Protein AF-A0A453CIM3-F1 (afdb_monomer_lite)

Organism: Aegilops tauschii subsp. strangulata (NCBI:txid200361)

Secondary structure (DSSP, 8-state):
--SS--SS-S-SSGGGBT-TTTTTHHHHHHHHHTSBSS-SSB-SS--SSSSS--STTT---SSSGGGHHHHGGG--S-SS-----TTHHHHS---SSGGGTTTHHHHHHHHH-GGGGG--S--HHHHHHHTTTIIIIIHHHHHHHHHHHTSHHHHHHTGGGGGG-TT--SB----S-SSSTHHHHHHHHHHHHHHHHTT---SSTTSTTTTT-SSSSSSSS-SS--S-HHHHHH-GGGGTSB--TTSSHHHHHHSSS---SS-THHHHHTT---TTHHHHHHHHHH------S--------SSS-TTSSSSS-STTTSSS--PPPTTTTSS-SHHHHHHHHHHH--SS-BB------SS------B-S-TTT--SSGGGSSGGGGGTTSSSTT-STTS-------SBS--TTT-SS----S-SS--------------SGGG-TTS-SS--B--B---SSSSSSSSS-GGGGS--B----S-S-THHHHTTS-GGGGGG---------------HHHHHHHHHHHHH-GGGS-HHHHTHHHHHHHHHTTTTTSTTGGGTTTTBSSS-----------TTS---STHHHHHHHHHHHHHHSSSBGGGS--S--HHHHHHHHTTTSSSTTTHHHHHHGGGSSSSTTTTTTTTSS-BSS--SSTTT---BS--HHHHSSS-SSS---SSSB---HHHHHHHHHHHHHHHHTTSSS-----THHHHH-TTHHHHS--GGGSS---SS-------SS-TTHHHHT-B---STTHHHHHHH-----------B---SSGGGS-SSSS--SSSSS-TTS--GGGGTSHHHHHHHHHHHHH---S---------SSS-----B----TTGGG-GGGSSTTTTTTTSSS---TTTT------BSS----SS--SSGGGS-S--SS--------HHHHHHHHHHS-TT--EEE-S-SSSHHHHHHHHHHHTTT-EEE--HHHHHHHHTTS-HHHHTTEE-S-----SEE--SS--SSS---S----EE---SS-----B--SSB--S-S-EEPPTT-TT--S--TT--TTEE-HHHHHHHHHHH-

Radius of gyration: 31.01 Å; chains: 1; bounding box: 77×66×96 Å

pLDDT: mean 81.52, std 11.28, range [34.16, 96.81]

Sequence (1075 aa):
MATRPGPLTEWPWQCMGSFKYLVLAPAALHTAHRVVTKGWGDMSLAYAAILPALLLRMIHNQIWISLSRHQTARRKHIIVDRGLEFDQVDRESSWDDQIIFNGLFFYLAYAAVPNVSRMPVWITEGAIITALLHIGPVEFLYYWFHRALHHHFLYSRYHSHHHASIVTEPITSVIHPFAEHVVYFLLFSIPMMTPIFMGCGSVLAVVLYITYIDFMNNMGHCNFELVPKHIFHVFPALKYLMYTPSFHSLHHTQFRTNYSLFMPFYDYIYNTMDSSTDELYERTLKGTEETPDLVHLTHMTNLRSTYHLRVGIASIASRPSESPVWYMWMIWPVAWLSMVLAWVYGSSAFVIESLTLKKFKMQTWAIPRYNFHYGLIWQRESINSLIEKAILDADGRGVRVLSLGLLNQAKQLNGSGELFTQKYPKLRVRLVDGSGLATAVVLKSIPLYTKQVFLFGSSSKVAHATATALCKRGVQVIMNQKNEYDMLKLRVLESSTAYLKFSSDEIPQYLVFAPVALQTAYRVVTKGWGDMNLAYAAILPALLLRMLHNQIWISLSRHQTARRKHIIVDRSLEFEQVDRERSWDDQIILSGLYFYLAYAAIPSVRLMPMWETKGAIIMALLHAGPVEFLYYWFHRALHHHFLYSRYHSHHHASIVTEPITSVIHPFAEMLVYFLLFLIPMLIPILMGYGSILGIVLYVAYIDFMNNMGHCNFELLPKWIFQVFPPLKYLMYTPSYHSLHHTQFRTNYSLFMPFYDYIYNTMDKSTDELYERTLIGTEETPDVVHLTHMTTLQSTYHLRVGIASIASRPSDNPVWYVWMIWPMAWLSMVLAWIYGSSAFVVESLKLKKFKMQTWVIPRYNFQYGLIRERESINRLIEKAILDADVRGVKVLSLGLLNQAKQLNGNGELFTHKYPKLGVRLVDGSGLATAVVLKSIPSDTKHVFLCGGSSKVERAIATALCERGVQVIMNQKEYDMLKLRVSESSIAYLKFSSDETPQIWIGDIIDDKQQMGAPKGATFIPTSQFPLKRMRKDCTYLSSPAMKIPEAMQNVHTCENWLPRRVMSAWRIAGMVHALE

Structure (mmCIF, N/CA/C/O backbone):
data_AF-A0A453CIM3-F1
#
_entry.id   AF-A0A453CIM3-F1
#
loop_
_atom_site.group_PDB
_atom_site.id
_atom_site.type_symbol
_atom_site.label_atom_id
_atom_site.label_alt_id
_atom_site.label_comp_id
_atom_site.label_asym_id
_atom_site.label_entity_id
_atom_site.label_seq_id
_atom_site.pdbx_PDB_ins_code
_atom_site.Cartn_x
_atom_site.Cartn_y
_atom_site.Cartn_z
_atom_site.occupancy
_atom_site.B_iso_or_equiv
_atom_site.auth_seq_id
_atom_site.auth_comp_id
_atom_site.auth_asym_id
_atom_site.auth_atom_id
_atom_site.pdbx_PDB_model_num
ATOM 1 N N . MET A 1 1 ? 0.553 -19.332 -5.683 1.00 53.41 1 MET A N 1
ATOM 2 C CA . MET A 1 1 ? 0.892 -20.682 -6.209 1.00 53.41 1 MET A CA 1
ATOM 3 C C . MET A 1 1 ? -0.307 -21.293 -6.934 1.00 53.41 1 MET A C 1
ATOM 5 O O . MET A 1 1 ? -1.430 -21.059 -6.507 1.00 53.41 1 MET A O 1
ATOM 9 N N . ALA A 1 2 ? -0.086 -22.089 -7.987 1.00 61.28 2 ALA A N 1
ATOM 10 C CA . ALA A 1 2 ? -1.128 -22.912 -8.624 1.00 61.28 2 ALA A CA 1
ATOM 11 C C . ALA A 1 2 ? -1.458 -24.180 -7.808 1.00 61.28 2 ALA A C 1
ATOM 13 O O . ALA A 1 2 ? -0.763 -24.496 -6.845 1.00 61.28 2 ALA A O 1
ATOM 14 N N . THR A 1 3 ? -2.497 -24.924 -8.207 1.00 70.62 3 THR A N 1
ATOM 15 C CA . THR A 1 3 ? -3.038 -26.042 -7.401 1.00 70.62 3 THR A CA 1
ATOM 16 C C . THR A 1 3 ? -2.134 -27.277 -7.287 1.00 70.62 3 THR A C 1
ATOM 18 O O . THR A 1 3 ? -2.253 -28.011 -6.308 1.00 70.62 3 THR A O 1
ATOM 21 N N . ARG A 1 4 ? -1.238 -27.533 -8.254 1.00 83.38 4 ARG A N 1
ATOM 22 C CA . ARG A 1 4 ? -0.247 -28.632 -8.210 1.00 83.38 4 ARG A CA 1
ATOM 23 C C . ARG A 1 4 ? 1.065 -28.246 -8.920 1.00 83.38 4 ARG A C 1
ATOM 25 O O . ARG A 1 4 ? 1.275 -28.740 -10.020 1.00 83.38 4 ARG A O 1
ATOM 32 N N . PRO A 1 5 ? 1.925 -27.368 -8.371 1.00 82.31 5 PRO A N 1
ATOM 33 C CA . PRO A 1 5 ? 3.068 -26.800 -9.098 1.00 82.31 5 PRO A CA 1
ATOM 34 C C . PRO A 1 5 ? 3.911 -27.846 -9.849 1.00 82.31 5 PRO A C 1
ATOM 36 O O . PRO A 1 5 ? 4.291 -28.871 -9.285 1.00 82.31 5 PRO A O 1
ATOM 39 N N . GLY A 1 6 ? 4.155 -27.609 -11.140 1.00 80.69 6 GLY A N 1
ATOM 40 C CA . GLY A 1 6 ? 5.008 -28.470 -11.968 1.00 80.69 6 GLY A CA 1
ATOM 41 C C . GLY A 1 6 ? 6.500 -28.109 -11.899 1.00 80.69 6 GLY A C 1
ATOM 42 O O . GLY A 1 6 ? 6.882 -27.258 -11.094 1.00 80.69 6 GLY A O 1
ATOM 43 N N . PRO A 1 7 ? 7.347 -28.753 -12.732 1.00 84.62 7 PRO A N 1
ATOM 44 C CA . PRO A 1 7 ? 8.768 -28.435 -12.860 1.00 84.62 7 PRO A CA 1
ATOM 45 C C . PRO A 1 7 ? 8.980 -26.982 -13.217 1.00 84.62 7 PRO A C 1
ATOM 47 O O . PRO A 1 7 ? 8.052 -26.328 -13.680 1.00 84.62 7 PRO A O 1
ATOM 50 N N . LEU A 1 8 ? 10.213 -26.514 -13.007 1.00 83.94 8 LEU A N 1
ATOM 51 C CA . LEU A 1 8 ? 10.487 -25.094 -12.924 1.00 83.94 8 LEU A CA 1
ATOM 52 C C . LEU A 1 8 ? 9.485 -24.571 -11.865 1.00 83.94 8 LEU A C 1
ATOM 54 O O . LEU A 1 8 ? 8.382 -24.091 -12.108 1.00 83.94 8 LEU A O 1
ATOM 58 N N . THR A 1 9 ? 9.862 -24.862 -10.609 1.00 82.56 9 THR A N 1
ATOM 59 C CA . THR A 1 9 ? 8.920 -25.091 -9.496 1.00 82.56 9 THR A CA 1
ATOM 60 C C . THR A 1 9 ? 8.599 -23.862 -8.642 1.00 82.56 9 THR A C 1
ATOM 62 O O . THR A 1 9 ? 7.518 -23.837 -8.057 1.00 82.56 9 THR A O 1
ATOM 65 N N . GLU A 1 10 ? 9.448 -22.820 -8.677 1.00 85.19 10 GLU A N 1
ATOM 66 C CA . GLU A 1 10 ? 9.341 -21.478 -8.053 1.00 85.19 10 GLU A CA 1
ATOM 67 C C . GLU A 1 10 ? 10.150 -20.445 -8.837 1.00 85.19 10 GLU A C 1
ATOM 69 O O . GLU A 1 10 ? 9.678 -20.115 -9.920 1.00 85.19 10 GLU A O 1
ATOM 74 N N . TRP A 1 11 ? 11.335 -20.028 -8.359 1.00 84.38 11 TRP A N 1
ATOM 75 C CA . TRP A 1 11 ? 12.328 -19.228 -9.098 1.00 84.38 11 TRP A CA 1
ATOM 76 C C . TRP A 1 11 ? 13.768 -19.638 -8.827 1.00 84.38 11 TRP A C 1
ATOM 78 O O . TRP A 1 11 ? 14.054 -20.303 -7.832 1.00 84.38 11 TRP A O 1
ATOM 88 N N . PRO A 1 12 ? 14.671 -19.137 -9.683 1.00 85.62 12 PRO A N 1
ATOM 89 C CA . PRO A 1 12 ? 15.978 -18.639 -9.332 1.00 85.62 12 PRO A CA 1
ATOM 90 C C . PRO A 1 12 ? 16.035 -17.932 -7.976 1.00 85.62 12 PRO A C 1
ATOM 92 O O . PRO A 1 12 ? 16.846 -18.357 -7.161 1.00 85.62 12 PRO A O 1
ATOM 95 N N . TRP A 1 13 ? 15.216 -16.906 -7.699 1.00 81.19 13 TRP A N 1
ATOM 96 C CA . TRP A 1 13 ? 15.488 -16.031 -6.556 1.00 81.19 13 TRP A CA 1
ATOM 97 C C . TRP A 1 13 ? 14.301 -15.519 -5.723 1.00 81.19 13 TRP A C 1
ATOM 99 O O . TRP A 1 13 ? 14.619 -14.864 -4.747 1.00 81.19 13 TRP A O 1
ATOM 109 N N . GLN A 1 14 ? 13.016 -15.829 -5.989 1.00 78.50 14 GLN A N 1
ATOM 110 C CA . GLN A 1 14 ? 11.786 -15.461 -5.216 1.00 78.50 14 GLN A CA 1
ATOM 111 C C . GLN A 1 14 ? 11.958 -15.402 -3.682 1.00 78.50 14 GLN A C 1
ATOM 113 O O . GLN A 1 14 ? 11.260 -14.665 -2.984 1.00 78.50 14 GLN A O 1
ATOM 118 N N . CYS A 1 15 ? 12.909 -16.166 -3.148 1.00 74.81 15 CYS A N 1
ATOM 119 C CA . CYS A 1 15 ? 13.438 -16.056 -1.794 1.00 74.81 15 CYS A CA 1
ATOM 120 C C . CYS A 1 15 ? 14.031 -14.681 -1.392 1.00 74.81 15 CYS A C 1
ATOM 122 O O . CYS A 1 15 ? 14.243 -14.469 -0.199 1.00 74.81 15 CYS A O 1
ATOM 124 N N . MET A 1 16 ? 14.303 -13.744 -2.310 1.00 61.31 16 MET A N 1
ATOM 125 C CA . MET A 1 16 ? 14.948 -12.463 -1.997 1.00 61.31 16 MET A CA 1
ATOM 126 C C . MET A 1 16 ? 13.959 -11.389 -1.524 1.00 61.31 16 MET A C 1
ATOM 128 O O . MET A 1 16 ? 14.395 -10.382 -0.959 1.00 61.31 16 MET A O 1
ATOM 132 N N . GLY A 1 17 ? 12.642 -11.590 -1.658 1.00 70.81 17 GLY A N 1
ATOM 133 C CA . GLY A 1 17 ? 11.653 -10.635 -1.142 1.00 70.81 17 GLY A CA 1
ATOM 134 C C . GLY A 1 17 ? 11.949 -9.220 -1.658 1.00 70.81 17 GLY A C 1
ATOM 135 O O . GLY A 1 17 ? 12.340 -9.065 -2.797 1.00 70.81 17 GLY A O 1
ATOM 136 N N . SER A 1 18 ? 11.844 -8.149 -0.866 1.00 60.91 18 SER A N 1
ATOM 137 C CA . SER A 1 18 ? 12.099 -6.781 -1.383 1.00 60.91 18 SER A CA 1
ATOM 138 C C . SER A 1 18 ? 13.483 -6.565 -2.028 1.00 60.91 18 SER A C 1
ATOM 140 O O . SER A 1 18 ? 13.686 -5.558 -2.709 1.00 60.91 18 SER A O 1
ATOM 142 N N . PHE A 1 19 ? 14.464 -7.447 -1.791 1.00 64.75 19 PHE A N 1
ATOM 143 C CA . PHE A 1 19 ? 15.891 -7.171 -1.973 1.00 64.75 19 PHE A CA 1
ATOM 144 C C . PHE A 1 19 ? 16.393 -7.240 -3.389 1.00 64.75 19 PHE A C 1
ATOM 146 O O . PHE A 1 19 ? 17.265 -8.033 -3.709 1.00 64.75 19 PHE A O 1
ATOM 153 N N . LYS A 1 20 ? 15.942 -6.268 -4.166 1.00 70.50 20 LYS A N 1
ATOM 154 C CA . LYS A 1 20 ? 15.959 -6.156 -5.619 1.00 70.50 20 LYS A CA 1
ATOM 155 C C . LYS A 1 20 ? 16.810 -7.282 -6.537 1.00 70.50 20 LYS A C 1
ATOM 157 O O . LYS A 1 20 ? 16.293 -8.639 -7.849 1.00 70.50 20 LYS A O 1
ATOM 162 N N . TYR A 1 21 ? 18.001 -6.784 -5.932 1.00 76.00 21 TYR A N 1
ATOM 163 C CA . TYR A 1 21 ? 19.251 -6.046 -6.312 1.00 76.00 21 TYR A CA 1
ATOM 164 C C . TYR A 1 21 ? 20.406 -6.782 -7.028 1.00 76.00 21 TYR A C 1
ATOM 166 O O . TYR A 1 21 ? 20.946 -6.261 -8.000 1.00 76.00 21 TYR A O 1
ATOM 174 N N . LEU A 1 22 ? 20.840 -7.952 -6.552 1.00 77.94 22 LEU A N 1
ATOM 175 C CA . LEU A 1 22 ? 22.080 -8.612 -6.994 1.00 77.94 22 LEU A CA 1
ATOM 176 C C . LEU A 1 22 ? 22.184 -8.905 -8.505 1.00 77.94 22 LEU A C 1
ATOM 178 O O . LEU A 1 22 ? 23.300 -8.941 -9.012 1.00 77.94 22 LEU A O 1
ATOM 182 N N . VAL A 1 23 ? 21.070 -9.099 -9.226 1.00 79.19 23 VAL A N 1
ATOM 183 C CA . VAL A 1 23 ? 21.088 -9.632 -10.608 1.00 79.19 23 VAL A CA 1
ATOM 184 C C . VAL A 1 23 ? 20.962 -8.563 -11.713 1.00 79.19 23 VAL A C 1
ATOM 186 O O . VAL A 1 23 ? 21.473 -8.776 -12.809 1.00 79.19 23 VAL A O 1
ATOM 189 N N . LEU A 1 24 ? 20.412 -7.369 -11.429 1.00 74.19 24 LEU A N 1
ATOM 190 C CA . LEU A 1 24 ? 20.547 -6.170 -12.292 1.00 74.19 24 LEU A CA 1
ATOM 191 C C . LEU A 1 24 ? 21.561 -5.134 -11.819 1.00 74.19 24 LEU A C 1
ATOM 193 O O . LEU A 1 24 ? 21.989 -4.307 -12.623 1.00 74.19 24 LEU A O 1
ATOM 197 N N . ALA A 1 25 ? 22.028 -5.216 -10.572 1.00 75.75 25 ALA A N 1
ATOM 198 C CA . ALA A 1 25 ? 23.226 -4.498 -10.164 1.00 75.75 25 ALA A CA 1
ATOM 199 C C . ALA A 1 25 ? 24.401 -4.640 -11.153 1.00 75.75 25 ALA A C 1
ATOM 201 O O . ALA A 1 25 ? 25.123 -3.659 -11.304 1.00 75.75 25 ALA A O 1
ATOM 202 N N . PRO A 1 26 ? 24.606 -5.765 -11.873 1.00 77.19 26 PRO A N 1
ATOM 203 C CA . PRO A 1 26 ? 25.647 -5.888 -12.894 1.00 77.19 26 PRO A CA 1
ATOM 204 C C . PRO A 1 26 ? 25.363 -5.031 -14.130 1.00 77.19 26 PRO A C 1
ATOM 206 O O . PRO A 1 26 ? 26.206 -4.270 -14.597 1.00 77.19 26 PRO A O 1
ATOM 209 N N . ALA A 1 27 ? 24.140 -5.116 -14.635 1.00 68.88 27 ALA A N 1
ATOM 210 C CA . ALA A 1 27 ? 23.676 -4.374 -15.793 1.00 68.88 27 ALA A CA 1
ATOM 211 C C . ALA A 1 27 ? 23.646 -2.849 -15.535 1.00 68.88 27 ALA A C 1
ATOM 213 O O . ALA A 1 27 ? 23.827 -2.035 -16.443 1.00 68.88 27 ALA A O 1
ATOM 214 N N . ALA A 1 28 ? 23.546 -2.473 -14.262 1.00 69.31 28 ALA A N 1
ATOM 215 C CA . ALA A 1 28 ? 23.786 -1.139 -13.747 1.00 69.31 28 ALA A CA 1
ATOM 216 C C . ALA A 1 28 ? 25.264 -0.752 -13.601 1.00 69.31 28 ALA A C 1
ATOM 218 O O . ALA A 1 28 ? 25.672 0.272 -14.146 1.00 69.31 28 ALA A O 1
ATOM 219 N N . LEU A 1 29 ? 26.069 -1.566 -12.897 1.00 75.50 29 LEU A N 1
ATOM 220 C CA . LEU A 1 29 ? 27.531 -1.430 -12.794 1.00 75.50 29 LEU A CA 1
ATOM 221 C C . LEU A 1 29 ? 28.109 -1.082 -14.157 1.00 75.50 29 LEU A C 1
ATOM 223 O O . LEU A 1 29 ? 28.864 -0.125 -14.285 1.00 75.50 29 LEU A O 1
ATOM 227 N N . HIS A 1 30 ? 27.658 -1.805 -15.174 1.00 75.12 30 HIS A N 1
ATOM 228 C CA . HIS A 1 30 ? 28.113 -1.668 -16.537 1.00 75.12 30 HIS A CA 1
ATOM 229 C C . HIS A 1 30 ? 27.585 -0.437 -17.284 1.00 75.12 30 HIS A C 1
ATOM 231 O O . HIS A 1 30 ? 28.334 0.161 -18.060 1.00 75.12 30 HIS A O 1
ATOM 237 N N . THR A 1 31 ? 26.311 -0.060 -17.124 1.00 70.31 31 THR A N 1
ATOM 238 C CA . THR A 1 31 ? 25.664 0.769 -18.154 1.00 70.31 31 THR A CA 1
ATOM 239 C C . THR A 1 31 ? 26.267 2.165 -18.323 1.00 70.31 31 THR A C 1
ATOM 241 O O . THR A 1 31 ? 26.131 2.687 -19.421 1.00 70.31 31 THR A O 1
ATOM 244 N N . ALA A 1 32 ? 26.923 2.743 -17.306 1.00 72.75 32 ALA A N 1
ATOM 245 C CA . ALA A 1 32 ? 27.942 3.807 -17.421 1.00 72.75 32 ALA A CA 1
ATOM 246 C C . ALA A 1 32 ? 29.363 3.282 -17.761 1.00 72.75 32 ALA A C 1
ATOM 248 O O . ALA A 1 32 ? 29.954 3.633 -18.780 1.00 72.75 32 ALA A O 1
ATOM 249 N N . HIS A 1 33 ? 29.909 2.422 -16.891 1.00 76.12 33 HIS A N 1
ATOM 250 C CA . HIS A 1 33 ? 31.278 1.866 -16.891 1.00 76.12 33 HIS A CA 1
ATOM 251 C C . HIS A 1 33 ? 31.802 1.356 -18.249 1.00 76.12 33 HIS A C 1
ATOM 253 O O . HIS A 1 33 ? 33.010 1.408 -18.480 1.00 76.12 33 HIS A O 1
ATOM 259 N N . ARG A 1 34 ? 30.942 0.891 -19.164 1.00 68.06 34 ARG A N 1
ATOM 260 C CA . ARG A 1 34 ? 31.318 0.530 -20.548 1.00 68.06 34 ARG A CA 1
ATOM 261 C C . ARG A 1 34 ? 32.091 1.636 -21.278 1.00 68.06 34 ARG A C 1
ATOM 263 O O . ARG A 1 34 ? 32.860 1.351 -22.189 1.00 68.06 34 ARG A O 1
ATOM 270 N N . VAL A 1 35 ? 31.831 2.896 -20.938 1.00 70.06 35 VAL A N 1
ATOM 271 C CA . VAL A 1 35 ? 32.236 4.064 -21.720 1.00 70.06 35 VAL A CA 1
ATOM 272 C C . VAL A 1 35 ? 33.566 4.605 -21.158 1.00 70.06 35 VAL A C 1
ATOM 274 O O . VAL A 1 35 ? 33.609 5.324 -20.157 1.00 70.06 35 VAL A O 1
ATOM 277 N N . VAL A 1 36 ? 34.681 4.150 -21.750 1.00 75.94 36 VAL A N 1
ATOM 278 C CA . VAL A 1 36 ? 36.014 4.051 -21.109 1.00 75.94 36 VAL A CA 1
ATOM 279 C C . VAL A 1 36 ? 36.797 5.371 -21.055 1.00 75.94 36 VAL A C 1
ATOM 281 O O . VAL A 1 36 ? 37.877 5.495 -21.619 1.00 75.94 36 VAL A O 1
ATOM 284 N N . THR A 1 37 ? 36.294 6.380 -20.341 1.00 70.69 37 THR A N 1
ATOM 285 C CA . THR A 1 37 ? 36.945 7.690 -20.018 1.00 70.69 37 THR A CA 1
ATOM 286 C C . THR A 1 37 ? 37.482 8.545 -21.208 1.00 70.69 37 THR A C 1
ATOM 288 O O . THR A 1 37 ? 37.822 9.712 -21.000 1.00 70.69 37 THR A O 1
ATOM 291 N N . LYS A 1 38 ? 37.485 8.058 -22.455 1.00 71.56 38 LYS A N 1
ATOM 292 C CA . LYS A 1 38 ? 37.907 8.806 -23.647 1.00 71.56 38 LYS A CA 1
ATOM 293 C C . LYS A 1 38 ? 36.794 9.768 -24.082 1.00 71.56 38 LYS A C 1
ATOM 295 O O . LYS A 1 38 ? 35.931 9.422 -24.882 1.00 71.56 38 LYS A O 1
ATOM 300 N N . GLY A 1 39 ? 36.876 10.994 -23.573 1.00 68.81 39 GLY A N 1
ATOM 301 C CA . GLY A 1 39 ? 36.144 12.150 -24.090 1.00 68.81 39 GLY A CA 1
ATOM 302 C C . GLY A 1 39 ? 34.625 12.109 -23.896 1.00 68.81 39 GLY A C 1
ATOM 303 O O . GLY A 1 39 ? 34.101 11.457 -22.992 1.00 68.81 39 GLY A O 1
ATOM 304 N N . TRP A 1 40 ? 33.928 12.866 -24.744 1.00 64.81 40 TRP A N 1
ATOM 305 C CA . TRP A 1 40 ? 32.467 12.920 -24.773 1.00 64.81 40 TRP A CA 1
ATOM 306 C C . TRP A 1 40 ? 31.855 13.343 -26.115 1.00 64.81 40 TRP A C 1
ATOM 308 O O . TRP A 1 40 ? 30.745 12.924 -26.442 1.00 64.81 40 TRP A O 1
ATOM 318 N N . GLY A 1 41 ? 32.572 14.120 -26.931 1.00 62.62 41 GLY A N 1
ATOM 319 C CA . GLY A 1 41 ? 32.204 14.372 -28.327 1.00 62.62 41 GLY A CA 1
ATOM 320 C C . GLY A 1 41 ? 32.458 13.135 -29.190 1.00 62.62 41 GLY A C 1
ATOM 321 O O . GLY A 1 41 ? 33.116 13.232 -30.221 1.00 62.62 41 GLY A O 1
ATOM 322 N N . ASP A 1 42 ? 32.006 11.957 -28.742 1.00 68.88 42 ASP A N 1
ATOM 323 C CA . ASP A 1 42 ? 32.685 10.681 -28.936 1.00 68.88 42 ASP A CA 1
ATOM 324 C C . ASP A 1 42 ? 31.762 9.471 -29.282 1.00 68.88 42 ASP A C 1
ATOM 326 O O . ASP A 1 42 ? 30.681 9.293 -28.735 1.00 68.88 42 ASP A O 1
ATOM 330 N N . MET A 1 43 ? 32.268 8.634 -30.198 1.00 75.75 43 MET A N 1
ATOM 331 C CA . MET A 1 43 ? 31.759 7.433 -30.913 1.00 75.75 43 MET A CA 1
ATOM 332 C C . MET A 1 43 ? 30.333 7.396 -31.522 1.00 75.75 43 MET A C 1
ATOM 334 O O . MET A 1 43 ? 29.417 8.128 -31.173 1.00 75.75 43 MET A O 1
ATOM 338 N N . SER A 1 44 ? 30.137 6.487 -32.481 1.00 83.00 44 SER A N 1
ATOM 339 C CA . SER A 1 44 ? 28.894 6.323 -33.237 1.00 83.00 44 SER A CA 1
ATOM 340 C C . SER A 1 44 ? 27.832 5.519 -32.478 1.00 83.00 44 SER A C 1
ATOM 342 O O . SER A 1 44 ? 28.022 4.328 -32.218 1.00 83.00 44 SER A O 1
ATOM 344 N N . LEU A 1 45 ? 26.680 6.143 -32.219 1.00 83.81 45 LEU A N 1
ATOM 345 C CA . LEU A 1 45 ? 25.444 5.504 -31.750 1.00 83.81 45 LEU A CA 1
ATOM 346 C C . LEU A 1 45 ? 25.500 4.942 -30.305 1.00 83.81 45 LEU A C 1
ATOM 348 O O . LEU A 1 45 ? 25.208 5.634 -29.342 1.00 83.81 45 LEU A O 1
ATOM 352 N N . ALA A 1 46 ? 25.798 3.664 -30.118 1.00 84.56 46 ALA A N 1
ATOM 353 C CA . ALA A 1 46 ? 24.991 2.808 -29.243 1.00 84.56 46 ALA A CA 1
ATOM 354 C C . ALA A 1 46 ? 24.911 3.097 -27.701 1.00 84.56 46 ALA A C 1
ATOM 356 O O . ALA A 1 46 ? 25.632 2.439 -26.949 1.00 84.56 46 ALA A O 1
ATOM 357 N N . TYR A 1 47 ? 23.989 3.967 -27.202 1.00 85.69 47 TYR A N 1
ATOM 358 C CA . TYR A 1 47 ? 23.330 3.891 -25.848 1.00 85.69 47 TYR A CA 1
ATOM 359 C C . TYR A 1 47 ? 22.067 4.829 -25.523 1.00 85.69 47 TYR A C 1
ATOM 361 O O . TYR A 1 47 ? 22.228 5.883 -24.936 1.00 85.69 47 TYR A O 1
ATOM 369 N N . ALA A 1 48 ? 20.783 4.512 -25.854 1.00 83.00 48 ALA A N 1
ATOM 370 C CA . ALA A 1 48 ? 19.463 5.028 -25.345 1.00 83.00 48 ALA A CA 1
ATOM 371 C C . ALA A 1 48 ? 18.288 4.047 -24.867 1.00 83.00 48 ALA A C 1
ATOM 373 O O . ALA A 1 48 ? 17.290 4.568 -24.401 1.00 83.00 48 ALA A O 1
ATOM 374 N N . ALA A 1 49 ? 18.374 2.690 -24.841 1.00 84.75 49 ALA A N 1
ATOM 375 C CA . ALA A 1 49 ? 17.675 1.705 -23.953 1.00 84.75 49 ALA A CA 1
ATOM 376 C C . ALA A 1 49 ? 18.458 0.577 -23.065 1.00 84.75 49 ALA A C 1
ATOM 378 O O . ALA A 1 49 ? 18.111 -0.575 -23.227 1.00 84.75 49 ALA A O 1
ATOM 379 N N . ILE A 1 50 ? 19.331 0.861 -22.029 1.00 86.94 50 ILE A N 1
ATOM 380 C CA . ILE A 1 50 ? 19.731 0.312 -20.666 1.00 86.94 50 ILE A CA 1
ATOM 381 C C . ILE A 1 50 ? 20.248 1.311 -19.495 1.00 86.94 50 ILE A C 1
ATOM 383 O O . ILE A 1 50 ? 20.639 0.775 -18.466 1.00 86.94 50 ILE A O 1
ATOM 387 N N . LEU A 1 51 ? 20.127 2.691 -19.482 1.00 82.19 51 LEU A N 1
ATOM 388 C CA . LEU A 1 51 ? 20.024 3.607 -18.252 1.00 82.19 51 LEU A CA 1
ATOM 389 C C . LEU A 1 51 ? 18.873 4.718 -18.075 1.00 82.19 51 LEU A C 1
ATOM 391 O O . LEU A 1 51 ? 18.659 5.104 -16.931 1.00 82.19 51 LEU A O 1
ATOM 395 N N . PRO A 1 52 ? 18.200 5.355 -19.077 1.00 83.75 52 PRO A N 1
ATOM 396 C CA . PRO A 1 52 ? 16.920 6.171 -18.870 1.00 83.75 52 PRO A CA 1
ATOM 397 C C . PRO A 1 52 ? 15.430 5.777 -19.246 1.00 83.75 52 PRO A C 1
ATOM 399 O O . PRO A 1 52 ? 14.492 6.256 -18.615 1.00 83.75 52 PRO A O 1
ATOM 402 N N . ALA A 1 53 ? 15.152 4.986 -20.287 1.00 84.19 53 ALA A N 1
ATOM 403 C CA . ALA A 1 53 ? 13.892 4.764 -21.047 1.00 84.19 53 ALA A CA 1
ATOM 404 C C . ALA A 1 53 ? 12.682 3.861 -20.571 1.00 84.19 53 ALA A C 1
ATOM 406 O O . ALA A 1 53 ? 12.009 3.295 -21.436 1.00 84.19 53 ALA A O 1
ATOM 407 N N . LEU A 1 54 ? 12.324 3.694 -19.277 1.00 86.00 54 LEU A N 1
ATOM 408 C CA . LEU A 1 54 ? 11.434 2.573 -18.843 1.00 86.00 54 LEU A CA 1
ATOM 409 C C . LEU A 1 54 ? 9.985 2.696 -18.365 1.00 86.00 54 LEU A C 1
ATOM 411 O O . LEU A 1 54 ? 9.175 1.896 -18.813 1.00 86.00 54 LEU A O 1
ATOM 415 N N . LEU A 1 55 ? 9.691 3.452 -17.309 1.00 81.44 55 LEU A N 1
ATOM 416 C CA . LEU A 1 55 ? 8.630 3.087 -16.349 1.00 81.44 55 LEU A CA 1
ATOM 417 C C . LEU A 1 55 ? 7.191 3.081 -16.888 1.00 81.44 55 LEU A C 1
ATOM 419 O O . LEU A 1 55 ? 6.344 2.448 -16.256 1.00 81.44 55 LEU A O 1
ATOM 423 N N . LEU A 1 56 ? 7.003 3.704 -18.055 1.00 84.19 56 LEU A N 1
ATOM 424 C CA . LEU A 1 56 ? 6.029 3.610 -19.167 1.00 84.19 56 LEU A CA 1
ATOM 425 C C . LEU A 1 56 ? 5.212 2.323 -19.373 1.00 84.19 56 LEU A C 1
ATOM 427 O O . LEU A 1 56 ? 4.548 2.177 -20.390 1.00 84.19 56 LEU A O 1
ATOM 431 N N . ARG A 1 57 ? 5.436 1.331 -18.522 1.00 86.56 57 ARG A N 1
ATOM 432 C CA . ARG A 1 57 ? 5.353 -0.112 -18.751 1.00 86.56 57 ARG A CA 1
ATOM 433 C C . ARG A 1 57 ? 5.021 -0.888 -17.474 1.00 86.56 57 ARG A C 1
ATOM 435 O O . ARG A 1 57 ? 4.874 -2.102 -17.518 1.00 86.56 57 ARG A O 1
ATOM 442 N N . MET A 1 58 ? 4.991 -0.200 -16.328 1.00 82.44 58 MET A N 1
ATOM 443 C CA . MET A 1 58 ? 4.785 -0.804 -15.009 1.00 82.44 58 MET A CA 1
ATOM 444 C C . MET A 1 58 ? 4.400 0.193 -13.912 1.00 82.44 58 MET A C 1
ATOM 446 O O . MET A 1 58 ? 3.546 -0.138 -13.090 1.00 82.44 58 MET A O 1
ATOM 450 N N . ILE A 1 59 ? 4.913 1.439 -13.935 1.00 80.69 59 ILE A N 1
ATOM 451 C CA . ILE A 1 59 ? 4.405 2.521 -13.071 1.00 80.69 59 ILE A CA 1
ATOM 452 C C . ILE A 1 59 ? 3.125 3.162 -13.583 1.00 80.69 59 ILE A C 1
ATOM 454 O O . ILE A 1 59 ? 2.724 4.216 -13.098 1.00 80.69 59 ILE A O 1
ATOM 458 N N . HIS A 1 60 ? 2.436 2.411 -14.447 1.00 84.44 60 HIS A N 1
ATOM 459 C CA . HIS A 1 60 ? 1.012 2.363 -14.768 1.00 84.44 60 HIS A CA 1
ATOM 460 C C . HIS A 1 60 ? 0.113 2.432 -13.529 1.00 84.44 60 HIS A C 1
ATOM 462 O O . HIS A 1 60 ? -0.606 1.504 -13.186 1.00 84.44 60 HIS A O 1
ATOM 468 N N . ASN A 1 61 ? 0.219 3.539 -12.809 1.00 83.19 61 ASN A N 1
ATOM 469 C CA . ASN A 1 61 ? -0.270 3.779 -11.473 1.00 83.19 61 ASN A CA 1
ATOM 470 C C . ASN A 1 61 ? -0.466 5.310 -11.233 1.00 83.19 61 ASN A C 1
ATOM 472 O O . ASN A 1 61 ? -0.439 5.692 -10.075 1.00 83.19 61 ASN A O 1
ATOM 476 N N . GLN A 1 62 ? -0.619 6.235 -12.221 1.00 82.81 62 GLN A N 1
ATOM 477 C CA . GLN A 1 62 ? -0.827 7.688 -11.931 1.00 82.81 62 GLN A CA 1
ATOM 478 C C . GLN A 1 62 ? -2.086 8.504 -12.437 1.00 82.81 62 GLN A C 1
ATOM 480 O O . GLN A 1 62 ? -2.657 9.158 -11.568 1.00 82.81 62 GLN A O 1
ATOM 485 N N . ILE A 1 63 ? -2.677 8.442 -13.664 1.00 81.00 63 ILE A N 1
ATOM 486 C CA . ILE A 1 63 ? -3.946 9.203 -14.030 1.00 81.00 63 ILE A CA 1
ATOM 487 C C . ILE A 1 63 ? -5.339 8.567 -14.521 1.00 81.00 63 ILE A C 1
ATOM 489 O O . ILE A 1 63 ? -6.254 9.296 -14.854 1.00 81.00 63 ILE A O 1
ATOM 493 N N . TRP A 1 64 ? -5.667 7.259 -14.400 1.00 84.81 64 TRP A N 1
ATOM 494 C CA . TRP A 1 64 ? -6.988 6.597 -14.631 1.00 84.81 64 TRP A CA 1
ATOM 495 C C . TRP A 1 64 ? -7.474 5.735 -13.469 1.00 84.81 64 TRP A C 1
ATOM 497 O O . TRP A 1 64 ? -8.439 6.129 -12.856 1.00 84.81 64 TRP A O 1
ATOM 507 N N . ILE A 1 65 ? -6.842 4.589 -13.159 1.00 82.88 65 ILE A N 1
ATOM 508 C CA . ILE A 1 65 ? -7.453 3.355 -12.604 1.00 82.88 65 ILE A CA 1
ATOM 509 C C . ILE A 1 65 ? -8.528 3.514 -11.502 1.00 82.88 65 ILE A C 1
ATOM 511 O O . ILE A 1 65 ? -9.529 2.814 -11.578 1.00 82.88 65 ILE A O 1
ATOM 515 N N . SER A 1 66 ? -8.480 4.483 -10.583 1.00 79.50 66 SER A N 1
ATOM 516 C CA . SER A 1 66 ? -9.606 4.844 -9.695 1.00 79.50 66 SER A CA 1
ATOM 517 C C . SER A 1 66 ? -10.853 5.388 -10.410 1.00 79.50 66 SER A C 1
ATOM 519 O O . SER A 1 66 ? -11.882 5.454 -9.764 1.00 79.50 66 SER A O 1
ATOM 521 N N . LEU A 1 67 ? -10.843 5.682 -11.718 1.00 82.75 67 LEU A N 1
ATOM 522 C CA . LEU A 1 67 ? -12.025 5.742 -12.611 1.00 82.75 67 LEU A CA 1
ATOM 523 C C . LEU A 1 67 ? -12.928 4.512 -12.377 1.00 82.75 67 LEU A C 1
ATOM 525 O O . LEU A 1 67 ? -14.148 4.606 -12.508 1.00 82.75 67 LEU A O 1
ATOM 529 N N . SER A 1 68 ? -12.325 3.409 -11.914 1.00 84.88 68 SER A N 1
ATOM 530 C CA . SER A 1 68 ? -12.912 2.436 -10.994 1.00 84.88 68 SER A CA 1
ATOM 531 C C . SER A 1 68 ? -13.550 3.077 -9.764 1.00 84.88 68 SER A C 1
ATOM 533 O O . SER A 1 68 ? -14.668 3.585 -9.867 1.00 84.88 68 SER A O 1
ATOM 535 N N . ARG A 1 69 ? -12.890 3.018 -8.596 1.00 82.06 69 ARG A N 1
ATOM 536 C CA . ARG A 1 69 ? -13.344 3.533 -7.295 1.00 82.06 69 ARG A CA 1
ATOM 537 C C . ARG A 1 69 ? -13.504 5.069 -7.302 1.00 82.06 69 ARG A C 1
ATOM 539 O O . ARG A 1 69 ? -12.747 5.770 -6.647 1.00 82.06 69 ARG A O 1
ATOM 546 N N . HIS A 1 70 ? -14.513 5.506 -8.062 1.00 78.19 70 HIS A N 1
ATOM 547 C CA . HIS A 1 70 ? -14.991 6.827 -8.499 1.00 78.19 70 HIS A CA 1
ATOM 548 C C . HIS A 1 70 ? -16.420 6.688 -9.078 1.00 78.19 70 HIS A C 1
ATOM 550 O O . HIS A 1 70 ? -17.324 7.464 -8.765 1.00 78.19 70 HIS A O 1
ATOM 556 N N . GLN A 1 71 ? -16.653 5.653 -9.897 1.00 79.81 71 GLN A N 1
ATOM 557 C CA . GLN A 1 71 ? -17.994 5.120 -10.135 1.00 79.81 71 GLN A CA 1
ATOM 558 C C . GLN A 1 71 ? -18.405 4.190 -8.995 1.00 79.81 71 GLN A C 1
ATOM 560 O O . GLN A 1 71 ? -19.552 4.312 -8.548 1.00 79.81 71 GLN A O 1
ATOM 565 N N . THR A 1 72 ? -17.496 3.286 -8.570 1.00 78.00 72 THR A N 1
ATOM 566 C CA . THR A 1 72 ? -17.831 1.955 -8.015 1.00 78.00 72 THR A CA 1
ATOM 567 C C . THR A 1 72 ? -18.824 1.909 -6.860 1.00 78.00 72 THR A C 1
ATOM 569 O O . THR A 1 72 ? -19.453 0.878 -6.593 1.00 78.00 72 THR A O 1
ATOM 572 N N . ALA A 1 73 ? -19.047 3.040 -6.210 1.00 74.12 73 ALA A N 1
ATOM 573 C CA . ALA A 1 73 ? -20.229 3.318 -5.426 1.00 74.12 73 ALA A CA 1
ATOM 574 C C . ALA A 1 73 ? -21.591 3.019 -6.108 1.00 74.12 73 ALA A C 1
ATOM 576 O O . ALA A 1 73 ? -22.613 3.153 -5.435 1.00 74.12 73 ALA A O 1
ATOM 577 N N . ARG A 1 74 ? -21.694 2.610 -7.383 1.00 75.94 74 ARG A N 1
ATOM 578 C CA . ARG A 1 74 ? -23.006 2.450 -8.036 1.00 75.94 74 ARG A CA 1
ATOM 579 C C . ARG A 1 74 ? -23.465 1.015 -8.292 1.00 75.94 74 ARG A C 1
ATOM 581 O O . ARG A 1 74 ? -24.659 0.790 -8.178 1.00 75.94 74 ARG A O 1
ATOM 588 N N . ARG A 1 75 ? -22.579 0.023 -8.438 1.00 74.44 75 ARG A N 1
ATOM 589 C CA . ARG A 1 75 ? -22.892 -1.384 -8.819 1.00 74.44 75 ARG A CA 1
ATOM 590 C C . ARG A 1 75 ? -24.058 -1.458 -9.815 1.00 74.44 75 ARG A C 1
ATOM 592 O O . ARG A 1 75 ? -25.106 -2.039 -9.564 1.00 74.44 75 ARG A O 1
ATOM 599 N N . LYS A 1 76 ? -23.813 -0.752 -10.920 1.00 74.31 76 LYS A N 1
ATOM 600 C CA . LYS A 1 76 ? -24.716 -0.288 -11.973 1.00 74.31 76 LYS A CA 1
ATOM 601 C C . LYS A 1 76 ? -24.225 -0.797 -13.322 1.00 74.31 76 LYS A C 1
ATOM 603 O O . LYS A 1 76 ? -24.953 -1.494 -14.018 1.00 74.31 76 LYS A O 1
ATOM 608 N N . HIS A 1 77 ? -22.978 -0.487 -13.666 1.00 81.06 77 HIS A N 1
ATOM 609 C CA . HIS A 1 77 ? -22.285 -0.916 -14.881 1.00 81.06 77 HIS A CA 1
ATOM 610 C C . HIS A 1 77 ? -21.486 -2.193 -14.592 1.00 81.06 77 HIS A C 1
ATOM 612 O O . HIS A 1 77 ? -20.271 -2.259 -14.760 1.00 81.06 77 HIS A O 1
ATOM 618 N N . ILE A 1 78 ? -22.171 -3.203 -14.066 1.00 86.00 78 ILE A N 1
ATOM 619 C CA . ILE A 1 78 ? -21.538 -4.417 -13.559 1.00 86.00 78 ILE A CA 1
ATOM 620 C C . ILE A 1 78 ? -21.282 -5.429 -14.679 1.00 86.00 78 ILE A C 1
ATOM 622 O O . ILE A 1 78 ? -22.224 -6.002 -15.231 1.00 86.00 78 ILE A O 1
ATOM 626 N N . ILE A 1 79 ? -20.001 -5.704 -14.950 1.00 87.81 79 ILE A N 1
ATOM 627 C CA . ILE A 1 79 ? -19.591 -6.910 -15.689 1.00 87.81 79 ILE A CA 1
ATOM 628 C C . ILE A 1 79 ? -19.625 -8.088 -14.708 1.00 87.81 79 ILE A C 1
ATOM 630 O O . ILE A 1 79 ? -20.586 -8.851 -14.705 1.00 87.81 79 ILE A O 1
ATOM 634 N N . VAL A 1 80 ? -18.664 -8.149 -13.785 1.00 86.44 80 VAL A N 1
ATOM 635 C CA . VAL A 1 80 ? -18.617 -9.011 -12.591 1.00 86.44 80 VAL A CA 1
ATOM 636 C C . VAL A 1 80 ? -18.935 -8.193 -11.332 1.00 86.44 80 VAL A C 1
ATOM 638 O O . VAL A 1 80 ? -18.134 -7.383 -10.856 1.00 86.44 80 VAL A O 1
ATOM 641 N N . ASP A 1 81 ? -20.101 -8.432 -10.738 1.00 77.38 81 ASP A N 1
ATOM 642 C CA . ASP A 1 81 ? -20.531 -7.776 -9.496 1.00 77.38 81 ASP A CA 1
ATOM 643 C C . ASP A 1 81 ? -19.948 -8.454 -8.237 1.00 77.38 81 ASP A C 1
ATOM 645 O O . ASP A 1 81 ? -20.665 -9.022 -7.415 1.00 77.38 81 ASP A O 1
ATOM 649 N N . ARG A 1 82 ? -18.616 -8.432 -8.085 1.00 75.56 82 ARG A N 1
ATOM 650 C CA . ARG A 1 82 ? -17.912 -9.001 -6.915 1.00 75.56 82 ARG A CA 1
ATOM 651 C C . ARG A 1 82 ? -16.994 -7.974 -6.240 1.00 75.56 82 ARG A C 1
ATOM 653 O O . ARG A 1 82 ? -16.716 -6.908 -6.798 1.00 75.56 82 ARG A O 1
ATOM 660 N N . GLY A 1 83 ? -16.607 -8.233 -4.992 1.00 70.00 83 GLY A N 1
ATOM 661 C CA . GLY A 1 83 ? -15.560 -7.481 -4.302 1.00 70.00 83 GLY A CA 1
ATOM 662 C C . GLY A 1 83 ? -14.177 -8.092 -4.535 1.00 70.00 83 GLY A C 1
ATOM 663 O O . GLY A 1 83 ? -14.083 -9.284 -4.809 1.00 70.00 83 GLY A O 1
ATOM 664 N N . LEU A 1 84 ? -13.126 -7.279 -4.433 1.00 72.69 84 LEU A N 1
ATOM 665 C CA . LEU A 1 84 ? -11.757 -7.781 -4.309 1.00 72.69 84 LEU A CA 1
ATOM 666 C C . LEU A 1 84 ? -11.525 -8.231 -2.876 1.00 72.69 84 LEU A C 1
ATOM 668 O O . LEU A 1 84 ? -11.842 -7.486 -1.949 1.00 72.69 84 LEU A O 1
ATOM 672 N N . GLU A 1 85 ? -10.959 -9.422 -2.727 1.00 71.38 85 GLU A N 1
ATOM 673 C CA . GLU A 1 85 ? -10.923 -10.159 -1.467 1.00 71.38 85 GLU A CA 1
ATOM 674 C C . GLU A 1 85 ? -9.535 -10.310 -0.841 1.00 71.38 85 GLU A C 1
ATOM 676 O O . GLU A 1 85 ? -8.512 -10.060 -1.485 1.00 71.38 85 GLU A O 1
ATOM 681 N N . PHE A 1 86 ? -9.569 -10.760 0.426 1.00 69.06 86 PHE A N 1
ATOM 682 C CA . PHE A 1 86 ? -8.453 -11.008 1.350 1.00 69.06 86 PHE A CA 1
ATOM 683 C C . PHE A 1 86 ? -7.156 -11.453 0.663 1.00 69.06 86 PHE A C 1
ATOM 685 O O . PHE A 1 86 ? -6.100 -10.882 0.932 1.00 69.06 86 PHE A O 1
ATOM 692 N N . ASP A 1 87 ? -7.269 -12.422 -0.244 1.00 70.56 87 ASP A N 1
ATOM 693 C CA . ASP A 1 87 ? -6.147 -13.207 -0.754 1.00 70.56 87 ASP A CA 1
ATOM 694 C C . ASP A 1 87 ? -5.834 -12.968 -2.235 1.00 70.56 87 ASP A C 1
ATOM 696 O O . ASP A 1 87 ? -4.873 -13.534 -2.750 1.00 70.56 87 ASP A O 1
ATOM 700 N N . GLN A 1 88 ? -6.690 -12.249 -2.972 1.00 79.50 88 GLN A N 1
ATOM 701 C CA . GLN A 1 88 ? -6.494 -12.103 -4.417 1.00 79.50 88 GLN A CA 1
ATOM 702 C C . GLN A 1 88 ? -5.334 -11.151 -4.709 1.00 79.50 88 GLN A C 1
ATOM 704 O O . GLN A 1 88 ? -4.414 -11.547 -5.419 1.00 79.50 88 GLN A O 1
ATOM 709 N N . VAL A 1 89 ? -5.292 -10.018 -4.004 1.00 73.69 89 VAL A N 1
ATOM 710 C CA . VAL A 1 89 ? -4.118 -9.137 -3.994 1.00 73.69 89 VAL A CA 1
ATOM 711 C C . VAL A 1 89 ? -2.858 -9.909 -3.627 1.00 73.69 89 VAL A C 1
ATOM 713 O O . VAL A 1 89 ? -1.852 -9.807 -4.307 1.00 73.69 89 VAL A O 1
ATOM 716 N N . ASP A 1 90 ? -2.924 -10.766 -2.606 1.00 74.00 90 ASP A N 1
ATOM 717 C CA . ASP A 1 90 ? -1.765 -11.529 -2.142 1.00 74.00 90 ASP A CA 1
ATOM 718 C C . ASP A 1 90 ? -1.338 -12.664 -3.089 1.00 74.00 90 ASP A C 1
ATOM 720 O O . ASP A 1 90 ? -0.202 -13.135 -3.023 1.00 74.00 90 ASP A O 1
ATOM 724 N N . ARG A 1 91 ? -2.223 -13.117 -3.985 1.00 77.00 91 ARG A N 1
ATOM 725 C CA . ARG A 1 91 ? -1.914 -14.090 -5.052 1.00 77.00 91 ARG A CA 1
ATOM 726 C C . ARG A 1 91 ? -1.407 -13.457 -6.319 1.00 77.00 91 ARG A C 1
ATOM 728 O O . ARG A 1 91 ? -0.665 -14.089 -7.075 1.00 77.00 91 ARG A O 1
ATOM 735 N N . GLU A 1 92 ? -1.797 -12.223 -6.545 1.00 77.88 92 GLU A N 1
ATOM 736 C CA . GLU A 1 92 ? -1.047 -11.354 -7.405 1.00 77.88 92 GLU A CA 1
ATOM 737 C C . GLU A 1 92 ? 0.305 -11.076 -6.677 1.00 77.88 92 GLU A C 1
ATOM 739 O O . GLU A 1 92 ? 0.522 -10.034 -6.059 1.00 77.88 92 GLU A O 1
ATOM 744 N N . SER A 1 93 ? 1.167 -12.120 -6.640 1.00 73.62 93 SER A N 1
ATOM 745 C CA . SER A 1 93 ? 2.017 -12.494 -5.486 1.00 73.62 93 SER A CA 1
ATOM 746 C C . SER A 1 93 ? 3.491 -12.129 -5.580 1.00 73.62 93 SER A C 1
ATOM 748 O O . SER A 1 93 ? 4.060 -11.580 -4.638 1.00 73.62 93 SER A O 1
ATOM 750 N N . SER A 1 94 ? 4.109 -12.431 -6.720 1.00 73.19 94 SER A N 1
ATOM 751 C CA . SER A 1 94 ? 5.525 -12.200 -6.957 1.00 73.19 94 SER A CA 1
ATOM 752 C C . SER A 1 94 ? 5.808 -11.998 -8.454 1.00 73.19 94 SER A C 1
ATOM 754 O O . SER A 1 94 ? 5.924 -12.961 -9.200 1.00 73.19 94 SER A O 1
ATOM 756 N N . TRP A 1 95 ? 5.780 -10.748 -8.930 1.00 79.19 95 TRP A N 1
ATOM 757 C CA . TRP A 1 95 ? 7.023 -10.033 -9.228 1.00 79.19 95 TRP A CA 1
ATOM 758 C C . TRP A 1 95 ? 7.618 -9.628 -7.892 1.00 79.19 95 TRP A C 1
ATOM 760 O O . TRP A 1 95 ? 6.862 -9.477 -6.950 1.00 79.19 95 TRP A O 1
ATOM 770 N N . ASP A 1 96 ? 8.898 -9.427 -7.705 1.00 80.44 96 ASP A N 1
ATOM 771 C CA . ASP A 1 96 ? 9.973 -9.564 -8.661 1.00 80.44 96 ASP A CA 1
ATOM 772 C C . ASP A 1 96 ? 10.425 -11.055 -8.812 1.00 80.44 96 ASP A C 1
ATOM 774 O O . ASP A 1 96 ? 10.926 -11.639 -7.858 1.00 80.44 96 ASP A O 1
ATOM 778 N N . ASP A 1 97 ? 10.370 -11.627 -10.017 1.00 84.69 97 ASP A N 1
ATOM 779 C CA . ASP A 1 97 ? 11.438 -12.465 -10.614 1.00 84.69 97 ASP A CA 1
ATOM 780 C C . ASP A 1 97 ? 11.429 -12.483 -12.182 1.00 84.69 97 ASP A C 1
ATOM 782 O O . ASP A 1 97 ? 12.477 -12.643 -12.804 1.00 84.69 97 ASP A O 1
ATOM 786 N N . GLN A 1 98 ? 10.276 -12.219 -12.842 1.00 86.94 98 GLN A N 1
ATOM 787 C CA . GLN A 1 98 ? 9.922 -12.215 -14.300 1.00 86.94 98 GLN A CA 1
ATOM 788 C C . GLN A 1 98 ? 11.047 -11.799 -15.218 1.00 86.94 98 GLN A C 1
ATOM 790 O O . GLN A 1 98 ? 11.259 -12.311 -16.311 1.00 86.94 98 GLN A O 1
ATOM 795 N N . ILE A 1 99 ? 11.720 -10.796 -14.721 1.00 86.50 99 ILE A N 1
ATOM 796 C CA . ILE A 1 99 ? 12.436 -9.776 -15.429 1.00 86.50 99 ILE A CA 1
ATOM 797 C C . ILE A 1 99 ? 13.940 -10.142 -15.488 1.00 86.50 99 ILE A C 1
ATOM 799 O O . ILE A 1 99 ? 14.694 -9.558 -16.273 1.00 86.50 99 ILE A O 1
ATOM 803 N N . ILE A 1 100 ? 14.354 -11.190 -14.752 1.00 86.19 100 ILE A N 1
ATOM 804 C CA . ILE A 1 100 ? 15.478 -12.076 -15.115 1.00 86.19 100 ILE A CA 1
ATOM 805 C C . ILE A 1 100 ? 15.208 -12.816 -16.436 1.00 86.19 100 ILE A C 1
ATOM 807 O O . ILE A 1 100 ? 16.136 -13.251 -17.111 1.00 86.19 100 ILE A O 1
ATOM 811 N N . PHE A 1 101 ? 13.963 -12.876 -16.890 1.00 89.62 101 PHE A N 1
ATOM 812 C CA . PHE A 1 101 ? 13.631 -13.116 -18.286 1.00 89.62 101 PHE A CA 1
ATOM 813 C C . PHE A 1 101 ? 13.408 -11.782 -19.044 1.00 89.62 101 PHE A C 1
ATOM 815 O O . PHE A 1 101 ? 13.439 -10.705 -18.461 1.00 89.62 101 PHE A O 1
ATOM 822 N N . ASN A 1 102 ? 13.279 -11.814 -20.374 1.00 89.06 102 ASN A N 1
ATOM 823 C CA . ASN A 1 102 ? 12.893 -10.689 -21.272 1.00 89.06 102 ASN A CA 1
ATOM 824 C C . ASN A 1 102 ? 13.904 -9.525 -21.370 1.00 89.06 102 ASN A C 1
ATOM 826 O O . ASN A 1 102 ? 14.355 -9.228 -22.464 1.00 89.06 102 ASN A O 1
ATOM 830 N N . GLY A 1 103 ? 14.243 -8.831 -20.286 1.00 88.25 103 GLY A N 1
ATOM 831 C CA . GLY A 1 103 ? 15.000 -7.566 -20.310 1.00 88.25 103 GLY A CA 1
ATOM 832 C C . GLY A 1 103 ? 16.262 -7.543 -19.461 1.00 88.25 103 GLY A C 1
ATOM 833 O O . GLY A 1 103 ? 17.179 -6.797 -19.796 1.00 88.25 103 GLY A O 1
ATOM 834 N N . LEU A 1 104 ? 16.430 -8.516 -18.557 1.00 87.81 104 LEU A N 1
ATOM 835 C CA . LEU A 1 104 ? 17.704 -9.231 -18.599 1.00 87.81 104 LEU A CA 1
ATOM 836 C C . LEU A 1 104 ? 17.959 -9.685 -20.040 1.00 87.81 104 LEU A C 1
ATOM 838 O O . LEU A 1 104 ? 19.014 -9.387 -20.583 1.00 87.81 104 LEU A O 1
ATOM 842 N N . PHE A 1 105 ? 16.963 -10.271 -20.717 1.00 86.69 105 PHE A N 1
ATOM 843 C CA . PHE A 1 105 ? 17.125 -10.695 -22.110 1.00 86.69 105 PHE A CA 1
ATOM 844 C C . PHE A 1 105 ? 17.289 -9.548 -23.122 1.00 86.69 105 PHE A C 1
ATOM 846 O O . PHE A 1 105 ? 17.788 -9.823 -24.200 1.00 86.69 105 PHE A O 1
ATOM 853 N N . PHE A 1 106 ? 17.011 -8.278 -22.811 1.00 88.50 106 PHE A N 1
ATOM 854 C CA . PHE A 1 106 ? 17.374 -7.150 -23.683 1.00 88.50 106 PHE A CA 1
ATOM 855 C C . PHE A 1 106 ? 18.810 -6.718 -23.455 1.00 88.50 106 PHE A C 1
ATOM 857 O O . PHE A 1 106 ? 19.482 -6.376 -24.419 1.00 88.50 106 PHE A O 1
ATOM 864 N N . TYR A 1 107 ? 19.313 -6.806 -22.220 1.00 87.00 107 TYR A N 1
ATOM 865 C CA . TYR A 1 107 ? 20.745 -6.681 -21.955 1.00 87.00 107 TYR A CA 1
ATOM 866 C C . TYR A 1 107 ? 21.524 -7.804 -22.641 1.00 87.00 107 TYR A C 1
ATOM 868 O O . TYR A 1 107 ? 22.534 -7.551 -23.293 1.00 87.00 107 TYR A O 1
ATOM 876 N N . LEU A 1 108 ? 21.018 -9.038 -22.543 1.00 86.69 108 LEU A N 1
ATOM 877 C CA . LEU A 1 108 ? 21.595 -10.201 -23.208 1.00 86.69 108 LEU A CA 1
ATOM 878 C C . LEU A 1 108 ? 21.452 -10.096 -24.732 1.00 86.69 108 LEU A C 1
ATOM 880 O O . LEU A 1 108 ? 22.431 -10.326 -25.423 1.00 86.69 108 LEU A O 1
ATOM 884 N N . ALA A 1 109 ? 20.300 -9.692 -25.278 1.00 86.12 109 ALA A N 1
ATOM 885 C CA . ALA A 1 109 ? 20.111 -9.524 -26.723 1.00 86.12 109 ALA A CA 1
ATOM 886 C C . ALA A 1 109 ? 20.961 -8.378 -27.282 1.00 86.12 109 ALA A C 1
ATOM 888 O O . ALA A 1 109 ? 21.541 -8.522 -28.352 1.00 86.12 109 ALA A O 1
ATOM 889 N N . TYR A 1 110 ? 21.106 -7.271 -26.553 1.00 86.44 110 TYR A N 1
ATOM 890 C CA . TYR A 1 110 ? 22.028 -6.197 -26.914 1.00 86.44 110 TYR A CA 1
ATOM 891 C C . TYR A 1 110 ? 23.494 -6.646 -26.880 1.00 86.44 110 TYR A C 1
ATOM 893 O O . TYR A 1 110 ? 24.268 -6.277 -27.760 1.00 86.44 110 TYR A O 1
ATOM 901 N N . ALA A 1 111 ? 23.875 -7.458 -25.889 1.00 83.69 111 ALA A N 1
ATOM 902 C CA . ALA A 1 111 ? 25.223 -8.008 -25.779 1.00 83.69 111 ALA A CA 1
ATOM 903 C C . ALA A 1 111 ? 25.515 -9.115 -26.813 1.00 83.69 111 ALA A C 1
ATOM 905 O O . ALA A 1 111 ? 26.656 -9.248 -27.246 1.00 83.69 111 ALA A O 1
ATOM 906 N N . ALA A 1 112 ? 24.508 -9.903 -27.205 1.00 86.31 112 ALA A N 1
ATOM 907 C CA . ALA A 1 112 ? 24.665 -11.103 -28.030 1.00 86.31 112 ALA A CA 1
ATOM 908 C C . ALA A 1 112 ? 24.306 -10.919 -29.515 1.00 86.31 112 ALA A C 1
ATOM 910 O O . ALA A 1 112 ? 24.769 -11.702 -30.341 1.00 86.31 112 ALA A O 1
ATOM 911 N N . VAL A 1 113 ? 23.491 -9.920 -29.882 1.00 88.50 113 VAL A N 1
ATOM 912 C CA . VAL A 1 113 ? 23.008 -9.722 -31.261 1.00 88.50 113 VAL A CA 1
ATOM 913 C C . VAL A 1 113 ? 23.546 -8.403 -31.834 1.00 88.50 113 VAL A C 1
ATOM 915 O O . VAL A 1 113 ? 23.003 -7.335 -31.537 1.00 88.50 113 VAL A O 1
ATOM 918 N N . PRO A 1 114 ? 24.567 -8.437 -32.718 1.00 83.25 114 PRO A N 1
ATOM 919 C CA . PRO A 1 114 ? 25.219 -7.230 -33.235 1.00 83.25 114 PRO A CA 1
ATOM 920 C C . PRO A 1 114 ? 24.267 -6.219 -33.885 1.00 83.25 114 PRO A C 1
ATOM 922 O O . PRO A 1 114 ? 24.445 -5.013 -33.708 1.00 83.25 114 PRO A O 1
ATOM 925 N N . ASN A 1 115 ? 23.229 -6.693 -34.583 1.00 84.62 115 ASN A N 1
ATOM 926 C CA . ASN A 1 115 ? 22.243 -5.835 -35.247 1.00 84.62 115 ASN A CA 1
ATOM 927 C C . ASN A 1 115 ? 21.468 -4.951 -34.255 1.00 84.62 115 ASN A C 1
ATOM 929 O O . ASN A 1 115 ? 21.189 -3.803 -34.587 1.00 84.62 115 ASN A O 1
ATOM 933 N N . VAL A 1 116 ? 21.199 -5.422 -33.026 1.00 83.81 116 VAL A N 1
ATOM 934 C CA . VAL A 1 116 ? 20.488 -4.645 -31.986 1.00 83.81 116 VAL A CA 1
ATOM 935 C C . VAL A 1 116 ? 21.263 -3.373 -31.624 1.00 83.81 116 VAL A C 1
ATOM 937 O O . VAL A 1 116 ? 20.672 -2.324 -31.383 1.00 83.81 116 VAL A O 1
ATOM 940 N N . SER A 1 117 ? 22.598 -3.433 -31.647 1.00 80.56 117 SER A N 1
ATOM 941 C CA . SER A 1 117 ? 23.457 -2.277 -31.356 1.00 80.56 117 SER A CA 1
ATOM 942 C C . SER A 1 117 ? 23.512 -1.223 -32.469 1.00 80.56 117 SER A C 1
ATOM 944 O O . SER A 1 117 ? 24.031 -0.134 -32.240 1.00 80.56 117 SER A O 1
ATOM 946 N N . ARG A 1 118 ? 22.999 -1.533 -33.669 1.00 84.00 118 ARG A N 1
ATOM 947 C CA . ARG A 1 118 ? 23.107 -0.700 -34.884 1.00 84.00 118 ARG A CA 1
ATOM 948 C C . ARG A 1 118 ? 21.771 -0.224 -35.439 1.00 84.00 118 ARG A C 1
ATOM 950 O O . ARG A 1 118 ? 21.739 0.388 -36.503 1.00 84.00 118 ARG A O 1
ATOM 957 N N . MET A 1 119 ? 20.680 -0.535 -34.753 1.00 88.56 119 MET A N 1
ATOM 958 C CA . MET A 1 119 ? 19.349 -0.175 -35.211 1.00 88.56 119 MET A CA 1
ATOM 959 C C . MET A 1 119 ? 19.248 1.360 -35.394 1.00 88.56 119 MET A C 1
ATOM 961 O O . MET A 1 119 ? 19.752 2.100 -34.543 1.00 88.56 119 MET A O 1
ATOM 965 N N . PRO A 1 120 ? 18.611 1.855 -36.472 1.00 90.25 120 PRO A N 1
ATOM 966 C CA . PRO A 1 120 ? 18.552 3.287 -36.796 1.00 90.25 120 PRO A CA 1
ATOM 967 C C . PRO A 1 120 ? 17.244 3.966 -36.390 1.00 90.25 120 PRO A C 1
ATOM 969 O O . PRO A 1 120 ? 16.301 3.299 -35.990 1.00 90.25 120 PRO A O 1
ATOM 972 N N . VAL A 1 121 ? 17.147 5.279 -36.636 1.00 90.25 121 VAL A N 1
ATOM 973 C CA . VAL A 1 121 ? 15.857 5.979 -36.793 1.00 90.25 121 VAL A CA 1
ATOM 974 C C . VAL A 1 121 ? 14.913 5.168 -37.698 1.00 90.25 121 VAL A C 1
ATOM 976 O O . VAL A 1 121 ? 15.358 4.542 -38.655 1.00 90.25 121 VAL A O 1
ATOM 979 N N . TRP A 1 122 ? 13.627 5.201 -37.345 1.00 93.88 122 TRP A N 1
ATOM 980 C CA . TRP A 1 122 ? 12.429 4.672 -38.012 1.00 93.88 122 TRP A CA 1
ATOM 981 C C . TRP A 1 122 ? 12.635 4.050 -39.393 1.00 93.88 122 TRP A C 1
ATOM 983 O O . TRP A 1 122 ? 13.032 4.716 -40.345 1.00 93.88 122 TRP A O 1
ATOM 993 N N . ILE A 1 123 ? 12.202 2.804 -39.527 1.00 94.75 123 ILE A N 1
ATOM 994 C CA . ILE A 1 123 ? 12.032 2.106 -40.790 1.00 94.75 123 ILE A CA 1
ATOM 995 C C . ILE A 1 123 ? 10.598 1.594 -40.803 1.00 94.75 123 ILE A C 1
ATOM 997 O O . ILE A 1 123 ? 10.256 0.628 -40.116 1.00 94.75 123 ILE A O 1
ATOM 1001 N N . THR A 1 124 ? 9.775 2.243 -41.627 1.00 95.00 124 THR A N 1
ATOM 1002 C CA . THR A 1 124 ? 8.367 1.892 -41.838 1.00 95.00 124 THR A CA 1
ATOM 1003 C C . THR A 1 124 ? 8.203 0.433 -42.263 1.00 95.00 124 THR A C 1
ATOM 1005 O O . THR A 1 124 ? 7.228 -0.192 -41.881 1.00 95.00 124 THR A O 1
ATOM 1008 N N . GLU A 1 125 ? 9.152 -0.145 -43.007 1.00 95.25 125 GLU A N 1
ATOM 1009 C CA . GLU A 1 125 ? 9.104 -1.552 -43.439 1.00 95.25 125 GLU A CA 1
ATOM 1010 C C . GLU A 1 125 ? 9.214 -2.538 -42.269 1.00 95.25 125 GLU A C 1
ATOM 1012 O O . GLU A 1 125 ? 8.429 -3.477 -42.184 1.00 95.25 125 GLU A O 1
ATOM 1017 N N . GLY A 1 126 ? 10.147 -2.321 -41.334 1.00 93.75 126 GLY A N 1
ATOM 1018 C CA . GLY A 1 126 ? 10.271 -3.147 -40.128 1.00 93.75 126 GLY A CA 1
ATOM 1019 C C . GLY A 1 126 ? 9.062 -2.998 -39.206 1.00 93.75 126 GLY A C 1
ATOM 1020 O O . GLY A 1 126 ? 8.630 -3.973 -38.586 1.00 93.75 126 GLY A O 1
ATOM 1021 N N . ALA A 1 127 ? 8.475 -1.800 -39.196 1.00 94.56 127 ALA A N 1
ATOM 1022 C CA . ALA A 1 127 ? 7.167 -1.541 -38.616 1.00 94.56 127 ALA A CA 1
ATOM 1023 C C . ALA A 1 127 ? 6.066 -2.352 -39.331 1.00 94.56 127 ALA A C 1
ATOM 1025 O O . ALA A 1 127 ? 5.371 -3.122 -38.693 1.00 94.56 127 ALA A O 1
ATOM 1026 N N . ILE A 1 128 ? 5.955 -2.315 -40.661 1.00 96.50 128 ILE A N 1
ATOM 1027 C CA . ILE A 1 128 ? 4.945 -3.078 -41.421 1.00 96.50 128 ILE A CA 1
ATOM 1028 C C . ILE A 1 128 ? 5.122 -4.597 -41.273 1.00 96.50 128 ILE A C 1
ATOM 1030 O O . ILE A 1 128 ? 4.144 -5.328 -41.189 1.00 96.50 128 ILE A O 1
ATOM 1034 N N . ILE A 1 129 ? 6.347 -5.105 -41.165 1.00 96.12 129 ILE A N 1
ATOM 1035 C CA . ILE A 1 129 ? 6.607 -6.527 -40.877 1.00 96.12 129 ILE A CA 1
ATOM 1036 C C . ILE A 1 129 ? 6.148 -6.871 -39.446 1.00 96.12 129 ILE A C 1
ATOM 1038 O O . ILE A 1 129 ? 5.520 -7.908 -39.209 1.00 96.12 129 ILE A O 1
ATOM 1042 N N . THR A 1 130 ? 6.346 -5.942 -38.508 1.00 96.50 130 THR A N 1
ATOM 1043 C CA . THR A 1 130 ? 5.714 -5.947 -37.176 1.00 96.50 130 THR A CA 1
ATOM 1044 C C . THR A 1 130 ? 4.189 -5.737 -37.251 1.00 96.50 130 THR A C 1
ATOM 1046 O O . THR A 1 130 ? 3.505 -6.097 -36.297 1.00 96.50 130 THR A O 1
ATOM 1049 N N . ALA A 1 131 ? 3.653 -5.261 -38.390 1.00 94.62 131 ALA A N 1
ATOM 1050 C CA . ALA A 1 131 ? 2.237 -5.031 -38.728 1.00 94.62 131 ALA A CA 1
ATOM 1051 C C . ALA A 1 131 ? 1.614 -6.142 -39.586 1.00 94.62 131 ALA A C 1
ATOM 1053 O O . ALA A 1 131 ? 0.556 -5.955 -40.183 1.00 94.62 131 ALA A O 1
ATOM 1054 N N . LEU A 1 132 ? 2.282 -7.295 -39.673 1.00 96.19 132 LEU A N 1
ATOM 1055 C CA . LEU A 1 132 ? 1.785 -8.471 -40.388 1.00 96.19 132 LEU A CA 1
ATOM 1056 C C . LEU A 1 132 ? 2.011 -9.764 -39.603 1.00 96.19 132 LEU A C 1
ATOM 1058 O O . LEU A 1 132 ? 1.197 -10.687 -39.673 1.00 96.19 132 LEU A O 1
ATOM 1062 N N . LEU A 1 133 ? 3.077 -9.844 -38.805 1.00 96.81 133 LEU A N 1
ATOM 1063 C CA . LEU A 1 133 ? 3.463 -11.112 -38.199 1.00 96.81 133 LEU A CA 1
ATOM 1064 C C . LEU A 1 133 ? 2.534 -11.624 -37.078 1.00 96.81 133 LEU A C 1
ATOM 1066 O O . LEU A 1 133 ? 2.655 -12.800 -36.751 1.00 96.81 133 LEU A O 1
ATOM 1070 N N . HIS A 1 134 ? 1.554 -10.868 -36.554 1.00 95.25 134 HIS A N 1
ATOM 1071 C CA . HIS A 1 134 ? 0.510 -11.431 -35.675 1.00 95.25 134 HIS A CA 1
ATOM 1072 C C . HIS A 1 134 ? -0.798 -11.849 -36.367 1.00 95.25 134 HIS A C 1
ATOM 1074 O O . HIS A 1 134 ? -1.314 -12.881 -35.955 1.00 95.25 134 HIS A O 1
ATOM 1080 N N . ILE A 1 135 ? -1.327 -11.139 -37.385 1.00 92.81 135 ILE A N 1
ATOM 1081 C CA . ILE A 1 135 ? -2.614 -11.504 -38.051 1.00 92.81 135 ILE A CA 1
ATOM 1082 C C . ILE A 1 135 ? -2.575 -12.863 -38.745 1.00 92.81 135 ILE A C 1
ATOM 1084 O O . ILE A 1 135 ? -3.606 -13.433 -39.092 1.00 92.81 135 ILE A O 1
ATOM 1088 N N . GLY A 1 136 ? -1.366 -13.376 -38.944 1.00 92.75 136 GLY A N 1
ATOM 1089 C CA . GLY A 1 136 ? -1.141 -14.804 -39.032 1.00 92.75 136 GLY A CA 1
ATOM 1090 C C . GLY A 1 136 ? -0.393 -15.311 -37.798 1.00 92.75 136 GLY A C 1
ATOM 1091 O O . GLY A 1 136 ? -1.034 -15.725 -36.832 1.00 92.75 136 GLY A O 1
ATOM 1092 N N . PRO A 1 137 ? 0.955 -15.351 -37.831 1.00 94.88 137 PRO A N 1
ATOM 1093 C CA . PRO A 1 137 ? 1.721 -16.234 -36.955 1.00 94.88 137 PRO A CA 1
ATOM 1094 C C . PRO A 1 137 ? 1.424 -16.094 -35.463 1.00 94.88 137 PRO A C 1
ATOM 1096 O O . PRO A 1 137 ? 1.141 -17.095 -34.802 1.00 94.88 137 PRO A O 1
ATOM 1099 N N . VAL A 1 138 ? 1.495 -14.879 -34.915 1.00 96.25 138 VAL A N 1
ATOM 1100 C CA . VAL A 1 138 ? 1.592 -14.750 -33.459 1.00 96.25 138 VAL A CA 1
ATOM 1101 C C . VAL A 1 138 ? 0.244 -14.745 -32.722 1.00 96.25 138 VAL A C 1
ATOM 1103 O O . VAL A 1 138 ? 0.199 -15.190 -31.578 1.00 96.25 138 VAL A O 1
ATOM 1106 N N . GLU A 1 139 ? -0.871 -14.360 -33.354 1.00 95.31 139 GLU A N 1
ATOM 1107 C CA . GLU A 1 139 ? -2.213 -14.660 -32.814 1.00 95.31 139 GLU A CA 1
ATOM 1108 C C . GLU A 1 139 ? -2.545 -16.145 -32.925 1.00 95.31 139 GLU A C 1
ATOM 1110 O O . GLU A 1 139 ? -3.054 -16.743 -31.978 1.00 95.31 139 GLU A O 1
ATOM 1115 N N . PHE A 1 140 ? -2.238 -16.757 -34.071 1.00 95.56 140 PHE A N 1
ATOM 1116 C CA . PHE A 1 140 ? -2.560 -18.154 -34.336 1.00 95.56 140 PHE A CA 1
ATOM 1117 C C . PHE A 1 140 ? -1.872 -19.101 -33.344 1.00 95.56 140 PHE A C 1
ATOM 1119 O O . PHE A 1 140 ? -2.520 -19.947 -32.721 1.00 95.56 140 PHE A O 1
ATOM 1126 N N . LEU A 1 141 ? -0.559 -18.939 -33.166 1.00 96.62 141 LEU A N 1
ATOM 1127 C CA . LEU A 1 141 ? 0.215 -19.730 -32.211 1.00 96.62 141 LEU A CA 1
ATOM 1128 C C . LEU A 1 141 ? -0.224 -19.444 -30.766 1.00 96.62 141 LEU A C 1
ATOM 1130 O O . LEU A 1 141 ? -0.320 -20.380 -29.968 1.00 96.62 141 LEU A O 1
ATOM 1134 N N . TYR A 1 142 ? -0.569 -18.185 -30.450 1.00 96.06 142 TYR A N 1
ATOM 1135 C CA . TYR A 1 142 ? -1.139 -17.829 -29.152 1.00 96.06 142 TYR A CA 1
ATOM 1136 C C . TYR A 1 142 ? -2.403 -18.621 -28.861 1.00 96.06 142 TYR A C 1
ATOM 1138 O O . TYR A 1 142 ? -2.461 -19.306 -27.845 1.00 96.06 142 TYR A O 1
ATOM 1146 N N . TYR A 1 143 ? -3.392 -18.533 -29.753 1.00 96.81 143 TYR A N 1
ATOM 1147 C CA . TYR A 1 143 ? -4.704 -19.152 -29.605 1.00 96.81 143 TYR A CA 1
ATOM 1148 C C . TYR A 1 143 ? -4.580 -20.649 -29.295 1.00 96.81 143 TYR A C 1
ATOM 1150 O O . TYR A 1 143 ? -5.145 -21.139 -28.314 1.00 96.81 143 TYR A O 1
ATOM 1158 N N . TRP A 1 144 ? -3.795 -21.374 -30.098 1.00 96.56 144 TRP A N 1
ATOM 1159 C CA . TRP A 1 144 ? -3.674 -22.825 -29.977 1.00 96.56 144 TRP A CA 1
ATOM 1160 C C . TRP A 1 144 ? -3.006 -23.265 -28.693 1.00 96.56 144 TRP A C 1
ATOM 1162 O O . TRP A 1 144 ? -3.517 -24.136 -27.983 1.00 96.56 144 TRP A O 1
ATOM 1172 N N . PHE A 1 145 ? -1.864 -22.664 -28.384 1.00 95.94 145 PHE A N 1
ATOM 1173 C CA . PHE A 1 145 ? -1.132 -23.075 -27.206 1.00 95.94 145 PHE A CA 1
ATOM 1174 C C . PHE A 1 145 ? -1.854 -22.567 -25.947 1.00 95.94 145 PHE A C 1
ATOM 1176 O O . PHE A 1 145 ? -2.005 -23.345 -25.013 1.00 95.94 145 PHE A O 1
ATOM 1183 N N . HIS A 1 146 ? -2.437 -21.357 -25.941 1.00 95.19 146 HIS A N 1
ATOM 1184 C CA . HIS A 1 146 ? -3.336 -20.885 -24.875 1.00 95.19 146 HIS A CA 1
ATOM 1185 C C . HIS A 1 146 ? -4.493 -21.871 -24.623 1.00 95.19 146 HIS A C 1
ATOM 1187 O O . HIS A 1 146 ? -4.755 -22.253 -23.481 1.00 95.19 146 HIS A O 1
ATOM 1193 N N . ARG A 1 147 ? -5.147 -22.367 -25.676 1.00 95.00 147 ARG A N 1
ATOM 1194 C CA . ARG A 1 147 ? -6.184 -23.400 -25.559 1.00 95.00 147 ARG A CA 1
ATOM 1195 C C . ARG A 1 147 ? -5.645 -24.705 -24.955 1.00 95.00 147 ARG A C 1
ATOM 1197 O O . ARG A 1 147 ? -6.323 -25.309 -24.125 1.00 95.00 147 ARG A O 1
ATOM 1204 N N . ALA A 1 148 ? -4.418 -25.115 -25.290 1.00 95.06 148 ALA A N 1
ATOM 1205 C CA . ALA A 1 148 ? -3.779 -26.294 -24.695 1.00 95.06 148 ALA A CA 1
ATOM 1206 C C . ALA A 1 148 ? -3.564 -26.155 -23.175 1.00 95.06 148 ALA A C 1
ATOM 1208 O O . ALA A 1 148 ? -3.673 -27.139 -22.444 1.00 95.06 148 ALA A O 1
ATOM 1209 N N . LEU A 1 149 ? -3.348 -24.941 -22.664 1.00 93.50 149 LEU A N 1
ATOM 1210 C CA . LEU A 1 149 ? -3.145 -24.675 -21.231 1.00 93.50 149 LEU A CA 1
ATOM 1211 C C . LEU A 1 149 ? -4.351 -25.029 -20.363 1.00 93.50 149 LEU A C 1
ATOM 1213 O O . LEU A 1 149 ? -4.202 -25.294 -19.171 1.00 93.50 149 LEU A O 1
ATOM 1217 N N . HIS A 1 150 ? -5.542 -25.010 -20.962 1.00 93.00 150 HIS A N 1
ATOM 1218 C CA . HIS A 1 150 ? -6.798 -25.404 -20.329 1.00 93.00 150 HIS A CA 1
ATOM 1219 C C . HIS A 1 150 ? -7.012 -26.916 -20.299 1.00 93.00 150 HIS A C 1
ATOM 1221 O O . HIS A 1 150 ? -7.945 -27.400 -19.655 1.00 93.00 150 HIS A O 1
ATOM 1227 N N . HIS A 1 151 ? -6.120 -27.692 -20.918 1.00 93.38 151 HIS A N 1
ATOM 1228 C CA . HIS A 1 151 ? -6.047 -29.119 -20.661 1.00 93.38 151 HIS A CA 1
ATOM 1229 C C . HIS A 1 151 ? -5.681 -29.363 -19.190 1.00 93.38 151 HIS A C 1
ATOM 1231 O O . HIS A 1 151 ? -4.723 -28.791 -18.669 1.00 93.38 151 HIS A O 1
ATOM 1237 N N . HIS A 1 152 ? -6.428 -30.243 -18.517 1.00 87.56 152 HIS A N 1
ATOM 1238 C CA . HIS A 1 152 ? -6.393 -30.446 -17.061 1.00 87.56 152 HIS A CA 1
ATOM 1239 C C . HIS A 1 152 ? -4.977 -30.591 -16.456 1.00 87.56 152 HIS A C 1
ATOM 1241 O O . HIS A 1 152 ? -4.717 -30.119 -15.343 1.00 87.56 152 HIS A O 1
ATOM 1247 N N . PHE A 1 153 ? -4.053 -31.222 -17.190 1.00 90.75 153 PHE A N 1
ATOM 1248 C CA . PHE A 1 153 ? -2.665 -31.415 -16.776 1.00 90.75 153 PHE A CA 1
ATOM 1249 C C . PHE A 1 153 ? -1.895 -30.093 -16.662 1.00 90.75 153 PHE A C 1
ATOM 1251 O O . PHE A 1 153 ? -1.264 -29.857 -15.632 1.00 90.75 153 PHE A O 1
ATOM 1258 N N . LEU A 1 154 ? -1.975 -29.235 -17.683 1.00 89.94 154 LEU A N 1
ATOM 1259 C CA . LEU A 1 154 ? -1.333 -27.920 -17.699 1.00 89.94 154 LEU A CA 1
ATOM 1260 C C . LEU A 1 154 ? -2.111 -26.935 -16.804 1.00 89.94 154 LEU A C 1
ATOM 1262 O O . LEU A 1 154 ? -1.513 -26.172 -16.046 1.00 89.94 154 LEU A O 1
ATOM 1266 N N . TYR A 1 155 ? -3.444 -27.008 -16.801 1.00 90.00 155 TYR A N 1
ATOM 1267 C CA . TYR A 1 155 ? -4.300 -26.126 -16.005 1.00 90.00 155 TYR A CA 1
ATOM 1268 C C . TYR A 1 155 ? -4.034 -26.250 -14.498 1.00 90.00 155 TYR A C 1
ATOM 1270 O O . TYR A 1 155 ? -3.804 -25.258 -13.804 1.00 90.00 155 TYR A O 1
ATOM 1278 N N . SER A 1 156 ? -4.044 -27.474 -13.964 1.00 87.31 156 SER A N 1
ATOM 1279 C CA . SER A 1 156 ? -3.843 -27.702 -12.523 1.00 87.31 156 SER A CA 1
ATOM 1280 C C . SER A 1 156 ? -2.449 -27.291 -12.059 1.00 87.31 156 SER A C 1
ATOM 1282 O O . SER A 1 156 ? -2.291 -26.712 -10.980 1.00 87.31 156 SER A O 1
ATOM 1284 N N . ARG A 1 157 ? -1.438 -27.543 -12.890 1.00 87.38 157 ARG A N 1
ATOM 1285 C CA . ARG A 1 157 ? -0.060 -27.233 -12.532 1.00 87.38 157 ARG A CA 1
ATOM 1286 C C . ARG A 1 157 ? 0.226 -25.743 -12.557 1.00 87.38 157 ARG A C 1
ATOM 1288 O O . ARG A 1 157 ? 1.052 -25.296 -11.764 1.00 87.38 157 ARG A O 1
ATOM 1295 N N . TYR A 1 158 ? -0.491 -24.994 -13.400 1.00 84.88 158 TYR A N 1
ATOM 1296 C CA . TYR A 1 158 ? -0.187 -23.594 -13.676 1.00 84.88 158 TYR A CA 1
ATOM 1297 C C . TYR A 1 158 ? -1.466 -22.742 -13.840 1.00 84.88 158 TYR A C 1
ATOM 1299 O O . TYR A 1 158 ? -1.760 -21.932 -12.961 1.00 84.88 158 TYR A O 1
ATOM 1307 N N . HIS A 1 159 ? -2.280 -22.927 -14.891 1.00 91.44 159 HIS A N 1
ATOM 1308 C CA . HIS A 1 159 ? -3.352 -21.974 -15.256 1.00 91.44 159 HIS A CA 1
ATOM 1309 C C . HIS A 1 159 ? -4.339 -21.635 -14.125 1.00 91.44 159 HIS A C 1
ATOM 1311 O O . HIS A 1 159 ? -4.811 -20.501 -14.032 1.00 91.44 159 HIS A O 1
ATOM 1317 N N . SER A 1 160 ? -4.585 -22.599 -13.237 1.00 89.31 160 SER A N 1
ATOM 1318 C CA . SER A 1 160 ? -5.385 -22.484 -12.013 1.00 89.31 160 SER A CA 1
ATOM 1319 C C . SER A 1 160 ? -4.966 -21.360 -11.054 1.00 89.31 160 SER A C 1
ATOM 1321 O O . SER A 1 160 ? -5.794 -20.944 -10.251 1.00 89.31 160 SER A O 1
ATOM 1323 N N . HIS A 1 161 ? -3.738 -20.828 -11.129 1.00 83.69 161 HIS A N 1
ATOM 1324 C CA . HIS A 1 161 ? -3.364 -19.615 -10.388 1.00 83.69 161 HIS A CA 1
ATOM 1325 C C . HIS A 1 161 ? -3.977 -18.357 -11.013 1.00 83.69 161 HIS A C 1
ATOM 1327 O O . HIS A 1 161 ? -4.527 -17.526 -10.305 1.00 83.69 161 HIS A O 1
ATOM 1333 N N . HIS A 1 162 ? -3.940 -18.230 -12.342 1.00 85.50 162 HIS A N 1
ATOM 1334 C CA . HIS A 1 162 ? -4.473 -17.065 -13.065 1.00 85.50 162 HIS A CA 1
ATOM 1335 C C . HIS A 1 162 ? -5.977 -16.987 -13.057 1.00 85.50 162 HIS A C 1
ATOM 1337 O O . HIS A 1 162 ? -6.562 -15.926 -12.870 1.00 85.50 162 HIS A O 1
ATOM 1343 N N . HIS A 1 163 ? -6.599 -18.149 -13.154 1.00 89.12 163 HIS A N 1
ATOM 1344 C CA . HIS A 1 163 ? -8.032 -18.291 -12.971 1.00 89.12 163 HIS A CA 1
ATOM 1345 C C . HIS A 1 163 ? -8.473 -18.198 -11.507 1.00 89.12 163 HIS A C 1
ATOM 1347 O O . HIS A 1 163 ? -9.667 -18.104 -11.243 1.00 89.12 163 HIS A O 1
ATOM 1353 N N . ALA A 1 164 ? -7.541 -18.137 -10.545 1.00 85.69 164 ALA A N 1
ATOM 1354 C CA . ALA A 1 164 ? -7.878 -17.760 -9.173 1.00 85.69 164 ALA A CA 1
ATOM 1355 C C . ALA A 1 164 ? -8.175 -16.256 -9.038 1.00 85.69 164 ALA A C 1
ATOM 1357 O O . ALA A 1 164 ? -8.772 -15.845 -8.041 1.00 85.69 164 ALA A O 1
ATOM 1358 N N . SER A 1 165 ? -7.807 -15.438 -10.026 1.00 85.12 165 SER A N 1
ATOM 1359 C CA . SER A 1 165 ? -8.168 -14.024 -10.112 1.00 85.12 165 SER A CA 1
ATOM 1360 C C . SER A 1 165 ? -9.465 -13.859 -10.907 1.00 85.12 165 SER A C 1
ATOM 1362 O O . SER A 1 165 ? -9.485 -13.247 -11.966 1.00 85.12 165 SER A O 1
ATOM 1364 N N . ILE A 1 166 ? -10.569 -14.444 -10.413 1.00 81.00 166 ILE A N 1
ATOM 1365 C CA . ILE A 1 166 ? -11.925 -14.367 -11.018 1.00 81.00 166 ILE A CA 1
ATOM 1366 C C . ILE A 1 166 ? -12.365 -12.916 -11.154 1.00 81.00 166 ILE A C 1
ATOM 1368 O O . ILE A 1 166 ? -12.957 -12.490 -12.147 1.00 81.00 166 ILE A O 1
ATOM 1372 N N . VAL A 1 167 ? -12.090 -12.162 -10.094 1.00 86.19 167 VAL A N 1
ATOM 1373 C CA . VAL A 1 167 ? -12.432 -10.754 -10.022 1.00 86.19 167 VAL A CA 1
ATOM 1374 C C . VAL A 1 167 ? -11.488 -9.951 -10.929 1.00 86.19 167 VAL A C 1
ATOM 1376 O O . VAL A 1 167 ? -11.821 -8.821 -11.246 1.00 86.19 167 VAL A O 1
ATOM 1379 N N . THR A 1 168 ? -10.443 -10.572 -11.502 1.00 86.25 168 THR A N 1
ATOM 1380 C CA . THR A 1 168 ? -9.729 -10.105 -12.700 1.00 86.25 168 THR A CA 1
ATOM 1381 C C . THR A 1 168 ? -9.353 -8.640 -12.567 1.00 86.25 168 THR A C 1
ATOM 1383 O O . THR A 1 168 ? -9.978 -7.751 -13.141 1.00 86.25 168 THR A O 1
ATOM 1386 N N . GLU A 1 169 ? -8.457 -8.381 -11.624 1.00 87.00 169 GLU A N 1
ATOM 1387 C CA . GLU A 1 169 ? -8.431 -7.062 -11.031 1.00 87.00 169 GLU A CA 1
ATOM 1388 C C . GLU A 1 169 ? -8.016 -5.977 -12.031 1.00 87.00 169 GLU A C 1
ATOM 1390 O O . GLU A 1 169 ? -7.071 -6.176 -12.773 1.00 87.00 169 GLU A O 1
ATOM 1395 N N . PRO A 1 170 ? -8.640 -4.795 -11.975 1.00 87.69 170 PRO A N 1
ATOM 1396 C CA . PRO A 1 170 ? -8.169 -3.523 -12.512 1.00 87.69 170 PRO A CA 1
ATOM 1397 C C . PRO A 1 170 ? -6.660 -3.240 -12.525 1.00 87.69 170 PRO A C 1
ATOM 1399 O O . PRO A 1 170 ? -6.249 -2.407 -13.321 1.00 87.69 170 PRO A O 1
ATOM 1402 N N . ILE A 1 171 ? -5.860 -3.881 -11.674 1.00 84.12 171 ILE A N 1
ATOM 1403 C CA . ILE A 1 171 ? -4.481 -4.287 -11.949 1.00 84.12 171 ILE A CA 1
ATOM 1404 C C . ILE A 1 171 ? -4.306 -5.762 -11.532 1.00 84.12 171 ILE A C 1
ATOM 1406 O O . ILE A 1 171 ? -4.302 -6.024 -10.339 1.00 84.12 171 ILE A O 1
ATOM 1410 N N . THR A 1 172 ? -4.115 -6.720 -12.453 1.00 87.81 172 THR A N 1
ATOM 1411 C CA . THR A 1 172 ? -3.965 -8.170 -12.118 1.00 87.81 172 THR A CA 1
ATOM 1412 C C . THR A 1 172 ? -2.934 -8.953 -12.953 1.00 87.81 172 THR A C 1
ATOM 1414 O O . THR A 1 172 ? -3.037 -10.170 -13.075 1.00 87.81 172 THR A O 1
ATOM 1417 N N . SER A 1 173 ? -1.993 -8.298 -13.629 1.00 87.88 173 SER A N 1
ATOM 1418 C CA . SER A 1 173 ? -1.570 -8.652 -15.000 1.00 87.88 173 SER A CA 1
ATOM 1419 C C . SER A 1 173 ? -0.997 -10.036 -15.375 1.00 87.88 173 SER A C 1
ATOM 1421 O O . SER A 1 173 ? -0.665 -10.237 -16.538 1.00 87.88 173 SER A O 1
ATOM 1423 N N . VAL A 1 174 ? -0.791 -10.986 -14.461 1.00 83.00 174 VAL A N 1
ATOM 1424 C CA . VAL A 1 174 ? 0.518 -11.667 -14.454 1.00 83.00 174 VAL A CA 1
ATOM 1425 C C . VAL A 1 174 ? 0.594 -13.142 -14.005 1.00 83.00 174 VAL A C 1
ATOM 1427 O O . VAL A 1 174 ? 1.627 -13.608 -13.516 1.00 83.00 174 VAL A O 1
ATOM 1430 N N . ILE A 1 175 ? -0.482 -13.921 -14.125 1.00 85.75 175 ILE A N 1
ATOM 1431 C CA . ILE A 1 175 ? -0.767 -14.885 -13.052 1.00 85.75 175 ILE A CA 1
ATOM 1432 C C . ILE A 1 175 ? -0.538 -16.398 -13.337 1.00 85.75 175 ILE A C 1
ATOM 1434 O O . ILE A 1 175 ? -0.554 -17.126 -12.357 1.00 85.75 175 ILE A O 1
ATOM 1438 N N . HIS A 1 176 ? -0.257 -16.967 -14.533 1.00 88.44 176 HIS A N 1
ATOM 1439 C CA . HIS A 1 176 ? -0.090 -18.454 -14.694 1.00 88.44 176 HIS A CA 1
ATOM 1440 C C . HIS A 1 176 ? 1.357 -19.053 -14.839 1.00 88.44 176 HIS A C 1
ATOM 1442 O O . HIS A 1 176 ? 1.856 -19.063 -15.947 1.00 88.44 176 HIS A O 1
ATOM 1448 N N . PRO A 1 177 ? 1.993 -19.610 -13.769 1.00 88.62 177 PRO A N 1
ATOM 1449 C CA . PRO A 1 177 ? 3.951 -20.166 -13.377 1.00 88.62 177 PRO A CA 1
ATOM 1450 C C . PRO A 1 177 ? 4.928 -21.157 -14.032 1.00 88.62 177 PRO A C 1
ATOM 1452 O O . PRO A 1 177 ? 4.694 -22.356 -13.997 1.00 88.62 177 PRO A O 1
ATOM 1455 N N . PHE A 1 178 ? 6.141 -20.626 -14.275 1.00 90.62 178 PHE A N 1
ATOM 1456 C CA . PHE A 1 178 ? 7.517 -21.153 -14.462 1.00 90.62 178 PHE A CA 1
ATOM 1457 C C . PHE A 1 178 ? 7.875 -22.284 -15.461 1.00 90.62 178 PHE A C 1
ATOM 1459 O O . PHE A 1 178 ? 8.936 -22.080 -16.044 1.00 90.62 178 PHE A O 1
ATOM 1466 N N . ALA A 1 179 ? 7.016 -23.309 -15.786 1.00 90.00 179 ALA A N 1
ATOM 1467 C CA . ALA A 1 179 ? 6.183 -24.847 -18.087 1.00 90.00 179 ALA A CA 1
ATOM 1468 C C . ALA A 1 179 ? 6.968 -25.054 -19.482 1.00 90.00 179 ALA A C 1
ATOM 1470 O O . ALA A 1 179 ? 7.671 -26.056 -19.612 1.00 90.00 179 ALA A O 1
ATOM 1471 N N . GLU A 1 180 ? 6.895 -24.298 -20.585 1.00 91.25 180 GLU A N 1
ATOM 1472 C CA . GLU A 1 180 ? 6.405 -22.964 -20.967 1.00 91.25 180 GLU A CA 1
ATOM 1473 C C . GLU A 1 180 ? 7.166 -21.679 -20.499 1.00 91.25 180 GLU A C 1
ATOM 1475 O O . GLU A 1 180 ? 8.324 -21.522 -20.846 1.00 91.25 180 GLU A O 1
ATOM 1480 N N . HIS A 1 181 ? 6.561 -20.763 -19.714 1.00 90.75 181 HIS A N 1
ATOM 1481 C CA . HIS A 1 181 ? 7.016 -19.441 -19.200 1.00 90.75 181 HIS A CA 1
ATOM 1482 C C . HIS A 1 181 ? 7.545 -18.564 -20.308 1.00 90.75 181 HIS A C 1
ATOM 1484 O O . HIS A 1 181 ? 6.776 -18.205 -21.195 1.00 90.75 181 HIS A O 1
ATOM 1490 N N . VAL A 1 182 ? 8.817 -18.217 -20.226 1.00 92.25 182 VAL A N 1
ATOM 1491 C CA . VAL A 1 182 ? 9.769 -18.287 -21.333 1.00 92.25 182 VAL A CA 1
ATOM 1492 C C . VAL A 1 182 ? 9.167 -18.585 -22.720 1.00 92.25 182 VAL A C 1
ATOM 1494 O O . VAL A 1 182 ? 9.380 -17.812 -23.636 1.00 92.25 182 VAL A O 1
ATOM 1497 N N . VAL A 1 183 ? 8.400 -19.661 -22.909 1.00 92.81 183 VAL A N 1
ATOM 1498 C CA . VAL A 1 183 ? 7.705 -20.017 -24.160 1.00 92.81 183 VAL A CA 1
ATOM 1499 C C . VAL A 1 183 ? 6.834 -18.936 -24.748 1.00 92.81 183 VAL A C 1
ATOM 1501 O O . VAL A 1 183 ? 6.873 -18.774 -25.963 1.00 92.81 183 VAL A O 1
ATOM 1504 N N . TYR A 1 184 ? 6.037 -18.222 -23.958 1.00 92.44 184 TYR A N 1
ATOM 1505 C CA . TYR A 1 184 ? 5.350 -17.100 -24.562 1.00 92.44 184 TYR A CA 1
ATOM 1506 C C . TYR A 1 184 ? 6.407 -16.137 -25.117 1.00 92.44 184 TYR A C 1
ATOM 1508 O O . TYR A 1 184 ? 6.288 -15.782 -26.279 1.00 92.44 184 TYR A O 1
ATOM 1516 N N . PHE A 1 185 ? 7.452 -15.766 -24.359 1.00 92.19 185 PHE A N 1
ATOM 1517 C CA . PHE A 1 185 ? 8.541 -14.885 -24.814 1.00 92.19 185 PHE A CA 1
ATOM 1518 C C . PHE A 1 185 ? 9.079 -15.380 -26.128 1.00 92.19 185 PHE A C 1
ATOM 1520 O O . PHE A 1 185 ? 9.164 -14.608 -27.061 1.00 92.19 185 PHE A O 1
ATOM 1527 N N . LEU A 1 186 ? 9.344 -16.669 -26.243 1.00 93.50 186 LEU A N 1
ATOM 1528 C CA . LEU A 1 186 ? 9.761 -17.252 -27.500 1.00 93.50 186 LEU A CA 1
ATOM 1529 C C . LEU A 1 186 ? 8.709 -17.037 -28.600 1.00 93.50 186 LEU A C 1
ATOM 1531 O O . LEU A 1 186 ? 9.080 -16.525 -29.655 1.00 93.50 186 LEU A O 1
ATOM 1535 N N . LEU A 1 187 ? 7.423 -17.335 -28.350 1.00 94.56 187 LEU A N 1
ATOM 1536 C CA . LEU A 1 187 ? 6.323 -17.084 -29.292 1.00 94.56 187 LEU A CA 1
ATOM 1537 C C . LEU A 1 187 ? 6.375 -15.652 -29.791 1.00 94.56 187 LEU A C 1
ATOM 1539 O O . LEU A 1 187 ? 6.445 -15.396 -30.990 1.00 94.56 187 LEU A O 1
ATOM 1543 N N . PHE A 1 188 ? 6.275 -14.710 -28.874 1.00 93.44 188 PHE A N 1
ATOM 1544 C CA . PHE A 1 188 ? 6.134 -13.355 -29.316 1.00 93.44 188 PHE A CA 1
ATOM 1545 C C . PHE A 1 188 ? 7.463 -12.873 -29.887 1.00 93.44 188 PHE A C 1
ATOM 1547 O O . PHE A 1 188 ? 7.412 -12.213 -30.915 1.00 93.44 188 PHE A O 1
ATOM 1554 N N . SER A 1 189 ? 8.620 -13.346 -29.393 1.00 93.50 189 SER A N 1
ATOM 1555 C CA . SER A 1 189 ? 9.972 -12.911 -29.780 1.00 93.50 189 SER A CA 1
ATOM 1556 C C . SER A 1 189 ? 10.247 -12.977 -31.284 1.00 93.50 189 SER A C 1
ATOM 1558 O O . SER A 1 189 ? 11.185 -12.352 -31.771 1.00 93.50 189 SER A O 1
ATOM 1560 N N . ILE A 1 190 ? 9.423 -13.718 -32.025 1.00 94.44 190 ILE A N 1
ATOM 1561 C CA . ILE A 1 190 ? 9.467 -13.898 -33.471 1.00 94.44 190 ILE A CA 1
ATOM 1562 C C . ILE A 1 190 ? 9.766 -12.557 -34.178 1.00 94.44 190 ILE A C 1
ATOM 1564 O O . ILE A 1 190 ? 10.906 -12.396 -34.612 1.00 94.44 190 ILE A O 1
ATOM 1568 N N . PRO A 1 191 ? 8.915 -11.514 -34.180 1.00 94.56 191 PRO A N 1
ATOM 1569 C CA . PRO A 1 191 ? 9.303 -10.213 -34.727 1.00 94.56 191 PRO A CA 1
ATOM 1570 C C . PRO A 1 191 ? 9.960 -9.254 -33.725 1.00 94.56 191 PRO A C 1
ATOM 1572 O O . PRO A 1 191 ? 10.248 -8.127 -34.104 1.00 94.56 191 PRO A O 1
ATOM 1575 N N . MET A 1 192 ? 10.313 -9.692 -32.503 1.00 92.50 192 MET A N 1
ATOM 1576 C CA . MET A 1 192 ? 11.397 -9.055 -31.712 1.00 92.50 192 MET A CA 1
ATOM 1577 C C . MET A 1 192 ? 12.657 -9.016 -32.548 1.00 92.50 192 MET A C 1
ATOM 1579 O O . MET A 1 192 ? 13.438 -8.073 -32.489 1.00 92.50 192 MET A O 1
ATOM 1583 N N . MET A 1 193 ? 12.820 -10.102 -33.298 1.00 92.69 193 MET A N 1
ATOM 1584 C CA . MET A 1 193 ? 14.028 -10.462 -33.982 1.00 92.69 193 MET A CA 1
ATOM 1585 C C . MET A 1 193 ? 13.860 -10.471 -35.498 1.00 92.69 193 MET A C 1
ATOM 1587 O O . MET A 1 193 ? 14.829 -10.149 -36.169 1.00 92.69 193 MET A O 1
ATOM 1591 N N . THR A 1 194 ? 12.685 -10.776 -36.068 1.00 93.56 194 THR A N 1
ATOM 1592 C CA . THR A 1 194 ? 12.515 -10.866 -37.532 1.00 93.56 194 THR A CA 1
ATOM 1593 C C . THR A 1 194 ? 12.929 -9.575 -38.256 1.00 93.56 194 THR A C 1
ATOM 1595 O O . THR A 1 194 ? 13.857 -9.663 -39.060 1.00 93.56 194 THR A O 1
ATOM 1598 N N . PRO A 1 195 ? 12.402 -8.370 -37.943 1.00 93.69 195 PRO A N 1
ATOM 1599 C CA . PRO A 1 195 ? 12.912 -7.128 -38.527 1.00 93.69 195 PRO A CA 1
ATOM 1600 C C . PRO A 1 195 ? 14.406 -6.896 -38.239 1.00 93.69 195 PRO A C 1
ATOM 1602 O O . PRO A 1 195 ? 15.148 -6.480 -39.125 1.00 93.69 195 PRO A O 1
ATOM 1605 N N . ILE A 1 196 ? 14.885 -7.198 -37.023 1.00 91.69 196 ILE A N 1
ATOM 1606 C CA . ILE A 1 196 ? 16.298 -7.007 -36.630 1.00 91.69 196 ILE A CA 1
ATOM 1607 C C . ILE A 1 196 ? 17.245 -7.873 -37.467 1.00 91.69 196 ILE A C 1
ATOM 1609 O O . ILE A 1 196 ? 18.293 -7.399 -37.909 1.00 91.69 196 ILE A O 1
ATOM 1613 N N . PHE A 1 197 ? 16.893 -9.135 -37.697 1.00 92.56 197 PHE A N 1
ATOM 1614 C CA . PHE A 1 197 ? 17.659 -10.058 -38.528 1.00 92.56 197 PHE A CA 1
ATOM 1615 C C . PHE A 1 197 ? 17.536 -9.721 -40.017 1.00 92.56 197 PHE A C 1
ATOM 1617 O O . PHE A 1 197 ? 18.512 -9.877 -40.744 1.00 92.56 197 PHE A O 1
ATOM 1624 N N . MET A 1 198 ? 16.398 -9.175 -40.456 1.00 92.38 198 MET A N 1
ATOM 1625 C CA . MET A 1 198 ? 16.205 -8.641 -41.811 1.00 92.38 198 MET A CA 1
ATOM 1626 C C . MET A 1 198 ? 16.887 -7.279 -42.047 1.00 92.38 198 MET A C 1
ATOM 1628 O O . MET A 1 198 ? 16.870 -6.778 -43.165 1.00 92.38 198 MET A O 1
ATOM 1632 N N . GLY A 1 199 ? 17.469 -6.649 -41.020 1.00 89.38 199 GLY A N 1
ATOM 1633 C CA . GLY A 1 199 ? 18.134 -5.342 -41.122 1.00 89.38 199 GLY A CA 1
ATOM 1634 C C . GLY A 1 199 ? 17.193 -4.132 -41.219 1.00 89.38 199 GLY A C 1
ATOM 1635 O O . GLY A 1 199 ? 17.643 -3.005 -41.033 1.00 89.38 199 GLY A O 1
ATOM 1636 N N . CYS A 1 200 ? 15.889 -4.344 -41.426 1.00 92.50 200 CYS A N 1
ATOM 1637 C CA . CYS A 1 200 ? 14.853 -3.304 -41.387 1.00 92.50 200 CYS A CA 1
ATOM 1638 C C . CYS A 1 200 ? 14.348 -3.001 -39.963 1.00 92.50 200 CYS A C 1
ATOM 1640 O O . CYS A 1 200 ? 13.502 -2.131 -39.759 1.00 92.50 200 CYS A O 1
ATOM 1642 N N . GLY A 1 201 ? 14.858 -3.711 -38.956 1.00 90.88 201 GLY A N 1
ATOM 1643 C CA . GLY A 1 201 ? 14.546 -3.487 -37.556 1.00 90.88 201 GLY A CA 1
ATOM 1644 C C . GLY A 1 201 ? 15.097 -2.149 -37.085 1.00 90.88 201 GLY A C 1
ATOM 1645 O O . GLY A 1 201 ? 16.277 -2.029 -36.764 1.00 90.88 201 GLY A O 1
ATOM 1646 N N . SER A 1 202 ? 14.229 -1.146 -37.012 1.00 92.94 202 SER A N 1
ATOM 1647 C CA . SER A 1 202 ? 14.617 0.196 -36.595 1.00 92.94 202 SER A CA 1
ATOM 1648 C C . SER A 1 202 ? 14.268 0.510 -35.172 1.00 92.94 202 SER A C 1
ATOM 1650 O O . SER A 1 202 ? 13.244 0.062 -34.689 1.00 92.94 202 SER A O 1
ATOM 1652 N N . VAL A 1 203 ? 15.072 1.394 -34.602 1.00 91.56 203 VAL A N 1
ATOM 1653 C CA . VAL A 1 203 ? 14.774 2.233 -33.454 1.00 91.56 203 VAL A CA 1
ATOM 1654 C C . VAL A 1 203 ? 14.371 3.672 -33.850 1.00 91.56 203 VAL A C 1
ATOM 1656 O O . VAL A 1 203 ? 14.888 4.633 -33.304 1.00 91.56 203 VAL A O 1
ATOM 1659 N N . LEU A 1 204 ? 13.384 3.839 -34.743 1.00 91.56 204 LEU A N 1
ATOM 1660 C CA . LEU A 1 204 ? 12.123 4.429 -34.246 1.00 91.56 204 LEU A CA 1
ATOM 1661 C C . LEU A 1 204 ? 10.971 3.432 -34.276 1.00 91.56 204 LEU A C 1
ATOM 1663 O O . LEU A 1 204 ? 10.114 3.492 -33.405 1.00 91.56 204 LEU A O 1
ATOM 1667 N N . ALA A 1 205 ? 11.021 2.416 -35.146 1.00 93.19 205 ALA A N 1
ATOM 1668 C CA . ALA A 1 205 ? 10.130 1.265 -35.043 1.00 93.19 205 ALA A CA 1
ATOM 1669 C C . ALA A 1 205 ? 10.514 0.351 -33.862 1.00 93.19 205 ALA A C 1
ATOM 1671 O O . ALA A 1 205 ? 10.380 -0.859 -33.953 1.00 93.19 205 ALA A O 1
ATOM 1672 N N . VAL A 1 206 ? 11.042 0.908 -32.763 1.00 92.50 206 VAL A N 1
ATOM 1673 C CA . VAL A 1 206 ? 10.999 0.323 -31.427 1.00 92.50 206 VAL A CA 1
ATOM 1674 C C . VAL A 1 206 ? 10.388 1.324 -30.398 1.00 92.50 206 VAL A C 1
ATOM 1676 O O . VAL A 1 206 ? 10.961 1.472 -29.331 1.00 92.50 206 VAL A O 1
ATOM 1679 N N . VAL A 1 207 ? 9.226 1.976 -30.630 1.00 92.31 207 VAL A N 1
ATOM 1680 C CA . VAL A 1 207 ? 8.300 2.414 -29.528 1.00 92.31 207 VAL A CA 1
ATOM 1681 C C . VAL A 1 207 ? 6.837 2.026 -29.695 1.00 92.31 207 VAL A C 1
ATOM 1683 O O . VAL A 1 207 ? 6.135 1.847 -28.707 1.00 92.31 207 VAL A O 1
ATOM 1686 N N . LEU A 1 208 ? 6.318 1.869 -30.896 1.00 93.31 208 LEU A N 1
ATOM 1687 C CA . LEU A 1 208 ? 4.879 1.969 -31.102 1.00 93.31 208 LEU A CA 1
ATOM 1688 C C . LEU A 1 208 ? 4.094 0.638 -31.000 1.00 93.31 208 LEU A C 1
ATOM 1690 O O . LEU A 1 208 ? 2.937 0.569 -31.384 1.00 93.31 208 LEU A O 1
ATOM 1694 N N . TYR A 1 209 ? 4.718 -0.429 -30.494 1.00 94.50 209 TYR A N 1
ATOM 1695 C CA . TYR A 1 209 ? 4.168 -1.807 -30.441 1.00 94.50 209 TYR A CA 1
ATOM 1696 C C . TYR A 1 209 ? 4.582 -2.605 -29.211 1.00 94.50 209 TYR A C 1
ATOM 1698 O O . TYR A 1 209 ? 4.081 -3.680 -28.939 1.00 94.50 209 TYR A O 1
ATOM 1706 N N . ILE A 1 210 ? 5.421 -2.018 -28.375 1.00 92.56 210 ILE A N 1
ATOM 1707 C CA . ILE A 1 210 ? 5.510 -2.300 -26.944 1.00 92.56 210 ILE A CA 1
ATOM 1708 C C . ILE A 1 210 ? 5.044 -1.101 -26.151 1.00 92.56 210 ILE A C 1
ATOM 1710 O O . ILE A 1 210 ? 4.494 -1.277 -25.067 1.00 92.56 210 ILE A O 1
ATOM 1714 N N . THR A 1 211 ? 4.910 0.023 -26.849 1.00 91.00 211 THR A N 1
ATOM 1715 C CA . THR A 1 211 ? 3.521 0.333 -27.126 1.00 91.00 211 THR A CA 1
ATOM 1716 C C . THR A 1 211 ? 2.659 -0.715 -27.821 1.00 91.00 211 THR A C 1
ATOM 1718 O O . THR A 1 211 ? 2.079 -0.452 -28.858 1.00 91.00 211 THR A O 1
ATOM 1721 N N . TYR A 1 212 ? 2.420 -1.842 -27.186 1.00 93.81 212 TYR A N 1
ATOM 1722 C CA . TYR A 1 212 ? 1.165 -2.543 -27.360 1.00 93.81 212 TYR A CA 1
ATOM 1723 C C . TYR A 1 212 ? 1.048 -3.497 -26.169 1.00 93.81 212 TYR A C 1
ATOM 1725 O O . TYR A 1 212 ? 0.771 -4.661 -26.382 1.00 93.81 212 TYR A O 1
ATOM 1733 N N . ILE A 1 213 ? 1.324 -3.024 -24.934 1.00 93.19 213 ILE A N 1
ATOM 1734 C CA . ILE A 1 213 ? 1.401 -3.838 -23.699 1.00 93.19 213 ILE A CA 1
ATOM 1735 C C . ILE A 1 213 ? 0.644 -3.246 -22.489 1.00 93.19 213 ILE A C 1
ATOM 1737 O O . ILE A 1 213 ? 1.033 -3.415 -21.344 1.00 93.19 213 ILE A O 1
ATOM 1741 N N . ASP A 1 214 ? -0.438 -2.513 -22.684 1.00 91.25 214 ASP A N 1
ATOM 1742 C CA . ASP A 1 214 ? -1.208 -1.904 -21.593 1.00 91.25 214 ASP A CA 1
ATOM 1743 C C . ASP A 1 214 ? -2.686 -2.227 -21.678 1.00 91.25 214 ASP A C 1
ATOM 1745 O O . ASP A 1 214 ? -3.452 -1.675 -20.936 1.00 91.25 214 ASP A O 1
ATOM 1749 N N . PHE A 1 215 ? -3.146 -3.152 -22.521 1.00 93.81 215 PHE A N 1
ATOM 1750 C CA . PHE A 1 215 ? -4.581 -3.412 -22.767 1.00 93.81 215 PHE A CA 1
ATOM 1751 C C . PHE A 1 215 ? -5.110 -4.826 -22.367 1.00 93.81 215 PHE A C 1
ATOM 1753 O O . PHE A 1 215 ? -6.138 -5.269 -22.877 1.00 93.81 215 PHE A O 1
ATOM 1760 N N . MET A 1 216 ? -4.444 -5.523 -21.433 1.00 94.00 216 MET A N 1
ATOM 1761 C CA . MET A 1 216 ? -4.801 -6.852 -20.892 1.00 94.00 216 MET A CA 1
ATOM 1762 C C . MET A 1 216 ? -5.273 -6.859 -19.428 1.00 94.00 216 MET A C 1
ATOM 1764 O O . MET A 1 216 ? -5.980 -7.790 -19.072 1.00 94.00 216 MET A O 1
ATOM 1768 N N . ASN A 1 217 ? -4.893 -5.876 -18.584 1.00 91.50 217 ASN A N 1
ATOM 1769 C CA . ASN A 1 217 ? -4.931 -5.975 -17.113 1.00 91.50 217 ASN A CA 1
ATOM 1770 C C . ASN A 1 217 ? -5.583 -4.965 -16.055 1.00 91.50 217 ASN A C 1
ATOM 1772 O O . ASN A 1 217 ? -5.593 -5.463 -14.944 1.00 91.50 217 ASN A O 1
ATOM 1776 N N . ASN A 1 218 ? -6.134 -3.697 -15.995 1.00 91.88 218 ASN A N 1
ATOM 1777 C CA . ASN A 1 218 ? -6.412 -2.274 -16.527 1.00 91.88 218 ASN A CA 1
ATOM 1778 C C . ASN A 1 218 ? -7.460 -1.447 -17.567 1.00 91.88 218 ASN A C 1
ATOM 1780 O O . ASN A 1 218 ? -7.587 -0.309 -17.153 1.00 91.88 218 ASN A O 1
ATOM 1784 N N . MET A 1 219 ? -8.322 -1.513 -18.702 1.00 93.56 219 MET A N 1
ATOM 1785 C CA . MET A 1 219 ? -9.017 -2.317 -19.869 1.00 93.56 219 MET A CA 1
ATOM 1786 C C . MET A 1 219 ? -10.541 -2.255 -20.014 1.00 93.56 219 MET A C 1
ATOM 1788 O O . MET A 1 219 ? -11.165 -1.448 -19.345 1.00 93.56 219 MET A O 1
ATOM 1792 N N . GLY A 1 220 ? -11.227 -3.073 -20.868 1.00 90.38 220 GLY A N 1
ATOM 1793 C CA . GLY A 1 220 ? -10.892 -3.966 -22.036 1.00 90.38 220 GLY A CA 1
ATOM 1794 C C . GLY A 1 220 ? -10.545 -5.422 -21.834 1.00 90.38 220 GLY A C 1
ATOM 1795 O O . GLY A 1 220 ? -11.218 -6.299 -22.353 1.00 90.38 220 GLY A O 1
ATOM 1796 N N . HIS A 1 221 ? -9.695 -5.709 -20.873 1.00 91.94 221 HIS A N 1
ATOM 1797 C CA . HIS A 1 221 ? -10.216 -6.524 -19.798 1.00 91.94 221 HIS A CA 1
ATOM 1798 C C . HIS A 1 221 ? -11.167 -5.571 -18.989 1.00 91.94 221 HIS A C 1
ATOM 1800 O O . HIS A 1 221 ? -10.621 -4.580 -18.614 1.00 91.94 221 HIS A O 1
ATOM 1806 N N . CYS A 1 222 ? -12.476 -5.713 -18.636 1.00 89.25 222 CYS A N 1
ATOM 1807 C CA . CYS A 1 222 ? -13.089 -4.754 -17.636 1.00 89.25 222 CYS A CA 1
ATOM 1808 C C . CYS A 1 222 ? -14.356 -5.084 -16.843 1.00 89.25 222 CYS A C 1
ATOM 1810 O O . CYS A 1 222 ? -15.070 -6.030 -17.124 1.00 89.25 222 CYS A O 1
ATOM 1812 N N . ASN A 1 223 ? -14.658 -4.194 -15.883 1.00 89.75 223 ASN A N 1
ATOM 1813 C CA . ASN A 1 223 ? -15.862 -4.135 -15.070 1.00 89.75 223 ASN A CA 1
ATOM 1814 C C . ASN A 1 223 ? -16.592 -2.777 -15.027 1.00 89.75 223 ASN A C 1
ATOM 1816 O O . ASN A 1 223 ? -17.360 -2.518 -14.099 1.00 89.75 223 ASN A O 1
ATOM 1820 N N . PHE A 1 224 ? -16.330 -1.924 -16.013 1.00 88.25 224 PHE A N 1
ATOM 1821 C CA . PHE A 1 224 ? -17.347 -1.184 -16.764 1.00 88.25 224 PHE A CA 1
ATOM 1822 C C . PHE A 1 224 ? -16.884 -1.214 -18.212 1.00 88.25 224 PHE A C 1
ATOM 1824 O O . PHE A 1 224 ? -15.694 -1.205 -18.514 1.00 88.25 224 PHE A O 1
ATOM 1831 N N . GLU A 1 225 ? -17.828 -1.261 -19.123 1.00 89.00 225 GLU A N 1
ATOM 1832 C CA . GLU A 1 225 ? -17.557 -1.334 -20.537 1.00 89.00 225 GLU A CA 1
ATOM 1833 C C . GLU A 1 225 ? -17.308 0.074 -21.040 1.00 89.00 225 GLU A C 1
ATOM 1835 O O . GLU A 1 225 ? -18.193 0.929 -20.993 1.00 89.00 225 GLU A O 1
ATOM 1840 N N . LEU A 1 226 ? -16.098 0.334 -21.506 1.00 86.31 226 LEU A N 1
ATOM 1841 C CA . LEU A 1 226 ? -15.668 1.677 -21.863 1.00 86.31 226 LEU A CA 1
ATOM 1842 C C . LEU A 1 226 ? -15.563 1.910 -23.367 1.00 86.31 226 LEU A C 1
ATOM 1844 O O . LEU A 1 226 ? -15.494 3.041 -23.828 1.00 86.31 226 LEU A O 1
ATOM 1848 N N . VAL A 1 227 ? -15.585 0.849 -24.156 1.00 88.94 227 VAL A N 1
ATOM 1849 C CA . VAL A 1 227 ? -15.175 0.900 -25.551 1.00 88.94 227 VAL A CA 1
ATOM 1850 C C . VAL A 1 227 ? -16.381 1.251 -26.439 1.00 88.94 227 VAL A C 1
ATOM 1852 O O . VAL A 1 227 ? -17.507 0.838 -26.138 1.00 88.94 227 VAL A O 1
ATOM 1855 N N . PRO A 1 228 ? -16.204 2.097 -27.469 1.00 87.81 228 PRO A N 1
ATOM 1856 C CA . PRO A 1 228 ? -17.278 2.806 -28.156 1.00 87.81 228 PRO A CA 1
ATOM 1857 C C . PRO A 1 228 ? -18.213 1.915 -28.967 1.00 87.81 228 PRO A C 1
ATOM 1859 O O . PRO A 1 228 ? -17.797 1.301 -29.948 1.00 87.81 228 PRO A O 1
ATOM 1862 N N . LYS A 1 229 ? -19.510 1.954 -28.637 1.00 87.31 229 LYS A N 1
ATOM 1863 C CA . LYS A 1 229 ? -20.534 1.275 -29.438 1.00 87.31 229 LYS A CA 1
ATOM 1864 C C . LYS A 1 229 ? -20.618 1.929 -30.812 1.00 87.31 229 LYS A C 1
ATOM 1866 O O . LYS A 1 229 ? -20.678 1.248 -31.833 1.00 87.31 229 LYS A O 1
ATOM 1871 N N . HIS A 1 230 ? -20.531 3.257 -30.836 1.00 87.62 230 HIS A N 1
ATOM 1872 C CA . HIS A 1 230 ? -20.462 4.059 -32.042 1.00 87.62 230 HIS A CA 1
ATOM 1873 C C . HIS A 1 230 ? -19.352 3.594 -32.987 1.00 87.62 230 HIS A C 1
ATOM 1875 O O . HIS A 1 230 ? -19.608 3.484 -34.178 1.00 87.62 230 HIS A O 1
ATOM 1881 N N . ILE A 1 231 ? -18.157 3.247 -32.500 1.00 88.06 231 ILE A N 1
ATOM 1882 C CA . ILE A 1 231 ? -17.067 2.867 -33.407 1.00 88.06 231 ILE A CA 1
ATOM 1883 C C . ILE A 1 231 ? -17.187 1.423 -33.932 1.00 88.06 231 ILE A C 1
ATOM 1885 O O . ILE A 1 231 ? -16.684 1.158 -35.018 1.00 88.06 231 ILE A O 1
ATOM 1889 N N . PHE A 1 232 ? -17.948 0.524 -33.283 1.00 89.88 232 PHE A N 1
ATOM 1890 C CA . PHE A 1 232 ? -18.305 -0.774 -33.904 1.00 89.88 232 PHE A CA 1
ATOM 1891 C C . PHE A 1 232 ? -19.417 -0.582 -34.936 1.00 89.88 232 PHE A C 1
ATOM 1893 O O . PHE A 1 232 ? -19.509 -1.355 -35.883 1.00 89.88 232 PHE A O 1
ATOM 1900 N N . HIS A 1 233 ? -20.266 0.439 -34.769 1.00 87.69 233 HIS A N 1
ATOM 1901 C CA . HIS A 1 233 ? -21.199 0.842 -35.819 1.00 87.69 233 HIS A CA 1
ATOM 1902 C C . HIS A 1 233 ? -20.463 1.480 -37.011 1.00 87.69 233 HIS A C 1
ATOM 1904 O O . HIS A 1 233 ? -20.841 1.225 -38.149 1.00 87.69 233 HIS A O 1
ATOM 1910 N N . VAL A 1 234 ? -19.415 2.281 -36.767 1.00 91.94 234 VAL A N 1
ATOM 1911 C CA . VAL A 1 234 ? -18.597 2.918 -37.820 1.00 91.94 234 VAL A CA 1
ATOM 1912 C C . VAL A 1 234 ? -17.707 1.903 -38.543 1.00 91.94 234 VAL A C 1
ATOM 1914 O O . VAL A 1 234 ? -17.598 1.964 -39.764 1.00 91.94 234 VAL A O 1
ATOM 1917 N N . PHE A 1 235 ? -17.105 0.946 -37.830 1.00 91.94 235 PHE A N 1
ATOM 1918 C CA . PHE A 1 235 ? -16.304 -0.123 -38.427 1.00 91.94 235 PHE A CA 1
ATOM 1919 C C . PHE A 1 235 ? -16.674 -1.492 -37.822 1.00 91.94 235 PHE A C 1
ATOM 1921 O O . PHE A 1 235 ? -16.104 -1.905 -36.818 1.00 91.94 235 PHE A O 1
ATOM 1928 N N . PRO A 1 236 ? -17.621 -2.246 -38.412 1.00 89.62 236 PRO A N 1
ATOM 1929 C CA . PRO A 1 236 ? -18.064 -3.527 -37.847 1.00 89.62 236 PRO A CA 1
ATOM 1930 C C . PRO A 1 236 ? -17.022 -4.655 -37.870 1.00 89.62 236 PRO A C 1
ATOM 1932 O O . PRO A 1 236 ? -17.096 -5.559 -37.040 1.00 89.62 236 PRO A O 1
ATOM 1935 N N . ALA A 1 237 ? -16.037 -4.626 -38.778 1.00 90.06 237 ALA A N 1
ATOM 1936 C CA . ALA A 1 237 ? -14.960 -5.630 -38.830 1.00 90.06 237 ALA A CA 1
ATOM 1937 C C . ALA A 1 237 ? -14.040 -5.563 -37.596 1.00 90.06 237 ALA A C 1
ATOM 1939 O O . ALA A 1 237 ? -13.565 -6.595 -37.107 1.00 90.06 237 ALA A O 1
ATOM 1940 N N . LEU A 1 238 ? -13.939 -4.369 -37.000 1.00 88.62 238 LEU A N 1
ATOM 1941 C CA . LEU A 1 238 ? -13.437 -4.126 -35.649 1.00 88.62 238 LEU A CA 1
ATOM 1942 C C . LEU A 1 238 ? -14.110 -5.050 -34.614 1.00 88.62 238 LEU A C 1
ATOM 1944 O O . LEU A 1 238 ? -13.608 -5.163 -33.516 1.00 88.62 238 LEU A O 1
ATOM 1948 N N . LYS A 1 239 ? -15.226 -5.752 -34.885 1.00 89.19 239 LYS A N 1
ATOM 1949 C CA . LYS A 1 239 ? -15.775 -6.744 -33.943 1.00 89.19 239 LYS A CA 1
ATOM 1950 C C . LYS A 1 239 ? -14.844 -7.952 -33.704 1.00 89.19 239 LYS A C 1
ATOM 1952 O O . LYS A 1 239 ? -14.947 -8.545 -32.627 1.00 89.19 239 LYS A O 1
ATOM 1957 N N . TYR A 1 240 ? -13.973 -8.304 -34.654 1.00 92.00 240 TYR A N 1
ATOM 1958 C CA . TYR A 1 240 ? -13.290 -9.612 -34.695 1.00 92.00 240 TYR A CA 1
ATOM 1959 C C . TYR A 1 240 ? -11.768 -9.558 -34.708 1.00 92.00 240 TYR A C 1
ATOM 1961 O O . TYR A 1 240 ? -11.108 -10.464 -34.220 1.00 92.00 240 TYR A O 1
ATOM 1969 N N . LEU A 1 241 ? -11.200 -8.509 -35.271 1.00 89.94 241 LEU A N 1
ATOM 1970 C CA . LEU A 1 241 ? -9.755 -8.274 -35.390 1.00 89.94 241 LEU A CA 1
ATOM 1971 C C . LEU A 1 241 ? -9.122 -7.781 -34.067 1.00 89.94 241 LEU A C 1
ATOM 1973 O O . LEU A 1 241 ? -7.981 -7.338 -33.985 1.00 89.94 241 LEU A O 1
ATOM 1977 N N . MET A 1 242 ? -9.983 -7.743 -33.065 1.00 92.00 242 MET A N 1
ATOM 1978 C CA . MET A 1 242 ? -10.183 -6.626 -32.176 1.00 92.00 242 MET A CA 1
ATOM 1979 C C . MET A 1 242 ? -11.210 -7.122 -31.126 1.00 92.00 242 MET A C 1
ATOM 1981 O O . MET A 1 242 ? -12.235 -7.685 -31.529 1.00 92.00 242 MET A O 1
ATOM 1985 N N . TYR A 1 243 ? -11.007 -6.952 -29.807 1.00 92.69 243 TYR A N 1
ATOM 1986 C CA . TYR A 1 243 ? -11.957 -7.418 -28.752 1.00 92.69 243 TYR A CA 1
ATOM 1987 C C . TYR A 1 243 ? -12.488 -6.323 -27.810 1.00 92.69 243 TYR A C 1
ATOM 1989 O O . TYR A 1 243 ? -12.257 -5.154 -28.080 1.00 92.69 243 TYR A O 1
ATOM 1997 N N . THR A 1 244 ? -13.346 -6.646 -26.832 1.00 93.50 244 THR A N 1
ATOM 1998 C CA . THR A 1 244 ? -13.936 -5.647 -25.910 1.00 93.50 244 THR A CA 1
ATOM 1999 C C . THR A 1 244 ? -13.632 -5.841 -24.424 1.00 93.50 244 THR A C 1
ATOM 2001 O O . THR A 1 244 ? -13.441 -6.979 -23.989 1.00 93.50 244 THR A O 1
ATOM 2004 N N . PRO A 1 245 ? -13.841 -4.770 -23.620 1.00 93.38 245 PRO A N 1
ATOM 2005 C CA . PRO A 1 245 ? -14.014 -4.776 -22.165 1.00 93.38 245 PRO A CA 1
ATOM 2006 C C . PRO A 1 245 ? -15.053 -5.711 -21.584 1.00 93.38 245 PRO A C 1
ATOM 2008 O O . PRO A 1 245 ? -15.122 -5.743 -20.361 1.00 93.38 245 PRO A O 1
ATOM 2011 N N . SER A 1 246 ? -15.752 -6.502 -22.401 1.00 92.62 246 SER A N 1
ATOM 2012 C CA . SER A 1 246 ? -16.741 -7.514 -22.016 1.00 92.62 246 SER A CA 1
ATOM 2013 C C . SER A 1 246 ? -16.531 -8.886 -22.674 1.00 92.62 246 SER A C 1
ATOM 2015 O O . SER A 1 246 ? -17.279 -9.811 -22.376 1.00 92.62 246 SER A O 1
ATOM 2017 N N . PHE A 1 247 ? -15.527 -9.055 -23.544 1.00 93.50 247 PHE A N 1
ATOM 2018 C CA . PHE A 1 247 ? -15.337 -10.308 -24.276 1.00 93.50 247 PHE A CA 1
ATOM 2019 C C . PHE A 1 247 ? -14.989 -11.486 -23.365 1.00 93.50 247 PHE A C 1
ATOM 2021 O O . PHE A 1 247 ? -15.660 -12.502 -23.443 1.00 93.50 247 PHE A O 1
ATOM 2028 N N . HIS A 1 248 ? -13.960 -11.428 -22.511 1.00 92.81 248 HIS A N 1
ATOM 2029 C CA . HIS A 1 248 ? -13.511 -12.637 -21.790 1.00 92.81 248 HIS A CA 1
ATOM 2030 C C . HIS A 1 248 ? -13.061 -12.593 -20.310 1.00 92.81 248 HIS A C 1
ATOM 2032 O O . HIS A 1 248 ? -12.372 -13.469 -19.809 1.00 92.81 248 HIS A O 1
ATOM 2038 N N . SER A 1 249 ? -13.641 -11.695 -19.531 1.00 91.19 249 SER A N 1
ATOM 2039 C CA . SER A 1 249 ? -14.033 -12.006 -18.157 1.00 91.19 249 SER A CA 1
ATOM 2040 C C . SER A 1 249 ? -14.986 -13.201 -18.188 1.00 91.19 249 SER A C 1
ATOM 2042 O O . SER A 1 249 ? -14.935 -14.052 -17.309 1.00 91.19 249 SER A O 1
ATOM 2044 N N . LEU A 1 250 ? -15.744 -13.363 -19.284 1.00 92.69 250 LEU A N 1
ATOM 2045 C CA . LEU A 1 250 ? -16.364 -14.632 -19.672 1.00 92.69 250 LEU A CA 1
ATOM 2046 C C . LEU A 1 250 ? -15.354 -15.798 -19.684 1.00 92.69 250 LEU A C 1
ATOM 2048 O O . LEU A 1 250 ? -15.593 -16.783 -19.008 1.00 92.69 250 LEU A O 1
ATOM 2052 N N . HIS A 1 251 ? -14.161 -15.686 -20.273 1.00 93.62 251 HIS A N 1
ATOM 2053 C CA . HIS A 1 251 ? -13.120 -16.722 -20.138 1.00 93.62 251 HIS A CA 1
ATOM 2054 C C . HIS A 1 251 ? -12.637 -16.921 -18.691 1.00 93.62 251 HIS A C 1
ATOM 2056 O O . HIS A 1 251 ? -12.383 -18.050 -18.291 1.00 93.62 251 HIS A O 1
ATOM 2062 N N . HIS A 1 252 ? -12.552 -15.869 -17.873 1.00 90.69 252 HIS A N 1
ATOM 2063 C CA . HIS A 1 252 ? -12.200 -15.989 -16.445 1.00 90.69 252 HIS A CA 1
ATOM 2064 C C . HIS A 1 252 ? -13.314 -16.527 -15.541 1.00 90.69 252 HIS A C 1
ATOM 2066 O O . HIS A 1 252 ? -13.060 -16.866 -14.386 1.00 90.69 252 HIS A O 1
ATOM 2072 N N . THR A 1 253 ? -14.548 -16.590 -16.040 1.00 88.69 253 THR A N 1
ATOM 2073 C CA . THR A 1 253 ? -15.721 -17.056 -15.287 1.00 88.69 253 THR A CA 1
ATOM 2074 C C . THR A 1 253 ? -16.282 -18.376 -15.821 1.00 88.69 253 THR A C 1
ATOM 2076 O O . THR A 1 253 ? -16.849 -19.138 -15.042 1.00 88.69 253 THR A O 1
ATOM 2079 N N . GLN A 1 254 ? -16.076 -18.676 -17.107 1.00 87.94 254 GLN A N 1
ATOM 2080 C CA . GLN A 1 254 ? -16.530 -19.882 -17.813 1.00 87.94 254 GLN A CA 1
ATOM 2081 C C . GLN A 1 254 ? -15.385 -20.849 -18.170 1.00 87.94 254 GLN A C 1
ATOM 2083 O O . GLN A 1 254 ? -15.635 -22.025 -18.435 1.00 87.94 254 GLN A O 1
ATOM 2088 N N . PHE A 1 255 ? -14.129 -20.383 -18.188 1.00 83.88 255 PHE A N 1
ATOM 2089 C CA . PHE A 1 255 ? -12.883 -21.134 -18.451 1.00 83.88 255 PHE A CA 1
ATOM 2090 C C . PHE A 1 255 ? -12.741 -21.813 -19.828 1.00 83.88 255 PHE A C 1
ATOM 2092 O O . PHE A 1 255 ? -11.627 -22.129 -20.234 1.00 83.88 255 PHE A O 1
ATOM 2099 N N . ARG A 1 256 ? -13.831 -22.061 -20.564 1.00 87.62 256 ARG A N 1
ATOM 2100 C CA . ARG A 1 256 ? -13.838 -22.886 -21.791 1.00 87.62 256 ARG A CA 1
ATOM 2101 C C . ARG A 1 256 ? -14.189 -22.148 -23.085 1.00 87.62 256 ARG A C 1
ATOM 2103 O O . ARG A 1 256 ? -14.381 -22.783 -24.118 1.00 87.62 256 ARG A O 1
ATOM 2110 N N . THR A 1 257 ? -14.261 -20.828 -23.025 1.00 92.94 257 THR A N 1
ATOM 2111 C CA . THR A 1 257 ? -14.562 -19.943 -24.155 1.00 92.94 257 THR A CA 1
ATOM 2112 C C . THR A 1 257 ? -13.471 -18.887 -24.295 1.00 92.94 257 THR A C 1
ATOM 2114 O O . THR A 1 257 ? -12.683 -18.676 -23.372 1.00 92.94 257 THR A O 1
ATOM 2117 N N . ASN A 1 258 ? -13.429 -18.221 -25.446 1.00 95.25 258 ASN A N 1
ATOM 2118 C CA . ASN A 1 258 ? -12.649 -17.019 -25.715 1.00 95.25 258 ASN A CA 1
ATOM 2119 C C . ASN A 1 258 ? -11.132 -17.180 -25.436 1.00 95.25 258 ASN A C 1
ATOM 2121 O O . ASN A 1 258 ? -10.609 -16.706 -24.427 1.00 95.25 258 ASN A O 1
ATOM 2125 N N . TYR A 1 259 ? -10.418 -17.871 -26.328 1.00 95.44 259 TYR A N 1
ATOM 2126 C CA . TYR A 1 259 ? -8.984 -18.176 -26.243 1.00 95.44 259 TYR A CA 1
ATOM 2127 C C . TYR A 1 259 ? -8.064 -17.251 -27.061 1.00 95.44 259 TYR A C 1
ATOM 2129 O O . TYR A 1 259 ? -6.843 -17.338 -26.912 1.00 95.44 259 TYR A O 1
ATOM 2137 N N . SER A 1 260 ? -8.588 -16.379 -27.918 1.00 94.12 260 SER A N 1
ATOM 2138 C CA . SER A 1 260 ? -7.786 -15.435 -28.705 1.00 94.12 260 SER A CA 1
ATOM 2139 C C . SER A 1 260 ? -6.962 -14.477 -27.839 1.00 94.12 260 SER A C 1
ATOM 2141 O O . SER A 1 260 ? -7.249 -14.285 -26.650 1.00 94.12 260 SER A O 1
ATOM 2143 N N . LEU A 1 261 ? -5.970 -13.829 -28.463 1.00 90.94 261 LEU A N 1
ATOM 2144 C CA . LEU A 1 261 ? -5.509 -12.530 -27.989 1.00 90.94 261 LEU A CA 1
ATOM 2145 C C . LEU A 1 261 ? -6.301 -11.421 -28.702 1.00 90.94 261 LEU A C 1
ATOM 2147 O O . LEU A 1 261 ? -7.511 -11.345 -28.488 1.00 90.94 261 LEU A O 1
ATOM 2151 N N . PHE A 1 262 ? -5.684 -10.617 -29.571 1.00 94.56 262 PHE A N 1
ATOM 2152 C CA . PHE A 1 262 ? -6.293 -9.406 -30.128 1.00 94.56 262 PHE A CA 1
ATOM 2153 C C . PHE A 1 262 ? -7.540 -9.743 -30.930 1.00 94.56 262 PHE A C 1
ATOM 2155 O O . PHE A 1 262 ? -8.520 -9.003 -30.890 1.00 94.56 262 PHE A O 1
ATOM 2162 N N . MET A 1 263 ? -7.491 -10.873 -31.646 1.00 95.31 263 MET A N 1
ATOM 2163 C CA . MET A 1 263 ? -8.436 -11.221 -32.696 1.00 95.31 263 MET A CA 1
ATOM 2164 C C . MET A 1 263 ? -9.408 -12.346 -32.278 1.00 95.31 263 MET A C 1
ATOM 2166 O O . MET A 1 263 ? -9.142 -13.525 -32.549 1.00 95.31 263 MET A O 1
ATOM 2170 N N . PRO A 1 264 ? -10.593 -12.033 -31.712 1.00 94.88 264 PRO A N 1
ATOM 2171 C CA . PRO A 1 264 ? -11.736 -12.943 -31.610 1.00 94.88 264 PRO A CA 1
ATOM 2172 C C . PRO A 1 264 ? -12.122 -13.637 -32.914 1.00 94.88 264 PRO A C 1
ATOM 2174 O O . PRO A 1 264 ? -12.883 -14.589 -32.879 1.00 94.88 264 PRO A O 1
ATOM 2177 N N . PHE A 1 265 ? -11.603 -13.186 -34.055 1.00 94.75 265 PHE A N 1
ATOM 2178 C CA . PHE A 1 265 ? -11.519 -13.904 -35.321 1.00 94.75 265 PHE A CA 1
ATOM 2179 C C . PHE A 1 265 ? -11.201 -15.397 -35.146 1.00 94.75 265 PHE A C 1
ATOM 2181 O O . PHE A 1 265 ? -11.917 -16.228 -35.696 1.00 94.75 265 PHE A O 1
ATOM 2188 N N . TYR A 1 266 ? -10.194 -15.757 -34.339 1.00 94.44 266 TYR A N 1
ATOM 2189 C CA . TYR A 1 266 ? -9.854 -17.168 -34.112 1.00 94.44 266 TYR A CA 1
ATOM 2190 C C . TYR A 1 266 ? -10.911 -17.893 -33.267 1.00 94.44 266 TYR A C 1
ATOM 2192 O O . TYR A 1 266 ? -11.313 -18.997 -33.625 1.00 94.44 266 TYR A O 1
ATOM 2200 N N . ASP A 1 267 ? -11.440 -17.268 -32.213 1.00 95.94 267 ASP A N 1
ATOM 2201 C CA . ASP A 1 267 ? -12.578 -17.812 -31.457 1.00 95.94 267 ASP A CA 1
ATOM 2202 C C . ASP A 1 267 ? -13.863 -17.946 -32.282 1.00 95.94 267 ASP A C 1
ATOM 2204 O O . ASP A 1 267 ? -14.641 -18.874 -32.071 1.00 95.94 267 ASP A O 1
ATOM 2208 N N . TYR A 1 268 ? -14.084 -17.037 -33.225 1.00 93.62 268 TYR A N 1
ATOM 2209 C CA . TYR A 1 268 ? -15.211 -17.053 -34.147 1.00 93.62 268 TYR A CA 1
ATOM 2210 C C . TYR A 1 268 ? -15.069 -18.196 -35.163 1.00 93.62 268 TYR A C 1
ATOM 2212 O O . TYR A 1 268 ? -15.993 -18.989 -35.323 1.00 93.62 268 TYR A O 1
ATOM 2220 N N . ILE A 1 269 ? -13.890 -18.350 -35.777 1.00 95.81 269 ILE A N 1
ATOM 2221 C CA . ILE A 1 269 ? -13.593 -19.426 -36.740 1.00 95.81 269 ILE A CA 1
ATOM 2222 C C . ILE A 1 269 ? -13.623 -20.811 -36.084 1.00 95.81 269 ILE A C 1
ATOM 2224 O O . ILE A 1 269 ? -14.154 -21.755 -36.665 1.00 95.81 269 ILE A O 1
ATOM 2228 N N . TYR A 1 270 ? -13.072 -20.950 -34.877 1.00 94.94 270 TYR A N 1
ATOM 2229 C CA . TYR A 1 270 ? -13.009 -22.231 -34.166 1.00 94.94 270 TYR A CA 1
ATOM 2230 C C . TYR A 1 270 ? -14.202 -22.490 -33.232 1.00 94.94 270 TYR A C 1
ATOM 2232 O O . TYR A 1 270 ? -14.176 -23.465 -32.476 1.00 94.94 270 TYR A O 1
ATOM 2240 N N . ASN A 1 271 ? -15.243 -21.651 -33.299 1.00 94.50 271 ASN A N 1
ATOM 2241 C CA . ASN A 1 271 ? -16.473 -21.743 -32.508 1.00 94.50 271 ASN A CA 1
ATOM 2242 C C . ASN A 1 271 ? -16.225 -21.883 -30.990 1.00 94.50 271 ASN A C 1
ATOM 2244 O O . ASN A 1 271 ? -16.843 -22.697 -30.302 1.00 94.50 271 ASN A O 1
ATOM 2248 N N . THR A 1 272 ? -15.283 -21.093 -30.472 1.00 95.12 272 THR A N 1
ATOM 2249 C CA . THR A 1 272 ? -15.002 -20.938 -29.036 1.00 95.12 272 THR A CA 1
ATOM 2250 C C . THR A 1 272 ? -15.453 -19.578 -28.488 1.00 95.12 272 THR A C 1
ATOM 2252 O O . THR A 1 272 ? -15.241 -19.308 -27.307 1.00 95.12 272 THR A O 1
ATOM 2255 N N . MET A 1 273 ? -16.117 -18.749 -29.307 1.00 94.00 273 MET A N 1
ATOM 2256 C CA . MET A 1 273 ? -16.702 -17.466 -28.901 1.00 94.00 273 MET A CA 1
ATOM 2257 C C . MET A 1 273 ? -17.907 -17.637 -27.951 1.00 94.00 273 MET A C 1
ATOM 2259 O O . MET A 1 273 ? -18.867 -18.326 -28.283 1.00 94.00 273 MET A O 1
ATOM 2263 N N . ASP A 1 274 ? -17.893 -16.975 -26.791 1.00 93.94 274 ASP A N 1
ATOM 2264 C CA . ASP A 1 274 ? -19.001 -17.005 -25.823 1.00 93.94 274 ASP A CA 1
ATOM 2265 C C . ASP A 1 274 ? -20.223 -16.201 -26.302 1.00 93.94 274 ASP A C 1
ATOM 2267 O O . ASP A 1 274 ? -20.112 -15.011 -26.621 1.00 93.94 274 ASP A O 1
ATOM 2271 N N . SER A 1 275 ? -21.405 -16.824 -26.288 1.00 91.25 275 SER A N 1
ATOM 2272 C CA . SER A 1 275 ? -22.657 -16.230 -26.774 1.00 91.25 275 SER A CA 1
ATOM 2273 C C . SER A 1 275 ? -23.151 -15.028 -25.963 1.00 91.25 275 SER A C 1
ATOM 2275 O O . SER A 1 275 ? -23.946 -14.245 -26.475 1.00 91.25 275 SER A O 1
ATOM 2277 N N . SER A 1 276 ? -22.699 -14.852 -24.716 1.00 92.75 276 SER A N 1
ATOM 2278 C CA . SER A 1 276 ? -23.110 -13.730 -23.854 1.00 92.75 276 SER A CA 1
ATOM 2279 C C . SER A 1 276 ? -22.267 -12.455 -24.029 1.00 92.75 276 SER A C 1
ATOM 2281 O O . SER A 1 276 ? -22.596 -11.418 -23.449 1.00 92.75 276 SER A O 1
ATOM 2283 N N . THR A 1 277 ? -21.224 -12.500 -24.870 1.00 90.06 277 THR A N 1
ATOM 2284 C CA . THR A 1 277 ? -20.280 -11.396 -25.150 1.00 90.06 277 THR A CA 1
ATOM 2285 C C . THR A 1 277 ? -20.969 -10.054 -25.424 1.00 90.06 277 THR A C 1
ATOM 2287 O O . THR A 1 277 ? -20.656 -9.050 -24.780 1.00 90.06 277 THR A O 1
ATOM 2290 N N . ASP A 1 278 ? -21.903 -10.020 -26.380 1.00 90.19 278 ASP A N 1
ATOM 2291 C CA . ASP A 1 278 ? -22.541 -8.771 -26.816 1.00 90.19 278 ASP A CA 1
ATOM 2292 C C . ASP A 1 278 ? -23.570 -8.259 -25.791 1.00 90.19 278 ASP A C 1
ATOM 2294 O O . ASP A 1 278 ? -23.697 -7.053 -25.583 1.00 90.19 278 ASP A O 1
ATOM 2298 N N . GLU A 1 279 ? -24.286 -9.156 -25.104 1.00 91.56 279 GLU A N 1
ATOM 2299 C CA . GLU A 1 279 ? -25.242 -8.771 -24.058 1.00 91.56 279 GLU A CA 1
ATOM 2300 C C . GLU A 1 279 ? -24.517 -8.147 -22.857 1.00 91.56 279 GLU A C 1
ATOM 2302 O O . GLU A 1 279 ? -24.936 -7.109 -22.334 1.00 91.56 279 GLU A O 1
ATOM 2307 N N . LEU A 1 280 ? -23.394 -8.748 -22.452 1.00 90.44 280 LEU A N 1
ATOM 2308 C CA . LEU A 1 280 ? -22.542 -8.256 -21.374 1.00 90.44 280 LEU A CA 1
ATOM 2309 C C . LEU A 1 280 ? -21.955 -6.879 -21.709 1.00 90.44 280 LEU A C 1
ATOM 2311 O O . LEU A 1 280 ? -22.009 -5.980 -20.866 1.00 90.44 280 LEU A O 1
ATOM 2315 N N . TYR A 1 281 ? -21.487 -6.701 -22.947 1.00 91.81 281 TYR A N 1
ATOM 2316 C CA . TYR A 1 281 ? -21.062 -5.415 -23.504 1.00 91.81 281 TYR A CA 1
ATOM 2317 C C . TYR A 1 281 ? -22.169 -4.358 -23.358 1.00 91.81 281 TYR A C 1
ATOM 2319 O O . TYR A 1 281 ? -22.022 -3.385 -22.612 1.00 91.81 281 TYR A O 1
ATOM 2327 N N . GLU A 1 282 ? -23.331 -4.599 -23.971 1.00 89.75 282 GLU A N 1
ATOM 2328 C CA . GLU A 1 282 ? -24.468 -3.671 -24.030 1.00 89.75 282 GLU A CA 1
ATOM 2329 C C . GLU A 1 282 ? -25.059 -3.297 -22.666 1.00 89.75 282 GLU A C 1
ATOM 2331 O O . GLU A 1 282 ? -25.389 -2.130 -22.412 1.00 89.75 282 GLU A O 1
ATOM 2336 N N . ARG A 1 283 ? -25.212 -4.279 -21.769 1.00 88.38 283 ARG A N 1
ATOM 2337 C CA . ARG A 1 283 ? -25.704 -4.069 -20.397 1.00 88.38 283 ARG A CA 1
ATOM 2338 C C . ARG A 1 283 ? -24.824 -3.071 -19.655 1.00 88.38 283 ARG A C 1
ATOM 2340 O O . ARG A 1 283 ? -25.316 -2.208 -18.921 1.00 88.38 283 ARG A O 1
ATOM 2347 N N . THR A 1 284 ? -23.524 -3.187 -19.877 1.00 87.44 284 THR A N 1
ATOM 2348 C CA . THR A 1 284 ? -22.514 -2.449 -19.139 1.00 87.44 284 THR A CA 1
ATOM 2349 C C . THR A 1 284 ? -22.326 -1.029 -19.682 1.00 87.44 284 THR A C 1
ATOM 2351 O O . THR A 1 284 ? -22.046 -0.137 -18.885 1.00 87.44 284 THR A O 1
ATOM 2354 N N . LEU A 1 285 ? -22.614 -0.762 -20.969 1.00 87.19 285 LEU A N 1
ATOM 2355 C CA . LEU A 1 285 ? -22.721 0.613 -21.505 1.00 87.19 285 LEU A CA 1
ATOM 2356 C C . LEU A 1 285 ? -23.684 1.465 -20.665 1.00 87.19 285 LEU A C 1
ATOM 2358 O O . LEU A 1 285 ? -23.374 2.581 -20.253 1.00 87.19 285 LEU A O 1
ATOM 2362 N N . LYS A 1 286 ? -24.876 0.909 -20.422 1.00 83.12 286 LYS A N 1
ATOM 2363 C CA . LYS A 1 286 ? -26.034 1.605 -19.850 1.00 83.12 286 LYS A CA 1
ATOM 2364 C C . LYS A 1 286 ? -25.869 1.809 -18.350 1.00 83.12 286 LYS A C 1
ATOM 2366 O O . LYS A 1 286 ? -25.922 2.930 -17.848 1.00 83.12 286 LYS A O 1
ATOM 2371 N N . GLY A 1 287 ? -25.703 0.683 -17.657 1.00 74.50 287 GLY A N 1
ATOM 2372 C CA . GLY A 1 287 ? -25.742 0.518 -16.212 1.00 74.50 287 GLY A CA 1
ATOM 2373 C C . GLY A 1 287 ? -27.049 0.960 -15.512 1.00 74.50 287 GLY A C 1
ATOM 2374 O O . GLY A 1 287 ? -27.507 2.085 -15.696 1.00 74.50 287 GLY A O 1
ATOM 2375 N N . THR A 1 288 ? -27.632 0.131 -14.634 1.00 66.88 288 THR A N 1
ATOM 2376 C CA . THR A 1 288 ? -28.902 0.414 -13.905 1.00 66.88 288 THR A CA 1
ATOM 2377 C C . THR A 1 288 ? -28.785 1.395 -12.718 1.00 66.88 288 THR A C 1
ATOM 2379 O O . THR A 1 288 ? -28.045 1.133 -11.773 1.00 66.88 288 THR A O 1
ATOM 2382 N N . GLU A 1 289 ? -29.534 2.506 -12.735 1.00 58.19 289 GLU A N 1
ATOM 2383 C CA . GLU A 1 289 ? -29.471 3.587 -11.725 1.00 58.19 289 GLU A CA 1
ATOM 2384 C C . GLU A 1 289 ? -30.015 3.254 -10.317 1.00 58.19 289 GLU A C 1
ATOM 2386 O O . GLU A 1 289 ? -30.775 2.305 -10.125 1.00 58.19 289 GLU A O 1
ATOM 2391 N N . GLU A 1 290 ? -29.647 4.074 -9.319 1.00 68.38 290 GLU A N 1
ATOM 2392 C CA . GLU A 1 290 ? -29.875 3.788 -7.890 1.00 68.38 290 GLU A CA 1
ATOM 2393 C C . GLU A 1 290 ? -30.731 4.801 -7.100 1.00 68.38 290 GLU A C 1
ATOM 2395 O O . GLU A 1 290 ? -30.593 6.019 -7.237 1.00 68.38 290 GLU A O 1
ATOM 2400 N N . THR A 1 291 ? -31.500 4.300 -6.122 1.00 74.25 291 THR A N 1
ATOM 2401 C CA . THR A 1 291 ? -32.207 5.099 -5.096 1.00 74.25 291 THR A CA 1
ATOM 2402 C C . THR A 1 291 ? -31.387 5.316 -3.802 1.00 74.25 291 THR A C 1
ATOM 2404 O O . THR A 1 291 ? -30.444 4.553 -3.557 1.00 74.25 291 THR A O 1
ATOM 2407 N N . PRO A 1 292 ? -31.693 6.356 -2.987 1.00 85.56 292 PRO A N 1
ATOM 2408 C CA . PRO A 1 292 ? -31.045 6.658 -1.696 1.00 85.56 292 PRO A CA 1
ATOM 2409 C C . PRO A 1 292 ? -31.660 5.905 -0.505 1.00 85.56 292 PRO A C 1
ATOM 2411 O O . PRO A 1 292 ? -32.597 5.133 -0.706 1.00 85.56 292 PRO A O 1
ATOM 2414 N N . ASP A 1 293 ? -31.137 6.114 0.717 1.00 87.56 293 ASP A N 1
ATOM 2415 C CA . ASP A 1 293 ? -31.804 5.770 2.000 1.00 87.56 293 ASP A CA 1
ATOM 2416 C C . ASP A 1 293 ? -31.037 6.308 3.249 1.00 87.56 293 ASP A C 1
ATOM 2418 O O . ASP A 1 293 ? -31.650 6.586 4.283 1.00 87.56 293 ASP A O 1
ATOM 2422 N N . LEU A 1 294 ? -29.689 6.340 3.173 1.00 88.88 294 LEU A N 1
ATOM 2423 C CA . LEU A 1 294 ? -28.621 6.311 4.292 1.00 88.88 294 LEU A CA 1
ATOM 2424 C C . LEU A 1 294 ? -27.567 7.260 3.512 1.00 88.88 294 LEU A C 1
ATOM 2426 O O . LEU A 1 294 ? -27.201 6.886 2.407 1.00 88.88 294 LEU A O 1
ATOM 2430 N N . VAL A 1 295 ? -26.947 8.338 4.050 1.00 87.12 295 VAL A N 1
ATOM 2431 C CA . VAL A 1 295 ? -25.816 9.056 3.370 1.00 87.12 295 VAL A CA 1
ATOM 2432 C C . VAL A 1 295 ? -24.530 9.441 4.161 1.00 87.12 295 VAL A C 1
ATOM 2434 O O . VAL A 1 295 ? -23.789 10.247 3.652 1.00 87.12 295 VAL A O 1
ATOM 2437 N N . HIS A 1 296 ? -24.128 8.879 5.315 1.00 92.06 296 HIS A N 1
ATOM 2438 C CA . HIS A 1 296 ? -23.155 9.602 6.180 1.00 92.06 296 HIS A CA 1
ATOM 2439 C C . HIS A 1 296 ? -21.872 10.136 5.491 1.00 92.06 296 HIS A C 1
ATOM 2441 O O . HIS A 1 296 ? -21.133 9.380 4.863 1.00 92.06 296 HIS A O 1
ATOM 2447 N N . LEU A 1 297 ? -21.570 11.430 5.657 1.00 83.88 297 LEU A N 1
ATOM 2448 C CA . LEU A 1 297 ? -20.236 11.959 5.342 1.00 83.88 297 LEU A CA 1
ATOM 2449 C C . LEU A 1 297 ? -19.182 11.183 6.200 1.00 83.88 297 LEU A C 1
ATOM 2451 O O . LEU A 1 297 ? -19.562 10.510 7.155 1.00 83.88 297 LEU A O 1
ATOM 2455 N N . THR A 1 298 ? -17.890 11.133 5.849 1.00 90.00 298 THR A N 1
ATOM 2456 C CA . THR A 1 298 ? -16.858 10.394 6.625 1.00 90.00 298 THR A CA 1
ATOM 2457 C C . THR A 1 298 ? -15.440 10.928 6.340 1.00 90.00 298 THR A C 1
ATOM 2459 O O . THR A 1 298 ? -15.400 12.084 5.952 1.00 90.00 298 THR A O 1
ATOM 2462 N N . HIS A 1 299 ? -14.292 10.248 6.560 1.00 82.75 299 HIS A N 1
ATOM 2463 C CA . HIS A 1 299 ? -12.969 10.935 6.618 1.00 82.75 299 HIS A CA 1
ATOM 2464 C C . HIS A 1 299 ? -11.814 10.484 5.674 1.00 82.75 299 HIS A C 1
ATOM 2466 O O . HIS A 1 299 ? -11.126 9.492 5.882 1.00 82.75 299 HIS A O 1
ATOM 2472 N N . MET A 1 300 ? -11.464 11.313 4.681 1.00 81.56 300 MET A N 1
ATOM 2473 C CA . MET A 1 300 ? -10.050 11.471 4.284 1.00 81.56 300 MET A CA 1
ATOM 2474 C C . MET A 1 300 ? -9.450 12.530 5.211 1.00 81.56 300 MET A C 1
ATOM 2476 O O . MET A 1 300 ? -10.183 13.416 5.649 1.00 81.56 300 MET A O 1
ATOM 2480 N N . THR A 1 301 ? -8.144 12.486 5.492 1.00 75.31 301 THR A N 1
ATOM 2481 C CA . THR A 1 301 ? -7.571 13.299 6.577 1.00 75.31 301 THR A CA 1
ATOM 2482 C C . THR A 1 301 ? -6.392 14.261 6.306 1.00 75.31 301 THR A C 1
ATOM 2484 O O . THR A 1 301 ? -6.257 15.164 7.135 1.00 75.31 301 THR A O 1
ATOM 2487 N N . ASN A 1 302 ? -5.541 14.133 5.258 1.00 72.00 302 ASN A N 1
ATOM 2488 C CA . ASN A 1 302 ? -4.268 14.908 5.129 1.00 72.00 302 ASN A CA 1
ATOM 2489 C C . ASN A 1 302 ? -3.308 14.858 3.865 1.00 72.00 302 ASN A C 1
ATOM 2491 O O . ASN A 1 302 ? -3.525 15.632 2.948 1.00 72.00 302 ASN A O 1
ATOM 2495 N N . LEU A 1 303 ? -2.191 14.072 3.847 1.00 70.25 303 LEU A N 1
ATOM 2496 C CA . LEU A 1 303 ? -1.119 13.974 2.824 1.00 70.25 303 LEU A CA 1
ATOM 2497 C C . LEU A 1 303 ? -0.515 12.551 2.624 1.00 70.25 303 LEU A C 1
ATOM 2499 O O . LEU A 1 303 ? -0.244 12.196 1.491 1.00 70.25 303 LEU A O 1
ATOM 2503 N N . ARG A 1 304 ? -0.269 11.722 3.656 1.00 64.62 304 ARG A N 1
ATOM 2504 C CA . ARG A 1 304 ? 0.434 10.402 3.531 1.00 64.62 304 ARG A CA 1
ATOM 2505 C C . ARG A 1 304 ? -0.465 9.212 3.910 1.00 64.62 304 ARG A C 1
ATOM 2507 O O . ARG A 1 304 ? -0.906 9.209 5.050 1.00 64.62 304 ARG A O 1
ATOM 2514 N N . SER A 1 305 ? -0.756 8.260 2.994 1.00 72.31 305 SER A N 1
ATOM 2515 C CA . SER A 1 305 ? -1.680 7.075 3.105 1.00 72.31 305 SER A CA 1
ATOM 2516 C C . SER A 1 305 ? -2.337 6.519 1.790 1.00 72.31 305 SER A C 1
ATOM 2518 O O . SER A 1 305 ? -3.273 5.734 1.893 1.00 72.31 305 SER A O 1
ATOM 2520 N N . THR A 1 306 ? -1.975 6.895 0.550 1.00 69.44 306 THR A N 1
ATOM 2521 C CA . THR A 1 306 ? -2.571 6.347 -0.704 1.00 69.44 306 THR A CA 1
ATOM 2522 C C . THR A 1 306 ? -2.638 4.842 -0.662 1.00 69.44 306 THR A C 1
ATOM 2524 O O . THR A 1 306 ? -3.647 4.254 -1.024 1.00 69.44 306 THR A O 1
ATOM 2527 N N . TYR A 1 307 ? -1.540 4.269 -0.190 1.00 66.44 307 TYR A N 1
ATOM 2528 C CA . TYR A 1 307 ? -1.284 2.852 -0.129 1.00 66.44 307 TYR A CA 1
ATOM 2529 C C . TYR A 1 307 ? -1.968 2.184 1.076 1.00 66.44 307 TYR A C 1
ATOM 2531 O O . TYR A 1 307 ? -1.665 1.043 1.374 1.00 66.44 307 TYR A O 1
ATOM 2539 N N . HIS A 1 308 ? -2.893 2.876 1.752 1.00 70.75 308 HIS A N 1
ATOM 2540 C CA . HIS A 1 308 ? -3.884 2.317 2.676 1.00 70.75 308 HIS A CA 1
ATOM 2541 C C . HIS A 1 308 ? -4.864 3.420 3.121 1.00 70.75 308 HIS A C 1
ATOM 2543 O O . HIS A 1 308 ? -4.588 4.121 4.082 1.00 70.75 308 HIS A O 1
ATOM 2549 N N . LEU A 1 309 ? -6.040 3.740 2.570 1.00 68.75 309 LEU A N 1
ATOM 2550 C CA . LEU A 1 309 ? -6.884 3.367 1.424 1.00 68.75 309 LEU A CA 1
ATOM 2551 C C . LEU A 1 309 ? -7.064 1.899 1.030 1.00 68.75 309 LEU A C 1
ATOM 2553 O O . LEU A 1 309 ? -6.131 1.149 0.843 1.00 68.75 309 LEU A O 1
ATOM 2557 N N . ARG A 1 310 ? -8.311 1.513 0.749 1.00 67.88 310 ARG A N 1
ATOM 2558 C CA . ARG A 1 310 ? -8.636 0.344 -0.077 1.00 67.88 310 ARG A CA 1
ATOM 2559 C C . ARG A 1 310 ? -8.780 0.790 -1.525 1.00 67.88 310 ARG A C 1
ATOM 2561 O O . ARG A 1 310 ? -9.777 0.595 -2.210 1.00 67.88 310 ARG A O 1
ATOM 2568 N N . VAL A 1 311 ? -7.718 1.496 -1.869 1.00 62.88 311 VAL A N 1
ATOM 2569 C CA . VAL A 1 311 ? -7.135 1.866 -3.141 1.00 62.88 311 VAL A CA 1
ATOM 2570 C C . VAL A 1 311 ? -5.614 1.836 -2.823 1.00 62.88 311 VAL A C 1
ATOM 2572 O O . VAL A 1 311 ? -4.901 2.806 -3.065 1.00 62.88 311 VAL A O 1
ATOM 2575 N N . GLY A 1 312 ? -5.177 0.778 -2.107 1.00 64.06 312 GLY A N 1
ATOM 2576 C CA . GLY A 1 312 ? -3.976 0.688 -1.255 1.00 64.06 312 GLY A CA 1
ATOM 2577 C C . GLY A 1 312 ? -3.540 -0.763 -0.938 1.00 64.06 312 GLY A C 1
ATOM 2578 O O . GLY A 1 312 ? -4.267 -1.706 -1.235 1.00 64.06 312 GLY A O 1
ATOM 2579 N N . ILE A 1 313 ? -2.347 -0.925 -0.358 1.00 65.50 313 ILE A N 1
ATOM 2580 C CA . ILE A 1 313 ? -1.488 -2.124 -0.366 1.00 65.50 313 ILE A CA 1
ATOM 2581 C C . ILE A 1 313 ? -1.427 -2.904 0.959 1.00 65.50 313 ILE A C 1
ATOM 2583 O O . ILE A 1 313 ? -2.161 -2.622 1.904 1.00 65.50 313 ILE A O 1
ATOM 2587 N N . ALA A 1 314 ? -0.533 -3.903 1.002 1.00 59.41 314 ALA A N 1
ATOM 2588 C CA . ALA A 1 314 ? -0.719 -5.099 1.808 1.00 59.41 314 ALA A CA 1
ATOM 2589 C C . ALA A 1 314 ? 0.283 -5.396 2.963 1.00 59.41 314 ALA A C 1
ATOM 2591 O O . ALA A 1 314 ? -0.158 -5.600 4.094 1.00 59.41 314 ALA A O 1
ATOM 2592 N N . SER A 1 315 ? 1.619 -5.394 2.790 1.00 55.28 315 SER A N 1
ATOM 2593 C CA . SER A 1 315 ? 2.513 -5.718 3.939 1.00 55.28 315 SER A CA 1
ATOM 2594 C C . SER A 1 315 ? 2.608 -4.597 4.974 1.00 55.28 315 SER A C 1
ATOM 2596 O O . SER A 1 315 ? 2.932 -4.825 6.141 1.00 55.28 315 SER A O 1
ATOM 2598 N N . ILE A 1 316 ? 2.264 -3.374 4.588 1.00 62.16 316 ILE A N 1
ATOM 2599 C CA . ILE A 1 316 ? 1.900 -2.313 5.527 1.00 62.16 316 ILE A CA 1
ATOM 2600 C C . ILE A 1 316 ? 0.405 -2.398 5.856 1.00 62.16 316 ILE A C 1
ATOM 2602 O O . ILE A 1 316 ? -0.322 -1.452 5.590 1.00 62.16 316 ILE A O 1
ATOM 2606 N N . ALA A 1 317 ? -0.075 -3.524 6.405 1.00 59.69 317 ALA A N 1
ATOM 2607 C CA . ALA A 1 317 ? -1.484 -3.647 6.797 1.00 59.69 317 ALA A CA 1
ATOM 2608 C C . ALA A 1 317 ? -1.782 -4.568 8.003 1.00 59.69 317 ALA A C 1
ATOM 2610 O O . ALA A 1 317 ? -2.164 -4.114 9.081 1.00 59.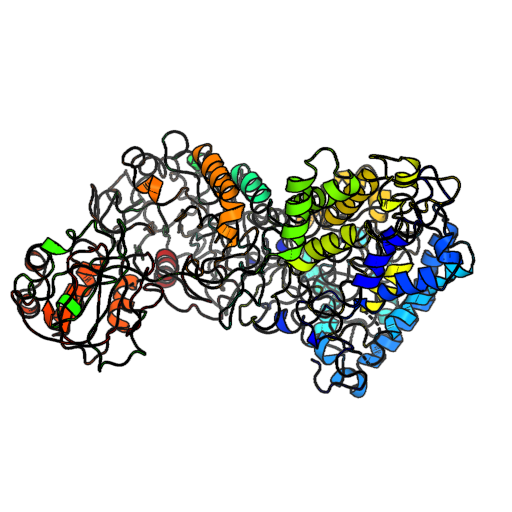69 317 ALA A O 1
ATOM 2611 N N . SER A 1 318 ? -1.674 -5.888 7.861 1.00 59.94 318 SER A N 1
ATOM 2612 C CA . SER A 1 318 ? -2.808 -6.738 8.283 1.00 59.94 318 SER A CA 1
ATOM 2613 C C . SER A 1 318 ? -2.585 -7.866 9.305 1.00 59.94 318 SER A C 1
ATOM 2615 O O . SER A 1 318 ? -3.546 -8.202 10.002 1.00 59.94 318 SER A O 1
ATOM 2617 N N . ARG A 1 319 ? -1.376 -8.414 9.515 1.00 55.47 319 ARG A N 1
ATOM 2618 C CA . ARG A 1 319 ? -1.156 -9.381 10.621 1.00 55.47 319 ARG A CA 1
ATOM 2619 C C . ARG A 1 319 ? -1.109 -8.821 12.068 1.00 55.47 319 ARG A C 1
ATOM 2621 O O . ARG A 1 319 ? -1.213 -9.665 12.956 1.00 55.47 319 ARG A O 1
ATOM 2628 N N . PRO A 1 320 ? -1.070 -7.503 12.400 1.00 58.22 320 PRO A N 1
ATOM 2629 C CA . PRO A 1 320 ? -0.853 -6.286 11.594 1.00 58.22 320 PRO A CA 1
ATOM 2630 C C . PRO A 1 320 ? 0.593 -6.056 11.120 1.00 58.22 320 PRO A C 1
ATOM 2632 O O . PRO A 1 320 ? 1.521 -6.348 11.865 1.00 58.22 320 PRO A O 1
ATOM 2635 N N . SER A 1 321 ? 0.700 -5.434 9.939 1.00 49.09 321 SER A N 1
ATOM 2636 C CA . SER A 1 321 ? 1.663 -4.426 9.429 1.00 49.09 321 SER A CA 1
ATOM 2637 C C . SER A 1 321 ? 3.175 -4.441 9.779 1.00 49.09 321 SER A C 1
ATOM 2639 O O . SER A 1 321 ? 3.659 -5.143 10.662 1.00 49.09 321 SER A O 1
ATOM 2641 N N . GLU A 1 322 ? 3.869 -3.482 9.158 1.00 44.25 322 GLU A N 1
ATOM 2642 C CA . GLU A 1 322 ? 5.248 -3.002 9.347 1.00 44.25 322 GLU A CA 1
ATOM 2643 C C . GLU A 1 322 ? 6.409 -3.821 8.763 1.00 44.25 322 GLU A C 1
ATOM 2645 O O . GLU A 1 322 ? 6.310 -5.019 8.541 1.00 44.25 322 GLU A O 1
ATOM 2650 N N . SER A 1 323 ? 7.555 -3.192 8.460 1.00 45.09 323 SER A N 1
ATOM 2651 C CA . SER A 1 323 ? 7.922 -1.760 8.607 1.00 45.09 323 SER A CA 1
ATOM 2652 C C . SER A 1 323 ? 7.117 -0.784 7.715 1.00 45.09 323 SER A C 1
ATOM 2654 O O . SER A 1 323 ? 6.644 -1.224 6.662 1.00 45.09 323 SER A O 1
ATOM 2656 N N . PRO A 1 324 ? 7.014 0.532 8.037 1.00 49.44 324 PRO A N 1
ATOM 2657 C CA . PRO A 1 324 ? 6.836 1.561 7.003 1.00 49.44 324 PRO A CA 1
ATOM 2658 C C . PRO A 1 324 ? 7.860 1.294 5.898 1.00 49.44 324 PRO A C 1
ATOM 2660 O O . PRO A 1 324 ? 9.004 0.967 6.212 1.00 49.44 324 PRO A O 1
ATOM 2663 N N . VAL A 1 325 ? 7.469 1.350 4.626 1.00 49.69 325 VAL A N 1
ATOM 2664 C CA . VAL A 1 325 ? 8.366 0.901 3.544 1.00 49.69 325 VAL A CA 1
ATOM 2665 C C . VAL A 1 325 ? 9.595 1.822 3.538 1.00 49.69 325 VAL A C 1
ATOM 2667 O O . VAL A 1 325 ? 9.464 3.040 3.695 1.00 49.69 325 VAL A O 1
ATOM 2670 N N . TRP A 1 326 ? 10.777 1.225 3.734 1.00 51.81 326 TRP A N 1
ATOM 2671 C CA . TRP A 1 326 ? 11.699 1.771 4.748 1.00 51.81 326 TRP A CA 1
ATOM 2672 C C . TRP A 1 326 ? 12.531 2.983 4.310 1.00 51.81 326 TRP A C 1
ATOM 2674 O O . TRP A 1 326 ? 13.278 3.543 5.116 1.00 51.81 326 TRP A O 1
ATOM 2684 N N . TYR A 1 327 ? 12.278 3.470 3.097 1.00 53.62 327 TYR A N 1
ATOM 2685 C CA . TYR A 1 327 ? 12.798 4.701 2.531 1.00 53.62 327 TYR A CA 1
ATOM 2686 C C . TYR A 1 327 ? 11.697 5.659 2.010 1.00 53.62 327 TYR A C 1
ATOM 2688 O O . TYR A 1 327 ? 12.050 6.467 1.157 1.00 53.62 327 TYR A O 1
ATOM 2696 N N . MET A 1 328 ? 10.428 5.653 2.496 1.00 58.34 328 MET A N 1
ATOM 2697 C CA . MET A 1 328 ? 9.274 6.452 1.955 1.00 58.34 328 MET A CA 1
ATOM 2698 C C . MET A 1 328 ? 9.444 7.994 1.846 1.00 58.34 328 MET A C 1
ATOM 2700 O O . MET A 1 328 ? 8.483 8.742 1.652 1.00 58.34 328 MET A O 1
ATOM 2704 N N . TRP A 1 329 ? 10.652 8.525 1.938 1.00 55.28 329 TRP A N 1
ATOM 2705 C CA . TRP A 1 329 ? 11.074 9.598 1.039 1.00 55.28 329 TRP A CA 1
ATOM 2706 C C . TRP A 1 329 ? 10.866 9.285 -0.461 1.00 55.28 329 TRP A C 1
ATOM 2708 O O . TRP A 1 329 ? 10.667 10.232 -1.211 1.00 55.28 329 TRP A O 1
ATOM 2718 N N . MET A 1 330 ? 10.924 8.024 -0.919 1.00 50.19 330 MET A N 1
ATOM 2719 C CA . MET A 1 330 ? 11.182 7.683 -2.334 1.00 50.19 330 MET A CA 1
ATOM 2720 C C . MET A 1 330 ? 10.094 8.036 -3.367 1.00 50.19 330 MET A C 1
ATOM 2722 O O . MET A 1 330 ? 10.383 7.940 -4.551 1.00 50.19 330 MET A O 1
ATOM 2726 N N . ILE A 1 331 ? 8.940 8.579 -2.954 1.00 57.41 331 ILE A N 1
ATOM 2727 C CA . ILE A 1 331 ? 8.060 9.496 -3.716 1.00 57.41 331 ILE A CA 1
ATOM 2728 C C . ILE A 1 331 ? 7.194 10.308 -2.744 1.00 57.41 331 ILE A C 1
ATOM 2730 O O . ILE A 1 331 ? 6.846 9.756 -1.706 1.00 57.41 331 ILE A O 1
ATOM 2734 N N . TRP A 1 332 ? 6.834 11.579 -3.018 1.00 66.62 332 TRP A N 1
ATOM 2735 C CA . TRP A 1 332 ? 6.029 12.380 -2.063 1.00 66.62 332 TRP A CA 1
ATOM 2736 C C . TRP A 1 332 ? 5.123 13.570 -2.495 1.00 66.62 332 TRP A C 1
ATOM 2738 O O . TRP A 1 332 ? 4.262 13.914 -1.695 1.00 66.62 332 TRP A O 1
ATOM 2748 N N . PRO A 1 333 ? 5.213 14.235 -3.655 1.00 69.81 333 PRO A N 1
ATOM 2749 C CA . PRO A 1 333 ? 4.340 15.381 -4.014 1.00 69.81 333 PRO A CA 1
ATOM 2750 C C . PRO A 1 333 ? 2.945 15.159 -4.653 1.00 69.81 333 PRO A C 1
ATOM 2752 O O . PRO A 1 333 ? 2.500 16.036 -5.388 1.00 69.81 333 PRO A O 1
ATOM 2755 N N . VAL A 1 334 ? 2.155 14.115 -4.336 1.00 65.31 334 VAL A N 1
ATOM 2756 C CA . VAL A 1 334 ? 0.701 14.086 -4.734 1.00 65.31 334 VAL A CA 1
ATOM 2757 C C . VAL A 1 334 ? -0.261 13.876 -3.597 1.00 65.31 334 VAL A C 1
ATOM 2759 O O . VAL A 1 334 ? -1.334 14.476 -3.587 1.00 65.31 334 VAL A O 1
ATOM 2762 N N . ALA A 1 335 ? 0.224 13.212 -2.561 1.00 70.50 335 ALA A N 1
ATOM 2763 C CA . ALA A 1 335 ? 0.232 13.842 -1.253 1.00 70.50 335 ALA A CA 1
ATOM 2764 C C . ALA A 1 335 ? 0.037 15.383 -1.339 1.00 70.50 335 ALA A C 1
ATOM 2766 O O . ALA A 1 335 ? -0.876 15.930 -0.729 1.00 70.50 335 ALA A O 1
ATOM 2767 N N . TRP A 1 336 ? 0.847 16.039 -2.184 1.00 75.88 336 TRP A N 1
ATOM 2768 C CA . TRP A 1 336 ? 0.805 17.465 -2.477 1.00 75.88 336 TRP A CA 1
ATOM 2769 C C . TRP A 1 336 ? -0.104 17.897 -3.659 1.00 75.88 336 TRP A C 1
ATOM 2771 O O . TRP A 1 336 ? -1.087 18.585 -3.403 1.00 75.88 336 TRP A O 1
ATOM 2781 N N . LEU A 1 337 ? 0.121 17.513 -4.930 1.00 69.38 337 LEU A N 1
ATOM 2782 C CA . LEU A 1 337 ? -0.704 18.027 -6.051 1.00 69.38 337 LEU A CA 1
ATOM 2783 C C . LEU A 1 337 ? -2.198 17.662 -5.933 1.00 69.38 337 LEU A C 1
ATOM 2785 O O . LEU A 1 337 ? -3.048 18.457 -6.315 1.00 69.38 337 LEU A O 1
ATOM 2789 N N . SER A 1 338 ? -2.561 16.515 -5.347 1.00 73.44 338 SER A N 1
ATOM 2790 C CA . SER A 1 338 ? -3.978 16.188 -5.113 1.00 73.44 338 SER A CA 1
ATOM 2791 C C . SER A 1 338 ? -4.582 17.008 -3.998 1.00 73.44 338 SER A C 1
ATOM 2793 O O . SER A 1 338 ? -5.731 17.419 -4.101 1.00 73.44 338 SER A O 1
ATOM 2795 N N . MET A 1 339 ? -3.815 17.256 -2.936 1.00 79.62 339 MET A N 1
ATOM 2796 C CA . MET A 1 339 ? -4.241 18.183 -1.899 1.00 79.62 339 MET A CA 1
ATOM 2797 C C . MET A 1 339 ? -4.539 19.547 -2.517 1.00 79.62 339 MET A C 1
ATOM 2799 O O . MET A 1 339 ? -5.574 20.115 -2.194 1.00 79.62 339 MET A O 1
ATOM 2803 N N . VAL A 1 340 ? -3.693 20.038 -3.429 1.00 72.88 340 VAL A N 1
ATOM 2804 C CA . VAL A 1 340 ? -3.880 21.322 -4.126 1.00 72.88 340 VAL A CA 1
ATOM 2805 C C . VAL A 1 340 ? -5.073 21.297 -5.087 1.00 72.88 340 VAL A C 1
ATOM 2807 O O . VAL A 1 340 ? -5.901 22.203 -5.053 1.00 72.88 340 VAL A O 1
ATOM 2810 N N . LEU A 1 341 ? -5.209 20.267 -5.922 1.00 69.62 341 LEU A N 1
ATOM 2811 C CA . LEU A 1 341 ? -6.321 20.180 -6.875 1.00 69.62 341 LEU A CA 1
ATOM 2812 C C . LEU A 1 341 ? -7.656 20.015 -6.146 1.00 69.62 341 LEU A C 1
ATOM 2814 O O . LEU A 1 341 ? -8.605 20.742 -6.438 1.00 69.62 341 LEU A O 1
ATOM 2818 N N . ALA A 1 342 ? -7.680 19.194 -5.094 1.00 75.75 342 ALA A N 1
ATOM 2819 C CA . ALA A 1 342 ? -8.799 19.167 -4.176 1.00 75.75 342 ALA A CA 1
ATOM 2820 C C . ALA A 1 342 ? -9.020 20.539 -3.550 1.00 75.75 342 ALA A C 1
ATOM 2822 O O . ALA A 1 342 ? -10.145 20.996 -3.541 1.00 75.75 342 ALA A O 1
ATOM 2823 N N . TRP A 1 343 ? -7.998 21.208 -3.004 1.00 72.19 343 TRP A N 1
ATOM 2824 C CA . TRP A 1 343 ? -8.117 22.491 -2.284 1.00 72.19 343 TRP A CA 1
ATOM 2825 C C . TRP A 1 343 ? -8.839 23.574 -3.094 1.00 72.19 343 TRP A C 1
ATOM 2827 O O . TRP A 1 343 ? -9.477 24.445 -2.501 1.00 72.19 343 TRP A O 1
ATOM 2837 N N . VAL A 1 344 ? -8.803 23.473 -4.423 1.00 73.06 344 VAL A N 1
ATOM 2838 C CA . VAL A 1 344 ? -9.354 24.461 -5.349 1.00 73.06 344 VAL A CA 1
ATOM 2839 C C . VAL A 1 344 ? -10.716 24.059 -5.953 1.00 73.06 344 VAL A C 1
ATOM 2841 O O . VAL A 1 344 ? -11.616 24.900 -5.978 1.00 73.06 344 VAL A O 1
ATOM 2844 N N . TYR A 1 345 ? -10.915 22.825 -6.442 1.00 71.38 345 TYR A N 1
ATOM 2845 C CA . TYR A 1 345 ? -11.890 22.576 -7.530 1.00 71.38 345 TYR A CA 1
ATOM 2846 C C . TYR A 1 345 ? -13.262 21.964 -7.178 1.00 71.38 345 TYR A C 1
ATOM 2848 O O . TYR A 1 345 ? -13.366 20.792 -6.822 1.00 71.38 345 TYR A O 1
ATOM 2856 N N . GLY A 1 346 ? -14.350 22.710 -7.436 1.00 77.56 346 GLY A N 1
ATOM 2857 C CA . GLY A 1 346 ? -15.738 22.216 -7.394 1.00 77.56 346 GLY A CA 1
ATOM 2858 C C . GLY A 1 346 ? -16.781 23.197 -7.942 1.00 77.56 346 GLY A C 1
ATOM 2859 O O . GLY A 1 346 ? -16.498 24.387 -8.059 1.00 77.56 346 GLY A O 1
ATOM 2860 N N . SER A 1 347 ? -17.990 22.709 -8.253 1.00 75.19 347 SER A N 1
ATOM 2861 C CA . SER A 1 347 ? -19.119 23.532 -8.735 1.00 75.19 347 SER A CA 1
ATOM 2862 C C . SER A 1 347 ? -20.485 22.889 -8.432 1.00 75.19 347 SER A C 1
ATOM 2864 O O . SER A 1 347 ? -21.225 23.380 -7.576 1.00 75.19 347 SER A O 1
ATOM 2866 N N . SER A 1 348 ? -20.798 21.766 -9.081 1.00 80.88 348 SER A N 1
ATOM 2867 C CA . SER A 1 348 ? -21.790 20.767 -8.648 1.00 80.88 348 SER A CA 1
ATOM 2868 C C . SER A 1 348 ? -21.127 19.713 -7.739 1.00 80.88 348 SER A C 1
ATOM 2870 O O . SER A 1 348 ? -19.998 19.935 -7.297 1.00 80.88 348 SER A O 1
ATOM 2872 N N . ALA A 1 349 ? -21.826 18.626 -7.380 1.00 84.19 349 ALA A N 1
ATOM 2873 C CA . ALA A 1 349 ? -21.416 17.686 -6.326 1.00 84.19 349 ALA A CA 1
ATOM 2874 C C . ALA A 1 349 ? -21.744 16.217 -6.680 1.00 84.19 349 ALA A C 1
ATOM 2876 O O . ALA A 1 349 ? -22.834 15.916 -7.170 1.00 84.19 349 ALA A O 1
ATOM 2877 N N . PHE A 1 350 ? -20.768 15.315 -6.508 1.00 79.50 350 PHE A N 1
ATOM 2878 C CA . PHE A 1 350 ? -20.656 14.077 -7.303 1.00 79.50 350 PHE A CA 1
ATOM 2879 C C . PHE A 1 350 ? -19.616 13.032 -6.748 1.00 79.50 350 PHE A C 1
ATOM 2881 O O . PHE A 1 350 ? -18.850 13.347 -5.849 1.00 79.50 350 PHE A O 1
ATOM 2888 N N . VAL A 1 351 ? -19.640 11.753 -7.186 1.00 82.38 351 VAL A N 1
ATOM 2889 C CA . VAL A 1 351 ? -19.554 10.512 -6.333 1.00 82.38 351 VAL A CA 1
ATOM 2890 C C . VAL A 1 351 ? -18.265 9.553 -6.334 1.00 82.38 351 VAL A C 1
ATOM 2892 O O . VAL A 1 351 ? -17.331 9.863 -7.071 1.00 82.38 351 VAL A O 1
ATOM 2895 N N . ILE A 1 352 ? -18.159 8.421 -5.542 1.00 74.00 352 ILE A N 1
ATOM 2896 C CA . ILE A 1 352 ? -16.961 7.472 -5.429 1.00 74.00 352 ILE A CA 1
ATOM 2897 C C . ILE A 1 352 ? -17.094 5.883 -5.398 1.00 74.00 352 ILE A C 1
ATOM 2899 O O . ILE A 1 352 ? -17.215 5.282 -6.456 1.00 74.00 352 ILE A O 1
ATOM 2903 N N . GLU A 1 353 ? -16.927 5.157 -4.257 1.00 77.31 353 GLU A N 1
ATOM 2904 C CA . GLU A 1 353 ? -16.231 3.821 -4.037 1.00 77.31 353 GLU A CA 1
ATOM 2905 C C . GLU A 1 353 ? -17.109 2.633 -3.513 1.00 77.31 353 GLU A C 1
ATOM 2907 O O . GLU A 1 353 ? -18.220 2.888 -3.070 1.00 77.31 353 GLU A O 1
ATOM 2912 N N . SER A 1 354 ? -16.655 1.346 -3.472 1.00 73.31 354 SER A N 1
ATOM 2913 C CA . SER A 1 354 ? -17.553 0.164 -3.249 1.00 73.31 354 SER A CA 1
ATOM 2914 C C . SER A 1 354 ? -17.263 -0.909 -2.182 1.00 73.31 354 SER A C 1
ATOM 2916 O O . SER A 1 354 ? -16.145 -1.378 -2.065 1.00 73.31 354 SER A O 1
ATOM 2918 N N . LEU A 1 355 ? -18.315 -1.449 -1.533 1.00 74.69 355 LEU A N 1
ATOM 2919 C CA . LEU A 1 355 ? -18.370 -2.629 -0.621 1.00 74.69 355 LEU A CA 1
ATOM 2920 C C . LEU A 1 355 ? -19.844 -3.105 -0.412 1.00 74.69 355 LEU A C 1
ATOM 2922 O O . LEU A 1 355 ? -20.707 -2.322 -0.784 1.00 74.69 355 LEU A O 1
ATOM 2926 N N . THR A 1 356 ? -20.224 -4.299 0.109 1.00 68.44 356 THR A N 1
ATOM 2927 C CA . THR A 1 356 ? -21.660 -4.772 0.202 1.00 68.44 356 THR A CA 1
ATOM 2928 C C . THR A 1 356 ? -21.933 -6.061 1.034 1.00 68.44 356 THR A C 1
ATOM 2930 O O . THR A 1 356 ? -21.009 -6.740 1.447 1.00 68.44 356 THR A O 1
ATOM 2933 N N . LEU A 1 357 ? -23.224 -6.389 1.304 1.00 69.69 357 LEU A N 1
ATOM 2934 C CA . LEU A 1 357 ? -23.799 -7.732 1.635 1.00 69.69 357 LEU A CA 1
ATOM 2935 C C . LEU A 1 357 ? -25.364 -7.777 1.487 1.00 69.69 357 LEU A C 1
ATOM 2937 O O . LEU A 1 357 ? -26.113 -7.658 2.458 1.00 69.69 357 LEU A O 1
ATOM 2941 N N . LYS A 1 358 ? -25.875 -7.750 0.245 1.00 75.25 358 LYS A N 1
ATOM 2942 C CA . LYS A 1 358 ? -27.297 -7.667 -0.232 1.00 75.25 358 LYS A CA 1
ATOM 2943 C C . LYS A 1 358 ? -28.358 -6.565 0.163 1.00 75.25 358 LYS A C 1
ATOM 2945 O O . LYS A 1 358 ? -29.095 -6.234 -0.756 1.00 75.25 358 LYS A O 1
ATOM 2950 N N . LYS A 1 359 ? -28.515 -5.939 1.366 1.00 70.69 359 LYS A N 1
ATOM 2951 C CA . LYS A 1 359 ? -29.668 -4.973 1.661 1.00 70.69 359 LYS A CA 1
ATOM 2952 C C . LYS A 1 359 ? -29.599 -3.481 2.230 1.00 70.69 359 LYS A C 1
ATOM 2954 O O . LYS A 1 359 ? -30.676 -2.931 2.406 1.00 70.69 359 LYS A O 1
ATOM 2959 N N . PHE A 1 360 ? -28.489 -2.741 2.493 1.00 76.38 360 PHE A N 1
ATOM 2960 C CA . PHE A 1 360 ? -28.456 -1.342 3.074 1.00 76.38 360 PHE A CA 1
ATOM 2961 C C . PHE A 1 360 ? -27.118 -0.499 2.940 1.00 76.38 360 PHE A C 1
ATOM 2963 O O . PHE A 1 360 ? -26.281 -0.568 3.833 1.00 76.38 360 PHE A O 1
ATOM 2970 N N . LYS A 1 361 ? -26.950 0.288 1.840 1.00 78.25 361 LYS A N 1
ATOM 2971 C CA . LYS A 1 361 ? -25.762 0.951 1.174 1.00 78.25 361 LYS A CA 1
ATOM 2972 C C . LYS A 1 361 ? -24.926 2.050 1.847 1.00 78.25 361 LYS A C 1
ATOM 2974 O O . LYS A 1 361 ? -25.080 2.394 3.004 1.00 78.25 361 LYS A O 1
ATOM 2979 N N . MET A 1 362 ? -24.024 2.560 1.003 1.00 85.44 362 MET A N 1
ATOM 2980 C CA . MET A 1 362 ? -23.151 3.719 1.048 1.00 85.44 362 MET A CA 1
ATOM 2981 C C . MET A 1 362 ? -22.899 4.227 -0.427 1.00 85.44 362 MET A C 1
ATOM 2983 O O . MET A 1 362 ? -23.346 3.546 -1.345 1.00 85.44 362 MET A O 1
ATOM 2987 N N . GLN A 1 363 ? -22.237 5.363 -0.694 1.00 85.62 363 GLN A N 1
ATOM 2988 C CA . GLN A 1 363 ? -21.593 5.787 -1.970 1.00 85.62 363 GLN A CA 1
ATOM 2989 C C . GLN A 1 363 ? -20.395 6.726 -1.614 1.00 85.62 363 GLN A C 1
ATOM 2991 O O . GLN A 1 363 ? -19.684 6.403 -0.661 1.00 85.62 363 GLN A O 1
ATOM 2996 N N . THR A 1 364 ? -20.204 7.911 -2.251 1.00 88.44 364 THR A N 1
ATOM 2997 C CA . THR A 1 364 ? -19.629 9.162 -1.642 1.00 88.44 364 THR A CA 1
ATOM 2998 C C . THR A 1 364 ? -19.679 10.388 -2.557 1.00 88.44 364 THR A C 1
ATOM 3000 O O . THR A 1 364 ? -18.881 10.392 -3.467 1.00 88.44 364 THR A O 1
ATOM 3003 N N . TRP A 1 365 ? -20.453 11.457 -2.321 1.00 88.19 365 TRP A N 1
ATOM 3004 C CA . TRP A 1 365 ? -20.266 12.777 -2.955 1.00 88.19 365 TRP A CA 1
ATOM 3005 C C . TRP A 1 365 ? -20.179 13.977 -2.005 1.00 88.19 365 TRP A C 1
ATOM 3007 O O . TRP A 1 365 ? -21.010 14.110 -1.119 1.00 88.19 365 TRP A O 1
ATOM 3017 N N . ALA A 1 366 ? -19.241 14.915 -2.091 1.00 87.62 366 ALA A N 1
ATOM 3018 C CA . ALA A 1 366 ? -17.907 14.937 -2.698 1.00 87.62 366 ALA A CA 1
ATOM 3019 C C . ALA A 1 366 ? -17.607 15.954 -3.822 1.00 87.62 366 ALA A C 1
ATOM 3021 O O . ALA A 1 366 ? -18.340 16.077 -4.805 1.00 87.62 366 ALA A O 1
ATOM 3022 N N . ILE A 1 367 ? -16.595 16.799 -3.535 1.00 85.19 367 ILE A N 1
ATOM 3023 C CA . ILE A 1 367 ? -16.342 18.131 -4.123 1.00 85.19 367 ILE A CA 1
ATOM 3024 C C . ILE A 1 367 ? -14.849 18.600 -3.828 1.00 85.19 367 ILE A C 1
ATOM 3026 O O . ILE A 1 367 ? -13.981 17.768 -4.099 1.00 85.19 367 ILE A O 1
ATOM 3030 N N . PRO A 1 368 ? -14.486 19.837 -3.345 1.00 84.31 368 PRO A N 1
ATOM 3031 C CA . PRO A 1 368 ? -13.106 20.219 -2.797 1.00 84.31 368 PRO A CA 1
ATOM 3032 C C . PRO A 1 368 ? -12.738 19.704 -1.218 1.00 84.31 368 PRO A C 1
ATOM 3034 O O . PRO A 1 368 ? -13.132 18.556 -1.558 1.00 84.31 368 PRO A O 1
ATOM 3037 N N . ARG A 1 369 ? -11.916 20.572 0.824 1.00 82.06 369 ARG A N 1
ATOM 3038 C CA . ARG A 1 369 ? -10.915 21.512 1.497 1.00 82.06 369 ARG A CA 1
ATOM 3039 C C . ARG A 1 369 ? -10.069 20.631 2.429 1.00 82.06 369 ARG A C 1
ATOM 3041 O O . ARG A 1 369 ? -10.174 20.698 3.652 1.00 82.06 369 ARG A O 1
ATOM 3048 N N . TYR A 1 370 ? -9.285 19.758 1.793 1.00 83.44 370 TYR A N 1
ATOM 3049 C CA . TYR A 1 370 ? -8.543 18.554 2.212 1.00 83.44 370 TYR A CA 1
ATOM 3050 C C . TYR A 1 370 ? -8.411 18.307 3.728 1.00 83.44 370 TYR A C 1
ATOM 3052 O O . TYR A 1 370 ? -7.327 18.332 4.291 1.00 83.44 370 TYR A O 1
ATOM 3060 N N . ASN A 1 371 ? -9.547 18.111 4.401 1.00 80.56 371 ASN A N 1
ATOM 3061 C CA . ASN A 1 371 ? -9.737 17.952 5.849 1.00 80.56 371 ASN A CA 1
ATOM 3062 C C . ASN A 1 371 ? -9.209 19.074 6.768 1.00 80.56 371 ASN A C 1
ATOM 3064 O O . ASN A 1 371 ? -9.694 19.198 7.886 1.00 80.56 371 ASN A O 1
ATOM 3068 N N . PHE A 1 372 ? -8.266 19.923 6.345 1.00 73.19 372 PHE A N 1
ATOM 3069 C CA . PHE A 1 372 ? -7.438 20.672 7.293 1.00 73.19 372 PHE A CA 1
ATOM 3070 C C . PHE A 1 372 ? -7.388 22.217 7.181 1.00 73.19 372 PHE A C 1
ATOM 3072 O O . PHE A 1 372 ? -6.398 22.776 7.616 1.00 73.19 372 PHE A O 1
ATOM 3079 N N . HIS A 1 373 ? -8.451 22.930 6.741 1.00 79.62 373 HIS A N 1
ATOM 3080 C CA . HIS A 1 373 ? -8.406 24.372 6.352 1.00 79.62 373 HIS A CA 1
ATOM 3081 C C . HIS A 1 373 ? -9.022 25.518 7.256 1.00 79.62 373 HIS A C 1
ATOM 3083 O O . HIS A 1 373 ? -9.121 26.651 6.801 1.00 79.62 373 HIS A O 1
ATOM 3089 N N . TYR A 1 374 ? -9.450 25.303 8.516 1.00 78.38 374 TYR A N 1
ATOM 3090 C CA . TYR A 1 374 ? -10.442 26.144 9.276 1.00 78.38 374 TYR A CA 1
ATOM 3091 C C . TYR A 1 374 ? -9.871 27.315 10.130 1.00 78.38 374 TYR A C 1
ATOM 3093 O O . TYR A 1 374 ? -9.819 28.450 9.678 1.00 78.38 374 TYR A O 1
ATOM 3101 N N . GLY A 1 375 ? -9.483 27.032 11.381 1.00 73.75 375 GLY A N 1
ATOM 3102 C CA . GLY A 1 375 ? -8.836 27.858 12.413 1.00 73.75 375 GLY A CA 1
ATOM 3103 C C . GLY A 1 375 ? -8.780 29.388 12.317 1.00 73.75 375 GLY A C 1
ATOM 3104 O O . GLY A 1 375 ? -9.815 30.042 12.392 1.00 73.75 375 GLY A O 1
ATOM 3105 N N . LEU A 1 376 ? -7.569 29.960 12.308 1.00 79.50 376 LEU A N 1
ATOM 3106 C CA . LEU A 1 376 ? -7.296 31.404 12.274 1.00 79.50 376 LEU A CA 1
ATOM 3107 C C . LEU A 1 376 ? -8.167 32.158 11.252 1.00 79.50 376 LEU A C 1
ATOM 3109 O O . LEU A 1 376 ? -7.905 32.127 10.050 1.00 79.50 376 LEU A O 1
ATOM 3113 N N . ILE A 1 377 ? -9.124 32.920 11.787 1.00 76.75 377 ILE A N 1
ATOM 3114 C CA . ILE A 1 377 ? -9.785 34.083 11.181 1.00 76.75 377 ILE A CA 1
ATOM 3115 C C . ILE A 1 377 ? -10.436 33.818 9.807 1.00 76.75 377 ILE A C 1
ATOM 3117 O O . ILE A 1 377 ? -11.598 33.426 9.743 1.00 76.75 377 ILE A O 1
ATOM 3121 N N . TRP A 1 378 ? -9.735 34.114 8.711 1.00 77.81 378 TRP A N 1
ATOM 3122 C CA . TRP A 1 378 ? -10.338 34.652 7.481 1.00 77.81 378 TRP A CA 1
ATOM 3123 C C . TRP A 1 378 ? -10.972 33.625 6.536 1.00 77.81 378 TRP A C 1
ATOM 3125 O O . TRP A 1 378 ? -11.752 34.005 5.662 1.00 77.81 378 TRP A O 1
ATOM 3135 N N . GLN A 1 379 ? -10.640 32.338 6.675 1.00 84.38 379 GLN A N 1
ATOM 3136 C CA . GLN A 1 379 ? -11.115 31.282 5.767 1.00 84.38 379 GLN A CA 1
ATOM 3137 C C . GLN A 1 379 ? -11.633 30.010 6.458 1.00 84.38 379 GLN A C 1
ATOM 3139 O O . GLN A 1 379 ? -11.904 29.005 5.798 1.00 84.38 379 GLN A O 1
ATOM 3144 N N . ARG A 1 380 ? -11.942 30.099 7.759 1.00 84.50 380 ARG A N 1
ATOM 3145 C CA . ARG A 1 380 ? -13.103 29.364 8.287 1.00 84.50 380 ARG A CA 1
ATOM 3146 C C . ARG A 1 380 ? -14.414 30.001 7.811 1.00 84.50 380 ARG A C 1
ATOM 3148 O O . ARG A 1 380 ? -14.374 31.004 7.110 1.00 84.50 380 ARG A O 1
ATOM 3155 N N . GLU A 1 381 ? -15.562 29.384 8.116 1.00 85.31 381 GLU A N 1
ATOM 3156 C CA . GLU A 1 381 ? -16.881 29.623 7.479 1.00 85.31 381 GLU A CA 1
ATOM 3157 C C . GLU A 1 381 ? -16.949 29.307 5.975 1.00 85.31 381 GLU A C 1
ATOM 3159 O O . GLU A 1 381 ? -17.854 28.594 5.538 1.00 85.31 381 GLU A O 1
ATOM 3164 N N . SER A 1 382 ? -16.026 29.881 5.192 1.00 87.31 382 SER A N 1
ATOM 3165 C CA . SER A 1 382 ? -16.127 30.185 3.754 1.00 87.31 382 SER A CA 1
ATOM 3166 C C . SER A 1 382 ? -16.314 28.989 2.819 1.00 87.31 382 SER A C 1
ATOM 3168 O O . SER A 1 382 ? -16.582 29.178 1.636 1.00 87.31 382 SER A O 1
ATOM 3170 N N . ILE A 1 383 ? -16.275 27.781 3.373 1.00 88.75 383 ILE A N 1
ATOM 3171 C CA . ILE A 1 383 ? -16.794 26.537 2.804 1.00 88.75 383 ILE A CA 1
ATOM 3172 C C . ILE A 1 383 ? -18.234 26.757 2.275 1.00 88.75 383 ILE A C 1
ATOM 3174 O O . ILE A 1 383 ? -18.636 26.125 1.304 1.00 88.75 383 ILE A O 1
ATOM 3178 N N . ASN A 1 384 ? -18.971 27.713 2.865 1.00 90.06 384 ASN A N 1
ATOM 3179 C CA . ASN A 1 384 ? -20.281 28.250 2.457 1.00 90.06 384 ASN A CA 1
ATOM 3180 C C . ASN A 1 384 ? -20.581 28.246 0.947 1.00 90.06 384 ASN A C 1
ATOM 3182 O O . ASN A 1 384 ? -21.689 27.868 0.577 1.00 90.06 384 ASN A O 1
ATOM 3186 N N . SER A 1 385 ? -19.629 28.621 0.085 1.00 90.31 385 SER A N 1
ATOM 3187 C CA . SER A 1 385 ? -19.833 28.834 -1.364 1.00 90.31 385 SER A CA 1
ATOM 3188 C C . SER A 1 385 ? -20.111 27.567 -2.197 1.00 90.31 385 SER A C 1
ATOM 3190 O O . SER A 1 385 ? -19.991 27.597 -3.418 1.00 90.31 385 SER A O 1
ATOM 3192 N N . LEU A 1 386 ? -20.428 26.438 -1.555 1.00 91.25 386 LEU A N 1
ATOM 3193 C CA . LEU A 1 386 ? -21.022 25.256 -2.200 1.00 91.25 386 LEU A CA 1
ATOM 3194 C C . LEU A 1 386 ? -21.927 24.463 -1.221 1.00 91.25 386 LEU A C 1
ATOM 3196 O O . LEU A 1 386 ? -22.107 23.255 -1.349 1.00 91.25 386 LEU A O 1
ATOM 3200 N N . ILE A 1 387 ? -22.460 25.128 -0.186 1.00 90.38 387 ILE A N 1
ATOM 3201 C CA . ILE A 1 387 ? -23.398 24.549 0.800 1.00 90.38 387 ILE A CA 1
ATOM 3202 C C . ILE A 1 387 ? -24.848 24.989 0.480 1.00 90.38 387 ILE A C 1
ATOM 3204 O O . ILE A 1 387 ? -25.670 25.215 1.366 1.00 90.38 387 ILE A O 1
ATOM 3208 N N . GLU A 1 388 ? -25.156 25.145 -0.807 1.00 92.69 388 GLU A N 1
ATOM 3209 C CA . GLU A 1 388 ? -26.511 25.280 -1.362 1.00 92.69 388 GLU A CA 1
ATOM 3210 C C . GLU A 1 388 ? -26.958 24.010 -2.122 1.00 92.69 388 GLU A C 1
ATOM 3212 O O . GLU A 1 388 ? -28.060 23.948 -2.662 1.00 92.69 388 GLU A O 1
ATOM 3217 N N . LYS A 1 389 ? -26.078 22.998 -2.164 1.00 92.12 389 LYS A N 1
ATOM 3218 C CA . LYS A 1 389 ? -26.274 21.669 -2.765 1.00 92.12 389 LYS A CA 1
ATOM 3219 C C . LYS A 1 389 ? -26.040 20.545 -1.741 1.00 92.12 389 LYS A C 1
ATOM 3221 O O . LYS A 1 389 ? -25.661 19.441 -2.115 1.00 92.12 389 LYS A O 1
ATOM 3226 N N . ALA A 1 390 ? -26.197 20.823 -0.448 1.00 90.75 390 ALA A N 1
ATOM 3227 C CA . ALA A 1 390 ? -25.959 19.879 0.646 1.00 90.75 390 ALA A CA 1
ATOM 3228 C C . ALA A 1 390 ? -27.155 18.947 0.911 1.00 90.75 390 ALA A C 1
ATOM 3230 O O . ALA A 1 390 ? -26.969 17.827 1.390 1.00 90.75 390 ALA A O 1
ATOM 3231 N N . ILE A 1 391 ? -28.377 19.405 0.621 1.00 89.25 391 ILE A N 1
ATOM 3232 C CA . ILE A 1 391 ? -29.620 18.700 0.955 1.00 89.25 391 ILE A CA 1
ATOM 3233 C C . ILE A 1 391 ? -30.400 18.257 -0.284 1.00 89.25 391 ILE A C 1
ATOM 3235 O O . ILE A 1 391 ? -30.861 17.112 -0.338 1.00 89.25 391 ILE A O 1
ATOM 3239 N N . LEU A 1 392 ? -30.586 19.141 -1.266 1.00 91.44 392 LEU A N 1
ATOM 3240 C CA . LEU A 1 392 ? -31.312 18.816 -2.495 1.00 91.44 392 LEU A CA 1
ATOM 3241 C C . LEU A 1 392 ? -32.705 18.235 -2.165 1.00 91.44 392 LEU A C 1
ATOM 3243 O O . LEU A 1 392 ? -33.530 18.847 -1.483 1.00 91.44 392 LEU A O 1
ATOM 3247 N N . ASP A 1 393 ? -33.075 17.029 -2.584 1.00 89.06 393 ASP A N 1
ATOM 3248 C CA . ASP A 1 393 ? -32.386 15.987 -3.368 1.00 89.06 393 ASP A CA 1
ATOM 3249 C C . ASP A 1 393 ? -32.758 14.580 -2.809 1.00 89.06 393 ASP A C 1
ATOM 3251 O O . ASP A 1 393 ? -33.175 13.664 -3.516 1.00 89.06 393 ASP A O 1
ATOM 3255 N N . ALA A 1 394 ? -32.708 14.467 -1.479 1.00 88.62 394 ALA A N 1
ATOM 3256 C CA . ALA A 1 394 ? -32.753 13.223 -0.700 1.00 88.62 394 ALA A CA 1
ATOM 3257 C C . ALA A 1 394 ? -34.138 12.566 -0.427 1.00 88.62 394 ALA A C 1
ATOM 3259 O O . ALA A 1 394 ? -34.663 11.820 -1.253 1.00 88.62 394 ALA A O 1
ATOM 3260 N N . ASP A 1 395 ? -34.727 12.807 0.755 1.00 88.12 395 ASP A N 1
ATOM 3261 C CA . ASP A 1 395 ? -35.699 11.940 1.444 1.00 88.12 395 ASP A CA 1
ATOM 3262 C C . ASP A 1 395 ? -37.021 11.644 0.727 1.00 88.12 395 ASP A C 1
ATOM 3264 O O . ASP A 1 395 ? -37.596 10.575 0.941 1.00 88.12 395 ASP A O 1
ATOM 3268 N N . GLY A 1 396 ? -37.451 12.491 -0.212 1.00 87.12 396 GLY A N 1
ATOM 3269 C CA . GLY A 1 396 ? -38.561 12.202 -1.142 1.00 87.12 396 GLY A CA 1
ATOM 3270 C C . GLY A 1 396 ? -38.305 11.035 -2.120 1.00 87.12 396 GLY A C 1
ATOM 3271 O O . GLY A 1 396 ? -38.834 11.034 -3.227 1.00 87.12 396 GLY A O 1
ATOM 3272 N N . ARG A 1 397 ? -37.452 10.079 -1.731 1.00 85.62 397 ARG A N 1
ATOM 3273 C CA . ARG A 1 397 ? -37.025 8.865 -2.437 1.00 85.62 397 ARG A CA 1
ATOM 3274 C C . ARG A 1 397 ? -36.975 7.621 -1.509 1.00 85.62 397 ARG A C 1
ATOM 3276 O O . ARG A 1 397 ? -36.572 6.551 -1.962 1.00 85.62 397 ARG A O 1
ATOM 3283 N N . GLY A 1 398 ? -37.399 7.742 -0.238 1.00 84.75 398 GLY A N 1
ATOM 3284 C CA . GLY A 1 398 ? -37.503 6.654 0.759 1.00 84.75 398 GLY A CA 1
ATOM 3285 C C . GLY A 1 398 ? -36.234 6.434 1.603 1.00 84.75 398 GLY A C 1
ATOM 3286 O O . GLY A 1 398 ? -35.356 5.670 1.200 1.00 84.75 398 GLY A O 1
ATOM 3287 N N . VAL A 1 399 ? -36.141 7.124 2.753 1.00 90.06 399 VAL A N 1
ATOM 3288 C CA . VAL A 1 399 ? -34.879 7.460 3.460 1.00 90.06 399 VAL A CA 1
ATOM 3289 C C . VAL A 1 399 ? -35.076 7.570 4.992 1.00 90.06 399 VAL A C 1
ATOM 3291 O O . VAL A 1 399 ? -36.211 7.707 5.450 1.00 90.06 399 VAL A O 1
ATOM 3294 N N . ARG A 1 400 ? -34.014 7.518 5.830 1.00 87.56 400 ARG A N 1
ATOM 3295 C CA . ARG A 1 400 ? -34.139 7.375 7.312 1.00 87.56 400 ARG A CA 1
ATOM 3296 C C . ARG A 1 400 ? -33.563 8.470 8.239 1.00 87.56 400 ARG A C 1
ATOM 3298 O O . ARG A 1 400 ? -34.337 8.982 9.042 1.00 87.56 400 ARG A O 1
ATOM 3305 N N . VAL A 1 401 ? -32.284 8.867 8.152 1.00 89.62 401 VAL A N 1
ATOM 3306 C CA . VAL A 1 401 ? -31.567 9.707 9.170 1.00 89.62 401 VAL A CA 1
ATOM 3307 C C . VAL A 1 401 ? -30.584 10.711 8.517 1.00 89.62 401 VAL A C 1
ATOM 3309 O O . VAL A 1 401 ? -30.497 10.699 7.297 1.00 89.62 401 VAL A O 1
ATOM 3312 N N . LEU A 1 402 ? -29.901 11.609 9.269 1.00 88.19 402 LEU A N 1
ATOM 3313 C CA . LEU A 1 402 ? -28.702 12.419 8.885 1.00 88.19 402 LEU A CA 1
ATOM 3314 C C . LEU A 1 402 ? -27.672 12.475 10.070 1.00 88.19 402 LEU A C 1
ATOM 3316 O O . LEU A 1 402 ? -27.886 11.769 11.051 1.00 88.19 402 LEU A O 1
ATOM 3320 N N . SER A 1 403 ? -26.507 13.152 9.996 1.00 90.88 403 SER A N 1
ATOM 3321 C CA . SER A 1 403 ? -25.491 13.197 11.094 1.00 90.88 403 SER A CA 1
ATOM 3322 C C . SER A 1 403 ? -24.458 14.343 10.949 1.00 90.88 403 SER A C 1
ATOM 3324 O O . SER A 1 403 ? -24.585 15.136 10.027 1.00 90.88 403 SER A O 1
ATOM 3326 N N . LEU A 1 404 ? -23.466 14.450 11.856 1.00 81.75 404 LEU A N 1
ATOM 3327 C CA . LEU A 1 404 ? -22.162 15.161 11.744 1.00 81.75 404 LEU A CA 1
ATOM 3328 C C . LEU A 1 404 ? -21.033 14.234 12.292 1.00 81.75 404 LEU A C 1
ATOM 3330 O O . LEU A 1 404 ? -21.307 13.078 12.614 1.00 81.75 404 LEU A O 1
ATOM 3334 N N . GLY A 1 405 ? -19.750 14.639 12.297 1.00 80.56 405 GLY A N 1
ATOM 3335 C CA . GLY A 1 405 ? -18.680 13.740 12.765 1.00 80.56 405 GLY A CA 1
ATOM 3336 C C . GLY A 1 405 ? -17.240 14.107 12.393 1.00 80.56 405 GLY A C 1
ATOM 3337 O O . GLY A 1 405 ? -16.946 14.411 11.244 1.00 80.56 405 GLY A O 1
ATOM 3338 N N . LEU A 1 406 ? -16.334 13.989 13.370 1.00 80.38 406 LEU A N 1
ATOM 3339 C CA . LEU A 1 406 ? -15.086 14.759 13.505 1.00 80.38 406 LEU A CA 1
ATOM 3340 C C . LEU A 1 406 ? -15.341 16.289 13.622 1.00 80.38 406 LEU A C 1
ATOM 3342 O O . LEU A 1 406 ? -16.472 16.738 13.827 1.00 80.38 406 LEU A O 1
ATOM 3346 N N . LEU A 1 407 ? -14.250 17.062 13.671 1.00 78.31 407 LEU A N 1
ATOM 3347 C CA . LEU A 1 407 ? -14.021 18.136 14.654 1.00 78.31 407 LEU A CA 1
ATOM 3348 C C . LEU A 1 407 ? -14.684 19.489 14.332 1.00 78.31 407 LEU A C 1
ATOM 3350 O O . LEU A 1 407 ? -14.038 20.512 14.114 1.00 78.31 407 LEU A O 1
ATOM 3354 N N . ASN A 1 408 ? -16.009 19.510 14.412 1.00 83.19 408 ASN A N 1
ATOM 3355 C CA . ASN A 1 408 ? -16.814 20.727 14.559 1.00 83.19 408 ASN A CA 1
ATOM 3356 C C . ASN A 1 408 ? -17.294 20.882 16.022 1.00 83.19 408 ASN A C 1
ATOM 3358 O O . ASN A 1 408 ? -18.464 21.116 16.308 1.00 83.19 408 ASN A O 1
ATOM 3362 N N . GLN A 1 409 ? -16.379 20.607 16.956 1.00 79.50 409 GLN A N 1
ATOM 3363 C CA . GLN A 1 409 ? -16.669 19.980 18.250 1.00 79.50 409 GLN A CA 1
ATOM 3364 C C . GLN A 1 409 ? -15.360 19.920 19.051 1.00 79.50 409 GLN A C 1
ATOM 3366 O O . GLN A 1 409 ? -14.392 19.367 18.536 1.00 79.50 409 GLN A O 1
ATOM 3371 N N . ALA A 1 410 ? -15.271 20.470 20.268 1.00 75.19 410 ALA A N 1
ATOM 3372 C CA . ALA A 1 410 ? -14.007 20.413 21.011 1.00 75.19 410 ALA A CA 1
ATOM 3373 C C . ALA A 1 410 ? -14.077 20.668 22.525 1.00 75.19 410 ALA A C 1
ATOM 3375 O O . ALA A 1 410 ? -15.022 21.261 23.029 1.00 75.19 410 ALA A O 1
ATOM 3376 N N . LYS A 1 411 ? -12.964 20.370 23.212 1.00 69.75 411 LYS A N 1
ATOM 3377 C CA . LYS A 1 411 ? -12.468 21.010 24.450 1.00 69.75 411 LYS A CA 1
ATOM 3378 C C . LYS A 1 411 ? -12.316 22.547 24.280 1.00 69.75 411 LYS A C 1
ATOM 3380 O O . LYS A 1 411 ? -11.204 23.068 24.382 1.00 69.75 411 LYS A O 1
ATOM 3385 N N . GLN A 1 412 ? -13.390 23.276 23.929 1.00 72.12 412 GLN A N 1
ATOM 3386 C CA . GLN A 1 412 ? -13.305 24.691 23.524 1.00 72.12 412 GLN A CA 1
ATOM 3387 C C . GLN A 1 412 ? -14.501 25.621 23.807 1.00 72.12 412 GLN A C 1
ATOM 3389 O O . GLN A 1 412 ? -14.268 26.651 24.429 1.00 72.12 412 GLN A O 1
ATOM 3394 N N . LEU A 1 413 ? -15.747 25.482 23.338 1.00 81.00 413 LEU A N 1
ATOM 3395 C CA . LEU A 1 413 ? -16.620 24.337 23.039 1.00 81.00 413 LEU A CA 1
ATOM 3396 C C . LEU A 1 413 ? -16.984 23.487 24.275 1.00 81.00 413 LEU A C 1
ATOM 3398 O O . LEU A 1 413 ? -17.098 24.059 25.360 1.00 81.00 413 LEU A O 1
ATOM 3402 N N . ASN A 1 414 ? -17.376 22.221 24.096 1.00 81.69 414 ASN A N 1
ATOM 3403 C CA . ASN A 1 414 ? -18.585 21.706 24.731 1.00 81.69 414 ASN A CA 1
ATOM 3404 C C . ASN A 1 414 ? -18.498 20.304 25.377 1.00 81.69 414 ASN A C 1
ATOM 3406 O O . ASN A 1 414 ? -17.634 19.477 25.088 1.00 81.69 414 ASN A O 1
ATOM 3410 N N . GLY A 1 415 ? -19.442 20.037 26.284 1.00 74.62 415 GLY A N 1
ATOM 3411 C CA . GLY A 1 415 ? -19.532 18.802 27.076 1.00 74.62 415 GLY A CA 1
ATOM 3412 C C . GLY A 1 415 ? -20.244 17.607 26.423 1.00 74.62 415 GLY A C 1
ATOM 3413 O O . GLY A 1 415 ? -20.380 16.581 27.092 1.00 74.62 415 GLY A O 1
ATOM 3414 N N . SER A 1 416 ? -20.719 17.712 25.174 1.00 77.88 416 SER A N 1
ATOM 3415 C CA . SER A 1 416 ? -21.441 16.633 24.479 1.00 77.88 416 SER A CA 1
ATOM 3416 C C . SER A 1 416 ? -21.305 16.658 22.943 1.00 77.88 416 SER A C 1
ATOM 3418 O O . SER A 1 416 ? -20.367 16.041 22.432 1.00 77.88 416 SER A O 1
ATOM 3420 N N . GLY A 1 417 ? -22.204 17.363 22.238 1.00 80.25 417 GLY A N 1
ATOM 3421 C CA . GLY A 1 417 ? -22.286 17.557 20.785 1.00 80.25 417 GLY A CA 1
ATOM 3422 C C . GLY A 1 417 ? -23.563 18.324 20.417 1.00 80.25 417 GLY A C 1
ATOM 3423 O O . GLY A 1 417 ? -24.602 18.075 21.019 1.00 80.25 417 GLY A O 1
ATOM 3424 N N . GLU A 1 418 ? -23.480 19.324 19.523 1.00 81.06 418 GLU A N 1
ATOM 3425 C CA . GLU A 1 418 ? -24.506 20.394 19.440 1.00 81.06 418 GLU A CA 1
ATOM 3426 C C . GLU A 1 418 ? -24.802 21.039 18.065 1.00 81.06 418 GLU A C 1
ATOM 3428 O O . GLU A 1 418 ? -25.666 21.908 17.989 1.00 81.06 418 GLU A O 1
ATOM 3433 N N . LEU A 1 419 ? -24.098 20.732 16.971 1.00 87.50 419 LEU A N 1
ATOM 3434 C CA . LEU A 1 419 ? -24.223 21.547 15.750 1.00 87.50 419 LEU A CA 1
ATOM 3435 C C . LEU A 1 419 ? -25.458 21.180 14.900 1.00 87.50 419 LEU A C 1
ATOM 3437 O O . LEU A 1 419 ? -25.599 20.062 14.419 1.00 87.50 419 LEU A O 1
ATOM 3441 N N . PHE A 1 420 ? -26.267 22.208 14.633 1.00 87.00 420 PHE A N 1
ATOM 3442 C CA . PHE A 1 420 ? -27.312 22.305 13.608 1.00 87.00 420 PHE A CA 1
ATOM 3443 C C . PHE A 1 420 ? -28.707 21.694 13.863 1.00 87.00 420 PHE A C 1
ATOM 3445 O O . PHE A 1 420 ? -29.213 20.932 13.050 1.00 87.00 420 PHE A O 1
ATOM 3452 N N . THR A 1 421 ? -29.404 22.154 14.913 1.00 83.44 421 THR A N 1
ATOM 3453 C CA . THR A 1 421 ? -30.888 22.259 14.900 1.00 83.44 421 THR A CA 1
ATOM 3454 C C . THR A 1 421 ? -31.323 23.305 13.872 1.00 83.44 421 THR A C 1
ATOM 3456 O O . THR A 1 421 ? -31.730 22.956 12.776 1.00 83.44 421 THR A O 1
ATOM 3459 N N . GLN A 1 422 ? -31.125 24.580 14.201 1.00 86.31 422 GLN A N 1
ATOM 3460 C CA . GLN A 1 422 ? -30.694 25.634 13.279 1.00 86.31 422 GLN A CA 1
ATOM 3461 C C . GLN A 1 422 ? -31.419 25.811 11.911 1.00 86.31 422 GLN A C 1
ATOM 3463 O O . GLN A 1 422 ? -32.641 25.798 11.866 1.00 86.31 422 GLN A O 1
ATOM 3468 N N . LYS A 1 423 ? -30.689 26.175 10.840 1.00 89.38 423 LYS A N 1
ATOM 3469 C CA . LYS A 1 423 ? -30.996 27.360 10.000 1.00 89.38 423 LYS A CA 1
ATOM 3470 C C . LYS A 1 423 ? -31.776 27.149 8.689 1.00 89.38 423 LYS A C 1
ATOM 3472 O O . LYS A 1 423 ? -31.753 28.012 7.818 1.00 89.38 423 LYS A O 1
ATOM 3477 N N . TYR A 1 424 ? -32.612 26.114 8.627 1.00 89.00 424 TYR A N 1
ATOM 3478 C CA . TYR A 1 424 ? -34.056 26.391 8.699 1.00 89.00 424 TYR A CA 1
ATOM 3479 C C . TYR A 1 424 ? -34.866 25.180 9.226 1.00 89.00 424 TYR A C 1
ATOM 3481 O O . TYR A 1 424 ? -34.283 24.114 9.367 1.00 89.00 424 TYR A O 1
ATOM 3489 N N . PRO A 1 425 ? -36.150 25.316 9.676 1.00 81.19 425 PRO A N 1
ATOM 3490 C CA . PRO A 1 425 ? -36.983 24.024 10.924 1.00 81.19 425 PRO A CA 1
ATOM 3491 C C . PRO A 1 425 ? -37.936 22.789 10.642 1.00 81.19 425 PRO A C 1
ATOM 3493 O O . PRO A 1 425 ? -38.318 22.139 11.612 1.00 81.19 425 PRO A O 1
ATOM 3496 N N . LYS A 1 426 ? -38.397 22.454 9.428 1.00 85.38 426 LYS A N 1
ATOM 3497 C CA . LYS A 1 426 ? -39.304 21.342 9.071 1.00 85.38 426 LYS A CA 1
ATOM 3498 C C . LYS A 1 426 ? -38.573 19.986 9.049 1.00 85.38 426 LYS A C 1
ATOM 3500 O O . LYS A 1 426 ? -38.120 19.513 8.008 1.00 85.38 426 LYS A O 1
ATOM 3505 N N . LEU A 1 427 ? -38.497 19.380 10.226 1.00 86.62 427 LEU A N 1
ATOM 3506 C CA . LEU A 1 427 ? -37.715 18.184 10.551 1.00 86.62 427 LEU A CA 1
ATOM 3507 C C . LEU A 1 427 ? -37.923 16.979 9.601 1.00 86.62 427 LEU A C 1
ATOM 3509 O O . LEU A 1 427 ? -39.065 16.602 9.340 1.00 86.62 427 LEU A O 1
ATOM 3513 N N . ARG A 1 428 ? -36.844 16.251 9.241 1.00 84.69 428 ARG A N 1
ATOM 3514 C CA . ARG A 1 428 ? -36.928 14.830 8.811 1.00 84.69 428 ARG A CA 1
ATOM 3515 C C . ARG A 1 428 ? -36.201 13.869 9.789 1.00 84.69 428 ARG A C 1
ATOM 3517 O O . ARG A 1 428 ? -35.413 13.041 9.357 1.00 84.69 428 ARG A O 1
ATOM 3524 N N . VAL A 1 429 ? -36.401 14.020 11.116 1.00 87.69 429 VAL A N 1
ATOM 3525 C CA . VAL A 1 429 ? -35.364 13.674 12.135 1.00 87.69 429 VAL A CA 1
ATOM 3526 C C . VAL A 1 429 ? -35.723 12.737 13.311 1.00 87.69 429 VAL A C 1
ATOM 3528 O O . VAL A 1 429 ? -36.817 12.804 13.881 1.00 87.69 429 VAL A O 1
ATOM 3531 N N . ARG A 1 430 ? -34.696 12.007 13.786 1.00 86.31 430 ARG A N 1
ATOM 3532 C CA . ARG A 1 430 ? -34.488 11.560 15.190 1.00 86.31 430 ARG A CA 1
ATOM 3533 C C . ARG A 1 430 ? -33.348 12.387 15.840 1.00 86.31 430 ARG A C 1
ATOM 3535 O O . ARG A 1 430 ? -33.341 13.593 15.611 1.00 86.31 430 ARG A O 1
ATOM 3542 N N . LEU A 1 431 ? -32.398 11.805 16.590 1.00 83.62 431 LEU A N 1
ATOM 3543 C CA . LEU A 1 431 ? -31.018 12.328 16.767 1.00 83.62 431 LEU A CA 1
ATOM 3544 C C . LEU A 1 431 ? -30.062 11.239 17.308 1.00 83.62 431 LEU A C 1
ATOM 3546 O O . LEU A 1 431 ? -30.504 10.197 17.783 1.00 83.62 431 LEU A O 1
ATOM 3550 N N . VAL A 1 432 ? -28.754 11.496 17.201 1.00 84.12 432 VAL A N 1
ATOM 3551 C CA . VAL A 1 432 ? -27.592 10.665 17.568 1.00 84.12 432 VAL A CA 1
ATOM 3552 C C . VAL A 1 432 ? -26.454 11.621 18.013 1.00 84.12 432 VAL A C 1
ATOM 3554 O O . VAL A 1 432 ? -26.743 12.753 18.386 1.00 84.12 432 VAL A O 1
ATOM 3557 N N . ASP A 1 433 ? -25.186 11.190 18.002 1.00 69.56 433 ASP A N 1
ATOM 3558 C CA . ASP A 1 433 ? -23.941 11.990 18.087 1.00 69.56 433 ASP A CA 1
ATOM 3559 C C . ASP A 1 433 ? -22.707 11.077 17.985 1.00 69.56 433 ASP A C 1
ATOM 3561 O O . ASP A 1 433 ? -21.766 11.352 17.248 1.00 69.56 433 ASP A O 1
ATOM 3565 N N . GLY A 1 434 ? -22.729 9.929 18.658 1.00 72.38 434 GLY A N 1
ATOM 3566 C CA . GLY A 1 434 ? -21.587 9.022 18.737 1.00 72.38 434 GLY A CA 1
ATOM 3567 C C . GLY A 1 434 ? -20.496 9.531 19.674 1.00 72.38 434 GLY A C 1
ATOM 3568 O O . GLY A 1 434 ? -20.296 8.912 20.716 1.00 72.38 434 GLY A O 1
ATOM 3569 N N . SER A 1 435 ? -19.811 10.624 19.310 1.00 67.94 435 SER A N 1
ATOM 3570 C CA . SER A 1 435 ? -18.666 11.247 20.006 1.00 67.94 435 SER A CA 1
ATOM 3571 C C . SER A 1 435 ? -17.601 10.266 20.514 1.00 67.94 435 SER A C 1
ATOM 3573 O O . SER A 1 435 ? -16.572 10.104 19.866 1.00 67.94 435 SER A O 1
ATOM 3575 N N . GLY A 1 436 ? -17.817 9.625 21.666 1.00 66.88 436 GLY A N 1
ATOM 3576 C CA . GLY A 1 436 ? -16.793 8.926 22.440 1.00 66.88 436 GLY A CA 1
ATOM 3577 C C . GLY A 1 436 ? -16.715 7.406 22.292 1.00 66.88 436 GLY A C 1
ATOM 3578 O O . GLY A 1 436 ? -16.383 6.736 23.268 1.00 66.88 436 GLY A O 1
ATOM 3579 N N . LEU A 1 437 ? -17.012 6.833 21.118 1.00 71.94 437 LEU A N 1
ATOM 3580 C CA . LEU A 1 437 ? -16.712 5.420 20.786 1.00 71.94 437 LEU A CA 1
ATOM 3581 C C . LEU A 1 437 ? -15.212 5.204 20.550 1.00 71.94 437 LEU A C 1
ATOM 3583 O O . LEU A 1 437 ? -14.770 4.673 19.535 1.00 71.94 437 LEU A O 1
ATOM 3587 N N . ALA A 1 438 ? -14.437 5.642 21.534 1.00 70.50 438 ALA A N 1
ATOM 3588 C CA . ALA A 1 438 ? -13.146 5.010 21.939 1.00 70.50 438 ALA A CA 1
ATOM 3589 C C . ALA A 1 438 ? -12.511 3.704 24.601 1.00 70.50 438 ALA A C 1
ATOM 3591 O O . ALA A 1 438 ? -11.678 2.795 24.832 1.00 70.50 438 ALA A O 1
ATOM 3592 N N . THR A 1 439 ? -13.107 3.872 25.856 1.00 66.06 439 THR A N 1
ATOM 3593 C CA . THR A 1 439 ? -12.663 3.453 27.218 1.00 66.06 439 THR A CA 1
ATOM 3594 C C . THR A 1 439 ? -12.402 1.971 27.401 1.00 66.06 439 THR A C 1
ATOM 3596 O O . THR A 1 439 ? -11.264 1.537 27.274 1.00 66.06 439 THR A O 1
ATOM 3599 N N . ALA A 1 440 ? -13.391 1.157 27.767 1.00 68.38 440 ALA A N 1
ATOM 3600 C CA . ALA A 1 440 ? -13.023 -0.172 28.237 1.00 68.38 440 ALA A CA 1
ATOM 3601 C C . ALA A 1 440 ? -12.566 -1.105 27.115 1.00 68.38 440 ALA A C 1
ATOM 3603 O O . ALA A 1 440 ? -11.999 -2.137 27.454 1.00 68.38 440 ALA A O 1
ATOM 3604 N N . VAL A 1 441 ? -12.789 -0.770 25.829 1.00 71.12 441 VAL A N 1
ATOM 3605 C CA . VAL A 1 441 ? -12.606 -1.670 24.668 1.00 71.12 441 VAL A CA 1
ATOM 3606 C C . VAL A 1 441 ? -11.358 -2.549 24.761 1.00 71.12 441 VAL A C 1
ATOM 3608 O O . VAL A 1 441 ? -11.478 -3.747 24.539 1.00 71.12 441 VAL A O 1
ATOM 3611 N N . VAL A 1 442 ? -10.230 -2.002 25.220 1.00 70.38 442 VAL A N 1
ATOM 3612 C CA . VAL A 1 442 ? -8.970 -2.687 25.584 1.00 70.38 442 VAL A CA 1
ATOM 3613 C C . VAL A 1 442 ? -9.101 -4.025 26.339 1.00 70.38 442 VAL A C 1
ATOM 3615 O O . VAL A 1 442 ? -8.320 -4.939 26.095 1.00 70.38 442 VAL A O 1
ATOM 3618 N N . LEU A 1 443 ? -9.992 -4.114 27.329 1.00 71.69 443 LEU A N 1
ATOM 3619 C CA . LEU A 1 443 ? -9.704 -4.854 28.565 1.00 71.69 443 LEU A CA 1
ATOM 3620 C C . LEU A 1 443 ? -9.750 -6.384 28.450 1.00 71.69 443 LEU A C 1
ATOM 3622 O O . LEU A 1 443 ? -8.915 -7.067 29.031 1.00 71.69 443 LEU A O 1
ATOM 3626 N N . LYS A 1 444 ? -10.775 -6.943 27.798 1.00 77.81 444 LYS A N 1
ATOM 3627 C CA . LYS A 1 444 ? -11.404 -8.205 28.252 1.00 77.81 444 LYS A CA 1
ATOM 3628 C C . LYS A 1 444 ? -10.685 -9.517 27.865 1.00 77.81 444 LYS A C 1
ATOM 3630 O O . LYS A 1 444 ? -11.332 -10.550 27.733 1.00 77.81 444 LYS A O 1
ATOM 3635 N N . SER A 1 445 ? -9.358 -9.459 27.754 1.00 73.25 445 SER A N 1
ATOM 3636 C CA . SER A 1 445 ? -8.428 -10.585 27.563 1.00 73.25 445 SER A CA 1
ATOM 3637 C C . SER A 1 445 ? -7.229 -10.548 28.538 1.00 73.25 445 SER A C 1
ATOM 3639 O O . SER A 1 445 ? -6.251 -11.259 28.331 1.00 73.25 445 SER A O 1
ATOM 3641 N N . ILE A 1 446 ? -7.260 -9.683 29.562 1.00 67.81 446 ILE A N 1
ATOM 3642 C CA . ILE A 1 446 ? -6.115 -9.345 30.432 1.00 67.81 446 ILE A CA 1
ATOM 3643 C C . ILE A 1 446 ? -6.332 -9.935 31.846 1.00 67.81 446 ILE A C 1
ATOM 3645 O O . ILE A 1 446 ? -7.445 -9.825 32.365 1.00 67.81 446 ILE A O 1
ATOM 3649 N N . PRO A 1 447 ? -5.319 -10.552 32.495 1.00 70.62 447 PRO A N 1
ATOM 3650 C CA . PRO A 1 447 ? -5.479 -11.219 33.792 1.00 70.62 447 PRO A CA 1
ATOM 3651 C C . PRO A 1 447 ? -5.625 -10.255 34.983 1.00 70.62 447 PRO A C 1
ATOM 3653 O O . PRO A 1 447 ? -5.017 -9.184 35.029 1.00 70.62 447 PRO A O 1
ATOM 3656 N N . LEU A 1 448 ? -6.388 -10.682 35.996 1.00 64.56 448 LEU A N 1
ATOM 3657 C CA . LEU A 1 448 ? -6.807 -9.874 37.156 1.00 64.56 448 LEU A CA 1
ATOM 3658 C C . LEU A 1 448 ? -5.907 -10.022 38.407 1.00 64.56 448 LEU A C 1
ATOM 3660 O O . LEU A 1 448 ? -6.241 -9.526 39.477 1.00 64.56 448 LEU A O 1
ATOM 3664 N N . TYR A 1 449 ? -4.746 -10.668 38.309 1.00 69.25 449 TYR A N 1
ATOM 3665 C CA . TYR A 1 449 ? -3.844 -10.949 39.445 1.00 69.25 449 TYR A CA 1
ATOM 3666 C C . TYR A 1 449 ? -2.904 -9.767 39.812 1.00 69.25 449 TYR A C 1
ATOM 3668 O O . TYR A 1 449 ? -1.757 -9.969 40.202 1.00 69.25 449 TYR A O 1
ATOM 3676 N N . THR A 1 450 ? -3.339 -8.524 39.576 1.00 70.81 450 THR A N 1
ATOM 3677 C CA . THR A 1 450 ? -2.485 -7.518 38.907 1.00 70.81 450 THR A CA 1
ATOM 3678 C C . THR A 1 450 ? -2.648 -6.067 39.443 1.00 70.81 450 THR A C 1
ATOM 3680 O O . THR A 1 450 ? -3.756 -5.534 39.398 1.00 70.81 450 THR A O 1
ATOM 3683 N N . LYS A 1 451 ? -1.585 -5.409 39.977 1.00 72.50 451 LYS A N 1
ATOM 3684 C CA . LYS A 1 451 ? -1.622 -4.151 40.790 1.00 72.50 451 LYS A CA 1
ATOM 3685 C C . LYS A 1 451 ? -0.545 -3.006 40.572 1.00 72.50 451 LYS A C 1
ATOM 3687 O O . LYS A 1 451 ? -0.005 -2.523 41.562 1.00 72.50 451 LYS A O 1
ATOM 3692 N N . GLN A 1 452 ? -0.228 -2.505 39.354 1.00 71.12 452 GLN A N 1
ATOM 3693 C CA . GLN A 1 452 ? 0.469 -1.193 39.067 1.00 71.12 452 GLN A CA 1
ATOM 3694 C C . GLN A 1 452 ? 0.272 -0.663 37.629 1.00 71.12 452 GLN A C 1
ATOM 3696 O O . GLN A 1 452 ? 0.182 -1.468 36.714 1.00 71.12 452 GLN A O 1
ATOM 3701 N N . VAL A 1 453 ? 0.360 0.654 37.371 1.00 72.06 453 VAL A N 1
ATOM 3702 C CA . VAL A 1 453 ? 0.556 1.187 35.995 1.00 72.06 453 VAL A CA 1
ATOM 3703 C C . VAL A 1 453 ? 1.183 2.602 35.981 1.00 72.06 453 VAL A C 1
ATOM 3705 O O . VAL A 1 453 ? 1.298 3.202 37.044 1.00 72.06 453 VAL A O 1
ATOM 3708 N N . PHE A 1 454 ? 1.620 3.125 34.815 1.00 66.94 454 PHE A N 1
ATOM 3709 C CA . PHE A 1 454 ? 2.128 4.514 34.654 1.00 66.94 454 PHE A CA 1
ATOM 3710 C C . PHE A 1 454 ? 2.061 5.055 33.202 1.00 66.94 454 PHE A C 1
ATOM 3712 O O . PHE A 1 454 ? 2.482 4.390 32.252 1.00 66.94 454 PHE A O 1
ATOM 3719 N N . LEU A 1 455 ? 1.551 6.280 33.010 1.00 67.00 455 LEU A N 1
ATOM 3720 C CA . LEU A 1 455 ? 1.544 7.012 31.728 1.00 67.00 455 LEU A CA 1
ATOM 3721 C C . LEU A 1 455 ? 2.605 8.124 31.723 1.00 67.00 455 LEU A C 1
ATOM 3723 O O . LEU A 1 455 ? 2.728 8.869 32.683 1.00 67.00 455 LEU A O 1
ATOM 3727 N N . PHE A 1 456 ? 3.317 8.284 30.609 1.00 55.81 456 PHE A N 1
ATOM 3728 C CA . PHE A 1 456 ? 4.209 9.414 30.329 1.00 55.81 456 PHE A CA 1
ATOM 3729 C C . PHE A 1 456 ? 3.363 10.689 30.114 1.00 55.81 456 PHE A C 1
ATOM 3731 O O . PHE A 1 456 ? 2.739 10.824 29.062 1.00 55.81 456 PHE A O 1
ATOM 3738 N N . GLY A 1 457 ? 3.264 11.598 31.090 1.00 55.25 457 GLY A N 1
ATOM 3739 C CA . GLY A 1 457 ? 2.249 12.672 31.114 1.00 55.25 457 GLY A CA 1
ATOM 3740 C C . GLY A 1 457 ? 2.385 13.766 30.057 1.00 55.25 457 GLY A C 1
ATOM 3741 O O . GLY A 1 457 ? 3.405 13.867 29.378 1.00 55.25 457 GLY A O 1
ATOM 3742 N N . SER A 1 458 ? 1.327 14.560 29.863 1.00 55.75 458 SER A N 1
ATOM 3743 C CA . SER A 1 458 ? 1.364 15.835 29.123 1.00 55.75 458 SER A CA 1
ATOM 3744 C C . SER A 1 458 ? 0.017 16.568 29.143 1.00 55.75 458 SER A C 1
ATOM 3746 O O . SER A 1 458 ? -1.049 15.948 29.217 1.00 55.75 458 SER A O 1
ATOM 3748 N N . SER A 1 459 ? 0.070 17.891 28.948 1.00 53.62 459 SER A N 1
ATOM 3749 C CA . SER A 1 459 ? -1.066 18.758 28.609 1.00 53.62 459 SER A CA 1
ATOM 3750 C C . SER A 1 459 ? -1.849 18.203 27.417 1.00 53.62 459 SER A C 1
ATOM 3752 O O . SER A 1 459 ? -1.367 18.220 26.282 1.00 53.62 459 SER A O 1
ATOM 3754 N N . SER A 1 460 ? -3.030 17.629 27.663 1.00 66.06 460 SER A N 1
ATOM 3755 C CA . SER A 1 460 ? -3.649 16.713 26.692 1.00 66.06 460 SER A CA 1
ATOM 3756 C C . SER A 1 460 ? -5.178 16.582 26.827 1.00 66.06 460 SER A C 1
ATOM 3758 O O . SER A 1 460 ? -5.874 17.508 27.265 1.00 66.06 460 SER A O 1
ATOM 3760 N N . LYS A 1 461 ? -5.703 15.440 26.367 1.00 66.25 461 LYS A N 1
ATOM 3761 C CA . LYS A 1 461 ? -7.075 14.939 26.537 1.00 66.25 461 LYS A CA 1
ATOM 3762 C C . LYS A 1 461 ? -7.047 13.397 26.669 1.00 66.25 461 LYS A C 1
ATOM 3764 O O . LYS A 1 461 ? -7.905 12.717 26.107 1.00 66.25 461 LYS A O 1
ATOM 3769 N N . VAL A 1 462 ? -5.994 12.849 27.314 1.00 71.44 462 VAL A N 1
ATOM 3770 C CA . VAL A 1 462 ? -5.797 11.396 27.502 1.00 71.44 462 VAL A CA 1
ATOM 3771 C C . VAL A 1 462 ? -5.127 10.923 28.839 1.00 71.44 462 VAL A C 1
ATOM 3773 O O . VAL A 1 462 ? -4.401 9.935 28.825 1.00 71.44 462 VAL A O 1
ATOM 3776 N N . ALA A 1 463 ? -5.340 11.612 29.987 1.00 69.06 463 ALA A N 1
ATOM 3777 C CA . ALA A 1 463 ? -4.700 11.350 31.317 1.00 69.06 463 ALA A CA 1
ATOM 3778 C C . ALA A 1 463 ? -5.502 11.201 32.776 1.00 69.06 463 ALA A C 1
ATOM 3780 O O . ALA A 1 463 ? -5.084 10.347 33.533 1.00 69.06 463 ALA A O 1
ATOM 3781 N N . HIS A 1 464 ? -6.757 11.665 33.161 1.00 69.19 464 HIS A N 1
ATOM 3782 C CA . HIS A 1 464 ? -7.699 11.459 34.372 1.00 69.19 464 HIS A CA 1
ATOM 3783 C C . HIS A 1 464 ? -9.006 10.503 34.397 1.00 69.19 464 HIS A C 1
ATOM 3785 O O . HIS A 1 464 ? -9.186 9.842 35.413 1.00 69.19 464 HIS A O 1
ATOM 3791 N N . ALA A 1 465 ? -9.795 10.197 33.331 1.00 74.81 465 ALA A N 1
ATOM 3792 C CA . ALA A 1 465 ? -10.420 8.848 33.008 1.00 74.81 465 ALA A CA 1
ATOM 3793 C C . ALA A 1 465 ? -10.300 7.925 31.624 1.00 74.81 465 ALA A C 1
ATOM 3795 O O . ALA A 1 465 ? -11.396 7.615 31.183 1.00 74.81 465 ALA A O 1
ATOM 3796 N N . THR A 1 466 ? -9.351 7.272 30.810 1.00 78.75 466 THR A N 1
ATOM 3797 C CA . THR A 1 466 ? -7.908 6.846 30.332 1.00 78.75 466 THR A CA 1
ATOM 3798 C C . THR A 1 466 ? -6.775 6.063 31.155 1.00 78.75 466 THR A C 1
ATOM 3800 O O . THR A 1 466 ? -6.793 4.847 31.276 1.00 78.75 466 THR A O 1
ATOM 3803 N N . ALA A 1 467 ? -5.759 6.739 31.709 1.00 74.88 467 ALA A N 1
ATOM 3804 C CA . ALA A 1 467 ? -4.638 6.391 32.594 1.00 74.88 467 ALA A CA 1
ATOM 3805 C C . ALA A 1 467 ? -4.582 6.855 34.121 1.00 74.88 467 ALA A C 1
ATOM 3807 O O . ALA A 1 467 ? -3.810 7.755 34.414 1.00 74.88 467 ALA A O 1
ATOM 3808 N N . THR A 1 468 ? -5.268 6.288 35.143 1.00 73.56 468 THR A N 1
ATOM 3809 C CA . THR A 1 468 ? -4.892 6.510 36.602 1.00 73.56 468 THR A CA 1
ATOM 3810 C C . THR A 1 468 ? -5.557 5.594 37.661 1.00 73.56 468 THR A C 1
ATOM 3812 O O . THR A 1 468 ? -4.919 5.257 38.655 1.00 73.56 468 THR A O 1
ATOM 3815 N N . ALA A 1 469 ? -6.804 5.137 37.469 1.00 80.12 469 ALA A N 1
ATOM 3816 C CA . ALA A 1 469 ? -7.676 4.415 38.439 1.00 80.12 469 ALA A CA 1
ATOM 3817 C C . ALA A 1 469 ? -7.171 3.202 39.288 1.00 80.12 469 ALA A C 1
ATOM 3819 O O . ALA A 1 469 ? -8.000 2.538 39.917 1.00 80.12 469 ALA A O 1
ATOM 3820 N N . LEU A 1 470 ? -5.871 2.903 39.401 1.00 81.06 470 LEU A N 1
ATOM 3821 C CA . LEU A 1 470 ? -5.322 2.251 40.604 1.00 81.06 470 LEU A CA 1
ATOM 3822 C C . LEU A 1 470 ? -5.112 3.238 41.769 1.00 81.06 470 LEU A C 1
ATOM 3824 O O . LEU A 1 470 ? -4.893 2.807 42.892 1.00 81.06 470 LEU A O 1
ATOM 3828 N N . CYS A 1 471 ? -5.384 4.531 41.584 1.00 74.00 471 CYS A N 1
ATOM 3829 C CA . CYS A 1 471 ? -5.769 5.423 42.688 1.00 74.00 471 CYS A CA 1
ATOM 3830 C C . CYS A 1 471 ? -7.057 4.980 43.439 1.00 74.00 471 CYS A C 1
ATOM 3832 O O . CYS A 1 471 ? -7.430 5.591 44.435 1.00 74.00 471 CYS A O 1
ATOM 3834 N N . LYS A 1 472 ? -7.711 3.885 43.005 1.00 74.06 472 LYS A N 1
ATOM 3835 C CA . LYS A 1 472 ? -8.760 3.130 43.728 1.00 74.06 472 LYS A CA 1
ATOM 3836 C C . LYS A 1 472 ? -8.242 1.927 44.532 1.00 74.06 472 LYS A C 1
ATOM 3838 O O . LYS A 1 472 ? -9.071 1.162 45.021 1.00 74.06 472 LYS A O 1
ATOM 3843 N N . ARG A 1 473 ? -6.937 1.632 44.424 1.00 80.94 473 ARG A N 1
ATOM 3844 C CA . ARG A 1 473 ? -6.386 0.261 44.422 1.00 80.94 473 ARG A CA 1
ATOM 3845 C C . ARG A 1 473 ? -4.959 0.186 44.995 1.00 80.94 473 ARG A C 1
ATOM 3847 O O . ARG A 1 473 ? -4.048 -0.197 44.268 1.00 80.94 473 ARG A O 1
ATOM 3854 N N . GLY A 1 474 ? -4.784 0.580 46.261 1.00 71.81 474 GLY A N 1
ATOM 3855 C CA . GLY A 1 474 ? -3.516 0.716 47.011 1.00 71.81 474 GLY A CA 1
ATOM 3856 C C . GLY A 1 474 ? -2.232 0.321 46.263 1.00 71.81 474 GLY A C 1
ATOM 3857 O O . GLY A 1 474 ? -1.912 -0.860 46.172 1.00 71.81 474 GLY A O 1
ATOM 3858 N N . VAL A 1 475 ? -1.517 1.299 45.694 1.00 79.69 475 VAL A N 1
ATOM 3859 C CA . VAL A 1 475 ? -0.847 1.160 44.380 1.00 79.69 475 VAL A CA 1
ATOM 3860 C C . VAL A 1 475 ? 0.657 1.484 44.397 1.00 79.69 475 VAL A C 1
ATOM 3862 O O . VAL A 1 475 ? 1.089 2.322 45.183 1.00 79.69 475 VAL A O 1
ATOM 3865 N N . GLN A 1 476 ? 1.462 0.868 43.511 1.00 74.88 476 GLN A N 1
ATOM 3866 C CA . GLN A 1 476 ? 2.776 1.403 43.093 1.00 74.88 476 GLN A CA 1
ATOM 3867 C C . GLN A 1 476 ? 2.713 1.971 41.668 1.00 74.88 476 GLN A C 1
ATOM 3869 O O . GLN A 1 476 ? 1.883 1.593 40.842 1.00 74.88 476 GLN A O 1
ATOM 3874 N N . VAL A 1 477 ? 3.551 2.978 41.454 1.00 79.19 477 VAL A N 1
ATOM 3875 C CA . VAL A 1 477 ? 3.459 3.985 40.404 1.00 79.19 477 VAL A CA 1
ATOM 3876 C C . VAL A 1 477 ? 4.846 4.621 40.210 1.00 79.19 477 VAL A C 1
ATOM 3878 O O . VAL A 1 477 ? 5.743 4.370 41.014 1.00 79.19 477 VAL A O 1
ATOM 3881 N N . ILE A 1 478 ? 5.017 5.432 39.167 1.00 73.06 478 ILE A N 1
ATOM 3882 C CA . ILE A 1 478 ? 6.165 6.320 38.877 1.00 73.06 478 ILE A CA 1
ATOM 3883 C C . ILE A 1 478 ? 5.670 7.356 37.850 1.00 73.06 478 ILE A C 1
ATOM 3885 O O . ILE A 1 478 ? 4.850 6.974 37.029 1.00 73.06 478 ILE A O 1
ATOM 3889 N N . MET A 1 479 ? 6.084 8.633 37.860 1.00 69.38 479 MET A N 1
ATOM 3890 C CA . MET A 1 479 ? 5.687 9.597 36.802 1.00 69.38 479 MET A CA 1
ATOM 3891 C C . MET A 1 479 ? 6.572 10.855 36.750 1.00 69.38 479 MET A C 1
ATOM 3893 O O . MET A 1 479 ? 7.203 11.177 37.753 1.00 69.38 479 MET A O 1
ATOM 3897 N N . ASN A 1 480 ? 6.639 11.542 35.598 1.00 66.44 480 ASN A N 1
ATOM 3898 C CA . ASN A 1 480 ? 7.842 12.291 35.208 1.00 66.44 480 ASN A CA 1
ATOM 3899 C C . ASN A 1 480 ? 7.683 13.638 34.460 1.00 66.44 480 ASN A C 1
ATOM 3901 O O . ASN A 1 480 ? 8.518 14.522 34.636 1.00 66.44 480 ASN A O 1
ATOM 3905 N N . GLN A 1 481 ? 6.660 13.874 33.630 1.00 64.75 481 GLN A N 1
ATOM 3906 C CA . GLN A 1 481 ? 6.569 15.075 32.766 1.00 64.75 481 GLN A CA 1
ATOM 3907 C C . GLN A 1 481 ? 6.095 16.356 33.498 1.00 64.75 481 GLN A C 1
ATOM 3909 O O . GLN A 1 481 ? 5.513 17.253 32.882 1.00 64.75 481 GLN A O 1
ATOM 3914 N N . LYS A 1 482 ? 6.394 16.464 34.803 1.00 61.91 482 LYS A N 1
ATOM 3915 C CA . LYS A 1 482 ? 6.242 17.596 35.746 1.00 61.91 482 LYS A CA 1
ATOM 3916 C C . LYS A 1 482 ? 4.848 18.218 35.968 1.00 61.91 482 LYS A C 1
ATOM 3918 O O . LYS A 1 482 ? 4.602 18.743 37.055 1.00 61.91 482 LYS A O 1
ATOM 3923 N N . ASN A 1 483 ? 3.997 18.342 34.953 1.00 63.72 483 ASN A N 1
ATOM 3924 C CA . ASN A 1 483 ? 3.208 19.572 34.824 1.00 63.72 483 ASN A CA 1
ATOM 3925 C C . ASN A 1 483 ? 1.803 19.565 35.452 1.00 63.72 483 ASN A C 1
ATOM 3927 O O . ASN A 1 483 ? 1.599 20.342 36.380 1.00 63.72 483 ASN A O 1
ATOM 3931 N N . GLU A 1 484 ? 0.842 18.760 34.989 1.00 68.56 484 GLU A N 1
ATOM 3932 C CA . GLU A 1 484 ? -0.596 18.979 35.273 1.00 68.56 484 GLU A CA 1
ATOM 3933 C C . GLU A 1 484 ? -1.191 18.009 36.317 1.00 68.56 484 GLU A C 1
ATOM 3935 O O . GLU A 1 484 ? -2.185 17.340 36.023 1.00 68.56 484 GLU A O 1
ATOM 3940 N N . TYR A 1 485 ? -0.641 17.971 37.545 1.00 67.94 485 TYR A N 1
ATOM 3941 C CA . TYR A 1 485 ? -0.912 17.054 38.700 1.00 67.94 485 TYR A CA 1
ATOM 3942 C C . TYR A 1 485 ? -2.381 16.954 39.156 1.00 67.94 485 TYR A C 1
ATOM 3944 O O . TYR A 1 485 ? -2.780 16.237 40.063 1.00 67.94 485 TYR A O 1
ATOM 3952 N N . ASP A 1 486 ? -3.249 17.666 38.474 1.00 67.06 486 ASP A N 1
ATOM 3953 C CA . ASP A 1 486 ? -3.884 18.819 39.088 1.00 67.06 486 ASP A CA 1
ATOM 3954 C C . ASP A 1 486 ? -5.330 18.879 38.614 1.00 67.06 486 ASP A C 1
ATOM 3956 O O . ASP A 1 486 ? -6.255 18.948 39.424 1.00 67.06 486 ASP A O 1
ATOM 3960 N N . MET A 1 487 ? -5.547 18.603 37.320 1.00 67.06 487 MET A N 1
ATOM 3961 C CA . MET A 1 487 ? -6.824 18.039 36.882 1.00 67.06 487 MET A CA 1
ATOM 3962 C C . MET A 1 487 ? -7.080 16.659 37.528 1.00 67.06 487 MET A C 1
ATOM 3964 O O . MET A 1 487 ? -8.209 16.172 37.456 1.00 67.06 487 MET A O 1
ATOM 3968 N N . LEU A 1 488 ? -6.099 16.105 38.261 1.00 69.56 488 LEU A N 1
ATOM 3969 C CA . LEU A 1 488 ? -6.226 14.933 39.124 1.00 69.56 488 LEU A CA 1
ATOM 3970 C C . LEU A 1 488 ? -6.219 15.206 40.636 1.00 69.56 488 LEU A C 1
ATOM 3972 O O . LEU A 1 488 ? -7.012 14.581 41.334 1.00 69.56 488 LEU A O 1
ATOM 3976 N N . LYS A 1 489 ? -5.398 16.126 41.166 1.00 65.88 489 LYS A N 1
ATOM 3977 C CA . LYS A 1 489 ? -5.282 16.401 42.620 1.00 65.88 489 LYS A CA 1
ATOM 3978 C C . LYS A 1 489 ? -6.643 16.650 43.285 1.00 65.88 489 LYS A C 1
ATOM 3980 O O . LYS A 1 489 ? -6.880 16.223 44.408 1.00 65.88 489 LYS A O 1
ATOM 3985 N N . LEU A 1 490 ? -7.570 17.291 42.572 1.00 65.19 490 LEU A N 1
ATOM 3986 C CA . LEU A 1 490 ? -8.930 17.576 43.052 1.00 65.19 490 LEU A CA 1
ATOM 3987 C C . LEU A 1 490 ? -9.905 16.376 42.955 1.00 65.19 490 LEU A C 1
ATOM 3989 O O . LEU A 1 490 ? -11.075 16.516 43.303 1.00 65.19 490 LEU A O 1
ATOM 3993 N N . ARG A 1 491 ? -9.460 15.227 42.428 1.00 65.06 491 ARG A N 1
ATOM 3994 C CA . ARG A 1 491 ? -10.274 14.042 42.090 1.00 65.06 491 ARG A CA 1
ATOM 3995 C C . ARG A 1 491 ? -9.672 12.690 42.513 1.00 65.06 491 ARG A C 1
ATOM 3997 O O . ARG A 1 491 ? -10.418 11.716 42.545 1.00 65.06 491 ARG A O 1
ATOM 4004 N N . VAL A 1 492 ? -8.404 12.623 42.937 1.00 65.56 492 VAL A N 1
ATOM 4005 C CA . VAL A 1 492 ? -7.769 11.446 43.582 1.00 65.56 492 VAL A CA 1
ATOM 4006 C C . VAL A 1 492 ? -7.662 11.602 45.100 1.00 65.56 492 VAL A C 1
ATOM 4008 O O . VAL A 1 492 ? -7.492 12.712 45.591 1.00 65.56 492 VAL A O 1
ATOM 4011 N N . LEU A 1 493 ? -7.830 10.489 45.827 1.00 60.03 493 LEU A N 1
ATOM 4012 C CA . LEU A 1 493 ? -8.092 10.410 47.272 1.00 60.03 493 LEU A CA 1
ATOM 4013 C C . LEU A 1 493 ? -6.999 10.989 48.183 1.00 60.03 493 LEU A C 1
ATOM 4015 O O . LEU A 1 493 ? -5.841 10.579 48.124 1.00 60.03 493 LEU A O 1
ATOM 4019 N N . GLU A 1 494 ? -7.425 11.816 49.143 1.00 59.69 494 GLU A N 1
ATOM 4020 C CA . GLU A 1 494 ? -6.580 12.303 50.248 1.00 59.69 494 GLU A CA 1
ATOM 4021 C C . GLU A 1 494 ? -6.077 11.150 51.133 1.00 59.69 494 GLU A C 1
ATOM 4023 O O . GLU A 1 494 ? -4.912 11.102 51.523 1.00 59.69 494 GLU A O 1
ATOM 4028 N N . SER A 1 495 ? -6.933 10.155 51.378 1.00 52.16 495 SER A N 1
ATOM 4029 C CA . SER A 1 495 ? -6.612 8.930 52.121 1.00 52.16 495 SER A CA 1
ATOM 4030 C C . SER A 1 495 ? -5.634 7.996 51.389 1.00 52.16 495 SER A C 1
ATOM 4032 O O . SER A 1 495 ? -5.166 7.019 51.963 1.00 52.16 495 SER A O 1
ATOM 4034 N N . SER A 1 496 ? -5.300 8.288 50.127 1.00 61.38 496 SER A N 1
ATOM 4035 C CA . SER A 1 496 ? -4.320 7.551 49.317 1.00 61.38 496 SER A CA 1
ATOM 4036 C C . SER A 1 496 ? -3.019 8.340 49.090 1.00 61.38 496 SER A C 1
ATOM 4038 O O . SER A 1 496 ? -2.180 7.934 48.284 1.00 61.38 496 SER A O 1
ATOM 4040 N N . THR A 1 497 ? -2.819 9.452 49.809 1.00 66.19 497 THR A N 1
ATOM 4041 C CA . THR A 1 497 ? -1.669 10.367 49.645 1.00 66.19 497 THR A CA 1
ATOM 4042 C C . THR A 1 497 ? -0.295 9.720 49.846 1.00 66.19 497 THR A C 1
ATOM 4044 O O . THR A 1 497 ? 0.683 10.184 49.264 1.00 66.19 497 THR A O 1
ATOM 4047 N N . ALA A 1 498 ? -0.201 8.602 50.573 1.00 65.25 498 ALA A N 1
ATOM 4048 C CA . ALA A 1 498 ? 1.040 7.837 50.729 1.00 65.25 498 ALA A CA 1
ATOM 4049 C C . ALA A 1 498 ? 1.676 7.409 49.385 1.00 65.25 498 ALA A C 1
ATOM 4051 O O . ALA A 1 498 ? 2.903 7.299 49.279 1.00 65.25 498 ALA A O 1
ATOM 4052 N N . TYR A 1 499 ? 0.866 7.208 48.339 1.00 68.00 499 TYR A N 1
ATOM 4053 C CA . TYR A 1 499 ? 1.325 6.754 47.021 1.00 68.00 499 TYR A CA 1
ATOM 4054 C C . TYR A 1 499 ? 1.834 7.888 46.108 1.00 68.00 499 TYR A C 1
ATOM 4056 O O . TYR A 1 499 ? 2.096 7.638 44.934 1.00 68.00 499 TYR A O 1
ATOM 4064 N N . LEU A 1 500 ? 1.981 9.122 46.612 1.00 73.75 500 LEU A N 1
ATOM 4065 C CA . LEU A 1 500 ? 2.331 10.308 45.815 1.00 73.75 500 LEU A CA 1
ATOM 4066 C C . LEU A 1 500 ? 3.842 10.575 45.831 1.00 73.75 500 LEU A C 1
ATOM 4068 O O . LEU A 1 500 ? 4.443 10.566 46.904 1.00 73.75 500 LEU A O 1
ATOM 4072 N N . LYS A 1 501 ? 4.468 10.710 44.651 1.00 65.44 501 LYS A N 1
ATOM 4073 C CA . LYS A 1 501 ? 5.931 10.792 44.421 1.00 65.44 501 LYS A CA 1
ATOM 4074 C C . LYS A 1 501 ? 6.245 11.061 42.924 1.00 65.44 501 LYS A C 1
ATOM 4076 O O . LYS A 1 501 ? 5.325 11.267 42.133 1.00 65.44 501 LYS A O 1
ATOM 4081 N N . PHE A 1 502 ? 7.530 11.084 42.549 1.00 68.00 502 PHE A N 1
ATOM 4082 C CA . PHE A 1 502 ? 8.045 11.484 41.225 1.00 68.00 502 PHE A CA 1
ATOM 4083 C C . PHE A 1 502 ? 9.111 10.503 40.678 1.00 68.00 502 PHE A C 1
ATOM 4085 O O . PHE A 1 502 ? 9.681 9.728 41.448 1.00 68.00 502 PHE A O 1
ATOM 4092 N N . SER A 1 503 ? 9.375 10.508 39.363 1.00 49.19 503 SER A N 1
ATOM 4093 C CA . SER A 1 503 ? 10.330 9.623 38.665 1.00 49.19 503 SER A CA 1
ATOM 4094 C C . SER A 1 503 ? 10.735 10.152 37.265 1.00 49.19 503 SER A C 1
ATOM 4096 O O . SER A 1 503 ? 10.544 11.332 36.985 1.00 49.19 503 SER A O 1
ATOM 4098 N N . SER A 1 504 ? 11.304 9.304 36.392 1.00 44.16 504 SER A N 1
ATOM 4099 C CA . SER A 1 504 ? 11.770 9.660 35.033 1.00 44.16 504 SER A CA 1
ATOM 4100 C C . SER A 1 504 ? 11.411 8.609 33.951 1.00 44.16 504 SER A C 1
ATOM 4102 O O . SER A 1 504 ? 10.254 8.197 33.872 1.00 44.16 504 SER A O 1
ATOM 4104 N N . ASP A 1 505 ? 12.356 8.244 33.074 1.00 40.81 505 ASP A N 1
ATOM 4105 C CA . ASP A 1 505 ? 12.115 7.909 31.659 1.00 40.81 505 ASP A CA 1
ATOM 4106 C C . ASP A 1 505 ? 12.862 6.645 31.167 1.00 40.81 505 ASP A C 1
ATOM 4108 O O . ASP A 1 505 ? 13.687 6.070 31.875 1.00 40.81 505 ASP A O 1
ATOM 4112 N N . GLU A 1 506 ? 12.606 6.239 29.915 1.00 42.66 506 GLU A N 1
ATOM 4113 C CA . GLU A 1 506 ? 13.365 5.207 29.183 1.00 42.66 506 GLU A CA 1
ATOM 4114 C C . GLU A 1 506 ? 14.184 5.803 28.017 1.00 42.66 506 GLU A C 1
ATOM 4116 O O . GLU A 1 506 ? 13.876 6.883 27.511 1.00 42.66 506 GLU A O 1
ATOM 4121 N N . ILE A 1 507 ? 15.228 5.089 27.571 1.00 34.16 507 ILE A N 1
ATOM 4122 C CA . ILE A 1 507 ? 16.265 5.596 26.651 1.00 34.16 507 ILE A CA 1
ATOM 4123 C C . ILE A 1 507 ? 16.214 4.861 25.287 1.00 34.16 507 ILE A C 1
ATOM 4125 O O . ILE A 1 507 ? 16.143 3.630 25.276 1.00 34.16 507 ILE A O 1
ATOM 4129 N N . PRO A 1 508 ? 16.264 5.568 24.134 1.00 42.16 508 PRO A N 1
ATOM 4130 C CA . PRO A 1 508 ? 16.270 4.966 22.793 1.00 42.16 508 PRO A CA 1
ATOM 4131 C C . PRO A 1 508 ? 17.657 4.452 22.352 1.00 42.16 508 PRO A C 1
ATOM 4133 O O . PRO A 1 508 ? 18.678 4.795 22.944 1.00 42.16 508 PRO A O 1
ATOM 4136 N N . GLN A 1 509 ? 17.700 3.655 21.276 1.00 35.88 509 GLN A N 1
ATOM 4137 C CA . GLN A 1 509 ? 18.920 3.028 20.742 1.00 35.88 509 GLN A CA 1
ATOM 4138 C C . GLN A 1 509 ? 18.875 2.806 19.213 1.00 35.88 509 GLN A C 1
ATOM 4140 O O . GLN A 1 509 ? 17.807 2.863 18.604 1.00 35.88 509 GLN A O 1
ATOM 4145 N N . TYR A 1 510 ? 20.043 2.460 18.655 1.00 37.12 510 TYR A N 1
ATOM 4146 C CA . TYR A 1 510 ? 20.331 1.999 17.284 1.00 37.12 510 TYR A CA 1
ATOM 4147 C C . TYR A 1 510 ? 20.291 3.037 16.141 1.00 37.12 510 TYR A C 1
ATOM 4149 O O . TYR A 1 510 ? 19.496 3.972 16.116 1.00 37.12 510 TYR A O 1
ATOM 4157 N N . LEU A 1 511 ? 21.166 2.823 15.147 1.00 41.75 511 LEU A N 1
ATOM 4158 C CA . LEU A 1 511 ? 21.271 3.567 13.884 1.00 41.75 511 LEU A CA 1
ATOM 4159 C C . LEU A 1 511 ? 21.894 2.655 12.806 1.00 41.75 511 LEU A C 1
ATOM 4161 O O . LEU A 1 511 ? 22.724 1.811 13.131 1.00 41.75 511 LEU A O 1
ATOM 4165 N N . VAL A 1 512 ? 21.499 2.812 11.533 1.00 42.69 512 VAL A N 1
ATOM 4166 C CA . VAL A 1 512 ? 21.857 1.869 10.440 1.00 42.69 512 VAL A CA 1
ATOM 4167 C C . VAL A 1 512 ? 22.414 2.549 9.173 1.00 42.69 512 VAL A C 1
ATOM 4169 O O . VAL A 1 512 ? 23.152 1.936 8.407 1.00 42.69 512 VAL A O 1
ATOM 4172 N N . PHE A 1 513 ? 22.079 3.816 8.918 1.00 42.28 513 PHE A N 1
ATOM 4173 C CA . PHE A 1 513 ? 22.085 4.412 7.568 1.00 42.28 513 PHE A CA 1
ATOM 4174 C C . PHE A 1 513 ? 23.464 4.909 7.054 1.00 42.28 513 PHE A C 1
ATOM 4176 O O . PHE A 1 513 ? 23.555 5.971 6.443 1.00 42.28 513 PHE A O 1
ATOM 4183 N N . ALA A 1 514 ? 24.557 4.190 7.338 1.00 46.28 514 ALA A N 1
ATOM 4184 C CA . ALA A 1 514 ? 25.913 4.750 7.272 1.00 46.28 514 ALA A CA 1
ATOM 4185 C C . ALA A 1 514 ? 26.570 4.858 5.867 1.00 46.28 514 ALA A C 1
ATOM 4187 O O . ALA A 1 514 ? 26.627 5.970 5.348 1.00 46.28 514 ALA A O 1
ATOM 4188 N N . PRO A 1 515 ? 27.142 3.811 5.232 1.00 43.94 515 PRO A N 1
ATOM 4189 C CA . PRO A 1 515 ? 28.396 3.976 4.470 1.00 43.94 515 PRO A CA 1
ATOM 4190 C C . PRO A 1 515 ? 28.341 4.874 3.223 1.00 43.94 515 PRO A C 1
ATOM 4192 O O . PRO A 1 515 ? 29.314 5.561 2.929 1.00 43.94 515 PRO A O 1
ATOM 4195 N N . VAL A 1 516 ? 27.211 4.917 2.510 1.00 47.41 516 VAL A N 1
ATOM 4196 C CA . VAL A 1 516 ? 27.037 5.776 1.319 1.00 47.41 516 VAL A CA 1
ATOM 4197 C C . VAL A 1 516 ? 26.819 7.237 1.719 1.00 47.41 516 VAL A C 1
ATOM 4199 O O . VAL A 1 516 ? 27.447 8.131 1.155 1.00 47.41 516 VAL A O 1
ATOM 4202 N N . ALA A 1 517 ? 26.004 7.486 2.750 1.00 50.84 517 ALA A N 1
ATOM 4203 C CA . ALA A 1 517 ? 25.891 8.812 3.352 1.00 50.84 517 ALA A CA 1
ATOM 4204 C C . ALA A 1 517 ? 27.237 9.246 3.954 1.00 50.84 517 ALA A C 1
ATOM 4206 O O . ALA A 1 517 ? 27.630 10.398 3.799 1.00 50.84 517 ALA A O 1
ATOM 4207 N N . LEU A 1 518 ? 27.978 8.30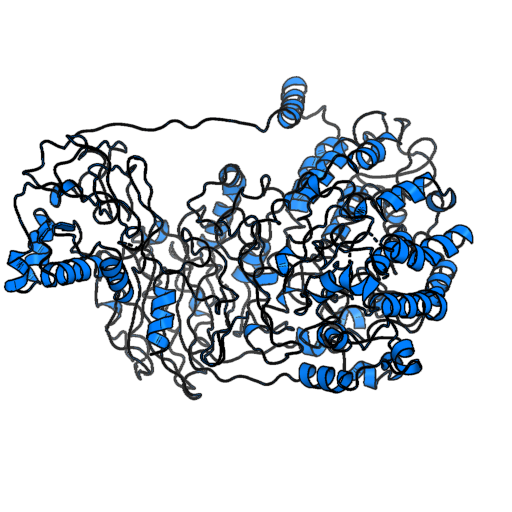6 4.553 1.00 49.19 518 LEU A N 1
ATOM 4208 C CA . LEU A 1 518 ? 29.321 8.519 5.085 1.00 49.19 518 LEU A CA 1
ATOM 4209 C C . LEU A 1 518 ? 30.316 8.904 3.984 1.00 49.19 518 LEU A C 1
ATOM 4211 O O . LEU A 1 518 ? 31.089 9.825 4.193 1.00 49.19 518 LEU A O 1
ATOM 4215 N N . GLN A 1 519 ? 30.289 8.263 2.811 1.00 53.84 519 GLN A N 1
ATOM 4216 C CA . GLN A 1 519 ? 31.202 8.577 1.705 1.00 53.84 519 GLN A CA 1
ATOM 4217 C C . GLN A 1 519 ? 30.871 9.918 1.030 1.00 53.84 519 GLN A C 1
ATOM 4219 O O . GLN A 1 519 ? 31.786 10.674 0.692 1.00 53.84 519 GLN A O 1
ATOM 4224 N N . THR A 1 520 ? 29.586 10.243 0.866 1.00 55.25 520 THR A N 1
ATOM 4225 C CA . THR A 1 520 ? 29.152 11.547 0.339 1.00 55.25 520 THR A CA 1
ATOM 4226 C C . THR A 1 520 ? 29.461 12.665 1.332 1.00 55.25 520 THR A C 1
ATOM 4228 O O . THR A 1 520 ? 30.068 13.662 0.948 1.00 55.25 520 THR A O 1
ATOM 4231 N N . ALA A 1 521 ? 29.147 12.478 2.620 1.00 52.75 521 ALA A N 1
ATOM 4232 C CA . ALA A 1 521 ? 29.522 13.411 3.680 1.00 52.75 521 ALA A CA 1
ATOM 4233 C C . ALA A 1 521 ? 31.046 13.559 3.778 1.00 52.75 521 ALA A C 1
ATOM 4235 O O . ALA A 1 521 ? 31.536 14.679 3.818 1.00 52.75 521 ALA A O 1
ATOM 4236 N N . TYR A 1 522 ? 31.806 12.463 3.722 1.00 56.16 522 TYR A N 1
ATOM 4237 C CA . TYR A 1 522 ? 33.270 12.481 3.716 1.00 56.16 522 TYR A CA 1
ATOM 4238 C C . TYR A 1 522 ? 33.819 13.302 2.546 1.00 56.16 522 TYR A C 1
ATOM 4240 O O . TYR A 1 522 ? 34.665 14.161 2.766 1.00 56.16 522 TYR A O 1
ATOM 4248 N N . ARG A 1 523 ? 33.321 13.120 1.314 1.00 55.00 523 ARG A N 1
ATOM 4249 C CA . ARG A 1 523 ? 33.760 13.927 0.158 1.00 55.00 523 ARG A CA 1
ATOM 4250 C C . ARG A 1 523 ? 33.385 15.405 0.299 1.00 55.00 523 ARG A C 1
ATOM 4252 O O . ARG A 1 523 ? 34.239 16.253 0.067 1.00 55.00 523 ARG A O 1
ATOM 4259 N N . VAL A 1 524 ? 32.164 15.719 0.733 1.00 58.09 524 VAL A N 1
ATOM 4260 C CA . VAL A 1 524 ? 31.724 17.110 0.958 1.00 58.09 524 VAL A CA 1
ATOM 4261 C C . VAL A 1 524 ? 32.541 17.786 2.069 1.00 58.09 524 VAL A C 1
ATOM 4263 O O . VAL A 1 524 ? 32.940 18.936 1.912 1.00 58.09 524 VAL A O 1
ATOM 4266 N N . VAL A 1 525 ? 32.850 17.072 3.155 1.00 55.19 525 VAL A N 1
ATOM 4267 C CA . VAL A 1 525 ? 33.646 17.570 4.292 1.00 55.19 525 VAL A CA 1
ATOM 4268 C C . VAL A 1 525 ? 35.138 17.693 3.955 1.00 55.19 525 VAL A C 1
ATOM 4270 O O . VAL A 1 525 ? 35.784 18.617 4.436 1.00 55.19 525 VAL A O 1
ATOM 4273 N N . THR A 1 526 ? 35.699 16.801 3.130 1.00 51.34 526 THR A N 1
ATOM 4274 C CA . THR A 1 526 ? 37.146 16.797 2.810 1.00 51.34 526 THR A CA 1
ATOM 4275 C C . THR A 1 526 ? 37.534 17.628 1.588 1.00 51.34 526 THR A C 1
ATOM 4277 O O . THR A 1 526 ? 38.689 18.038 1.498 1.00 51.34 526 THR A O 1
ATOM 4280 N N . LYS A 1 527 ? 36.617 17.866 0.640 1.00 55.12 527 LYS A N 1
ATOM 4281 C CA . LYS A 1 527 ? 36.904 18.545 -0.643 1.00 55.12 527 LYS A CA 1
ATOM 4282 C C . LYS A 1 527 ? 35.962 19.708 -0.981 1.00 55.12 527 LYS A C 1
ATOM 4284 O O . LYS A 1 527 ? 36.206 20.426 -1.947 1.00 55.12 527 LYS A O 1
ATOM 4289 N N . GLY A 1 528 ? 34.909 19.926 -0.191 1.00 52.31 528 GLY A N 1
ATOM 4290 C CA . GLY A 1 528 ? 33.907 20.959 -0.455 1.00 52.31 528 GLY A CA 1
ATOM 4291 C C . GLY A 1 528 ? 32.994 20.642 -1.647 1.00 52.31 528 GLY A C 1
ATOM 4292 O O . GLY A 1 528 ? 33.144 19.641 -2.345 1.00 52.31 528 GLY A O 1
ATOM 4293 N N . TRP A 1 529 ? 32.011 21.514 -1.883 1.00 54.31 529 TRP A N 1
ATOM 4294 C CA . TRP A 1 529 ? 30.995 21.317 -2.927 1.00 54.31 529 TRP A CA 1
ATOM 4295 C C . TRP A 1 529 ? 31.507 21.550 -4.359 1.00 54.31 529 TRP A C 1
ATOM 4297 O O . TRP A 1 529 ? 30.916 21.027 -5.299 1.00 54.31 529 TRP A O 1
ATOM 4307 N N . GLY A 1 530 ? 32.593 22.314 -4.534 1.00 53.78 530 GLY A N 1
ATOM 4308 C CA . GLY A 1 530 ? 33.115 22.700 -5.853 1.00 53.78 530 GLY A CA 1
ATOM 4309 C C . GLY A 1 530 ? 33.826 21.582 -6.629 1.00 53.78 530 GLY A C 1
ATOM 4310 O O . GLY A 1 530 ? 33.922 21.666 -7.846 1.00 53.78 530 GLY A O 1
ATOM 4311 N N . ASP A 1 531 ? 34.283 20.527 -5.946 1.00 58.44 531 ASP A N 1
ATOM 4312 C CA . ASP A 1 531 ? 35.034 19.398 -6.533 1.00 58.44 531 ASP A CA 1
ATOM 4313 C C . ASP A 1 531 ? 34.111 18.207 -6.905 1.00 58.44 531 ASP A C 1
ATOM 4315 O O . ASP A 1 531 ? 34.561 17.090 -7.175 1.00 58.44 531 ASP A O 1
ATOM 4319 N N . MET A 1 532 ? 32.784 18.410 -6.869 1.00 67.12 532 MET A N 1
ATOM 4320 C CA . MET A 1 532 ? 31.785 17.366 -7.113 1.00 67.12 532 MET A CA 1
ATOM 4321 C C . MET A 1 532 ? 31.300 17.368 -8.568 1.00 67.12 532 MET A C 1
ATOM 4323 O O . MET A 1 532 ? 30.728 18.337 -9.059 1.00 67.12 532 MET A O 1
ATOM 4327 N N . ASN A 1 533 ? 31.477 16.236 -9.253 1.00 78.19 533 ASN A N 1
ATOM 4328 C CA . ASN A 1 533 ? 31.068 16.075 -10.646 1.00 78.19 533 ASN A CA 1
ATOM 4329 C C . ASN A 1 533 ? 29.549 16.258 -10.840 1.00 78.19 533 ASN A C 1
ATOM 4331 O O . ASN A 1 533 ? 28.758 15.645 -10.125 1.00 78.19 533 ASN A O 1
ATOM 4335 N N . LEU A 1 534 ? 29.149 17.030 -11.855 1.00 77.00 534 LEU A N 1
ATOM 4336 C CA . LEU A 1 534 ? 27.748 17.357 -12.153 1.00 77.00 534 LEU A CA 1
ATOM 4337 C C . LEU A 1 534 ? 26.857 16.126 -12.387 1.00 77.00 534 LEU A C 1
ATOM 4339 O O . LEU A 1 534 ? 25.726 16.109 -11.909 1.00 77.00 534 LEU A O 1
ATOM 4343 N N . ALA A 1 535 ? 27.355 15.077 -13.050 1.00 77.38 535 ALA A N 1
ATOM 4344 C CA . ALA A 1 535 ? 26.579 13.854 -13.269 1.00 77.38 535 ALA A CA 1
ATOM 4345 C C . ALA A 1 535 ? 26.324 13.092 -11.957 1.00 77.38 535 ALA A C 1
ATOM 4347 O O . ALA A 1 535 ? 25.230 12.578 -11.753 1.00 77.38 535 ALA A O 1
ATOM 4348 N N . TYR A 1 536 ? 27.300 13.078 -11.042 1.00 80.50 536 TYR A N 1
ATOM 4349 C CA . TYR A 1 536 ? 27.148 12.509 -9.698 1.00 80.50 536 TYR A CA 1
ATOM 4350 C C . TYR A 1 536 ? 26.218 13.360 -8.820 1.00 80.50 536 TYR A C 1
ATOM 4352 O O . TYR A 1 536 ? 25.320 12.836 -8.161 1.00 80.50 536 TYR A O 1
ATOM 4360 N N . ALA A 1 537 ? 26.399 14.683 -8.856 1.00 77.94 537 ALA A N 1
ATOM 4361 C CA . ALA A 1 537 ? 25.576 15.651 -8.139 1.00 77.94 537 ALA A CA 1
ATOM 4362 C C . ALA A 1 537 ? 24.101 15.590 -8.564 1.00 77.94 537 ALA A C 1
ATOM 4364 O O . ALA A 1 537 ? 23.225 15.782 -7.727 1.00 77.94 537 ALA A O 1
ATOM 4365 N N . ALA A 1 538 ? 23.826 15.291 -9.839 1.00 79.38 538 ALA A N 1
ATOM 4366 C CA . ALA A 1 538 ? 22.480 15.181 -10.390 1.00 79.38 538 ALA A CA 1
ATOM 4367 C C . ALA A 1 538 ? 21.717 13.922 -9.941 1.00 79.38 538 ALA A C 1
ATOM 4369 O O . ALA A 1 538 ? 20.492 13.925 -10.024 1.00 79.38 538 ALA A O 1
ATOM 4370 N N . ILE A 1 539 ? 22.385 12.876 -9.428 1.00 81.94 539 ILE A N 1
ATOM 4371 C CA . ILE A 1 539 ? 21.728 11.611 -9.049 1.00 81.94 539 ILE A CA 1
ATOM 4372 C C . ILE A 1 539 ? 20.669 11.847 -7.971 1.00 81.94 539 ILE A C 1
ATOM 4374 O O . ILE A 1 539 ? 19.496 11.560 -8.190 1.00 81.94 539 ILE A O 1
ATOM 4378 N N . LEU A 1 540 ? 21.052 12.391 -6.811 1.00 75.88 540 LEU A N 1
ATOM 4379 C CA . LEU A 1 540 ? 20.124 12.567 -5.689 1.00 75.88 540 LEU A CA 1
ATOM 4380 C C . LEU A 1 540 ? 18.968 13.543 -6.013 1.00 75.88 540 LEU A C 1
ATOM 4382 O O . LEU A 1 540 ? 17.829 13.188 -5.718 1.00 75.88 540 LEU A O 1
ATOM 4386 N N . PRO A 1 541 ? 19.187 14.710 -6.656 1.00 78.56 541 PRO A N 1
ATOM 4387 C CA . PRO A 1 541 ? 18.116 15.565 -7.162 1.00 78.56 541 PRO A CA 1
ATOM 4388 C C . PRO A 1 541 ? 17.232 14.892 -8.211 1.00 78.56 541 PRO A C 1
ATOM 4390 O O . PRO A 1 541 ? 16.027 15.099 -8.175 1.00 78.56 541 PRO A O 1
ATOM 4393 N N . ALA A 1 542 ? 17.781 14.070 -9.115 1.00 77.88 542 ALA A N 1
ATOM 4394 C CA . ALA A 1 542 ? 16.977 13.322 -10.077 1.00 77.88 542 ALA A CA 1
ATOM 4395 C C . ALA A 1 542 ? 16.086 12.312 -9.354 1.00 77.88 542 ALA A C 1
ATOM 4397 O O . ALA A 1 542 ? 14.884 12.314 -9.584 1.00 77.88 542 ALA A O 1
ATOM 4398 N N . LEU A 1 543 ? 16.617 11.528 -8.409 1.00 78.75 543 LEU A N 1
ATOM 4399 C CA . LEU A 1 543 ? 15.781 10.674 -7.561 1.00 78.75 543 LEU A CA 1
ATOM 4400 C C . LEU A 1 543 ? 14.721 11.501 -6.838 1.00 78.75 543 LEU A C 1
ATOM 4402 O O . LEU A 1 543 ? 13.555 11.151 -6.936 1.00 78.75 543 LEU A O 1
ATOM 4406 N N . LEU A 1 544 ? 15.086 12.633 -6.222 1.00 75.00 544 LEU A N 1
ATOM 4407 C CA . LEU A 1 544 ? 14.159 13.560 -5.555 1.00 75.00 544 LEU A CA 1
ATOM 4408 C C . LEU A 1 544 ? 13.125 14.198 -6.498 1.00 75.00 544 LEU A C 1
ATOM 4410 O O . LEU A 1 544 ? 12.039 14.560 -6.049 1.00 75.00 544 LEU A O 1
ATOM 4414 N N . LEU A 1 545 ? 13.412 14.287 -7.796 1.00 79.31 545 LEU A N 1
ATOM 4415 C CA . LEU A 1 545 ? 12.490 14.762 -8.824 1.00 79.31 545 LEU A CA 1
ATOM 4416 C C . LEU A 1 545 ? 11.545 13.658 -9.302 1.00 79.31 545 LEU A C 1
ATOM 4418 O O . LEU A 1 545 ? 10.374 13.918 -9.535 1.00 79.31 545 LEU A O 1
ATOM 4422 N N . ARG A 1 546 ? 12.010 12.413 -9.383 1.00 83.62 546 ARG A N 1
ATOM 4423 C CA . ARG A 1 546 ? 11.144 11.240 -9.576 1.00 83.62 546 ARG A CA 1
ATOM 4424 C C . ARG A 1 546 ? 10.294 11.009 -8.338 1.00 83.62 546 ARG A C 1
ATOM 4426 O O . ARG A 1 546 ? 9.106 10.705 -8.428 1.00 83.62 546 ARG A O 1
ATOM 4433 N N . MET A 1 547 ? 10.863 11.309 -7.173 1.00 78.38 547 MET A N 1
ATOM 4434 C CA . MET A 1 547 ? 10.126 11.437 -5.934 1.00 78.38 547 MET A CA 1
ATOM 4435 C C . MET A 1 547 ? 9.044 12.518 -6.068 1.00 78.38 547 MET A C 1
ATOM 4437 O O . MET A 1 547 ? 7.933 12.276 -5.610 1.00 78.38 547 MET A O 1
ATOM 4441 N N . LEU A 1 548 ? 9.342 13.623 -6.771 1.00 78.69 548 LEU A N 1
ATOM 4442 C CA . LEU A 1 548 ? 8.462 14.718 -7.227 1.00 78.69 548 LEU A CA 1
ATOM 4443 C C . LEU A 1 548 ? 7.730 14.462 -8.563 1.00 78.69 548 LEU A C 1
ATOM 4445 O O . LEU A 1 548 ? 7.296 15.415 -9.200 1.00 78.69 548 LEU A O 1
ATOM 4449 N N . HIS A 1 549 ? 7.563 13.204 -8.998 1.00 82.19 549 HIS A N 1
ATOM 4450 C CA . HIS A 1 549 ? 6.794 12.907 -10.217 1.00 82.19 549 HIS A CA 1
ATOM 4451 C C . HIS A 1 549 ? 6.078 11.554 -10.233 1.00 82.19 549 HIS A C 1
ATOM 4453 O O . HIS A 1 549 ? 4.864 11.500 -10.407 1.00 82.19 549 HIS A O 1
ATOM 4459 N N . ASN A 1 550 ? 6.772 10.462 -9.922 1.00 80.44 550 ASN A N 1
ATOM 4460 C CA . ASN A 1 550 ? 6.086 9.250 -9.473 1.00 80.44 550 ASN A CA 1
ATOM 4461 C C . ASN A 1 550 ? 5.298 9.544 -8.181 1.00 80.44 550 ASN A C 1
ATOM 4463 O O . ASN A 1 550 ? 4.327 8.865 -7.869 1.00 80.44 550 ASN A O 1
ATOM 4467 N N . GLN A 1 551 ? 5.583 10.678 -7.522 1.00 82.00 551 GLN A N 1
ATOM 4468 C CA . GLN A 1 551 ? 4.505 11.537 -7.035 1.00 82.00 551 GLN A CA 1
ATOM 4469 C C . GLN A 1 551 ? 4.504 12.978 -7.583 1.00 82.00 551 GLN A C 1
ATOM 4471 O O . GLN A 1 551 ? 4.972 13.894 -6.925 1.00 82.00 551 GLN A O 1
ATOM 4476 N N . ILE A 1 552 ? 3.788 13.219 -8.685 1.00 80.50 552 ILE A N 1
ATOM 4477 C CA . ILE A 1 552 ? 3.063 14.476 -8.918 1.00 80.50 552 ILE A CA 1
ATOM 4478 C C . ILE A 1 552 ? 1.632 14.276 -9.453 1.00 80.50 552 ILE A C 1
ATOM 4480 O O . ILE A 1 552 ? 0.855 15.209 -9.321 1.00 80.50 552 ILE A O 1
ATOM 4484 N N . TRP A 1 553 ? 1.198 13.070 -9.877 1.00 82.69 553 TRP A N 1
ATOM 4485 C CA . TRP A 1 553 ? -0.238 12.783 -10.120 1.00 82.69 553 TRP A CA 1
ATOM 4486 C C . TRP A 1 553 ? -0.866 11.514 -9.455 1.00 82.69 553 TRP A C 1
ATOM 4488 O O . TRP A 1 553 ? -2.089 11.495 -9.315 1.00 82.69 553 TRP A O 1
ATOM 4498 N N . ILE A 1 554 ? -0.090 10.577 -8.860 1.00 82.81 554 ILE A N 1
ATOM 4499 C CA . ILE A 1 554 ? -0.471 9.423 -7.962 1.00 82.81 554 ILE A CA 1
ATOM 4500 C C . ILE A 1 554 ? -1.727 9.568 -7.076 1.00 82.81 554 ILE A C 1
ATOM 4502 O O . ILE A 1 554 ? -2.327 8.587 -6.646 1.00 82.81 554 ILE A O 1
ATOM 4506 N N . SER A 1 555 ? -2.070 10.780 -6.657 1.00 81.94 555 SER A N 1
ATOM 4507 C CA . SER A 1 555 ? -3.154 11.045 -5.712 1.00 81.94 555 SER A CA 1
ATOM 4508 C C . SER A 1 555 ? -4.262 11.903 -6.280 1.00 81.94 555 SER A C 1
ATOM 4510 O O . SER A 1 555 ? -5.335 11.847 -5.693 1.00 81.94 555 SER A O 1
ATOM 4512 N N . LEU A 1 556 ? -4.068 12.644 -7.391 1.00 81.94 556 LEU A N 1
ATOM 4513 C CA . LEU A 1 556 ? -5.198 13.329 -8.053 1.00 81.94 556 LEU A CA 1
ATOM 4514 C C . LEU A 1 556 ? -6.295 12.307 -8.345 1.00 81.94 556 LEU A C 1
ATOM 4516 O O . LEU A 1 556 ? -7.481 12.556 -8.137 1.00 81.94 556 LEU A O 1
ATOM 4520 N N . SER A 1 557 ? -5.802 11.113 -8.646 1.00 83.88 557 SER A N 1
ATOM 4521 C CA . SER A 1 557 ? -6.415 9.809 -8.572 1.00 83.88 557 SER A CA 1
ATOM 4522 C C . SER A 1 557 ? -7.457 9.536 -7.491 1.00 83.88 557 SER A C 1
ATOM 4524 O O . SER A 1 557 ? -8.235 8.595 -7.626 1.00 83.88 557 SER A O 1
ATOM 4526 N N . ARG A 1 558 ? -7.480 10.287 -6.391 1.00 82.56 558 ARG A N 1
ATOM 4527 C CA . ARG A 1 558 ? -8.437 10.161 -5.290 1.00 82.56 558 ARG A CA 1
ATOM 4528 C C . ARG A 1 558 ? -9.027 11.524 -4.870 1.00 82.56 558 ARG A C 1
ATOM 4530 O O . ARG A 1 558 ? -9.609 11.617 -3.797 1.00 82.56 558 ARG A O 1
ATOM 4537 N N . HIS A 1 559 ? -8.941 12.544 -5.737 1.00 80.44 559 HIS A N 1
ATOM 4538 C CA . HIS A 1 559 ? -9.731 13.788 -5.700 1.00 80.44 559 HIS A CA 1
ATOM 4539 C C . HIS A 1 559 ? -10.580 14.002 -6.965 1.00 80.44 559 HIS A C 1
ATOM 4541 O O . HIS A 1 559 ? -11.772 14.251 -6.837 1.00 80.44 559 HIS A O 1
ATOM 4547 N N . GLN A 1 560 ? -10.045 13.889 -8.184 1.00 78.62 560 GLN A N 1
ATOM 4548 C CA . GLN A 1 560 ? -10.911 13.986 -9.373 1.00 78.62 560 GLN A CA 1
ATOM 4549 C C . GLN A 1 560 ? -11.818 12.748 -9.474 1.00 78.62 560 GLN A C 1
ATOM 4551 O O . GLN A 1 560 ? -12.972 12.853 -9.867 1.00 78.62 560 GLN A O 1
ATOM 4556 N N . THR A 1 561 ? -11.339 11.615 -8.956 1.00 77.62 561 THR A N 1
ATOM 4557 C CA . THR A 1 561 ? -12.076 10.412 -8.519 1.00 77.62 561 THR A CA 1
ATOM 4558 C C . THR A 1 561 ? -13.188 10.698 -7.532 1.00 77.62 561 THR A C 1
ATOM 4560 O O . THR A 1 561 ? -14.120 9.924 -7.339 1.00 77.62 561 THR A O 1
ATOM 4563 N N . ALA A 1 562 ? -13.082 11.809 -6.835 1.00 77.12 562 ALA A N 1
ATOM 4564 C CA . ALA A 1 562 ? -13.904 12.092 -5.695 1.00 77.12 562 ALA A CA 1
ATOM 4565 C C . ALA A 1 562 ? -15.117 12.951 -6.084 1.00 77.12 562 ALA A C 1
ATOM 4567 O O . ALA A 1 562 ? -15.485 13.893 -5.385 1.00 77.12 562 ALA A O 1
ATOM 4568 N N . ARG A 1 563 ? -15.638 12.664 -7.291 1.00 76.69 563 ARG A N 1
ATOM 4569 C CA . ARG A 1 563 ? -16.515 13.545 -8.067 1.00 76.69 563 ARG A CA 1
ATOM 4570 C C . ARG A 1 563 ? -17.456 12.873 -9.098 1.00 76.69 563 ARG A C 1
ATOM 4572 O O . ARG A 1 563 ? -17.971 13.622 -9.901 1.00 76.69 563 ARG A O 1
ATOM 4579 N N . ARG A 1 564 ? -17.635 11.538 -9.205 1.00 75.19 564 ARG A N 1
ATOM 4580 C CA . ARG A 1 564 ? -18.355 10.695 -10.242 1.00 75.19 564 ARG A CA 1
ATOM 4581 C C . ARG A 1 564 ? -18.408 11.220 -11.687 1.00 75.19 564 ARG A C 1
ATOM 4583 O O . ARG A 1 564 ? -19.117 10.668 -12.518 1.00 75.19 564 ARG A O 1
ATOM 4590 N N . LYS A 1 565 ? -17.667 12.262 -12.046 1.00 78.00 565 LYS A N 1
ATOM 4591 C CA . LYS A 1 565 ? -17.871 12.937 -13.314 1.00 78.00 565 LYS A CA 1
ATOM 4592 C C . LYS A 1 565 ? -16.990 12.341 -14.411 1.00 78.00 565 LYS A C 1
ATOM 4594 O O . LYS A 1 565 ? -17.219 12.613 -15.577 1.00 78.00 565 LYS A O 1
ATOM 4599 N N . HIS A 1 566 ? -16.017 11.506 -14.035 1.00 79.81 566 HIS A N 1
ATOM 4600 C CA . HIS A 1 566 ? -14.980 11.025 -14.938 1.00 79.81 566 HIS A CA 1
ATOM 4601 C C . HIS A 1 566 ? -14.772 9.518 -14.741 1.00 79.81 566 HIS A C 1
ATOM 4603 O O . HIS A 1 566 ? -13.799 9.124 -14.125 1.00 79.81 566 HIS A O 1
ATOM 4609 N N . ILE A 1 567 ? -15.730 8.680 -15.170 1.00 84.69 567 ILE A N 1
ATOM 4610 C CA . ILE A 1 567 ? -16.089 7.413 -14.484 1.00 84.69 567 ILE A CA 1
ATOM 4611 C C . ILE A 1 567 ? -16.243 6.136 -15.309 1.00 84.69 567 ILE A C 1
ATOM 4613 O O . ILE A 1 567 ? -16.725 6.158 -16.434 1.00 84.69 567 ILE A O 1
ATOM 4617 N N . ILE A 1 568 ? -15.938 5.007 -14.648 1.00 86.31 568 ILE A N 1
ATOM 4618 C CA . ILE A 1 568 ? -15.952 3.647 -15.200 1.00 86.31 568 ILE A CA 1
ATOM 4619 C C . ILE A 1 568 ? -16.575 2.635 -14.192 1.00 86.31 568 ILE A C 1
ATOM 4621 O O . ILE A 1 568 ? -17.791 2.513 -14.144 1.00 86.31 568 ILE A O 1
ATOM 4625 N N . VAL A 1 569 ? -15.800 1.912 -13.380 1.00 83.19 569 VAL A N 1
ATOM 4626 C CA . VAL A 1 569 ? -16.026 0.500 -12.924 1.00 83.19 569 VAL A CA 1
ATOM 4627 C C . VAL A 1 569 ? -16.988 0.307 -11.724 1.00 83.19 569 VAL A C 1
ATOM 4629 O O . VAL A 1 569 ? -17.358 1.265 -11.065 1.00 83.19 569 VAL A O 1
ATOM 4632 N N . ASP A 1 570 ? -17.337 -0.935 -11.340 1.00 74.12 570 ASP A N 1
ATOM 4633 C CA . ASP A 1 570 ? -18.150 -1.253 -10.139 1.00 74.12 570 ASP A CA 1
ATOM 4634 C C . ASP A 1 570 ? -17.644 -2.426 -9.234 1.00 74.12 570 ASP A C 1
ATOM 4636 O O . ASP A 1 570 ? -18.044 -3.575 -9.400 1.00 74.12 570 ASP A O 1
ATOM 4640 N N . ARG A 1 571 ? -16.737 -2.134 -8.269 1.00 75.25 571 ARG A N 1
ATOM 4641 C CA . ARG A 1 571 ? -15.751 -3.032 -7.605 1.00 75.25 571 ARG A CA 1
ATOM 4642 C C . ARG A 1 571 ? -15.116 -2.493 -6.263 1.00 75.25 571 ARG A C 1
ATOM 4644 O O . ARG A 1 571 ? -15.262 -1.305 -5.974 1.00 75.25 571 ARG A O 1
ATOM 4651 N N . SER A 1 572 ? -14.408 -3.334 -5.463 1.00 73.38 572 SER A N 1
ATOM 4652 C CA . SER A 1 572 ? -13.991 -3.140 -4.018 1.00 73.38 572 SER A CA 1
ATOM 4653 C C . SER A 1 572 ? -12.478 -3.385 -3.647 1.00 73.38 572 SER A C 1
ATOM 4655 O O . SER A 1 572 ? -11.655 -3.331 -4.547 1.00 73.38 572 SER A O 1
ATOM 4657 N N . LEU A 1 573 ? -12.052 -3.610 -2.380 1.00 76.56 573 LEU A N 1
ATOM 4658 C CA . LEU A 1 573 ? -10.701 -4.110 -1.935 1.00 76.56 573 LEU A CA 1
ATOM 4659 C C . LEU A 1 573 ? -10.752 -4.737 -0.516 1.00 76.56 573 LEU A C 1
ATOM 4661 O O . LEU A 1 573 ? -11.679 -4.483 0.251 1.00 76.56 573 LEU A O 1
ATOM 4665 N N . GLU A 1 574 ? -9.712 -5.459 -0.092 1.00 82.25 574 GLU A N 1
ATOM 4666 C CA . GLU A 1 574 ? -9.622 -6.118 1.218 1.00 82.25 574 GLU A CA 1
ATOM 4667 C C . GLU A 1 574 ? -8.301 -5.896 2.011 1.00 82.25 574 GLU A C 1
ATOM 4669 O O . GLU A 1 574 ? -7.566 -4.963 1.714 1.00 82.25 574 GLU A O 1
ATOM 4674 N N . PHE A 1 575 ? -8.098 -6.596 3.143 1.00 75.38 575 PHE A N 1
ATOM 4675 C CA . PHE A 1 575 ? -7.141 -6.242 4.221 1.00 75.38 575 PHE A CA 1
ATOM 4676 C C . PHE A 1 575 ? -6.560 -7.451 5.019 1.00 75.38 575 PHE A C 1
ATOM 4678 O O . PHE A 1 575 ? -6.428 -7.340 6.240 1.00 75.38 575 PHE A O 1
ATOM 4685 N N . GLU A 1 576 ? -6.245 -8.597 4.387 1.00 78.00 576 GLU A N 1
ATOM 4686 C CA . GLU A 1 576 ? -5.653 -9.822 5.011 1.00 78.00 576 GLU A CA 1
ATOM 4687 C C . GLU A 1 576 ? -4.137 -9.951 4.741 1.00 78.00 576 GLU A C 1
ATOM 4689 O O . GLU A 1 576 ? -3.361 -10.108 5.684 1.00 78.00 576 GLU A O 1
ATOM 4694 N N . GLN A 1 577 ? -3.721 -9.741 3.494 1.00 76.94 577 GLN A N 1
ATOM 4695 C CA . GLN A 1 577 ? -2.649 -8.847 3.022 1.00 76.94 577 GLN A CA 1
ATOM 4696 C C . GLN A 1 577 ? -1.139 -9.011 3.393 1.00 76.94 577 GLN A C 1
ATOM 4698 O O . GLN A 1 577 ? -0.292 -8.546 2.628 1.00 76.94 577 GLN A O 1
ATOM 4703 N N . VAL A 1 578 ? -0.699 -9.506 4.562 1.00 72.88 578 VAL A N 1
ATOM 4704 C CA . VAL A 1 578 ? 0.607 -8.979 5.063 1.00 72.88 578 VAL A CA 1
ATOM 4705 C C . VAL A 1 578 ? 1.854 -9.513 4.356 1.00 72.88 578 VAL A C 1
ATOM 4707 O O . VAL A 1 578 ? 2.918 -8.906 4.472 1.00 72.88 578 VAL A O 1
ATOM 4710 N N . ASP A 1 579 ? 1.764 -10.620 3.631 1.00 71.56 579 ASP A N 1
ATOM 4711 C CA . ASP A 1 579 ? 2.960 -11.372 3.236 1.00 71.56 579 ASP A CA 1
ATOM 4712 C C . ASP A 1 579 ? 3.693 -10.756 2.021 1.00 71.56 579 ASP A C 1
ATOM 4714 O O . ASP A 1 579 ? 4.782 -11.207 1.674 1.00 71.56 579 ASP A O 1
ATOM 4718 N N . ARG A 1 580 ? 3.131 -9.704 1.399 1.00 71.50 580 ARG A N 1
ATOM 4719 C CA . ARG A 1 580 ? 3.628 -9.107 0.142 1.00 71.50 580 ARG A CA 1
ATOM 4720 C C . ARG A 1 580 ? 4.346 -7.762 0.257 1.00 71.50 580 ARG A C 1
ATOM 4722 O O . ARG A 1 580 ? 5.560 -7.664 0.136 1.00 71.50 580 ARG A O 1
ATOM 4729 N N . GLU A 1 581 ? 3.565 -6.683 0.350 1.00 69.81 581 GLU A N 1
ATOM 4730 C CA . GLU A 1 581 ? 3.950 -5.356 -0.148 1.00 69.81 581 GLU A CA 1
ATOM 4731 C C . GLU A 1 581 ? 4.868 -4.569 0.802 1.00 69.81 581 GLU A C 1
ATOM 4733 O O . GLU A 1 581 ? 4.455 -3.648 1.510 1.00 69.81 581 GLU A O 1
ATOM 4738 N N . ARG A 1 582 ? 6.138 -4.984 0.824 1.00 67.69 582 ARG A N 1
ATOM 4739 C CA . ARG A 1 582 ? 7.219 -4.581 1.738 1.00 67.69 582 ARG A CA 1
ATOM 4740 C C . ARG A 1 582 ? 8.286 -3.711 1.034 1.00 67.69 582 ARG A C 1
ATOM 4742 O O . ARG A 1 582 ? 9.386 -3.551 1.561 1.00 67.69 582 ARG A O 1
ATOM 4749 N N . SER A 1 583 ? 8.005 -3.235 -0.186 1.00 63.50 583 SER A N 1
ATOM 4750 C CA . SER A 1 583 ? 9.024 -3.280 -1.257 1.00 63.50 583 SER A CA 1
ATOM 4751 C C . SER A 1 583 ? 8.903 -2.207 -2.358 1.00 63.50 583 SER A C 1
ATOM 4753 O O . SER A 1 583 ? 9.163 -2.510 -3.521 1.00 63.50 583 SER A O 1
ATOM 4755 N N . TRP A 1 584 ? 8.414 -0.997 -2.046 1.00 67.25 584 TRP A N 1
ATOM 4756 C CA . TRP A 1 584 ? 7.991 -0.018 -3.067 1.00 67.25 584 TRP A CA 1
ATOM 4757 C C . TRP A 1 584 ? 8.932 1.139 -3.358 1.00 67.25 584 TRP A C 1
ATOM 4759 O O . TRP A 1 584 ? 9.023 1.557 -4.511 1.00 67.25 584 TRP A O 1
ATOM 4769 N N . ASP A 1 585 ? 9.644 1.646 -2.348 1.00 68.81 585 ASP A N 1
ATOM 4770 C CA . ASP A 1 585 ? 10.701 2.659 -2.534 1.00 68.81 585 ASP A CA 1
ATOM 4771 C C . ASP A 1 585 ? 11.725 2.224 -3.595 1.00 68.81 585 ASP A C 1
ATOM 4773 O O . ASP A 1 585 ? 12.431 3.016 -4.229 1.00 68.81 585 ASP A O 1
ATOM 4777 N N . ASP A 1 586 ? 11.783 0.904 -3.708 1.00 68.06 586 ASP A N 1
ATOM 4778 C CA . ASP A 1 586 ? 12.762 0.051 -4.298 1.00 68.06 586 ASP A CA 1
ATOM 4779 C C . ASP A 1 586 ? 13.088 0.464 -5.725 1.00 68.06 586 ASP A C 1
ATOM 4781 O O . ASP A 1 586 ? 14.254 0.703 -5.977 1.00 68.06 586 ASP A O 1
ATOM 4785 N N . GLN A 1 587 ? 12.133 0.661 -6.640 1.00 72.38 587 GLN A N 1
ATOM 4786 C CA . GLN A 1 587 ? 12.464 1.031 -8.031 1.00 72.38 587 GLN A CA 1
ATOM 4787 C C . GLN A 1 587 ? 13.325 2.303 -8.139 1.00 72.38 587 GLN A C 1
ATOM 4789 O O . GLN A 1 587 ? 14.227 2.386 -8.981 1.00 72.38 587 GLN A O 1
ATOM 4794 N N . ILE A 1 588 ? 13.075 3.291 -7.277 1.00 76.44 588 ILE A N 1
ATOM 4795 C CA . ILE A 1 588 ? 13.690 4.618 -7.373 1.00 76.44 588 ILE A CA 1
ATOM 4796 C C . ILE A 1 588 ? 15.023 4.639 -6.625 1.00 76.44 588 ILE A C 1
ATOM 4798 O O . ILE A 1 588 ? 16.018 5.074 -7.205 1.00 76.44 588 ILE A O 1
ATOM 4802 N N . ILE A 1 589 ? 15.112 4.070 -5.416 1.00 70.19 589 ILE A N 1
ATOM 4803 C CA . ILE A 1 589 ? 16.420 3.881 -4.759 1.00 70.19 589 ILE A CA 1
ATOM 4804 C C . ILE A 1 589 ? 17.326 2.927 -5.560 1.00 70.19 589 ILE A C 1
ATOM 4806 O O . ILE A 1 589 ? 18.541 3.126 -5.601 1.00 70.19 589 ILE A O 1
ATOM 4810 N N . LEU A 1 590 ? 16.743 1.962 -6.279 1.00 73.12 590 LEU A N 1
ATOM 4811 C CA . LEU A 1 590 ? 17.440 1.063 -7.193 1.00 73.12 590 LEU A CA 1
ATOM 4812 C C . LEU A 1 590 ? 17.980 1.790 -8.422 1.00 73.12 590 LEU A C 1
ATOM 4814 O O . LEU A 1 590 ? 19.173 1.711 -8.696 1.00 73.12 590 LEU A O 1
ATOM 4818 N N . SER A 1 591 ? 17.140 2.573 -9.104 1.00 77.88 591 SER A N 1
ATOM 4819 C CA . SER A 1 591 ? 17.606 3.493 -10.152 1.00 77.88 591 SER A CA 1
ATOM 4820 C C . SER A 1 591 ? 18.740 4.384 -9.621 1.00 77.88 591 SER A C 1
ATOM 4822 O O . SER A 1 591 ? 19.706 4.646 -10.324 1.00 77.88 591 SER A O 1
ATOM 4824 N N . GLY A 1 592 ? 18.679 4.783 -8.346 1.00 79.94 592 GLY A N 1
ATOM 4825 C CA . GLY A 1 592 ? 19.713 5.548 -7.648 1.00 79.94 592 GLY A CA 1
ATOM 4826 C C . GLY A 1 592 ? 21.053 4.840 -7.495 1.00 79.94 592 GLY A C 1
ATOM 4827 O O . GLY A 1 592 ? 22.090 5.402 -7.854 1.00 79.94 592 GLY A O 1
ATOM 4828 N N . LEU A 1 593 ? 21.035 3.588 -7.031 1.00 77.75 593 LEU A N 1
ATOM 4829 C CA . LEU A 1 593 ? 22.215 2.718 -6.980 1.00 77.75 593 LEU A CA 1
ATOM 4830 C C . LEU A 1 593 ? 22.876 2.595 -8.364 1.00 77.75 593 LEU A C 1
ATOM 4832 O O . LEU A 1 593 ? 24.071 2.331 -8.482 1.00 77.75 593 LEU A O 1
ATOM 4836 N N . TYR A 1 594 ? 22.106 2.827 -9.421 1.00 77.00 594 TYR A N 1
ATOM 4837 C CA . TYR A 1 594 ? 22.461 2.471 -10.781 1.00 77.00 594 TYR A CA 1
ATOM 4838 C C . TYR A 1 594 ? 22.588 3.633 -11.758 1.00 77.00 594 TYR A C 1
ATOM 4840 O O . TYR A 1 594 ? 23.071 3.435 -12.863 1.00 77.00 594 TYR A O 1
ATOM 4848 N N . PHE A 1 595 ? 22.305 4.856 -11.327 1.00 84.19 595 PHE A N 1
ATOM 4849 C CA . PHE A 1 595 ? 23.041 6.023 -11.798 1.00 84.19 595 PHE A CA 1
ATOM 4850 C C . PHE A 1 595 ? 24.436 6.079 -11.133 1.00 84.19 595 PHE A C 1
ATOM 4852 O O . PHE A 1 595 ? 25.386 6.588 -11.726 1.00 84.19 595 PHE A O 1
ATOM 4859 N N . TYR A 1 596 ? 24.603 5.494 -9.935 1.00 80.19 596 TYR A N 1
ATOM 4860 C CA . TYR A 1 596 ? 25.874 5.482 -9.194 1.00 80.19 596 TYR A CA 1
ATOM 4861 C C . TYR A 1 596 ? 26.906 4.451 -9.701 1.00 80.19 596 TYR A C 1
ATOM 4863 O O . TYR A 1 596 ? 28.076 4.797 -9.866 1.00 80.19 596 TYR A O 1
ATOM 4871 N N . LEU A 1 597 ? 26.524 3.190 -9.935 1.00 81.12 597 LEU A N 1
ATOM 4872 C CA . LEU A 1 597 ? 27.498 2.096 -10.064 1.00 81.12 597 LEU A CA 1
ATOM 4873 C C . LEU A 1 597 ? 28.301 1.951 -11.383 1.00 81.12 597 LEU A C 1
ATOM 4875 O O . LEU A 1 597 ? 29.467 1.595 -11.294 1.00 81.12 597 LEU A O 1
ATOM 4879 N N . ALA A 1 598 ? 27.773 2.006 -12.606 1.00 80.44 598 ALA A N 1
ATOM 4880 C CA . ALA A 1 598 ? 27.397 3.171 -13.407 1.00 80.44 598 ALA A CA 1
ATOM 4881 C C . ALA A 1 598 ? 28.439 4.302 -13.463 1.00 80.44 598 ALA A C 1
ATOM 4883 O O . ALA A 1 598 ? 29.395 4.176 -14.221 1.00 80.44 598 ALA A O 1
ATOM 4884 N N . TYR A 1 599 ? 28.274 5.394 -12.708 1.00 84.50 599 TYR A N 1
ATOM 4885 C CA . TYR A 1 599 ? 29.234 6.511 -12.627 1.00 84.50 599 TYR A CA 1
ATOM 4886 C C . TYR A 1 599 ? 30.635 6.110 -12.107 1.00 84.50 599 TYR A C 1
ATOM 4888 O O . TYR A 1 599 ? 31.624 6.821 -12.341 1.00 84.50 599 TYR A O 1
ATOM 4896 N N . ALA A 1 600 ? 30.750 4.978 -11.406 1.00 78.12 600 ALA A N 1
ATOM 4897 C CA . ALA A 1 600 ? 32.022 4.435 -10.929 1.00 78.12 600 ALA A CA 1
ATOM 4898 C C . ALA A 1 600 ? 32.927 3.908 -12.079 1.00 78.12 600 ALA A C 1
ATOM 4900 O O . ALA A 1 600 ? 32.739 4.245 -13.243 1.00 78.12 600 ALA A O 1
ATOM 4901 N N . ALA A 1 601 ? 34.016 3.200 -11.755 1.00 80.31 601 ALA A N 1
ATOM 4902 C CA . ALA A 1 601 ? 35.017 2.707 -12.719 1.00 80.31 601 ALA A CA 1
ATOM 4903 C C . ALA A 1 601 ? 35.653 3.776 -13.654 1.00 80.31 601 ALA A C 1
ATOM 4905 O O . ALA A 1 601 ? 36.359 4.662 -13.156 1.00 80.31 601 ALA A O 1
ATOM 4906 N N . ILE A 1 602 ? 35.464 3.686 -14.978 1.00 83.69 602 ILE A N 1
ATOM 4907 C CA . ILE A 1 602 ? 36.393 4.190 -16.019 1.00 83.69 602 ILE A CA 1
ATOM 4908 C C . ILE A 1 602 ? 35.845 5.352 -16.892 1.00 83.69 602 ILE A C 1
ATOM 4910 O O . ILE A 1 602 ? 34.636 5.539 -16.996 1.00 83.69 602 ILE A O 1
ATOM 4914 N N . PRO A 1 603 ? 36.716 6.260 -17.394 1.00 82.81 603 PRO A N 1
ATOM 4915 C CA . PRO A 1 603 ? 36.154 8.111 -17.349 1.00 82.81 603 PRO A CA 1
ATOM 4916 C C . PRO A 1 603 ? 34.885 8.747 -17.958 1.00 82.81 603 PRO A C 1
ATOM 4918 O O . PRO A 1 603 ? 34.598 9.876 -17.563 1.00 82.81 603 PRO A O 1
ATOM 4921 N N . SER A 1 604 ? 34.090 8.127 -18.840 1.00 81.12 604 SER A N 1
ATOM 4922 C CA . SER A 1 604 ? 33.263 8.967 -19.736 1.00 81.12 604 SER A CA 1
ATOM 4923 C C . SER A 1 604 ? 31.946 9.373 -19.090 1.00 81.12 604 SER A C 1
ATOM 4925 O O . SER A 1 604 ? 31.480 10.486 -19.298 1.00 81.12 604 SER A O 1
ATOM 4927 N N . VAL A 1 605 ? 31.414 8.549 -18.181 1.00 83.12 605 VAL A N 1
ATOM 4928 C CA . VAL A 1 605 ? 30.212 8.809 -17.346 1.00 83.12 605 VAL A CA 1
ATOM 4929 C C . VAL A 1 605 ? 30.286 10.111 -16.529 1.00 83.12 605 VAL A C 1
ATOM 4931 O O . VAL A 1 605 ? 29.332 10.518 -15.872 1.00 83.12 605 VAL A O 1
ATOM 4934 N N . ARG A 1 606 ? 31.456 10.747 -16.535 1.00 82.94 606 ARG A N 1
ATOM 4935 C CA . ARG A 1 606 ? 31.834 11.928 -15.763 1.00 82.94 606 ARG A CA 1
ATOM 4936 C C . ARG A 1 606 ? 32.023 13.160 -16.652 1.00 82.94 606 ARG A C 1
ATOM 4938 O O . ARG A 1 606 ? 32.197 14.253 -16.129 1.00 82.94 606 ARG A O 1
ATOM 4945 N N . LEU A 1 607 ? 31.992 12.990 -17.974 1.00 83.38 607 LEU A N 1
ATOM 4946 C CA . LEU A 1 607 ? 32.265 14.018 -18.986 1.00 83.38 607 LEU A CA 1
ATOM 4947 C C . LEU A 1 607 ? 30.981 14.498 -19.691 1.00 83.38 607 LEU A C 1
ATOM 4949 O O . LEU A 1 607 ? 31.037 15.192 -20.702 1.00 83.38 607 LEU A O 1
ATOM 4953 N N . MET A 1 608 ? 29.820 14.130 -19.145 1.00 86.62 608 MET A N 1
ATOM 4954 C CA . MET A 1 608 ? 28.509 14.365 -19.746 1.00 86.62 608 MET A CA 1
ATOM 4955 C C . MET A 1 608 ? 28.106 15.854 -19.675 1.00 86.62 608 MET A C 1
ATOM 4957 O O . MET A 1 608 ? 28.042 16.403 -18.572 1.00 86.62 608 MET A O 1
ATOM 4961 N N . PRO A 1 609 ? 27.777 16.517 -20.801 1.00 90.00 609 PRO A N 1
ATOM 4962 C CA . PRO A 1 609 ? 27.245 17.868 -20.822 1.00 90.00 609 PRO A CA 1
ATOM 4963 C C . PRO A 1 609 ? 25.789 17.864 -20.356 1.00 90.00 609 PRO A C 1
ATOM 4965 O O . PRO A 1 609 ? 25.109 16.831 -20.332 1.00 90.00 609 PRO A O 1
ATOM 4968 N N . MET A 1 610 ? 25.276 19.052 -20.037 1.00 89.81 610 MET A N 1
ATOM 4969 C CA . MET A 1 610 ? 23.890 19.194 -19.601 1.00 89.81 610 MET A CA 1
ATOM 4970 C C . MET A 1 610 ? 22.888 18.798 -20.689 1.00 89.81 610 MET A C 1
ATOM 4972 O O . MET A 1 610 ? 21.926 18.119 -20.365 1.00 89.81 610 MET A O 1
ATOM 4976 N N . TRP A 1 611 ? 23.108 19.135 -21.963 1.00 92.50 611 TRP A N 1
ATOM 4977 C CA . TRP A 1 611 ? 22.186 18.810 -23.060 1.00 92.50 611 TRP A CA 1
ATOM 4978 C C . TRP A 1 611 ? 22.930 18.430 -24.344 1.00 92.50 611 TRP A C 1
ATOM 4980 O O . TRP A 1 611 ? 24.029 18.918 -24.585 1.00 92.50 611 TRP A O 1
ATOM 4990 N N . GLU A 1 612 ? 22.319 17.567 -25.159 1.00 94.69 612 GLU A N 1
ATOM 4991 C CA . GLU A 1 612 ? 22.797 17.192 -26.492 1.00 94.69 612 GLU A CA 1
ATOM 4992 C C . GLU A 1 612 ? 21.602 16.763 -27.359 1.00 94.69 612 GLU A C 1
ATOM 4994 O O . GLU A 1 612 ? 21.021 15.694 -27.154 1.00 94.69 612 GLU A O 1
ATOM 4999 N N . THR A 1 613 ? 21.220 17.612 -28.317 1.00 93.44 613 THR A N 1
ATOM 5000 C CA . THR A 1 613 ? 20.028 17.443 -29.164 1.00 93.44 613 THR A CA 1
ATOM 5001 C C . THR A 1 613 ? 20.109 16.214 -30.062 1.00 93.44 613 THR A C 1
ATOM 5003 O O . THR A 1 613 ? 19.110 15.512 -30.207 1.00 93.44 613 THR A O 1
ATOM 5006 N N . LYS A 1 614 ? 21.277 15.913 -30.648 1.00 93.19 614 LYS A N 1
ATOM 5007 C CA . LYS A 1 614 ? 21.457 14.687 -31.437 1.00 93.19 614 LYS A CA 1
ATOM 5008 C C . LYS A 1 614 ? 21.219 13.485 -30.556 1.00 93.19 614 LYS A C 1
ATOM 5010 O O . LYS A 1 614 ? 20.500 12.594 -30.964 1.00 93.19 614 LYS A O 1
ATOM 5015 N N . GLY A 1 615 ? 21.748 13.508 -29.338 1.00 92.94 615 GLY A N 1
ATOM 5016 C CA . GLY A 1 615 ? 21.502 12.475 -28.352 1.00 92.94 615 GLY A CA 1
ATOM 5017 C C . GLY A 1 615 ? 20.018 12.320 -28.028 1.00 92.94 615 GLY A C 1
ATOM 5018 O O . GLY A 1 615 ? 19.511 11.214 -28.124 1.00 92.94 615 GLY A O 1
ATOM 5019 N N . ALA A 1 616 ? 19.311 13.416 -27.742 1.00 92.50 616 ALA A N 1
ATOM 5020 C CA . ALA A 1 616 ? 17.875 13.411 -27.451 1.00 92.50 616 ALA A CA 1
ATOM 5021 C C . ALA A 1 616 ? 17.013 12.910 -28.628 1.00 92.50 616 ALA A C 1
ATOM 5023 O O . ALA A 1 616 ? 16.071 12.150 -28.421 1.00 92.50 616 ALA A O 1
ATOM 5024 N N . ILE A 1 617 ? 17.343 13.268 -29.873 1.00 94.56 617 ILE A N 1
ATOM 5025 C CA . ILE A 1 617 ? 16.720 12.675 -31.068 1.00 94.56 617 ILE A CA 1
ATOM 5026 C C . ILE A 1 617 ? 17.074 11.192 -31.132 1.00 94.56 617 ILE A C 1
ATOM 5028 O O . ILE A 1 617 ? 16.176 10.362 -31.230 1.00 94.56 617 ILE A O 1
ATOM 5032 N N . ILE A 1 618 ? 18.355 10.860 -30.939 1.00 94.38 618 ILE A N 1
ATOM 5033 C CA . ILE A 1 618 ? 18.931 9.508 -30.909 1.00 94.38 618 ILE A CA 1
ATOM 5034 C C . ILE A 1 618 ? 18.540 8.740 -29.607 1.00 94.38 618 ILE A C 1
ATOM 5036 O O . ILE A 1 618 ? 19.151 7.761 -29.179 1.00 94.38 618 ILE A O 1
ATOM 5040 N N . MET A 1 619 ? 17.456 9.183 -28.973 1.00 95.56 619 MET A N 1
ATOM 5041 C CA . MET A 1 619 ? 16.944 8.721 -27.693 1.00 95.56 619 MET A CA 1
ATOM 5042 C C . MET A 1 619 ? 15.429 8.810 -27.588 1.00 95.56 619 MET A C 1
ATOM 5044 O O . MET A 1 619 ? 14.889 8.032 -26.829 1.00 95.56 619 MET A O 1
ATOM 5048 N N . ALA A 1 620 ? 14.755 9.710 -28.311 1.00 92.69 620 ALA A N 1
ATOM 5049 C CA . ALA A 1 620 ? 13.296 9.856 -28.350 1.00 92.69 620 ALA A CA 1
ATOM 5050 C C . ALA A 1 620 ? 12.748 9.347 -29.680 1.00 92.69 620 ALA A C 1
ATOM 5052 O O . ALA A 1 620 ? 11.978 8.392 -29.722 1.00 92.69 620 ALA A O 1
ATOM 5053 N N . LEU A 1 621 ? 13.293 9.884 -30.773 1.00 94.56 621 LEU A N 1
ATOM 5054 C CA . LEU A 1 621 ? 13.228 9.221 -32.068 1.00 94.56 621 LEU A CA 1
ATOM 5055 C C . LEU A 1 621 ? 14.176 8.007 -32.120 1.00 94.56 621 LEU A C 1
ATOM 5057 O O . LEU A 1 621 ? 14.222 7.380 -33.163 1.00 94.56 621 LEU A O 1
ATOM 5061 N N . LEU A 1 622 ? 14.878 7.665 -31.017 1.00 95.69 622 LEU A N 1
ATOM 5062 C CA . LEU A 1 622 ? 15.293 6.299 -30.653 1.00 95.69 622 LEU A CA 1
ATOM 5063 C C . LEU A 1 622 ? 14.882 5.906 -29.187 1.00 95.69 622 LEU A C 1
ATOM 5065 O O . LEU A 1 622 ? 15.620 5.193 -28.503 1.00 95.69 622 LEU A O 1
ATOM 5069 N N . HIS A 1 623 ? 13.695 6.344 -28.710 1.00 94.75 623 HIS A N 1
ATOM 5070 C CA . HIS A 1 623 ? 12.931 5.814 -27.529 1.00 94.75 623 HIS A CA 1
ATOM 5071 C C . HIS A 1 623 ? 11.864 4.852 -27.979 1.00 94.75 623 HIS A C 1
ATOM 5073 O O . HIS A 1 623 ? 11.709 3.747 -27.491 1.00 94.75 623 HIS A O 1
ATOM 5079 N N . ALA A 1 624 ? 11.308 5.258 -29.084 1.00 91.38 624 ALA A N 1
ATOM 5080 C CA . ALA A 1 624 ? 11.488 4.552 -30.312 1.00 91.38 624 ALA A CA 1
ATOM 5081 C C . ALA A 1 624 ? 12.658 3.525 -30.443 1.00 91.38 624 ALA A C 1
ATOM 5083 O O . ALA A 1 624 ? 12.731 2.897 -31.481 1.00 91.38 624 ALA A O 1
ATOM 5084 N N . GLY A 1 625 ? 13.513 3.262 -29.439 1.00 91.12 625 GLY A N 1
ATOM 5085 C CA . GLY A 1 625 ? 14.381 2.114 -29.281 1.00 91.12 625 GLY A CA 1
ATOM 5086 C C . GLY A 1 625 ? 14.001 1.172 -28.120 1.00 91.12 625 GLY A C 1
ATOM 5087 O O . GLY A 1 625 ? 13.631 1.587 -27.028 1.00 91.12 625 GLY A O 1
ATOM 5088 N N . PRO A 1 626 ? 14.179 -0.139 -28.344 1.00 93.06 626 PRO A N 1
ATOM 5089 C CA . PRO A 1 626 ? 13.602 -1.256 -27.606 1.00 93.06 626 PRO A CA 1
ATOM 5090 C C . PRO A 1 626 ? 12.147 -1.284 -27.055 1.00 93.06 626 PRO A C 1
ATOM 5092 O O . PRO A 1 626 ? 11.834 -2.218 -26.319 1.00 93.06 626 PRO A O 1
ATOM 5095 N N . VAL A 1 627 ? 11.215 -0.413 -27.473 1.00 95.06 627 VAL A N 1
ATOM 5096 C CA . VAL A 1 627 ? 9.764 -0.417 -27.123 1.00 95.06 627 VAL A CA 1
ATOM 5097 C C . VAL A 1 627 ? 8.709 -0.510 -28.293 1.00 95.06 627 VAL A C 1
ATOM 5099 O O . VAL A 1 627 ? 7.546 -0.267 -28.048 1.00 95.06 627 VAL A O 1
ATOM 5102 N N . GLU A 1 628 ? 8.977 -1.007 -29.528 1.00 93.75 628 GLU A N 1
ATOM 5103 C CA . GLU A 1 628 ? 7.976 -1.566 -30.528 1.00 93.75 628 GLU A CA 1
ATOM 5104 C C . GLU A 1 628 ? 8.074 -3.092 -30.661 1.00 93.75 628 GLU A C 1
ATOM 5106 O O . GLU A 1 628 ? 7.104 -3.793 -30.416 1.00 93.75 628 GLU A O 1
ATOM 5111 N N . PHE A 1 629 ? 9.264 -3.633 -30.904 1.00 94.12 629 PHE A N 1
ATOM 5112 C CA . PHE A 1 629 ? 9.446 -5.074 -30.958 1.00 94.12 629 PHE A CA 1
ATOM 5113 C C . PHE A 1 629 ? 10.197 -5.734 -29.778 1.00 94.12 629 PHE A C 1
ATOM 5115 O O . PHE A 1 629 ? 9.610 -6.654 -29.218 1.00 94.12 629 PHE A O 1
ATOM 5122 N N . LEU A 1 630 ? 11.365 -5.272 -29.283 1.00 95.38 630 LEU A N 1
ATOM 5123 C CA . LEU A 1 630 ? 12.096 -5.938 -28.159 1.00 95.38 630 LEU A CA 1
ATOM 5124 C C . LEU A 1 630 ? 11.225 -6.384 -26.946 1.00 95.38 630 LEU A C 1
ATOM 5126 O O . LEU A 1 630 ? 10.817 -7.536 -26.818 1.00 95.38 630 LEU A O 1
ATOM 5130 N N . TYR A 1 631 ? 10.895 -5.464 -26.050 1.00 95.31 631 TYR A N 1
ATOM 5131 C CA . TYR A 1 631 ? 9.965 -5.662 -24.936 1.00 95.31 631 TYR A CA 1
ATOM 5132 C C . TYR A 1 631 ? 8.481 -6.075 -25.225 1.00 95.31 631 TYR A C 1
ATOM 5134 O O . TYR A 1 631 ? 7.792 -6.243 -24.239 1.00 95.31 631 TYR A O 1
ATOM 5142 N N . TYR A 1 632 ? 7.920 -6.286 -26.439 1.00 94.25 632 TYR A N 1
ATOM 5143 C CA . TYR A 1 632 ? 6.500 -6.763 -26.658 1.00 94.25 632 TYR A CA 1
ATOM 5144 C C . TYR A 1 632 ? 6.506 -8.188 -27.087 1.00 94.25 632 TYR A C 1
ATOM 5146 O O . TYR A 1 632 ? 5.810 -9.044 -26.548 1.00 94.25 632 TYR A O 1
ATOM 5154 N N . TRP A 1 633 ? 7.369 -8.437 -28.054 1.00 95.00 633 TRP A N 1
ATOM 5155 C CA . TRP A 1 633 ? 7.652 -9.773 -28.456 1.00 95.00 633 TRP A CA 1
ATOM 5156 C C . TRP A 1 633 ? 8.297 -10.528 -27.263 1.00 95.00 633 TRP A C 1
ATOM 5158 O O . TRP A 1 633 ? 8.210 -11.741 -27.156 1.00 95.00 633 TRP A O 1
ATOM 5168 N N . PHE A 1 634 ? 8.719 -9.789 -26.230 1.00 94.19 634 PHE A N 1
ATOM 5169 C CA . PHE A 1 634 ? 8.649 -10.198 -24.827 1.00 94.19 634 PHE A CA 1
ATOM 5170 C C . PHE A 1 634 ? 7.326 -9.912 -24.042 1.00 94.19 634 PHE A C 1
ATOM 5172 O O . PHE A 1 634 ? 6.694 -10.818 -23.552 1.00 94.19 634 PHE A O 1
ATOM 5179 N N . HIS A 1 635 ? 6.837 -8.700 -23.797 1.00 94.00 635 HIS A N 1
ATOM 5180 C CA . HIS A 1 635 ? 5.819 -8.488 -22.741 1.00 94.00 635 HIS A CA 1
ATOM 5181 C C . HIS A 1 635 ? 4.355 -8.748 -23.149 1.00 94.00 635 HIS A C 1
ATOM 5183 O O . HIS A 1 635 ? 3.507 -8.939 -22.282 1.00 94.00 635 HIS A O 1
ATOM 5189 N N . ARG A 1 636 ? 4.038 -8.925 -24.442 1.00 91.81 636 ARG A N 1
ATOM 5190 C CA . ARG A 1 636 ? 2.777 -9.560 -24.912 1.00 91.81 636 ARG A CA 1
ATOM 5191 C C . ARG A 1 636 ? 2.827 -11.027 -24.578 1.00 91.81 636 ARG A C 1
ATOM 5193 O O . ARG A 1 636 ? 1.849 -11.662 -24.194 1.00 91.81 636 ARG A O 1
ATOM 5200 N N . ALA A 1 637 ? 4.041 -11.514 -24.650 1.00 92.25 637 ALA A N 1
ATOM 5201 C CA . ALA A 1 637 ? 4.446 -12.764 -24.134 1.00 92.25 637 ALA A CA 1
ATOM 5202 C C . ALA A 1 637 ? 4.405 -12.896 -22.612 1.00 92.25 637 ALA A C 1
ATOM 5204 O O . ALA A 1 637 ? 4.493 -14.021 -22.158 1.00 92.25 637 ALA A O 1
ATOM 5205 N N . LEU A 1 638 ? 4.064 -11.900 -21.786 1.00 90.75 638 LEU A N 1
ATOM 5206 C CA . LEU A 1 638 ? 3.506 -12.291 -20.479 1.00 90.75 638 LEU A CA 1
ATOM 5207 C C . LEU A 1 638 ? 2.415 -13.359 -20.633 1.00 90.75 638 LEU A C 1
ATOM 5209 O O . LEU A 1 638 ? 2.289 -14.249 -19.800 1.00 90.75 638 LEU A O 1
ATOM 5213 N N . HIS A 1 639 ? 1.674 -13.309 -21.738 1.00 90.75 639 HIS A N 1
ATOM 5214 C CA . HIS A 1 639 ? 0.322 -13.784 -21.695 1.00 90.75 639 HIS A CA 1
ATOM 5215 C C . HIS A 1 639 ? 0.040 -15.231 -22.183 1.00 90.75 639 HIS A C 1
ATOM 5217 O O . HIS A 1 639 ? -1.059 -15.632 -21.790 1.00 90.75 639 HIS A O 1
ATOM 5223 N N . HIS A 1 640 ? 0.955 -15.993 -22.918 1.00 89.62 640 HIS A N 1
ATOM 5224 C CA . HIS A 1 640 ? 1.790 -18.738 -23.396 1.00 89.62 640 HIS A CA 1
ATOM 5225 C C . HIS A 1 640 ? 2.416 -19.753 -22.329 1.00 89.62 640 HIS A C 1
ATOM 5227 O O . HIS A 1 640 ? 3.623 -19.769 -22.088 1.00 89.62 640 HIS A O 1
ATOM 5233 N N . HIS A 1 641 ? 1.572 -20.571 -21.689 1.00 81.50 641 HIS A N 1
ATOM 5234 C CA . HIS A 1 641 ? 1.592 -20.856 -20.267 1.00 81.50 641 HIS A CA 1
ATOM 5235 C C . HIS A 1 641 ? 2.491 -19.962 -19.467 1.00 81.50 641 HIS A C 1
ATOM 5237 O O . HIS A 1 641 ? 2.020 -18.938 -18.989 1.00 81.50 641 HIS A O 1
ATOM 5243 N N . PHE A 1 642 ? 3.697 -20.423 -19.168 1.00 87.94 642 PHE A N 1
ATOM 5244 C CA . PHE A 1 642 ? 4.067 -20.229 -17.793 1.00 87.94 642 PHE A CA 1
ATOM 5245 C C . PHE A 1 642 ? 4.410 -18.760 -17.346 1.00 87.94 642 PHE A C 1
ATOM 5247 O O . PHE A 1 642 ? 4.616 -18.630 -16.144 1.00 87.94 642 PHE A O 1
ATOM 5254 N N . LEU A 1 643 ? 4.442 -17.703 -18.223 1.00 85.56 643 LEU A N 1
ATOM 5255 C CA . LEU A 1 643 ? 5.524 -16.637 -18.338 1.00 85.56 643 LEU A CA 1
ATOM 5256 C C . LEU A 1 643 ? 6.141 -16.104 -16.907 1.00 85.56 643 LEU A C 1
ATOM 5258 O O . LEU A 1 643 ? 8.280 -16.330 -15.824 1.00 85.56 643 LEU A O 1
ATOM 5262 N N . TYR A 1 644 ? 4.821 -15.698 -16.545 1.00 81.81 644 TYR A N 1
ATOM 5263 C CA . TYR A 1 644 ? 3.948 -15.355 -15.363 1.00 81.81 644 TYR A CA 1
ATOM 5264 C C . TYR A 1 644 ? 4.112 -15.949 -13.908 1.00 81.81 644 TYR A C 1
ATOM 5266 O O . TYR A 1 644 ? 4.621 -15.258 -13.034 1.00 81.81 644 TYR A O 1
ATOM 5274 N N . SER A 1 645 ? 3.610 -17.164 -13.570 1.00 81.12 645 SER A N 1
ATOM 5275 C CA . SER A 1 645 ? 2.818 -17.497 -12.317 1.00 81.12 645 SER A CA 1
ATOM 5276 C C . SER A 1 645 ? 3.165 -16.716 -11.031 1.00 81.12 645 SER A C 1
ATOM 5278 O O . SER A 1 645 ? 2.279 -16.445 -10.233 1.00 81.12 645 SER A O 1
ATOM 5280 N N . ARG A 1 646 ? 4.457 -16.647 -10.715 1.00 80.69 646 ARG A N 1
ATOM 5281 C CA . ARG A 1 646 ? 5.060 -16.153 -9.473 1.00 80.69 646 ARG A CA 1
ATOM 5282 C C . ARG A 1 646 ? 6.496 -15.664 -9.709 1.00 80.69 646 ARG A C 1
ATOM 5284 O O . ARG A 1 646 ? 7.223 -15.512 -8.740 1.00 80.69 646 ARG A O 1
ATOM 5291 N N . TYR A 1 647 ? 6.894 -15.536 -10.985 1.00 79.00 647 TYR A N 1
ATOM 5292 C CA . TYR A 1 647 ? 8.064 -14.756 -11.429 1.00 79.00 647 TYR A CA 1
ATOM 5293 C C . TYR A 1 647 ? 7.486 -13.326 -11.645 1.00 79.00 647 TYR A C 1
ATOM 5295 O O . TYR A 1 647 ? 8.121 -12.384 -11.242 1.00 79.00 647 TYR A O 1
ATOM 5303 N N . HIS A 1 648 ? 6.253 -13.091 -12.154 1.00 87.75 648 HIS A N 1
ATOM 5304 C CA . HIS A 1 648 ? 5.705 -11.718 -12.314 1.00 87.75 648 HIS A CA 1
ATOM 5305 C C . HIS A 1 648 ? 4.399 -11.373 -11.600 1.00 87.75 648 HIS A C 1
ATOM 5307 O O . HIS A 1 648 ? 3.972 -10.228 -11.709 1.00 87.75 648 HIS A O 1
ATOM 5313 N N . SER A 1 649 ? 3.723 -12.304 -10.919 1.00 85.88 649 SER A N 1
ATOM 5314 C CA . SER A 1 649 ? 2.294 -12.194 -10.554 1.00 85.88 649 SER A CA 1
ATOM 5315 C C . SER A 1 649 ? 1.853 -10.964 -9.763 1.00 85.88 649 SER A C 1
ATOM 5317 O O . SER A 1 649 ? 0.662 -10.764 -9.612 1.00 85.88 649 SER A O 1
ATOM 5319 N N . HIS A 1 650 ? 2.757 -10.115 -9.302 1.00 82.06 650 HIS A N 1
ATOM 5320 C CA . HIS A 1 650 ? 2.472 -8.950 -8.471 1.00 82.06 650 HIS A CA 1
ATOM 5321 C C . HIS A 1 650 ? 2.713 -7.609 -9.177 1.00 82.06 650 HIS A C 1
ATOM 5323 O O . HIS A 1 650 ? 2.456 -6.573 -8.566 1.00 82.06 650 HIS A O 1
ATOM 5329 N N . HIS A 1 651 ? 3.098 -7.625 -10.468 1.00 82.06 651 HIS A N 1
ATOM 5330 C CA . HIS A 1 651 ? 3.116 -6.457 -11.372 1.00 82.06 651 HIS A CA 1
ATOM 5331 C C . HIS A 1 651 ? 1.970 -5.497 -11.096 1.00 82.06 651 HIS A C 1
ATOM 5333 O O . HIS A 1 651 ? 2.134 -4.277 -11.026 1.00 82.06 651 HIS A O 1
ATOM 5339 N N . HIS A 1 652 ? 0.804 -6.092 -10.924 1.00 83.38 652 HIS A N 1
ATOM 5340 C CA . HIS A 1 652 ? -0.483 -5.464 -10.852 1.00 83.38 652 HIS A CA 1
ATOM 5341 C C . HIS A 1 652 ? -1.356 -6.424 -10.016 1.00 83.38 652 HIS A C 1
ATOM 5343 O O . HIS A 1 652 ? -1.448 -7.596 -10.375 1.00 83.38 652 HIS A O 1
ATOM 5349 N N . ALA A 1 653 ? -1.884 -5.959 -8.870 1.00 83.38 653 ALA A N 1
ATOM 5350 C CA . ALA A 1 653 ? -2.446 -6.796 -7.797 1.00 83.38 653 ALA A CA 1
ATOM 5351 C C . ALA A 1 653 ? -3.626 -6.186 -6.982 1.00 83.38 653 ALA A C 1
ATOM 5353 O O . ALA A 1 653 ? -3.575 -6.186 -5.747 1.00 83.38 653 ALA A O 1
ATOM 5354 N N . SER A 1 654 ? -4.630 -5.548 -7.611 1.00 80.06 654 SER A N 1
ATOM 5355 C CA . SER A 1 654 ? -5.797 -4.915 -6.945 1.00 80.06 654 SER A CA 1
ATOM 5356 C C . SER A 1 654 ? -6.850 -4.240 -7.856 1.00 80.06 654 SER A C 1
ATOM 5358 O O . SER A 1 654 ? -6.599 -3.897 -9.002 1.00 80.06 654 SER A O 1
ATOM 5360 N N . ILE A 1 655 ? -8.056 -3.946 -7.337 1.00 72.44 655 ILE A N 1
ATOM 5361 C CA . ILE A 1 655 ? -9.156 -3.291 -8.088 1.00 72.44 655 ILE A CA 1
ATOM 5362 C C . ILE A 1 655 ? -8.923 -1.790 -8.380 1.00 72.44 655 ILE A C 1
ATOM 5364 O O . ILE A 1 655 ? -9.705 -1.153 -9.095 1.00 72.44 655 ILE A O 1
ATOM 5368 N N . VAL A 1 656 ? -7.825 -1.217 -7.898 1.00 79.81 656 VAL A N 1
ATOM 5369 C CA . VAL A 1 656 ? -7.179 -0.070 -8.537 1.00 79.81 656 VAL A CA 1
ATOM 5370 C C . VAL A 1 656 ? -5.667 -0.258 -8.438 1.00 79.81 656 VAL A C 1
ATOM 5372 O O . VAL A 1 656 ? -5.182 -1.137 -7.742 1.00 79.81 656 VAL A O 1
ATOM 5375 N N . THR A 1 657 ? -4.916 0.563 -9.153 1.00 80.00 657 THR A N 1
ATOM 5376 C CA . THR A 1 657 ? -3.506 0.866 -8.921 1.00 80.00 657 THR A CA 1
ATOM 5377 C C . THR A 1 657 ? -3.288 1.534 -7.567 1.00 80.00 657 THR A C 1
ATOM 5379 O O . THR A 1 657 ? -3.698 2.683 -7.351 1.00 80.00 657 THR A O 1
ATOM 5382 N N . GLU A 1 658 ? -2.585 0.861 -6.665 1.00 85.25 658 GLU A N 1
ATOM 5383 C CA . GLU A 1 658 ? -2.687 1.179 -5.245 1.00 85.25 658 GLU A CA 1
ATOM 5384 C C . GLU A 1 658 ? -1.724 2.220 -4.617 1.00 85.25 658 GLU A C 1
ATOM 5386 O O . GLU A 1 658 ? -1.532 2.221 -3.401 1.00 85.25 658 GLU A O 1
ATOM 5391 N N . PRO A 1 659 ? -1.226 3.254 -5.328 1.00 85.25 659 PRO A N 1
ATOM 5392 C CA . PRO A 1 659 ? -0.658 3.345 -6.662 1.00 85.25 659 PRO A CA 1
ATOM 5393 C C . PRO A 1 659 ? 0.875 3.265 -6.599 1.00 85.25 659 PRO A C 1
ATOM 5395 O O . PRO A 1 659 ? 1.588 4.003 -7.271 1.00 85.25 659 PRO A O 1
ATOM 5398 N N . ILE A 1 660 ? 1.388 2.366 -5.763 1.00 78.81 660 ILE A N 1
ATOM 5399 C CA . ILE A 1 660 ? 2.777 1.899 -5.841 1.00 78.81 660 ILE A CA 1
ATOM 5400 C C . ILE A 1 660 ? 2.872 0.390 -6.072 1.00 78.81 660 ILE A C 1
ATOM 5402 O O . ILE A 1 660 ? 3.979 -0.134 -6.084 1.00 78.81 660 ILE A O 1
ATOM 5406 N N . THR A 1 661 ? 1.750 -0.295 -6.328 1.00 83.62 661 THR A N 1
ATOM 5407 C CA . THR A 1 661 ? 1.679 -1.670 -6.865 1.00 83.62 661 THR A CA 1
ATOM 5408 C C . THR A 1 661 ? 2.061 -1.628 -8.348 1.00 83.62 661 THR A C 1
ATOM 5410 O O . THR A 1 661 ? 1.227 -1.650 -9.257 1.00 83.62 661 THR A O 1
ATOM 5413 N N . SER A 1 662 ? 3.349 -1.343 -8.521 1.00 83.00 662 SER A N 1
ATOM 5414 C CA . SER A 1 662 ? 4.027 -0.854 -9.725 1.00 83.00 662 SER A CA 1
ATOM 5415 C C . SER A 1 662 ? 5.525 -0.619 -9.503 1.00 83.00 662 SER A C 1
ATOM 5417 O O . SER A 1 662 ? 6.312 -0.717 -10.432 1.00 83.00 662 SER A O 1
ATOM 5419 N N . VAL A 1 663 ? 5.912 -0.228 -8.287 1.00 75.38 663 VAL A N 1
ATOM 5420 C CA . VAL A 1 663 ? 7.309 -0.061 -7.839 1.00 75.38 663 VAL A CA 1
ATOM 5421 C C . VAL A 1 663 ? 7.591 -0.842 -6.559 1.00 75.38 663 VAL A C 1
ATOM 5423 O O . VAL A 1 663 ? 8.742 -1.188 -6.308 1.00 75.38 663 VAL A O 1
ATOM 5426 N N . ILE A 1 664 ? 6.530 -1.228 -5.828 1.00 78.31 664 ILE A N 1
ATOM 5427 C CA . ILE A 1 664 ? 6.422 -2.555 -5.210 1.00 78.31 664 ILE A CA 1
ATOM 5428 C C . ILE A 1 664 ? 6.891 -3.552 -6.239 1.00 78.31 664 ILE A C 1
ATOM 5430 O O . ILE A 1 664 ? 6.258 -3.597 -7.281 1.00 78.31 664 ILE A O 1
ATOM 5434 N N . HIS A 1 665 ? 7.910 -4.336 -5.917 1.00 79.44 665 HIS A N 1
ATOM 5435 C CA . HIS A 1 665 ? 8.195 -5.664 -6.463 1.00 79.44 665 HIS A CA 1
ATOM 5436 C C . HIS A 1 665 ? 9.016 -6.434 -5.378 1.00 79.44 665 HIS A C 1
ATOM 5438 O O . HIS A 1 665 ? 9.723 -5.760 -4.620 1.00 79.44 665 HIS A O 1
ATOM 5444 N N . PRO A 1 666 ? 8.926 -7.774 -5.193 1.00 82.44 666 PRO A N 1
ATOM 5445 C CA . PRO A 1 666 ? 9.978 -8.509 -4.440 1.00 82.44 666 PRO A CA 1
ATOM 5446 C C . PRO A 1 666 ? 10.357 -9.963 -4.920 1.00 82.44 666 PRO A C 1
ATOM 5448 O O . PRO A 1 666 ? 9.429 -10.763 -4.995 1.00 82.44 666 PRO A O 1
ATOM 5451 N N . PHE A 1 667 ? 11.607 -10.495 -5.052 1.00 80.75 667 PHE A N 1
ATOM 5452 C CA . PHE A 1 667 ? 12.887 -10.282 -5.848 1.00 80.75 667 PHE A CA 1
ATOM 5453 C C . PHE A 1 667 ? 13.472 -11.717 -6.041 1.00 80.75 667 PHE A C 1
ATOM 5455 O O . PHE A 1 667 ? 13.219 -12.542 -5.164 1.00 80.75 667 PHE A O 1
ATOM 5462 N N . ALA A 1 668 ? 14.093 -12.116 -7.177 1.00 80.44 668 ALA A N 1
ATOM 5463 C CA . ALA A 1 668 ? 14.945 -11.308 -8.063 1.00 80.44 668 ALA A CA 1
ATOM 5464 C C . ALA A 1 668 ? 14.490 -10.899 -9.470 1.00 80.44 668 ALA A C 1
ATOM 5466 O O . ALA A 1 668 ? 14.582 -11.652 -10.429 1.00 80.44 668 ALA A O 1
ATOM 5467 N N . GLU A 1 669 ? 14.167 -9.617 -9.641 1.00 84.31 669 GLU A N 1
ATOM 5468 C CA . GLU A 1 669 ? 13.808 -9.008 -10.923 1.00 84.31 669 GLU A CA 1
ATOM 5469 C C . GLU A 1 669 ? 14.358 -7.587 -11.017 1.00 84.31 669 GLU A C 1
ATOM 5471 O O . GLU A 1 669 ? 15.559 -7.453 -11.179 1.00 84.31 669 GLU A O 1
ATOM 5476 N N . MET A 1 670 ? 13.534 -6.545 -11.001 1.00 84.19 670 MET A N 1
ATOM 5477 C CA . MET A 1 670 ? 13.661 -5.206 -11.593 1.00 84.19 670 MET A CA 1
ATOM 5478 C C . MET A 1 670 ? 14.550 -4.999 -12.855 1.00 84.19 670 MET A C 1
ATOM 5480 O O . MET A 1 670 ? 14.385 -3.958 -13.468 1.00 84.19 670 MET A O 1
ATOM 5484 N N . LEU A 1 671 ? 15.404 -5.941 -13.314 1.00 84.38 671 LEU A N 1
ATOM 5485 C CA . LEU A 1 671 ? 16.192 -6.004 -14.562 1.00 84.38 671 LEU A CA 1
ATOM 5486 C C . LEU A 1 671 ? 15.509 -5.197 -15.680 1.00 84.38 671 LEU A C 1
ATOM 5488 O O . LEU A 1 671 ? 15.781 -4.019 -15.781 1.00 84.38 671 LEU A O 1
ATOM 5492 N N . VAL A 1 672 ? 14.591 -5.734 -16.480 1.00 86.56 672 VAL A N 1
ATOM 5493 C CA . VAL A 1 672 ? 13.809 -5.039 -17.525 1.00 86.56 672 VAL A CA 1
ATOM 5494 C C . VAL A 1 672 ? 13.262 -3.664 -17.154 1.00 86.56 672 VAL A C 1
ATOM 5496 O O . VAL A 1 672 ? 13.141 -2.854 -18.058 1.00 86.56 672 VAL A O 1
ATOM 5499 N N . TYR A 1 673 ? 12.935 -3.384 -15.891 1.00 88.00 673 TYR A N 1
ATOM 5500 C CA . TYR A 1 673 ? 12.374 -2.110 -15.417 1.00 88.00 673 TYR A CA 1
ATOM 5501 C C . TYR A 1 673 ? 13.389 -1.188 -14.702 1.00 88.00 673 TYR A C 1
ATOM 5503 O O . TYR A 1 673 ? 13.045 -0.122 -14.179 1.00 88.00 673 TYR A O 1
ATOM 5511 N N . PHE A 1 674 ? 14.670 -1.526 -14.869 1.00 85.00 674 PHE A N 1
ATOM 5512 C CA . PHE A 1 674 ? 15.833 -0.638 -14.908 1.00 85.00 674 PHE A CA 1
ATOM 5513 C C . PHE A 1 674 ? 16.723 -0.843 -16.186 1.00 85.00 674 PHE A C 1
ATOM 5515 O O . PHE A 1 674 ? 17.621 -0.058 -16.457 1.00 85.00 674 PHE A O 1
ATOM 5522 N N . LEU A 1 675 ? 16.449 -1.823 -17.060 1.00 87.62 675 LEU A N 1
ATOM 5523 C CA . LEU A 1 675 ? 17.317 -2.286 -18.163 1.00 87.62 675 LEU A CA 1
ATOM 5524 C C . LEU A 1 675 ? 16.646 -2.343 -19.540 1.00 87.62 675 LEU A C 1
ATOM 5526 O O . LEU A 1 675 ? 16.902 -3.231 -20.350 1.00 87.62 675 LEU A O 1
ATOM 5530 N N . LEU A 1 676 ? 15.821 -1.355 -19.846 1.00 90.12 676 LEU A N 1
ATOM 5531 C CA . LEU A 1 676 ? 15.566 -0.969 -21.229 1.00 90.12 676 LEU A CA 1
ATOM 5532 C C . LEU A 1 676 ? 15.558 0.554 -21.295 1.00 90.12 676 LEU A C 1
ATOM 5534 O O . LEU A 1 676 ? 14.519 1.176 -21.408 1.00 90.12 676 LEU A O 1
ATOM 5538 N N . PHE A 1 677 ? 16.758 1.091 -21.059 1.00 90.00 677 PHE A N 1
ATOM 5539 C CA . PHE A 1 677 ? 17.154 2.386 -20.494 1.00 90.00 677 PHE A CA 1
ATOM 5540 C C . PHE A 1 677 ? 18.096 3.433 -21.393 1.00 90.00 677 PHE A C 1
ATOM 5542 O O . PHE A 1 677 ? 17.505 4.470 -21.601 1.00 90.00 677 PHE A O 1
ATOM 5549 N N . LEU A 1 678 ? 19.304 3.580 -22.134 1.00 89.31 678 LEU A N 1
ATOM 5550 C CA . LEU A 1 678 ? 20.701 3.152 -22.781 1.00 89.31 678 LEU A CA 1
ATOM 5551 C C . LEU A 1 678 ? 21.124 1.939 -23.792 1.00 89.31 678 LEU A C 1
ATOM 5553 O O . LEU A 1 678 ? 21.808 1.027 -23.384 1.00 89.31 678 LEU A O 1
ATOM 5557 N N . ILE A 1 679 ? 20.847 1.947 -25.117 1.00 90.19 679 ILE A N 1
ATOM 5558 C CA . ILE A 1 679 ? 21.181 1.070 -26.291 1.00 90.19 679 ILE A CA 1
ATOM 5559 C C . ILE A 1 679 ? 21.522 1.847 -27.622 1.00 90.19 679 ILE A C 1
ATOM 5561 O O . ILE A 1 679 ? 22.543 1.496 -28.184 1.00 90.19 679 ILE A O 1
ATOM 5565 N N . PRO A 1 680 ? 20.808 2.912 -28.108 1.00 92.19 680 PRO A N 1
ATOM 5566 C CA . PRO A 1 680 ? 21.244 3.799 -29.243 1.00 92.19 680 PRO A CA 1
ATOM 5567 C C . PRO A 1 680 ? 21.985 5.200 -29.146 1.00 92.19 680 PRO A C 1
ATOM 5569 O O . PRO A 1 680 ? 22.585 5.534 -30.150 1.00 92.19 680 PRO A O 1
ATOM 5572 N N . MET A 1 681 ? 22.025 6.031 -28.073 1.00 91.50 681 MET A N 1
ATOM 5573 C CA . MET A 1 681 ? 22.742 7.363 -27.969 1.00 91.50 681 MET A CA 1
ATOM 5574 C C . MET A 1 681 ? 24.205 7.470 -27.421 1.00 91.50 681 MET A C 1
ATOM 5576 O O . MET A 1 681 ? 25.024 8.165 -28.015 1.00 91.50 681 MET A O 1
ATOM 5580 N N . LEU A 1 682 ? 24.490 6.987 -26.203 1.00 90.12 682 LEU A N 1
ATOM 5581 C CA . LEU A 1 682 ? 25.532 7.502 -25.278 1.00 90.12 682 LEU A CA 1
ATOM 5582 C C . LEU A 1 682 ? 26.837 6.671 -25.265 1.00 90.12 682 LEU A C 1
ATOM 5584 O O . LEU A 1 682 ? 27.208 6.074 -24.257 1.00 90.12 682 LEU A O 1
ATOM 5588 N N . ILE A 1 683 ? 27.524 6.588 -26.396 1.00 90.75 683 ILE A N 1
ATOM 5589 C CA . ILE A 1 683 ? 28.655 5.667 -26.642 1.00 90.75 683 ILE A CA 1
ATOM 5590 C C . ILE A 1 683 ? 30.129 6.174 -26.437 1.00 90.75 683 ILE A C 1
ATOM 5592 O O . ILE A 1 683 ? 31.039 5.383 -26.693 1.00 90.75 683 ILE A O 1
ATOM 5596 N N . PRO A 1 684 ? 30.451 7.410 -25.983 1.00 91.31 684 PRO A N 1
ATOM 5597 C CA . PRO A 1 684 ? 31.797 8.014 -25.950 1.00 91.31 684 PRO A CA 1
ATOM 5598 C C . PRO A 1 684 ? 33.100 7.187 -25.881 1.00 91.31 684 PRO A C 1
ATOM 5600 O O . PRO A 1 684 ? 33.630 6.897 -24.806 1.00 91.31 684 PRO A O 1
ATOM 5603 N N . ILE A 1 685 ? 33.697 6.948 -27.066 1.00 90.19 685 ILE A N 1
ATOM 5604 C CA . ILE A 1 685 ? 35.128 6.602 -27.222 1.00 90.19 685 ILE A CA 1
ATOM 5605 C C . ILE A 1 685 ? 35.852 7.092 -28.522 1.00 90.19 685 ILE A C 1
ATOM 5607 O O . ILE A 1 685 ? 37.064 6.911 -28.624 1.00 90.19 685 ILE A O 1
ATOM 5611 N N . LEU A 1 686 ? 35.176 7.699 -29.524 1.00 88.38 686 LEU A N 1
ATOM 5612 C CA . LEU A 1 686 ? 35.773 8.144 -30.822 1.00 88.38 686 LEU A CA 1
ATOM 5613 C C . LEU A 1 686 ? 35.330 9.549 -31.320 1.00 88.38 686 LEU A C 1
ATOM 5615 O O . LEU A 1 686 ? 36.014 10.520 -31.018 1.00 88.38 686 LEU A O 1
ATOM 5619 N N . MET A 1 687 ? 34.222 9.658 -32.083 1.00 90.25 687 MET A N 1
ATOM 5620 C CA . MET A 1 687 ? 33.528 10.911 -32.477 1.00 90.25 687 MET A CA 1
ATOM 5621 C C . MET A 1 687 ? 31.982 10.745 -32.395 1.00 90.25 687 MET A C 1
ATOM 5623 O O . MET A 1 687 ? 31.481 9.788 -32.982 1.00 90.25 687 MET A O 1
ATOM 5627 N N . GLY A 1 688 ? 31.242 11.592 -31.653 1.00 89.00 688 GLY A N 1
ATOM 5628 C CA . GLY A 1 688 ? 29.852 11.320 -31.191 1.00 89.00 688 GLY A CA 1
ATOM 5629 C C . GLY A 1 688 ? 29.272 12.202 -30.055 1.00 89.00 688 GLY A C 1
ATOM 5630 O O . GLY A 1 688 ? 29.610 13.382 -29.998 1.00 89.00 688 GLY A O 1
ATOM 5631 N N . TYR A 1 689 ? 28.350 11.673 -29.211 1.00 92.31 689 TYR A N 1
ATOM 5632 C CA . TYR A 1 689 ? 27.339 12.471 -28.454 1.00 92.31 689 TYR A CA 1
ATOM 5633 C C . TYR A 1 689 ? 26.740 11.846 -27.146 1.00 92.31 689 TYR A C 1
ATOM 5635 O O . TYR A 1 689 ? 26.832 10.643 -26.918 1.00 92.31 689 TYR A O 1
ATOM 5643 N N . GLY A 1 690 ? 26.051 12.657 -26.305 1.00 90.44 690 GLY A N 1
ATOM 5644 C CA . GLY A 1 690 ? 25.207 12.239 -25.144 1.00 90.44 690 GLY A CA 1
ATOM 5645 C C . GLY A 1 690 ? 24.952 13.349 -24.080 1.00 90.44 690 GLY A C 1
ATOM 5646 O O . GLY A 1 690 ? 25.644 14.360 -24.141 1.00 90.44 690 GLY A O 1
ATOM 5647 N N . SER A 1 691 ? 24.007 13.227 -23.110 1.00 92.12 691 SER A N 1
ATOM 5648 C CA . SER A 1 691 ? 23.771 14.283 -22.069 1.00 92.12 691 SER A CA 1
ATOM 5649 C C . SER A 1 691 ? 23.008 13.918 -20.766 1.00 92.12 691 SER A C 1
ATOM 5651 O O . SER A 1 691 ? 22.209 12.981 -20.737 1.00 92.12 691 SER A O 1
ATOM 5653 N N . ILE A 1 692 ? 23.200 14.727 -19.702 1.00 90.69 692 ILE A N 1
ATOM 5654 C CA . ILE A 1 692 ? 22.566 14.605 -18.362 1.00 90.69 692 ILE A CA 1
ATOM 5655 C C . ILE A 1 692 ? 21.065 14.943 -18.377 1.00 90.69 692 ILE A C 1
ATOM 5657 O O . ILE A 1 692 ? 20.255 14.192 -17.839 1.00 90.69 692 ILE A O 1
ATOM 5661 N N . LEU A 1 693 ? 20.659 16.070 -18.967 1.00 89.56 693 LEU A N 1
ATOM 5662 C CA . LEU A 1 693 ? 19.247 16.468 -19.010 1.00 89.56 693 LEU A CA 1
ATOM 5663 C C . LEU A 1 693 ? 18.460 15.600 -19.995 1.00 89.56 693 LEU A C 1
ATOM 5665 O O . LEU A 1 693 ? 17.289 15.344 -19.743 1.00 89.56 693 LEU A O 1
ATOM 5669 N N . GLY A 1 694 ? 19.103 15.078 -21.047 1.00 91.00 694 GLY A N 1
ATOM 5670 C CA . GLY A 1 694 ? 18.540 14.003 -21.867 1.00 91.00 694 GLY A CA 1
ATOM 5671 C C . GLY A 1 694 ? 18.213 12.781 -21.009 1.00 91.00 694 GLY A C 1
ATOM 5672 O O . GLY A 1 694 ? 17.068 12.351 -20.994 1.00 91.00 694 GLY A O 1
ATOM 5673 N N . ILE A 1 695 ? 19.169 12.307 -20.196 1.00 91.12 695 ILE A N 1
ATOM 5674 C CA . ILE A 1 695 ? 18.941 11.246 -19.197 1.00 91.12 695 ILE A CA 1
ATOM 5675 C C . ILE A 1 695 ? 17.741 11.567 -18.282 1.00 91.12 695 ILE A C 1
ATOM 5677 O O . ILE A 1 695 ? 16.846 10.736 -18.148 1.00 91.12 695 ILE A O 1
ATOM 5681 N N . VAL A 1 696 ? 17.675 12.762 -17.684 1.00 90.69 696 VAL A N 1
ATOM 5682 C CA . VAL A 1 696 ? 16.628 13.114 -16.701 1.00 90.69 696 VAL A CA 1
ATOM 5683 C C . VAL A 1 696 ? 15.251 13.340 -17.332 1.00 90.69 696 VAL A C 1
ATOM 5685 O O . VAL A 1 696 ? 14.275 12.782 -16.839 1.00 90.69 696 VAL A O 1
ATOM 5688 N N . LEU A 1 697 ? 15.141 14.131 -18.406 1.00 90.50 697 LEU A N 1
ATOM 5689 C CA . LEU A 1 697 ? 13.865 14.391 -19.094 1.00 90.50 697 LEU A CA 1
ATOM 5690 C C . LEU A 1 697 ? 13.278 13.124 -19.682 1.00 90.50 697 LEU A C 1
ATOM 5692 O O . LEU A 1 697 ? 12.064 12.955 -19.732 1.00 90.50 697 LEU A O 1
ATOM 5696 N N . TYR A 1 698 ? 14.150 12.233 -20.123 1.00 92.69 698 TYR A N 1
ATOM 5697 C CA . TYR A 1 698 ? 13.718 10.984 -20.680 1.00 92.69 698 TYR A CA 1
ATOM 5698 C C . TYR A 1 698 ? 13.171 10.060 -19.598 1.00 92.69 698 TYR A C 1
ATOM 5700 O O . TYR A 1 698 ? 12.036 9.624 -19.746 1.00 92.69 698 TYR A O 1
ATOM 5708 N N . VAL A 1 699 ? 13.864 9.892 -18.459 1.00 90.38 699 VAL A N 1
ATOM 5709 C CA . VAL A 1 699 ? 13.277 9.258 -17.259 1.00 90.38 699 VAL A CA 1
ATOM 5710 C C . VAL A 1 699 ? 11.990 9.984 -16.820 1.00 90.38 699 VAL A C 1
ATOM 5712 O O . VAL A 1 699 ? 11.062 9.350 -16.337 1.00 90.38 699 VAL A O 1
ATOM 5715 N N . ALA A 1 700 ? 11.866 11.296 -17.031 1.00 89.12 700 ALA A N 1
ATOM 5716 C CA . ALA A 1 700 ? 10.645 12.033 -16.713 1.00 89.12 700 ALA A CA 1
ATOM 5717 C C . ALA A 1 700 ? 9.489 11.779 -17.699 1.00 89.12 700 ALA A C 1
ATOM 5719 O O . ALA A 1 700 ? 8.359 11.724 -17.245 1.00 89.12 700 ALA A O 1
ATOM 5720 N N . TYR A 1 701 ? 9.717 11.571 -19.002 1.00 91.44 701 TYR A N 1
ATOM 5721 C CA . TYR A 1 701 ? 8.692 11.084 -19.953 1.00 91.44 701 TYR A CA 1
ATOM 5722 C C . TYR A 1 701 ? 8.206 9.683 -19.554 1.00 91.44 701 TYR A C 1
ATOM 5724 O O . TYR A 1 701 ? 7.021 9.361 -19.593 1.00 91.44 701 TYR A O 1
ATOM 5732 N N . ILE A 1 702 ? 9.160 8.897 -19.074 1.00 91.44 702 ILE A N 1
ATOM 5733 C CA . ILE A 1 702 ? 9.047 7.540 -18.554 1.00 91.44 702 ILE A CA 1
ATOM 5734 C C . ILE A 1 702 ? 8.258 7.447 -17.250 1.00 91.44 702 ILE A C 1
ATOM 5736 O O . ILE A 1 702 ? 7.453 6.531 -17.104 1.00 91.44 702 ILE A O 1
ATOM 5740 N N . ASP A 1 703 ? 8.443 8.393 -16.338 1.00 90.38 703 ASP A N 1
ATOM 5741 C CA . ASP A 1 703 ? 7.616 8.581 -15.148 1.00 90.38 703 ASP A CA 1
ATOM 5742 C C . ASP A 1 703 ? 6.281 9.284 -15.526 1.00 90.38 703 ASP A C 1
ATOM 5744 O O . ASP A 1 703 ? 5.227 9.006 -14.945 1.00 90.38 703 ASP A O 1
ATOM 5748 N N . PHE A 1 704 ? 6.267 10.139 -16.559 1.00 92.19 704 PHE A N 1
ATOM 5749 C CA . PHE A 1 704 ? 5.099 10.929 -16.964 1.00 92.19 704 PHE A CA 1
ATOM 5750 C C . PHE A 1 704 ? 4.020 10.121 -17.633 1.00 92.19 704 PHE A C 1
ATOM 5752 O O . PHE A 1 704 ? 2.852 10.336 -17.337 1.00 92.19 704 PHE A O 1
ATOM 5759 N N . MET A 1 705 ? 4.350 9.195 -18.514 1.00 92.25 705 MET A N 1
ATOM 5760 C CA . MET A 1 705 ? 3.343 8.465 -19.274 1.00 92.25 705 MET A CA 1
ATOM 5761 C C . MET A 1 705 ? 2.812 7.255 -18.463 1.00 92.25 705 MET A C 1
ATOM 5763 O O . MET A 1 705 ? 2.761 6.093 -18.843 1.00 92.25 705 MET A O 1
ATOM 5767 N N . ASN A 1 706 ? 2.414 7.630 -17.256 1.00 90.56 706 ASN A N 1
ATOM 5768 C CA . ASN A 1 706 ? 1.646 6.930 -16.251 1.00 90.56 706 ASN A CA 1
ATOM 5769 C C . ASN A 1 706 ? 0.917 7.986 -15.390 1.00 90.56 706 ASN A C 1
ATOM 5771 O O . ASN A 1 706 ? -0.192 7.760 -14.904 1.00 90.56 706 ASN A O 1
ATOM 5775 N N . ASN A 1 707 ? 1.532 9.170 -15.241 1.00 91.50 707 ASN A N 1
ATOM 5776 C CA . ASN A 1 707 ? 1.038 10.426 -14.665 1.00 91.50 707 ASN A CA 1
ATOM 5777 C C . ASN A 1 707 ? 0.194 11.292 -15.607 1.00 91.50 707 ASN A C 1
ATOM 5779 O O . ASN A 1 707 ? -0.619 12.057 -15.117 1.00 91.50 707 ASN A O 1
ATOM 5783 N N . MET A 1 708 ? 0.278 11.102 -16.921 1.00 91.69 708 MET A N 1
ATOM 5784 C CA . MET A 1 708 ? -0.813 11.376 -17.860 1.00 91.69 708 MET A CA 1
ATOM 5785 C C . MET A 1 708 ? -1.840 10.229 -17.862 1.00 91.69 708 MET A C 1
ATOM 5787 O O . MET A 1 708 ? -2.741 10.209 -18.689 1.00 91.69 708 MET A O 1
ATOM 5791 N N . GLY A 1 709 ? -1.603 9.206 -17.028 1.00 86.44 709 GLY A N 1
ATOM 5792 C CA . GLY A 1 709 ? -1.983 7.819 -17.261 1.00 86.44 709 GLY A CA 1
ATOM 5793 C C . GLY A 1 709 ? -3.300 7.341 -16.663 1.00 86.44 709 GLY A C 1
ATOM 5794 O O . GLY A 1 709 ? -4.332 7.785 -17.123 1.00 86.44 709 GLY A O 1
ATOM 5795 N N . HIS A 1 710 ? -3.513 6.380 -15.760 1.00 90.56 710 HIS A N 1
ATOM 5796 C CA . HIS A 1 710 ? -2.865 5.443 -14.832 1.00 90.56 710 HIS A CA 1
ATOM 5797 C C . HIS A 1 710 ? -3.201 5.324 -13.300 1.00 90.56 710 HIS A C 1
ATOM 5799 O O . HIS A 1 710 ? -2.952 4.277 -12.746 1.00 90.56 710 HIS A O 1
ATOM 5805 N N . CYS A 1 711 ? -3.869 6.250 -12.587 1.00 86.62 711 CYS A N 1
ATOM 5806 C CA . CYS A 1 711 ? -4.648 6.023 -11.355 1.00 86.62 711 CYS A CA 1
ATOM 5807 C C . CYS A 1 711 ? -5.860 6.972 -11.077 1.00 86.62 711 CYS A C 1
ATOM 5809 O O . CYS A 1 711 ? -6.713 6.531 -10.332 1.00 86.62 711 CYS A O 1
ATOM 5811 N N . ASN A 1 712 ? -6.006 8.212 -11.588 1.00 88.31 712 ASN A N 1
ATOM 5812 C CA . ASN A 1 712 ? -7.253 8.966 -12.006 1.00 88.31 712 ASN A CA 1
ATOM 5813 C C . ASN A 1 712 ? -6.910 10.472 -12.185 1.00 88.31 712 ASN A C 1
ATOM 5815 O O . ASN A 1 712 ? -6.015 10.950 -11.498 1.00 88.31 712 ASN A O 1
ATOM 5819 N N . PHE A 1 713 ? -7.544 11.273 -13.050 1.00 86.75 713 PHE A N 1
ATOM 5820 C CA . PHE A 1 713 ? -8.765 11.085 -13.858 1.00 86.75 713 PHE A CA 1
ATOM 5821 C C . PHE A 1 713 ? -8.496 11.196 -15.357 1.00 86.75 713 PHE A C 1
ATOM 5823 O O . PHE A 1 713 ? -7.483 11.782 -15.702 1.00 86.75 713 PHE A O 1
ATOM 5830 N N . GLU A 1 714 ? -9.421 10.739 -16.218 1.00 88.44 714 GLU A N 1
ATOM 5831 C CA . GLU A 1 714 ? -9.301 10.891 -17.681 1.00 88.44 714 GLU A CA 1
ATOM 5832 C C . GLU A 1 714 ? -8.880 12.321 -18.057 1.00 88.44 714 GLU A C 1
ATOM 5834 O O . GLU A 1 714 ? -9.652 13.279 -17.966 1.00 88.44 714 GLU A O 1
ATOM 5839 N N . LEU A 1 715 ? -7.603 12.429 -18.403 1.00 85.56 715 LEU A N 1
ATOM 5840 C CA . LEU A 1 715 ? -6.880 13.669 -18.554 1.00 85.56 715 LEU A CA 1
ATOM 5841 C C . LEU A 1 715 ? -6.927 14.191 -19.981 1.00 85.56 715 LEU A C 1
ATOM 5843 O O . LEU A 1 715 ? -6.693 15.380 -20.185 1.00 85.56 715 LEU A O 1
ATOM 5847 N N . LEU A 1 716 ? -7.198 13.332 -20.964 1.00 87.81 716 LEU A N 1
ATOM 5848 C CA . LEU A 1 716 ? -7.182 13.715 -22.363 1.00 87.81 716 LEU A CA 1
ATOM 5849 C C . LEU A 1 716 ? -8.608 14.040 -22.826 1.00 87.81 716 LEU A C 1
ATOM 5851 O O . LEU A 1 716 ? -9.386 13.140 -23.135 1.00 87.81 716 LEU A O 1
ATOM 5855 N N . PRO A 1 717 ? -9.000 15.326 -22.901 1.00 86.81 717 PRO A N 1
ATOM 5856 C CA . PRO A 1 717 ? -10.246 15.694 -23.551 1.00 86.81 717 PRO A CA 1
ATOM 5857 C C . PRO A 1 717 ? -10.197 15.345 -25.044 1.00 86.81 717 PRO A C 1
ATOM 5859 O O . PRO A 1 717 ? -9.180 15.532 -25.717 1.00 86.81 717 PRO A O 1
ATOM 5862 N N . LYS A 1 718 ? -11.352 14.914 -25.563 1.00 87.00 718 LYS A N 1
ATOM 5863 C CA . LYS A 1 718 ? -11.600 14.449 -26.941 1.00 87.00 718 LYS A CA 1
ATOM 5864 C C . LYS A 1 718 ? -10.877 15.239 -28.042 1.00 87.00 718 LYS A C 1
ATOM 5866 O O . LYS A 1 718 ? -10.406 14.645 -29.009 1.00 87.00 718 LYS A O 1
ATOM 5871 N N . TRP A 1 719 ? -10.754 16.560 -27.879 1.00 89.56 719 TRP A N 1
ATOM 5872 C CA . TRP A 1 719 ? -10.161 17.449 -28.880 1.00 89.56 719 TRP A CA 1
ATOM 5873 C C . TRP A 1 719 ? -8.714 17.095 -29.253 1.00 89.56 719 TRP A C 1
ATOM 5875 O O . TRP A 1 719 ? -8.328 17.314 -30.397 1.00 89.56 719 TRP A O 1
ATOM 5885 N N . ILE A 1 720 ? -7.922 16.505 -28.351 1.00 88.81 720 ILE A N 1
ATOM 5886 C CA . ILE A 1 720 ? -6.502 16.195 -28.613 1.00 88.81 720 ILE A CA 1
ATOM 5887 C C . ILE A 1 720 ? -6.348 15.204 -29.783 1.00 88.81 720 ILE A C 1
ATOM 5889 O O . ILE A 1 720 ? -5.541 15.423 -30.686 1.00 88.81 720 ILE A O 1
ATOM 5893 N N . PHE A 1 721 ? -7.188 14.168 -29.826 1.00 89.50 721 PHE A N 1
ATOM 5894 C CA . PHE A 1 721 ? -7.186 13.149 -30.886 1.00 89.50 721 PHE A CA 1
ATOM 5895 C C . PHE A 1 721 ? -7.939 13.605 -32.138 1.00 89.50 721 PHE A C 1
ATOM 5897 O O . PHE A 1 721 ? -7.712 13.077 -33.221 1.00 89.50 721 PHE A O 1
ATOM 5904 N N . GLN A 1 722 ? -8.795 14.621 -32.015 1.00 88.88 722 GLN A N 1
ATOM 5905 C CA . GLN A 1 722 ? -9.435 15.271 -33.160 1.00 88.88 722 GLN A CA 1
ATOM 5906 C C . GLN A 1 722 ? -8.463 16.213 -33.892 1.00 88.88 722 GLN A C 1
ATOM 5908 O O . GLN A 1 722 ? -8.502 16.291 -35.116 1.00 88.88 722 GLN A O 1
ATOM 5913 N N . VAL A 1 723 ? -7.576 16.902 -33.161 1.00 93.62 723 VAL A N 1
ATOM 5914 C CA . VAL A 1 723 ? -6.572 17.821 -33.729 1.00 93.62 723 VAL A CA 1
ATOM 5915 C C . VAL A 1 723 ? -5.405 17.072 -34.378 1.00 93.62 723 VAL A C 1
ATOM 5917 O O . VAL A 1 723 ? -4.925 17.498 -35.426 1.00 93.62 723 VAL A O 1
ATOM 5920 N N . PHE A 1 724 ? -4.959 15.949 -33.804 1.00 91.81 724 PHE A N 1
ATOM 5921 C CA . PHE A 1 724 ? -3.928 15.105 -34.417 1.00 91.81 724 PHE A CA 1
ATOM 5922 C C . PHE A 1 724 ? -4.341 13.621 -34.379 1.00 91.81 724 PHE A C 1
ATOM 5924 O O . PHE A 1 724 ? -3.925 12.895 -33.483 1.00 91.81 724 PHE A O 1
ATOM 5931 N N . PRO A 1 725 ? -5.138 13.124 -35.346 1.00 89.81 725 PRO A N 1
ATOM 5932 C CA . PRO A 1 725 ? -5.622 11.737 -35.351 1.00 89.81 725 PRO A CA 1
ATOM 5933 C C . PRO A 1 725 ? -4.547 10.636 -35.289 1.00 89.81 725 PRO A C 1
ATOM 5935 O O . PRO A 1 725 ? -4.771 9.654 -34.579 1.00 89.81 725 PRO A O 1
ATOM 5938 N N . PRO A 1 726 ? -3.355 10.771 -35.920 1.00 92.38 726 PRO A N 1
ATOM 5939 C CA . PRO A 1 726 ? -2.265 9.810 -35.737 1.00 92.38 726 PRO A CA 1
ATOM 5940 C C . PRO A 1 726 ? -1.811 9.678 -34.283 1.00 92.38 726 PRO A C 1
ATOM 5942 O O . PRO A 1 726 ? -1.262 8.647 -33.914 1.00 92.38 726 PRO A O 1
ATOM 5945 N N . LEU A 1 727 ? -2.085 10.669 -33.429 1.00 88.88 727 LEU A N 1
ATOM 5946 C CA . LEU A 1 727 ? -1.833 10.587 -31.996 1.00 88.88 727 LEU A CA 1
ATOM 5947 C C . LEU A 1 727 ? -2.609 9.457 -31.327 1.00 88.88 727 LEU A C 1
ATOM 5949 O O . LEU A 1 727 ? -2.174 9.021 -30.281 1.00 88.88 727 LEU A O 1
ATOM 5953 N N . LYS A 1 728 ? -3.693 8.928 -31.912 1.00 88.50 728 LYS A N 1
ATOM 5954 C CA . LYS A 1 728 ? -4.326 7.698 -31.409 1.00 88.50 728 LYS A CA 1
ATOM 5955 C C . LYS A 1 728 ? -3.358 6.517 -31.482 1.00 88.50 728 LYS A C 1
ATOM 5957 O O . LYS A 1 728 ? -3.263 5.754 -30.537 1.00 88.50 728 LYS A O 1
ATOM 5962 N N . TYR A 1 729 ? -2.606 6.419 -32.574 1.00 91.25 729 TYR A N 1
ATOM 5963 C CA . TYR A 1 729 ? -1.600 5.390 -32.852 1.00 91.25 729 TYR A CA 1
ATOM 5964 C C . TYR A 1 729 ? -0.231 5.720 -32.255 1.00 91.25 729 TYR A C 1
ATOM 5966 O O . TYR A 1 729 ? 0.591 4.838 -32.077 1.00 91.25 729 TYR A O 1
ATOM 5974 N N . LEU A 1 730 ? 0.045 6.994 -31.981 1.00 90.12 730 LEU A N 1
ATOM 5975 C CA . LEU A 1 730 ? 1.324 7.471 -31.451 1.00 90.12 730 LEU A CA 1
ATOM 5976 C C . LEU A 1 730 ? 1.235 7.929 -30.000 1.00 90.12 730 LEU A C 1
ATOM 5978 O O . LEU A 1 730 ? 2.227 8.380 -29.441 1.00 90.12 730 LEU A O 1
ATOM 5982 N N . MET A 1 731 ? 0.070 7.850 -29.374 1.00 91.75 731 MET A N 1
ATOM 5983 C CA . MET A 1 731 ? -0.089 8.159 -27.971 1.00 91.75 731 MET A CA 1
ATOM 5984 C C . MET A 1 731 ? -1.319 7.499 -27.393 1.00 91.75 731 MET A C 1
ATOM 5986 O O . MET A 1 731 ? -2.391 7.368 -27.980 1.00 91.75 731 MET A O 1
ATOM 5990 N N . TYR A 1 732 ? -1.128 7.124 -26.158 1.00 92.31 732 TYR A N 1
ATOM 5991 C CA . TYR A 1 732 ? -2.154 6.574 -25.338 1.00 92.31 732 TYR A CA 1
ATOM 5992 C C . TYR A 1 732 ? -3.210 7.619 -24.981 1.00 92.31 732 TYR A C 1
ATOM 5994 O O . TYR A 1 732 ? -2.983 8.828 -25.047 1.00 92.31 732 TYR A O 1
ATOM 6002 N N . THR A 1 733 ? -4.329 7.157 -24.440 1.00 92.12 733 THR A N 1
ATOM 6003 C CA . THR A 1 733 ? -5.217 7.981 -23.600 1.00 92.12 733 THR A CA 1
ATOM 6004 C C . THR A 1 733 ? -5.483 7.210 -22.321 1.00 92.12 733 THR A C 1
ATOM 6006 O O . THR A 1 733 ? -5.331 6.014 -22.336 1.00 92.12 733 THR A O 1
ATOM 6009 N N . PRO A 1 734 ? -5.909 7.764 -21.194 1.00 92.25 734 PRO A N 1
ATOM 6010 C CA . PRO A 1 734 ? -6.470 6.933 -20.135 1.00 92.25 734 PRO A CA 1
ATOM 6011 C C . PRO A 1 734 ? -7.527 5.941 -20.726 1.00 92.25 734 PRO A C 1
ATOM 6013 O O . PRO A 1 734 ? -7.427 4.742 -20.485 1.00 92.25 734 PRO A O 1
ATOM 6016 N N . SER A 1 735 ? -8.416 6.409 -21.615 1.00 91.12 735 SER A N 1
ATOM 6017 C CA . SER A 1 735 ? -9.266 5.674 -22.592 1.00 91.12 735 SER A CA 1
ATOM 6018 C C . SER A 1 735 ? -8.551 4.993 -23.797 1.00 91.12 735 SER A C 1
ATOM 6020 O O . SER A 1 735 ? -9.227 4.620 -24.762 1.00 91.12 735 SER A O 1
ATOM 6022 N N . TYR A 1 736 ? -7.217 4.866 -23.785 1.00 92.25 736 TYR A N 1
ATOM 6023 C CA . TYR A 1 736 ? -6.318 4.143 -24.718 1.00 92.25 736 TYR A CA 1
ATOM 6024 C C . TYR A 1 736 ? -4.886 3.873 -24.126 1.00 92.25 736 TYR A C 1
ATOM 6026 O O . TYR A 1 736 ? -3.905 4.046 -24.834 1.00 92.25 736 TYR A O 1
ATOM 6034 N N . HIS A 1 737 ? -4.742 3.502 -22.837 1.00 91.31 737 HIS A N 1
ATOM 6035 C CA . HIS A 1 737 ? -3.480 3.359 -22.045 1.00 91.31 737 HIS A CA 1
ATOM 6036 C C . HIS A 1 737 ? -3.744 2.381 -20.901 1.00 91.31 737 HIS A C 1
ATOM 6038 O O . HIS A 1 737 ? -3.883 1.201 -21.164 1.00 91.31 737 HIS A O 1
ATOM 6044 N N . SER A 1 738 ? -4.088 2.951 -19.731 1.00 88.50 738 SER A N 1
ATOM 6045 C CA . SER A 1 738 ? -5.050 2.612 -18.667 1.00 88.50 738 SER A CA 1
ATOM 6046 C C . SER A 1 738 ? -6.422 2.138 -19.095 1.00 88.50 738 SER A C 1
ATOM 6048 O O . SER A 1 738 ? -7.395 2.114 -18.360 1.00 88.50 738 SER A O 1
ATOM 6050 N N . LEU A 1 739 ? -6.444 1.695 -20.316 1.00 89.25 739 LEU A N 1
ATOM 6051 C CA . LEU A 1 739 ? -6.836 0.369 -20.663 1.00 89.25 739 LEU A CA 1
ATOM 6052 C C . LEU A 1 739 ? -5.868 -0.649 -19.881 1.00 89.25 739 LEU A C 1
ATOM 6054 O O . LEU A 1 739 ? -5.214 -0.221 -18.952 1.00 89.25 739 LEU A O 1
ATOM 6058 N N . HIS A 1 740 ? -5.896 -1.994 -20.028 1.00 91.81 740 HIS A N 1
ATOM 6059 C CA . HIS A 1 740 ? -5.630 -3.129 -19.099 1.00 91.81 740 HIS A CA 1
ATOM 6060 C C . HIS A 1 740 ? -6.971 -4.085 -18.808 1.00 91.81 740 HIS A C 1
ATOM 6062 O O . HIS A 1 740 ? -7.192 -4.657 -19.869 1.00 91.81 740 HIS A O 1
ATOM 6068 N N . HIS A 1 741 ? -8.027 -4.416 -17.878 1.00 88.00 741 HIS A N 1
ATOM 6069 C CA . HIS A 1 741 ? -8.839 -4.255 -16.499 1.00 88.00 741 HIS A CA 1
ATOM 6070 C C . HIS A 1 741 ? -9.761 -5.407 -15.835 1.00 88.00 741 HIS A C 1
ATOM 6072 O O . HIS A 1 741 ? -9.984 -5.286 -14.637 1.00 88.00 741 HIS A O 1
ATOM 6078 N N . THR A 1 742 ? -10.457 -6.372 -16.506 1.00 83.81 742 THR A N 1
ATOM 6079 C CA . THR A 1 742 ? -11.213 -7.606 -16.026 1.00 83.81 742 THR A CA 1
ATOM 6080 C C . THR A 1 742 ? -11.599 -8.788 -17.031 1.00 83.81 742 THR A C 1
ATOM 6082 O O . THR A 1 742 ? -11.895 -9.898 -16.620 1.00 83.81 742 THR A O 1
ATOM 6085 N N . GLN A 1 743 ? -11.545 -8.616 -18.362 1.00 84.00 743 GLN A N 1
ATOM 6086 C CA . GLN A 1 743 ? -11.213 -9.542 -19.509 1.00 84.00 743 GLN A CA 1
ATOM 6087 C C . GLN A 1 743 ? -10.229 -10.747 -19.422 1.00 84.00 743 GLN A C 1
ATOM 6089 O O . GLN A 1 743 ? -10.248 -11.479 -18.446 1.00 84.00 743 GLN A O 1
ATOM 6094 N N . PHE A 1 744 ? -9.220 -10.796 -20.333 1.00 82.81 744 PHE A N 1
ATOM 6095 C CA . PHE A 1 744 ? -7.752 -10.720 -20.009 1.00 82.81 744 PHE A CA 1
ATOM 6096 C C . PHE A 1 744 ? -6.796 -10.311 -21.171 1.00 82.81 744 PHE A C 1
ATOM 6098 O O . PHE A 1 744 ? -5.590 -10.322 -20.980 1.00 82.81 744 PHE A O 1
ATOM 6105 N N . ARG A 1 745 ? -7.246 -10.055 -22.412 1.00 85.44 745 ARG A N 1
ATOM 6106 C CA . ARG A 1 745 ? -6.408 -10.332 -23.606 1.00 85.44 745 ARG A CA 1
ATOM 6107 C C . ARG A 1 745 ? -6.629 -9.470 -24.869 1.00 85.44 745 ARG A C 1
ATOM 6109 O O . ARG A 1 745 ? -6.420 -10.006 -25.949 1.00 85.44 745 ARG A O 1
ATOM 6116 N N . THR A 1 746 ? -7.010 -8.186 -24.804 1.00 91.81 746 THR A N 1
ATOM 6117 C CA . THR A 1 746 ? -7.192 -7.411 -26.053 1.00 91.81 746 THR A CA 1
ATOM 6118 C C . THR A 1 746 ? -5.932 -6.895 -26.777 1.00 91.81 746 THR A C 1
ATOM 6120 O O . THR A 1 746 ? -5.311 -7.642 -27.503 1.00 91.81 746 THR A O 1
ATOM 6123 N N . ASN A 1 747 ? -5.615 -5.597 -26.714 1.00 94.19 747 ASN A N 1
ATOM 6124 C CA . ASN A 1 747 ? -5.385 -4.790 -27.932 1.00 94.19 747 ASN A CA 1
ATOM 6125 C C . ASN A 1 747 ? -4.095 -4.974 -28.745 1.00 94.19 747 ASN A C 1
ATOM 6127 O O . ASN A 1 747 ? -4.196 -5.169 -29.941 1.00 94.19 747 ASN A O 1
ATOM 6131 N N . TYR A 1 748 ? -2.890 -4.770 -28.212 1.00 93.88 748 TYR A N 1
ATOM 6132 C CA . TYR A 1 748 ? -2.538 -4.677 -26.796 1.00 93.88 748 TYR A CA 1
ATOM 6133 C C . TYR A 1 748 ? -1.975 -3.307 -26.328 1.00 93.88 748 TYR A C 1
ATOM 6135 O O . TYR A 1 748 ? -1.592 -3.229 -25.178 1.00 93.88 748 TYR A O 1
ATOM 6143 N N . SER A 1 749 ? -2.005 -2.226 -27.131 1.00 94.19 749 SER A N 1
ATOM 6144 C CA . SER A 1 749 ? -1.784 -0.760 -26.839 1.00 94.19 749 SER A CA 1
ATOM 6145 C C . SER A 1 749 ? -1.277 -0.240 -25.462 1.00 94.19 749 SER A C 1
ATOM 6147 O O . SER A 1 749 ? -1.567 -0.799 -24.435 1.00 94.19 749 SER A O 1
ATOM 6149 N N . LEU A 1 750 ? -0.523 0.864 -25.390 1.00 91.88 750 LEU A N 1
ATOM 6150 C CA . LEU A 1 750 ? 0.165 1.438 -24.192 1.00 91.88 750 LEU A CA 1
ATOM 6151 C C . LEU A 1 750 ? 0.561 2.903 -24.543 1.00 91.88 750 LEU A C 1
ATOM 6153 O O . LEU A 1 750 ? -0.076 3.460 -25.426 1.00 91.88 750 LEU A O 1
ATOM 6157 N N . PHE A 1 751 ? 1.656 3.472 -24.011 1.00 94.00 751 PHE A N 1
ATOM 6158 C CA . PHE A 1 751 ? 2.508 4.560 -24.589 1.00 94.00 751 PHE A CA 1
ATOM 6159 C C . PHE A 1 751 ? 2.043 5.313 -25.864 1.00 94.00 751 PHE A C 1
ATOM 6161 O O . PHE A 1 751 ? 1.604 6.455 -25.764 1.00 94.00 751 PHE A O 1
ATOM 6168 N N . MET A 1 752 ? 2.245 4.712 -27.039 1.00 94.69 752 MET A N 1
ATOM 6169 C CA . MET A 1 752 ? 2.078 5.167 -28.426 1.00 94.69 752 MET A CA 1
ATOM 6170 C C . MET A 1 752 ? 1.441 4.082 -29.395 1.00 94.69 752 MET A C 1
ATOM 6172 O O . MET A 1 752 ? 2.187 3.422 -30.113 1.00 94.69 752 MET A O 1
ATOM 6176 N N . PRO A 1 753 ? 0.110 3.786 -29.340 1.00 94.25 753 PRO A N 1
ATOM 6177 C CA . PRO A 1 753 ? -0.623 2.562 -29.803 1.00 94.25 753 PRO A CA 1
ATOM 6178 C C . PRO A 1 753 ? -0.644 2.079 -31.282 1.00 94.25 753 PRO A C 1
ATOM 6180 O O . PRO A 1 753 ? -1.726 1.853 -31.834 1.00 94.25 753 PRO A O 1
ATOM 6183 N N . PHE A 1 754 ? 0.467 1.910 -31.989 1.00 93.56 754 PHE A N 1
ATOM 6184 C CA . PHE A 1 754 ? 0.412 2.073 -33.457 1.00 93.56 754 PHE A CA 1
ATOM 6185 C C . PHE A 1 754 ? -0.378 1.042 -34.266 1.00 93.56 754 PHE A C 1
ATOM 6187 O O . PHE A 1 754 ? -0.909 1.371 -35.322 1.00 93.56 754 PHE A O 1
ATOM 6194 N N . TYR A 1 755 ? -0.547 -0.180 -33.796 1.00 93.62 755 TYR A N 1
ATOM 6195 C CA . TYR A 1 755 ? -0.791 -1.293 -34.718 1.00 93.62 755 TYR A CA 1
ATOM 6196 C C . TYR A 1 755 ? -2.248 -1.538 -35.127 1.00 93.62 755 TYR A C 1
ATOM 6198 O O . TYR A 1 755 ? -2.575 -2.566 -35.710 1.00 93.62 755 TYR A O 1
ATOM 6206 N N . ASP A 1 756 ? -3.062 -0.511 -34.905 1.00 94.81 756 ASP A N 1
ATOM 6207 C CA . ASP A 1 756 ? -4.502 -0.397 -35.091 1.00 94.81 756 ASP A CA 1
ATOM 6208 C C . ASP A 1 756 ? -4.882 -0.442 -36.585 1.00 94.81 756 ASP A C 1
ATOM 6210 O O . ASP A 1 756 ? -4.844 -1.515 -37.189 1.00 94.81 756 ASP A O 1
ATOM 6214 N N . TYR A 1 757 ? -5.166 0.687 -37.245 1.00 92.25 757 TYR A N 1
ATOM 6215 C CA . TYR A 1 757 ? -5.477 0.744 -38.686 1.00 92.25 757 TYR A CA 1
ATOM 6216 C C . TYR A 1 757 ? -4.227 0.620 -39.593 1.00 92.25 757 TYR A C 1
ATOM 6218 O O . TYR A 1 757 ? -4.082 1.354 -40.570 1.00 92.25 757 TYR A O 1
ATOM 6226 N N . ILE A 1 758 ? -3.327 -0.325 -39.289 1.00 94.44 758 ILE A N 1
ATOM 6227 C CA . ILE A 1 758 ? -2.252 -0.770 -40.199 1.00 94.44 758 ILE A CA 1
ATOM 6228 C C . ILE A 1 758 ? -2.231 -2.292 -40.402 1.00 94.44 758 ILE A C 1
ATOM 6230 O O . ILE A 1 758 ? -2.263 -2.735 -41.546 1.00 94.44 758 ILE A O 1
ATOM 6234 N N . TYR A 1 759 ? -2.308 -3.093 -39.333 1.00 94.19 759 TYR A N 1
ATOM 6235 C CA . TYR A 1 759 ? -2.817 -4.470 -39.447 1.00 94.19 759 TYR A CA 1
ATOM 6236 C C . TYR A 1 759 ? -4.311 -4.476 -39.797 1.00 94.19 759 TYR A C 1
ATOM 6238 O O . TYR A 1 759 ? -4.810 -5.445 -40.361 1.00 94.19 759 TYR A O 1
ATOM 6246 N N . ASN A 1 760 ? -5.024 -3.436 -39.344 1.00 94.00 760 ASN A N 1
ATOM 6247 C CA . ASN A 1 760 ? -6.419 -3.474 -38.913 1.00 94.00 760 ASN A CA 1
ATOM 6248 C C . ASN A 1 760 ? -6.637 -4.494 -37.765 1.00 94.00 760 ASN A C 1
ATOM 6250 O O . ASN A 1 760 ? -7.390 -5.440 -37.923 1.00 94.00 760 ASN A O 1
ATOM 6254 N N . THR A 1 761 ? -5.954 -4.310 -36.616 1.00 94.19 761 THR A N 1
ATOM 6255 C CA . THR A 1 761 ? -6.124 -5.089 -35.350 1.00 94.19 761 THR A CA 1
ATOM 6256 C C . THR A 1 761 ? -5.800 -4.269 -34.093 1.00 94.19 761 THR A C 1
ATOM 6258 O O . THR A 1 761 ? -4.780 -3.596 -34.087 1.00 94.19 761 THR A O 1
ATOM 6261 N N . MET A 1 762 ? -6.620 -4.324 -33.036 1.00 93.75 762 MET A N 1
ATOM 6262 C CA . MET A 1 762 ? -6.473 -3.552 -31.779 1.00 93.75 762 MET A CA 1
ATOM 6263 C C . MET A 1 762 ? -7.416 -4.087 -30.665 1.00 93.75 762 MET A C 1
ATOM 6265 O O . MET A 1 762 ? -7.652 -5.284 -30.564 1.00 93.75 762 MET A O 1
ATOM 6269 N N . ASP A 1 763 ? -7.972 -3.231 -29.798 1.00 92.88 763 ASP A N 1
ATOM 6270 C CA . ASP A 1 763 ? -9.256 -3.450 -29.102 1.00 92.88 763 ASP A CA 1
ATOM 6271 C C . ASP A 1 763 ? -10.326 -2.805 -29.970 1.00 92.88 763 ASP A C 1
ATOM 6273 O O . ASP A 1 763 ? -10.421 -3.209 -31.109 1.00 92.88 763 ASP A O 1
ATOM 6277 N N . LYS A 1 764 ? -11.128 -1.836 -29.549 1.00 91.12 764 LYS A N 1
ATOM 6278 C CA . LYS A 1 764 ? -12.089 -1.159 -30.433 1.00 91.12 764 LYS A CA 1
ATOM 6279 C C . LYS A 1 764 ? -12.297 0.302 -30.011 1.00 91.12 764 LYS A C 1
ATOM 6281 O O . LYS A 1 764 ? -13.402 0.820 -30.103 1.00 91.12 764 LYS A O 1
ATOM 6286 N N . SER A 1 765 ? -11.281 0.913 -29.401 1.00 91.62 765 SER A N 1
ATOM 6287 C CA . SER A 1 765 ? -11.424 1.798 -28.232 1.00 91.62 765 SER A CA 1
ATOM 6288 C C . SER A 1 765 ? -11.561 3.315 -28.502 1.00 91.62 765 SER A C 1
ATOM 6290 O O . SER A 1 765 ? -11.682 3.773 -29.640 1.00 91.62 765 SER A O 1
ATOM 6292 N N . THR A 1 766 ? -11.506 4.090 -27.406 1.00 89.69 766 THR A N 1
ATOM 6293 C CA . THR A 1 766 ? -11.404 5.562 -27.326 1.00 89.69 766 THR A CA 1
ATOM 6294 C C . THR A 1 766 ? -12.710 6.353 -27.468 1.00 89.69 766 THR A C 1
ATOM 6296 O O . THR A 1 766 ? -13.246 6.823 -26.466 1.00 89.69 766 THR A O 1
ATOM 6299 N N . ASP A 1 767 ? -13.236 6.552 -28.676 1.00 89.50 767 ASP A N 1
ATOM 6300 C CA . ASP A 1 767 ? -13.901 7.831 -29.017 1.00 89.50 767 ASP A CA 1
ATOM 6301 C C . ASP A 1 767 ? -15.332 8.058 -28.478 1.00 89.50 767 ASP A C 1
ATOM 6303 O O . ASP A 1 767 ? -15.906 9.135 -28.641 1.00 89.50 767 ASP A O 1
ATOM 6307 N N . GLU A 1 768 ? -15.885 7.088 -27.752 1.00 90.69 768 GLU A N 1
ATOM 6308 C CA . GLU A 1 768 ? -17.132 7.196 -26.971 1.00 90.69 768 GLU A CA 1
ATOM 6309 C C . GLU A 1 768 ? -16.912 6.846 -25.487 1.00 90.69 768 GLU A C 1
ATOM 6311 O O . GLU A 1 768 ? -17.822 7.023 -24.684 1.00 90.69 768 GLU A O 1
ATOM 6316 N N . LEU A 1 769 ? -15.699 6.462 -25.061 1.00 89.25 769 LEU A N 1
ATOM 6317 C CA . LEU A 1 769 ? -15.295 6.740 -23.676 1.00 89.25 769 LEU A CA 1
ATOM 6318 C C . LEU A 1 769 ? -15.033 8.237 -23.494 1.00 89.25 769 LEU A C 1
ATOM 6320 O O . LEU A 1 769 ? -15.378 8.823 -22.466 1.00 89.25 769 LEU A O 1
ATOM 6324 N N . TYR A 1 770 ? -14.591 8.867 -24.583 1.00 91.44 770 TYR A N 1
ATOM 6325 C CA . TYR A 1 770 ? -14.743 10.291 -24.855 1.00 91.44 770 TYR A CA 1
ATOM 6326 C C . TYR A 1 770 ? -16.193 10.767 -25.026 1.00 91.44 770 TYR A C 1
ATOM 6328 O O . TYR A 1 770 ? -16.421 11.882 -25.483 1.00 91.44 770 TYR A O 1
ATOM 6336 N N . GLU A 1 771 ? -17.160 9.937 -24.647 1.00 89.69 771 GLU A N 1
ATOM 6337 C CA . GLU A 1 771 ? -18.432 10.357 -24.072 1.00 89.69 771 GLU A CA 1
ATOM 6338 C C . GLU A 1 771 ? -18.513 9.778 -22.642 1.00 89.69 771 GLU A C 1
ATOM 6340 O O . GLU A 1 771 ? -18.283 10.480 -21.663 1.00 89.69 771 GLU A O 1
ATOM 6345 N N . ARG A 1 772 ? -18.742 8.467 -22.499 1.00 87.69 772 ARG A N 1
ATOM 6346 C CA . ARG A 1 772 ? -19.143 7.765 -21.262 1.00 87.69 772 ARG A CA 1
ATOM 6347 C C . ARG A 1 772 ? -18.298 8.031 -20.004 1.00 87.69 772 ARG A C 1
ATOM 6349 O O . ARG A 1 772 ? -18.889 8.149 -18.933 1.00 87.69 772 ARG A O 1
ATOM 6356 N N . THR A 1 773 ? -16.972 8.166 -20.105 1.00 86.94 773 THR A N 1
ATOM 6357 C CA . THR A 1 773 ? -16.129 8.573 -18.963 1.00 86.94 773 THR A CA 1
ATOM 6358 C C . THR A 1 773 ? -16.147 10.070 -18.825 1.00 86.94 773 THR A C 1
ATOM 6360 O O . THR A 1 773 ? -16.485 10.553 -17.752 1.00 86.94 773 THR A O 1
ATOM 6363 N N . LEU A 1 774 ? -15.768 10.795 -19.887 1.00 86.31 774 LEU A N 1
ATOM 6364 C CA . LEU A 1 774 ? -15.621 12.253 -19.852 1.00 86.31 774 LEU A CA 1
ATOM 6365 C C . LEU A 1 774 ? -16.907 12.958 -19.357 1.00 86.31 774 LEU A C 1
ATOM 6367 O O . LEU A 1 774 ? -16.805 14.028 -18.755 1.00 86.31 774 LEU A O 1
ATOM 6371 N N . ILE A 1 775 ? -18.082 12.340 -19.554 1.00 83.94 775 ILE A N 1
ATOM 6372 C CA . ILE A 1 775 ? -19.425 12.820 -19.180 1.00 83.94 775 ILE A CA 1
ATOM 6373 C C . ILE A 1 775 ? -19.704 12.841 -17.667 1.00 83.94 775 ILE A C 1
ATOM 6375 O O . ILE A 1 775 ? -20.004 13.916 -17.127 1.00 83.94 775 ILE A O 1
ATOM 6379 N N . GLY A 1 776 ? -19.710 11.682 -16.990 1.00 74.50 776 GLY A N 1
ATOM 6380 C CA . GLY A 1 776 ? -20.041 11.618 -15.560 1.00 74.50 776 GLY A CA 1
ATOM 6381 C C . GLY A 1 776 ? -21.493 11.431 -15.100 1.00 74.50 776 GLY A C 1
ATOM 6382 O O . GLY A 1 776 ? -22.409 11.316 -15.905 1.00 74.50 776 GLY A O 1
ATOM 6383 N N . THR A 1 777 ? -21.746 11.416 -13.779 1.00 66.44 777 THR A N 1
ATOM 6384 C CA . THR A 1 777 ? -23.117 11.500 -13.197 1.00 66.44 777 THR A CA 1
ATOM 6385 C C . THR A 1 777 ? -23.147 12.080 -11.766 1.00 66.44 777 THR A C 1
ATOM 6387 O O . THR A 1 777 ? -22.166 11.980 -11.032 1.00 66.44 777 THR A O 1
ATOM 6390 N N . GLU A 1 778 ? -24.260 12.712 -11.363 1.00 65.25 778 GLU A N 1
ATOM 6391 C CA . GLU A 1 778 ? -24.343 13.678 -10.241 1.00 65.25 778 GLU A CA 1
ATOM 6392 C C . GLU A 1 778 ? -25.702 13.498 -9.508 1.00 65.25 778 GLU A C 1
ATOM 6394 O O . GLU A 1 778 ? -26.741 13.521 -10.165 1.00 65.25 778 GLU A O 1
ATOM 6399 N N . GLU A 1 779 ? -25.728 13.142 -8.205 1.00 72.00 779 GLU A N 1
ATOM 6400 C CA . GLU A 1 779 ? -26.708 12.109 -7.775 1.00 72.00 779 GLU A CA 1
ATOM 6401 C C . GLU A 1 779 ? -27.049 11.987 -6.251 1.00 72.00 779 GLU A C 1
ATOM 6403 O O . GLU A 1 779 ? -26.543 11.089 -5.581 1.00 72.00 779 GLU A O 1
ATOM 6408 N N . THR A 1 780 ? -27.998 12.766 -5.694 1.00 82.06 780 THR A N 1
ATOM 6409 C CA . THR A 1 780 ? -28.749 12.531 -4.405 1.00 82.06 780 THR A CA 1
ATOM 6410 C C . THR A 1 780 ? -27.987 12.360 -3.051 1.00 82.06 780 THR A C 1
ATOM 6412 O O . THR A 1 780 ? -27.217 11.404 -2.922 1.00 82.06 780 THR A O 1
ATOM 6415 N N . PRO A 1 781 ? -28.249 13.167 -1.991 1.00 89.06 781 PRO A N 1
ATOM 6416 C CA . PRO A 1 781 ? -27.713 12.977 -0.626 1.00 89.06 781 PRO A CA 1
ATOM 6417 C C . PRO A 1 781 ? -28.739 12.324 0.352 1.00 89.06 781 PRO A C 1
ATOM 6419 O O . PRO A 1 781 ? -29.757 11.876 -0.142 1.00 89.06 781 PRO A O 1
ATOM 6422 N N . ASP A 1 782 ? -28.469 12.251 1.683 1.00 90.38 782 ASP A N 1
ATOM 6423 C CA . ASP A 1 782 ? -29.343 11.848 2.839 1.00 90.38 782 ASP A CA 1
ATOM 6424 C C . ASP A 1 782 ? -28.773 12.156 4.287 1.00 90.38 782 ASP A C 1
ATOM 6426 O O . ASP A 1 782 ? -29.566 12.574 5.118 1.00 90.38 782 ASP A O 1
ATOM 6430 N N . VAL A 1 783 ? -27.473 11.938 4.646 1.00 92.88 783 VAL A N 1
ATOM 6431 C CA . VAL A 1 783 ? -26.824 11.962 6.018 1.00 92.88 783 VAL A CA 1
ATOM 6432 C C . VAL A 1 783 ? -25.401 12.620 6.043 1.00 92.88 783 VAL A C 1
ATOM 6434 O O . VAL A 1 783 ? -24.717 12.533 5.045 1.00 92.88 783 VAL A O 1
ATOM 6437 N N . VAL A 1 784 ? -24.893 13.268 7.124 1.00 92.81 784 VAL A N 1
ATOM 6438 C CA . VAL A 1 784 ? -23.842 14.346 7.029 1.00 92.81 784 VAL A CA 1
ATOM 6439 C C . VAL A 1 784 ? -22.593 14.296 7.984 1.00 92.81 784 VAL A C 1
ATOM 6441 O O . VAL A 1 784 ? -22.074 15.325 8.386 1.00 92.81 784 VAL A O 1
ATOM 6444 N N . HIS A 1 785 ? -21.972 13.149 8.315 1.00 93.94 785 HIS A N 1
ATOM 6445 C CA . HIS A 1 785 ? -20.742 13.089 9.172 1.00 93.94 785 HIS A CA 1
ATOM 6446 C C . HIS A 1 785 ? -19.458 13.877 8.715 1.00 93.94 785 HIS A C 1
ATOM 6448 O O . HIS A 1 785 ? -18.628 13.389 7.958 1.00 93.94 785 HIS A O 1
ATOM 6454 N N . LEU A 1 786 ? -19.250 15.113 9.210 1.00 92.06 786 LEU A N 1
ATOM 6455 C CA . LEU A 1 786 ? -18.412 16.161 8.572 1.00 92.06 786 LEU A CA 1
ATOM 6456 C C . LEU A 1 786 ? -17.169 16.668 9.372 1.00 92.06 786 LEU A C 1
ATOM 6458 O O . LEU A 1 786 ? -17.302 17.154 10.498 1.00 92.06 786 LEU A O 1
ATOM 6462 N N . THR A 1 787 ? -15.969 16.612 8.757 1.00 91.75 787 THR A N 1
ATOM 6463 C CA . THR A 1 787 ? -14.695 16.196 9.421 1.00 91.75 787 THR A CA 1
ATOM 6464 C C . THR A 1 787 ? -13.433 17.104 9.331 1.00 91.75 787 THR A C 1
ATOM 6466 O O . THR A 1 787 ? -13.349 17.925 8.422 1.00 91.75 787 THR A O 1
ATOM 6469 N N . HIS A 1 788 ? -12.453 16.897 10.252 1.00 89.44 788 HIS A N 1
ATOM 6470 C CA . HIS A 1 788 ? -11.201 17.662 10.541 1.00 89.44 788 HIS A CA 1
ATOM 6471 C C . HIS A 1 788 ? -10.030 16.753 11.072 1.00 89.44 788 HIS A C 1
ATOM 6473 O O . HIS A 1 788 ? -10.290 15.627 11.494 1.00 89.44 788 HIS A O 1
ATOM 6479 N N . MET A 1 789 ? -8.739 17.178 11.061 1.00 86.19 789 MET A N 1
ATOM 6480 C CA . MET A 1 789 ? -7.506 16.379 11.397 1.00 86.19 789 MET A CA 1
ATOM 6481 C C . MET A 1 789 ? -7.059 16.414 12.892 1.00 86.19 789 MET A C 1
ATOM 6483 O O . MET A 1 789 ? -7.755 16.999 13.717 1.00 86.19 789 MET A O 1
ATOM 6487 N N . THR A 1 790 ? -5.900 15.833 13.274 1.00 84.38 790 THR A N 1
ATOM 6488 C CA . THR A 1 790 ? -5.403 15.790 14.678 1.00 84.38 790 THR A CA 1
ATOM 6489 C C . THR A 1 790 ? -4.022 16.421 14.983 1.00 84.38 790 THR A C 1
ATOM 6491 O O . THR A 1 790 ? -3.981 17.401 15.721 1.00 84.38 790 THR A O 1
ATOM 6494 N N . THR A 1 791 ? -2.892 15.902 14.490 1.00 82.12 791 THR A N 1
ATOM 6495 C CA . THR A 1 791 ? -1.513 16.441 14.658 1.00 82.12 791 THR A CA 1
ATOM 6496 C C . THR A 1 791 ? -0.865 16.829 13.320 1.00 82.12 791 THR A C 1
ATOM 6498 O O . THR A 1 791 ? -1.400 16.485 12.269 1.00 82.12 791 THR A O 1
ATOM 6501 N N . LEU A 1 792 ? 0.323 17.453 13.323 1.00 77.56 792 LEU A N 1
ATOM 6502 C CA . LEU A 1 792 ? 1.089 17.701 12.091 1.00 77.56 792 LEU A CA 1
ATOM 6503 C C . LEU A 1 792 ? 1.519 16.390 11.417 1.00 77.56 792 LEU A C 1
ATOM 6505 O O . LEU A 1 792 ? 1.679 16.335 10.213 1.00 77.56 792 LEU A O 1
ATOM 6509 N N . GLN A 1 793 ? 1.671 15.302 12.168 1.00 74.50 793 GLN A N 1
ATOM 6510 C CA . GLN A 1 793 ? 1.938 13.965 11.633 1.00 74.50 793 GLN A CA 1
ATOM 6511 C C . GLN A 1 793 ? 0.651 13.184 11.351 1.00 74.50 793 GLN A C 1
ATOM 6513 O O . GLN A 1 793 ? 0.681 12.221 10.600 1.00 74.50 793 GLN A O 1
ATOM 6518 N N . SER A 1 794 ? -0.502 13.656 11.829 1.00 78.12 794 SER A N 1
ATOM 6519 C CA . SER A 1 794 ? -1.780 13.415 11.161 1.00 78.12 794 SER A CA 1
ATOM 6520 C C . SER A 1 794 ? -1.910 14.237 9.899 1.00 78.12 794 SER A C 1
ATOM 6522 O O . SER A 1 794 ? -2.945 14.152 9.262 1.00 78.12 794 SER A O 1
ATOM 6524 N N . THR A 1 795 ? -0.862 14.954 9.470 1.00 75.81 795 THR A N 1
ATOM 6525 C CA . THR A 1 795 ? -0.679 15.176 8.044 1.00 75.81 795 THR A CA 1
ATOM 6526 C C . THR A 1 795 ? -0.352 13.848 7.316 1.00 75.81 795 THR A C 1
ATOM 6528 O O . THR A 1 795 ? -0.191 13.848 6.102 1.00 75.81 795 THR A O 1
ATOM 6531 N N . TYR A 1 796 ? -0.304 12.693 8.009 1.00 75.12 796 TYR A N 1
ATOM 6532 C CA . TYR A 1 796 ? 0.111 11.398 7.460 1.00 75.12 796 TYR A CA 1
ATOM 6533 C C . TYR A 1 796 ? -0.782 10.166 7.783 1.00 75.12 796 TYR A C 1
ATOM 6535 O O . TYR A 1 796 ? -0.267 9.115 8.169 1.00 75.12 796 TYR A O 1
ATOM 6543 N N . HIS A 1 797 ? -2.112 10.292 7.628 1.00 77.12 797 HIS A N 1
ATOM 6544 C CA . HIS A 1 797 ? -3.156 9.240 7.724 1.00 77.12 797 HIS A CA 1
ATOM 6545 C C . HIS A 1 797 ? -4.265 9.298 6.612 1.00 77.12 797 HIS A C 1
ATOM 6547 O O . HIS A 1 797 ? -5.325 8.697 6.759 1.00 77.12 797 HIS A O 1
ATOM 6553 N N . LEU A 1 798 ? -4.094 10.096 5.549 1.00 72.06 798 LEU A N 1
ATOM 6554 C CA . LEU A 1 798 ? -5.132 10.695 4.665 1.00 72.06 798 LEU A CA 1
ATOM 6555 C C . LEU A 1 798 ? -6.199 9.814 3.978 1.00 72.06 798 LEU A C 1
ATOM 6557 O O . LEU A 1 798 ? -7.294 10.335 3.840 1.00 72.06 798 LEU A O 1
ATOM 6561 N N . ARG A 1 799 ? -5.915 8.603 3.485 1.00 72.62 799 ARG A N 1
ATOM 6562 C CA . ARG A 1 799 ? -6.329 7.974 2.195 1.00 72.62 799 ARG A CA 1
ATOM 6563 C C . ARG A 1 799 ? -5.489 8.267 0.937 1.00 72.62 799 ARG A C 1
ATOM 6565 O O . ARG A 1 799 ? -5.710 7.626 -0.082 1.00 72.62 799 ARG A O 1
ATOM 6572 N N . VAL A 1 800 ? -4.577 9.231 0.920 1.00 67.31 800 VAL A N 1
ATOM 6573 C CA . VAL A 1 800 ? -3.820 9.620 -0.287 1.00 67.31 800 VAL A CA 1
ATOM 6574 C C . VAL A 1 800 ? -2.340 9.942 0.043 1.00 67.31 800 VAL A C 1
ATOM 6576 O O . VAL A 1 800 ? -2.005 10.000 1.224 1.00 67.31 800 VAL A O 1
ATOM 6579 N N . GLY A 1 801 ? -1.446 10.033 -0.952 1.00 69.69 801 GLY A N 1
ATOM 6580 C CA . GLY A 1 801 ? 0.025 10.204 -0.852 1.00 69.69 801 GLY A CA 1
ATOM 6581 C C . GLY A 1 801 ? 0.829 9.205 0.013 1.00 69.69 801 GLY A C 1
ATOM 6582 O O . GLY A 1 801 ? 0.325 8.222 0.511 1.00 69.69 801 GLY A O 1
ATOM 6583 N N . ILE A 1 802 ? 2.130 9.383 0.222 1.00 71.12 802 ILE A N 1
ATOM 6584 C CA . ILE A 1 802 ? 3.044 8.318 0.720 1.00 71.12 802 ILE A CA 1
ATOM 6585 C C . ILE A 1 802 ? 2.609 7.541 1.993 1.00 71.12 802 ILE A C 1
ATOM 6587 O O . ILE A 1 802 ? 2.634 8.087 3.082 1.00 71.12 802 ILE A O 1
ATOM 6591 N N . ALA A 1 803 ? 2.243 6.260 1.945 1.00 64.00 803 ALA A N 1
ATOM 6592 C CA . ALA A 1 803 ? 1.552 5.609 3.076 1.00 64.00 803 ALA A CA 1
ATOM 6593 C C . ALA A 1 803 ? 2.433 5.130 4.250 1.00 64.00 803 ALA A C 1
ATOM 6595 O O . ALA A 1 803 ? 2.454 3.956 4.594 1.00 64.00 803 ALA A O 1
ATOM 6596 N N . SER A 1 804 ? 3.180 6.020 4.902 1.00 60.47 804 SER A N 1
ATOM 6597 C CA . SER A 1 804 ? 4.103 5.609 5.973 1.00 60.47 804 SER A CA 1
ATOM 6598 C C . SER A 1 804 ? 3.412 5.168 7.272 1.00 60.47 804 SER A C 1
ATOM 6600 O O . SER A 1 804 ? 3.988 4.384 8.010 1.00 60.47 804 SER A O 1
ATOM 6602 N N . ILE A 1 805 ? 2.208 5.663 7.574 1.00 69.94 805 ILE A N 1
ATOM 6603 C CA . ILE A 1 805 ? 1.467 5.364 8.815 1.00 69.94 805 ILE A CA 1
ATOM 6604 C C . ILE A 1 805 ? -0.034 5.269 8.526 1.00 69.94 805 ILE A C 1
ATOM 6606 O O . ILE A 1 805 ? -0.473 5.717 7.469 1.00 69.94 805 ILE A O 1
ATOM 6610 N N . ALA A 1 806 ? -0.804 4.727 9.474 1.00 65.50 806 ALA A N 1
ATOM 6611 C CA . ALA A 1 806 ? -2.255 4.514 9.409 1.00 65.50 806 ALA A CA 1
ATOM 6612 C C . ALA A 1 806 ? -2.738 3.292 8.585 1.00 65.50 806 ALA A C 1
ATOM 6614 O O . ALA A 1 806 ? -3.671 3.394 7.791 1.00 65.50 806 ALA A O 1
ATOM 6615 N N . SER A 1 807 ? -2.164 2.123 8.871 1.00 68.69 807 SER A N 1
ATOM 6616 C CA . SER A 1 807 ? -2.658 0.771 8.523 1.00 68.69 807 SER A CA 1
ATOM 6617 C C . SER A 1 807 ? -2.390 -0.271 9.631 1.00 68.69 807 SER A C 1
ATOM 6619 O O . SER A 1 807 ? -3.269 -1.061 9.998 1.00 68.69 807 SER A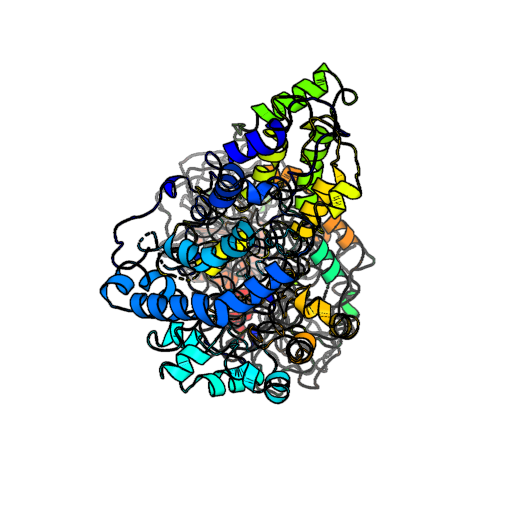 O 1
ATOM 6621 N N . ARG A 1 808 ? -1.238 -0.147 10.305 1.00 67.38 808 ARG A N 1
ATOM 6622 C CA . ARG A 1 808 ? -1.229 -0.037 11.774 1.00 67.38 808 ARG A CA 1
ATOM 6623 C C . ARG A 1 808 ? -1.524 1.408 12.202 1.00 67.38 808 ARG A C 1
ATOM 6625 O O . ARG A 1 808 ? -1.256 2.335 11.436 1.00 67.38 808 ARG A O 1
ATOM 6632 N N . PRO A 1 809 ? -2.012 1.614 13.434 1.00 75.31 809 PRO A N 1
ATOM 6633 C CA . PRO A 1 809 ? -2.200 2.932 14.034 1.00 75.31 809 PRO A CA 1
ATOM 6634 C C . PRO A 1 809 ? -1.110 3.979 13.735 1.00 75.31 809 PRO A C 1
ATOM 6636 O O . PRO A 1 809 ? 0.081 3.677 13.686 1.00 75.31 809 PRO A O 1
ATOM 6639 N N . SER A 1 810 ? -1.510 5.252 13.695 1.00 62.94 810 SER A N 1
ATOM 6640 C CA . SER A 1 810 ? -0.627 6.426 13.772 1.00 62.94 810 SER A CA 1
ATOM 6641 C C . SER A 1 810 ? 0.309 6.461 14.989 1.00 62.94 810 SER A C 1
ATOM 6643 O O . SER A 1 810 ? 1.146 7.356 15.080 1.00 62.94 810 SER A O 1
ATOM 6645 N N . ASP A 1 811 ? 0.126 5.554 15.954 1.00 56.59 811 ASP A N 1
ATOM 6646 C CA . ASP A 1 811 ? 0.967 5.411 17.143 1.00 56.59 811 ASP A CA 1
ATOM 6647 C C . ASP A 1 811 ? 2.259 4.607 16.899 1.00 56.59 811 ASP A C 1
ATOM 6649 O O . ASP A 1 811 ? 3.066 4.495 17.820 1.00 56.59 811 ASP A O 1
ATOM 6653 N N . ASN A 1 812 ? 2.498 4.126 15.669 1.00 49.69 812 ASN A N 1
ATOM 6654 C CA . ASN A 1 812 ? 3.749 3.479 15.273 1.00 49.69 812 ASN A CA 1
ATOM 6655 C C . ASN A 1 812 ? 4.711 4.475 14.573 1.00 49.69 812 ASN A C 1
ATOM 6657 O O . ASN A 1 812 ? 4.534 4.775 13.387 1.00 49.69 812 ASN A O 1
ATOM 6661 N N . PRO A 1 813 ? 5.705 5.056 15.279 1.00 52.56 813 PRO A N 1
ATOM 6662 C CA . PRO A 1 813 ? 6.499 6.168 14.764 1.00 52.56 813 PRO A CA 1
ATOM 6663 C C . PRO A 1 813 ? 7.533 5.729 13.720 1.00 52.56 813 PRO A C 1
ATOM 6665 O O . PRO A 1 813 ? 8.509 5.036 13.999 1.00 52.56 813 PRO A O 1
ATOM 6668 N N . VAL A 1 814 ? 7.366 6.241 12.506 1.00 53.56 814 VAL A N 1
ATOM 6669 C CA . VAL A 1 814 ? 8.308 6.071 11.395 1.00 53.56 814 VAL A CA 1
ATOM 6670 C C . VAL A 1 814 ? 9.439 7.091 11.509 1.00 53.56 814 VAL A C 1
ATOM 6672 O O . VAL A 1 814 ? 9.187 8.290 11.416 1.00 53.56 814 VAL A O 1
ATOM 6675 N N . TRP A 1 815 ? 10.691 6.655 11.654 1.00 54.09 815 TRP A N 1
ATOM 6676 C CA . TRP A 1 815 ? 11.813 7.563 11.946 1.00 54.09 815 TRP A CA 1
ATOM 6677 C C . TRP A 1 815 ? 11.966 8.721 10.935 1.00 54.09 815 TRP A C 1
ATOM 6679 O O . TRP A 1 815 ? 12.107 9.870 11.349 1.00 54.09 815 TRP A O 1
ATOM 6689 N N . TYR A 1 816 ? 11.829 8.473 9.625 1.00 54.47 816 TYR A N 1
ATOM 6690 C CA . TYR A 1 816 ? 11.930 9.517 8.590 1.00 54.47 816 TYR A CA 1
ATOM 6691 C C . TYR A 1 816 ? 10.650 10.360 8.392 1.00 54.47 816 TYR A C 1
ATOM 6693 O O . TYR A 1 816 ? 10.646 11.270 7.560 1.00 54.47 816 TYR A O 1
ATOM 6701 N N . VAL A 1 817 ? 9.551 10.133 9.130 1.00 62.06 817 VAL A N 1
ATOM 6702 C CA . VAL A 1 817 ? 8.444 11.119 9.193 1.00 62.06 817 VAL A CA 1
ATOM 6703 C C . VAL A 1 817 ? 8.968 12.467 9.710 1.00 62.06 817 VAL A C 1
ATOM 6705 O O . VAL A 1 817 ? 8.532 13.515 9.238 1.00 62.06 817 VAL A O 1
ATOM 6708 N N . TRP A 1 818 ? 9.990 12.441 10.571 1.00 58.94 818 TRP A N 1
ATOM 6709 C CA . TRP A 1 818 ? 10.755 13.618 10.985 1.00 58.94 818 TRP A CA 1
ATOM 6710 C C . TRP A 1 818 ? 11.613 14.255 9.890 1.00 58.94 818 TRP A C 1
ATOM 6712 O O . TRP A 1 818 ? 12.074 15.368 10.095 1.00 58.94 818 TRP A O 1
ATOM 6722 N N . MET A 1 819 ? 11.841 13.615 8.740 1.00 54.72 819 MET A N 1
ATOM 6723 C CA . MET A 1 819 ? 12.601 14.232 7.644 1.00 54.72 819 MET A CA 1
ATOM 6724 C C . MET A 1 819 ? 11.701 15.017 6.682 1.00 54.72 819 MET A C 1
ATOM 6726 O O . MET A 1 819 ? 12.108 16.066 6.196 1.00 54.72 819 MET A O 1
ATOM 6730 N N . ILE A 1 820 ? 10.463 14.560 6.443 1.00 62.00 820 ILE A N 1
ATOM 6731 C CA . ILE A 1 820 ? 9.506 15.249 5.552 1.00 62.00 820 ILE A CA 1
ATOM 6732 C C . ILE A 1 820 ? 8.525 16.181 6.288 1.00 62.00 820 ILE A C 1
ATOM 6734 O O . ILE A 1 820 ? 7.564 16.674 5.689 1.00 62.00 820 ILE A O 1
ATOM 6738 N N . TRP A 1 821 ? 8.748 16.437 7.581 1.00 75.62 821 TRP A N 1
ATOM 6739 C CA . TRP A 1 821 ? 7.914 17.324 8.401 1.00 75.62 821 TRP A CA 1
ATOM 6740 C C . TRP A 1 821 ? 7.652 18.729 7.806 1.00 75.62 821 TRP A C 1
ATOM 6742 O O . TRP A 1 821 ? 6.534 19.221 8.001 1.00 75.62 821 TRP A O 1
ATOM 6752 N N . PRO A 1 822 ? 8.557 19.367 7.019 1.00 77.44 822 PRO A N 1
ATOM 6753 C CA . PRO A 1 822 ? 8.278 20.683 6.440 1.00 77.44 822 PRO A CA 1
ATOM 6754 C C . PRO A 1 822 ? 7.126 20.640 5.430 1.00 77.44 822 PRO A C 1
ATOM 6756 O O . PRO A 1 822 ? 6.381 21.608 5.294 1.00 77.44 822 PRO A O 1
ATOM 6759 N N . MET A 1 823 ? 6.907 19.494 4.773 1.00 68.50 823 MET A N 1
ATOM 6760 C CA . MET A 1 823 ? 5.791 19.321 3.842 1.00 68.50 823 MET A CA 1
ATOM 6761 C C . MET A 1 823 ? 4.446 19.259 4.548 1.00 68.50 823 MET A C 1
ATOM 6763 O O . MET A 1 823 ? 3.456 19.787 4.039 1.00 68.50 823 MET A O 1
ATOM 6767 N N . ALA A 1 824 ? 4.402 18.666 5.740 1.00 77.44 824 ALA A N 1
ATOM 6768 C CA . ALA A 1 824 ? 3.201 18.704 6.556 1.00 77.44 824 ALA A CA 1
ATOM 6769 C C . ALA A 1 824 ? 2.896 20.115 7.063 1.00 77.44 824 ALA A C 1
ATOM 6771 O O . ALA A 1 824 ? 1.728 20.501 7.105 1.00 77.44 824 ALA A O 1
ATOM 6772 N N . TRP A 1 825 ? 3.933 20.889 7.398 1.00 83.31 825 TRP A N 1
ATOM 6773 C CA . TRP A 1 825 ? 3.794 22.298 7.763 1.00 83.31 825 TRP A CA 1
ATOM 6774 C C . TRP A 1 825 ? 3.265 23.137 6.596 1.00 83.31 825 TRP A C 1
ATOM 6776 O O . TRP A 1 825 ? 2.261 23.825 6.761 1.00 83.31 825 TRP A O 1
ATOM 6786 N N . LEU A 1 826 ? 3.846 23.011 5.398 1.00 76.06 826 LEU A N 1
ATOM 6787 C CA . LEU A 1 826 ? 3.372 23.727 4.207 1.00 76.06 826 LEU A CA 1
ATOM 6788 C C . LEU A 1 826 ? 1.902 23.407 3.907 1.00 76.06 826 LEU A C 1
ATOM 6790 O O . LEU A 1 826 ? 1.108 24.297 3.616 1.00 76.06 826 LEU A O 1
ATOM 6794 N N . SER A 1 827 ? 1.528 22.140 4.039 1.00 76.62 827 SER A N 1
ATOM 6795 C CA . SER A 1 827 ? 0.160 21.669 3.813 1.00 76.62 827 SER A CA 1
ATOM 6796 C C . SER A 1 827 ? -0.821 22.244 4.834 1.00 76.62 827 SER A C 1
ATOM 6798 O O . SER A 1 827 ? -1.865 22.770 4.456 1.00 76.62 827 SER A O 1
ATOM 6800 N N . MET A 1 828 ? -0.441 22.259 6.117 1.00 86.69 828 MET A N 1
ATOM 6801 C CA . MET A 1 828 ? -1.177 22.969 7.165 1.00 86.69 828 MET A CA 1
ATOM 6802 C C . MET A 1 828 ? -1.300 24.475 6.870 1.00 86.69 828 MET A C 1
ATOM 6804 O O . MET A 1 828 ? -2.310 25.059 7.237 1.00 86.69 828 MET A O 1
ATOM 6808 N N . VAL A 1 829 ? -0.320 25.112 6.214 1.00 81.12 829 VAL A N 1
ATOM 6809 C CA . VAL A 1 829 ? -0.323 26.557 5.900 1.00 81.12 829 VAL A CA 1
ATOM 6810 C C . VAL A 1 829 ? -1.140 26.913 4.655 1.00 81.12 829 VAL A C 1
ATOM 6812 O O . VAL A 1 829 ? -1.888 27.886 4.690 1.00 81.12 829 VAL A O 1
ATOM 6815 N N . LEU A 1 830 ? -1.130 26.108 3.592 1.00 75.31 830 LEU A N 1
ATOM 6816 C CA . LEU A 1 830 ? -2.123 26.243 2.505 1.00 75.31 830 LEU A CA 1
ATOM 6817 C C . LEU A 1 830 ? -3.550 26.141 3.075 1.00 75.31 830 LEU A C 1
ATOM 6819 O O . LEU A 1 830 ? -4.488 26.834 2.670 1.00 75.31 830 LEU A O 1
ATOM 6823 N N . ALA A 1 831 ? -3.644 25.381 4.159 1.00 81.00 831 ALA A N 1
ATOM 6824 C CA . ALA A 1 831 ? -4.808 25.228 4.986 1.00 81.00 831 ALA A CA 1
ATOM 6825 C C . ALA A 1 831 ? -4.936 26.214 6.170 1.00 81.00 831 ALA A C 1
ATOM 6827 O O . ALA A 1 831 ? -5.971 26.246 6.830 1.00 81.00 831 ALA A O 1
ATOM 6828 N N . TRP A 1 832 ? -3.974 27.110 6.396 1.00 81.12 832 TRP A N 1
ATOM 6829 C CA . TRP A 1 832 ? -4.184 28.356 7.138 1.00 81.12 832 TRP A CA 1
ATOM 6830 C C . TRP A 1 832 ? -4.988 29.335 6.261 1.00 81.12 832 TRP A C 1
ATOM 6832 O O . TRP A 1 832 ? -5.730 30.176 6.771 1.00 81.12 832 TRP A O 1
ATOM 6842 N N . ILE A 1 833 ? -4.900 29.194 4.934 1.00 78.44 833 ILE A N 1
ATOM 6843 C CA . ILE A 1 833 ? -5.095 30.338 4.050 1.00 78.44 833 ILE A CA 1
ATOM 6844 C C . ILE A 1 833 ? -6.402 30.326 3.251 1.00 78.44 833 ILE A C 1
ATOM 6846 O O . ILE A 1 833 ? -7.124 31.308 3.387 1.00 78.44 833 ILE A O 1
ATOM 6850 N N . TYR A 1 834 ? -6.764 29.286 2.484 1.00 74.44 834 TYR A N 1
ATOM 6851 C CA . TYR A 1 834 ? -8.030 29.292 1.710 1.00 74.44 834 TYR A CA 1
ATOM 6852 C C . TYR A 1 834 ? -8.975 28.130 2.046 1.00 74.44 834 TYR A C 1
ATOM 6854 O O . TYR A 1 834 ? -8.555 26.982 2.167 1.00 74.44 834 TYR A O 1
ATOM 6862 N N . GLY A 1 835 ? -10.276 28.430 2.141 1.00 80.88 835 GLY A N 1
ATOM 6863 C CA . GLY A 1 835 ? -11.345 27.520 2.578 1.00 80.88 835 GLY A CA 1
ATOM 6864 C C . GLY A 1 835 ? -12.643 27.632 1.761 1.00 80.88 835 GLY A C 1
ATOM 6865 O O . GLY A 1 835 ? -13.657 27.061 2.137 1.00 80.88 835 GLY A O 1
ATOM 6866 N N . SER A 1 836 ? -12.611 28.364 0.649 1.00 82.12 836 SER A N 1
ATOM 6867 C CA . SER A 1 836 ? -13.728 29.040 -0.027 1.00 82.12 836 SER A CA 1
ATOM 6868 C C . SER A 1 836 ? -14.862 28.228 -0.702 1.00 82.12 836 SER A C 1
ATOM 6870 O O . SER A 1 836 ? -15.663 28.843 -1.402 1.00 82.12 836 SER A O 1
ATOM 6872 N N . SER A 1 837 ? -14.999 26.906 -0.527 1.00 85.31 837 SER A N 1
ATOM 6873 C CA . SER A 1 837 ? -16.161 26.127 -1.031 1.00 85.31 837 SER A CA 1
ATOM 6874 C C . SER A 1 837 ? -16.317 24.750 -0.350 1.00 85.31 837 SER A C 1
ATOM 6876 O O . SER A 1 837 ? -15.392 24.290 0.320 1.00 85.31 837 SER A O 1
ATOM 6878 N N . ALA A 1 838 ? -17.491 24.111 -0.487 1.00 87.06 838 ALA A N 1
ATOM 6879 C CA . ALA A 1 838 ? -17.831 22.798 0.098 1.00 87.06 838 ALA A CA 1
ATOM 6880 C C . ALA A 1 838 ? -17.282 21.609 -0.706 1.00 87.06 838 ALA A C 1
ATOM 6882 O O . ALA A 1 838 ? -16.548 21.855 -1.652 1.00 87.06 838 ALA A O 1
ATOM 6883 N N . PHE A 1 839 ? -17.465 20.348 -0.261 1.00 84.88 839 PHE A N 1
ATOM 6884 C CA . PHE A 1 839 ? -16.291 19.459 -0.258 1.00 84.88 839 PHE A CA 1
ATOM 6885 C C . PHE A 1 839 ? -16.428 17.904 -0.351 1.00 84.88 839 PHE A C 1
ATOM 6887 O O . PHE A 1 839 ? -17.514 17.363 -0.229 1.00 84.88 839 PHE A O 1
ATOM 6894 N N . VAL A 1 840 ? -15.292 17.208 -0.576 1.00 85.25 840 VAL A N 1
ATOM 6895 C CA . VAL A 1 840 ? -14.963 15.747 -0.663 1.00 85.25 840 VAL A CA 1
ATOM 6896 C C . VAL A 1 840 ? -14.897 15.008 0.671 1.00 85.25 840 VAL A C 1
ATOM 6898 O O . VAL A 1 840 ? -14.768 15.702 1.666 1.00 85.25 840 VAL A O 1
ATOM 6901 N N . VAL A 1 841 ? -14.909 13.657 0.711 1.00 80.38 841 VAL A N 1
ATOM 6902 C CA . VAL A 1 841 ? -13.764 12.822 1.179 1.00 80.38 841 VAL A CA 1
ATOM 6903 C C . VAL A 1 841 ? -13.919 11.269 1.017 1.00 80.38 841 VAL A C 1
ATOM 6905 O O . VAL A 1 841 ? -13.928 10.795 -0.113 1.00 80.38 841 VAL A O 1
ATOM 6908 N N . GLU A 1 842 ? -13.887 10.444 2.089 1.00 83.19 842 GLU A N 1
ATOM 6909 C CA . GLU A 1 842 ? -13.731 8.957 2.093 1.00 83.19 842 GLU A CA 1
ATOM 6910 C C . GLU A 1 842 ? -14.988 8.192 1.657 1.00 83.19 842 GLU A C 1
ATOM 6912 O O . GLU A 1 842 ? -16.067 8.742 1.815 1.00 83.19 842 GLU A O 1
ATOM 6917 N N . SER A 1 843 ? -14.883 6.930 1.184 1.00 80.69 843 SER A N 1
ATOM 6918 C CA . SER A 1 843 ? -16.004 6.215 0.546 1.00 80.69 843 SER A CA 1
ATOM 6919 C C . SER A 1 843 ? -16.160 4.685 0.759 1.00 80.69 843 SER A C 1
ATOM 6921 O O . SER A 1 843 ? -15.335 4.047 1.407 1.00 80.69 843 SER A O 1
ATOM 6923 N N . LEU A 1 844 ? -17.329 4.151 0.343 1.00 85.69 844 LEU A N 1
ATOM 6924 C CA . LEU A 1 844 ? -18.066 2.974 0.849 1.00 85.69 844 LEU A CA 1
ATOM 6925 C C . LEU A 1 844 ? -19.281 2.620 -0.107 1.00 85.69 844 LEU A C 1
ATOM 6927 O O . LEU A 1 844 ? -19.835 3.547 -0.679 1.00 85.69 844 LEU A O 1
ATOM 6931 N N . LYS A 1 845 ? -19.848 1.379 -0.210 1.00 80.50 845 LYS A N 1
ATOM 6932 C CA . LYS A 1 845 ? -21.133 1.078 -0.965 1.00 80.50 845 LYS A CA 1
ATOM 6933 C C . LYS A 1 845 ? -22.141 0.054 -0.398 1.00 80.50 845 LYS A C 1
ATOM 6935 O O . LYS A 1 845 ? -22.838 -0.612 -1.147 1.00 80.50 845 LYS A O 1
ATOM 6940 N N . LEU A 1 846 ? -22.280 -0.129 0.907 1.00 84.44 846 LEU A N 1
ATOM 6941 C CA . LEU A 1 846 ? -22.816 -1.357 1.527 1.00 84.44 846 LEU A CA 1
ATOM 6942 C C . LEU A 1 846 ? -24.267 -1.832 1.166 1.00 84.44 846 LEU A C 1
ATOM 6944 O O . LEU A 1 846 ? -25.001 -2.008 2.100 1.00 84.44 846 LEU A O 1
ATOM 6948 N N . LYS A 1 847 ? -24.812 -1.997 -0.059 1.00 80.00 847 LYS A N 1
ATOM 6949 C CA . LYS A 1 847 ? -26.210 -2.445 -0.421 1.00 80.00 847 LYS A CA 1
ATOM 6950 C C . LYS A 1 847 ? -27.393 -1.489 -0.889 1.00 80.00 847 LYS A C 1
ATOM 6952 O O . LYS A 1 847 ? -27.360 -1.111 -2.049 1.00 80.00 847 LYS A O 1
ATOM 6957 N N . LYS A 1 848 ? -28.477 -1.129 -0.133 1.00 70.75 848 LYS A N 1
ATOM 6958 C CA . LYS A 1 848 ? -29.653 -0.268 -0.594 1.00 70.75 848 LYS A CA 1
ATOM 6959 C C . LYS A 1 848 ? -29.586 1.285 -0.482 1.00 70.75 848 LYS A C 1
ATOM 6961 O O . LYS A 1 848 ? -29.863 1.923 -1.484 1.00 70.75 848 LYS A O 1
ATOM 6966 N N . PHE A 1 849 ? -29.248 1.840 0.699 1.00 82.62 849 PHE A N 1
ATOM 6967 C CA . PHE A 1 849 ? -28.908 3.245 1.118 1.00 82.62 849 PHE A CA 1
ATOM 6968 C C . PHE A 1 849 ? -27.956 4.033 0.165 1.00 82.62 849 PHE A C 1
ATOM 6970 O O . PHE A 1 849 ? -27.953 3.733 -1.022 1.00 82.62 849 PHE A O 1
ATOM 6977 N N . LYS A 1 850 ? -27.135 5.018 0.577 1.00 84.75 850 LYS A N 1
ATOM 6978 C CA . LYS A 1 850 ? -26.314 5.832 -0.373 1.00 84.75 850 LYS A CA 1
ATOM 6979 C C . LYS A 1 850 ? -25.052 6.644 0.055 1.00 84.75 850 LYS A C 1
ATOM 6981 O O . LYS A 1 850 ? -24.563 7.286 -0.847 1.00 84.75 850 LYS A O 1
ATOM 6986 N N . MET A 1 851 ? -24.477 6.663 1.280 1.00 88.81 851 MET A N 1
ATOM 6987 C CA . MET A 1 851 ? -23.296 7.517 1.718 1.00 88.81 851 MET A CA 1
ATOM 6988 C C . MET A 1 851 ? -22.759 8.566 0.748 1.00 88.81 851 MET A C 1
ATOM 6990 O O . MET A 1 851 ? -22.044 8.187 -0.144 1.00 88.81 851 MET A O 1
ATOM 6994 N N . GLN A 1 852 ? -22.930 9.860 0.991 1.00 89.94 852 GLN A N 1
ATOM 6995 C CA . GLN A 1 852 ? -22.211 10.938 0.300 1.00 89.94 852 GLN A CA 1
ATOM 6996 C C . GLN A 1 852 ? -21.200 11.571 1.275 1.00 89.94 852 GLN A C 1
ATOM 6998 O O . GLN A 1 852 ? -21.473 11.501 2.462 1.00 89.94 852 GLN A O 1
ATOM 7003 N N . THR A 1 853 ? -20.017 12.093 0.889 1.00 90.12 853 THR A N 1
ATOM 7004 C CA . THR A 1 853 ? -19.021 12.560 1.898 1.00 90.12 853 THR A CA 1
ATOM 7005 C C . THR A 1 853 ? -18.238 13.839 1.584 1.00 90.12 853 THR A C 1
ATOM 7007 O O . THR A 1 853 ? -17.883 14.109 0.440 1.00 90.12 853 THR A O 1
ATOM 7010 N N . TRP A 1 854 ? -18.050 14.655 2.632 1.00 91.44 854 TRP A N 1
ATOM 7011 C CA . TRP A 1 854 ? -17.625 16.059 2.643 1.00 91.44 854 TRP A CA 1
ATOM 7012 C C . TRP A 1 854 ? -16.709 16.324 3.853 1.00 91.44 854 TRP A C 1
ATOM 7014 O O . TRP A 1 854 ? -16.694 15.557 4.818 1.00 91.44 854 TRP A O 1
ATOM 7024 N N . VAL A 1 855 ? -16.019 17.472 3.854 1.00 90.44 855 VAL A N 1
ATOM 7025 C CA . VAL A 1 855 ? -15.008 17.855 4.853 1.00 90.44 855 VAL A CA 1
ATOM 7026 C C . VAL A 1 855 ? -15.221 19.284 5.380 1.00 90.44 855 VAL A C 1
ATOM 7028 O O . VAL A 1 855 ? -15.531 20.189 4.605 1.00 90.44 855 VAL A O 1
ATOM 7031 N N . ILE A 1 856 ? -15.027 19.499 6.690 1.00 91.12 856 ILE A N 1
ATOM 7032 C CA . ILE A 1 856 ? -14.889 20.824 7.326 1.00 91.12 856 ILE A CA 1
ATOM 7033 C C . ILE A 1 856 ? -13.592 20.815 8.180 1.00 91.12 856 ILE A C 1
ATOM 7035 O O . ILE A 1 856 ? -13.670 20.630 9.391 1.00 91.12 856 ILE A O 1
ATOM 7039 N N . PRO A 1 857 ? -12.418 21.029 7.539 1.00 88.19 857 PRO A N 1
ATOM 7040 C CA . PRO A 1 857 ? -11.312 21.863 8.011 1.00 88.19 857 PRO A CA 1
ATOM 7041 C C . PRO A 1 857 ? -10.703 21.878 9.457 1.00 88.19 857 PRO A C 1
ATOM 7043 O O . PRO A 1 857 ? -11.376 21.999 10.463 1.00 88.19 857 PRO A O 1
ATOM 7046 N N . ARG A 1 858 ? -9.358 22.024 9.472 1.00 89.06 858 ARG A N 1
ATOM 7047 C CA . ARG A 1 858 ? -8.252 22.211 10.478 1.00 89.06 858 ARG A CA 1
ATOM 7048 C C . ARG A 1 858 ? -7.834 21.046 11.393 1.00 89.06 858 ARG A C 1
ATOM 7050 O O . ARG A 1 858 ? -7.901 19.904 10.955 1.00 89.06 858 ARG A O 1
ATOM 7057 N N . TYR A 1 859 ? -7.182 21.360 12.522 1.00 88.88 859 TYR A N 1
ATOM 7058 C CA . TYR A 1 859 ? -6.175 20.580 13.268 1.00 88.88 859 TYR A CA 1
ATOM 7059 C C . TYR A 1 859 ? -6.288 20.929 14.762 1.00 88.88 859 TYR A C 1
ATOM 7061 O O . TYR A 1 859 ? -6.392 22.103 15.095 1.00 88.88 859 TYR A O 1
ATOM 7069 N N . ASN A 1 860 ? -6.257 19.937 15.667 1.00 87.31 860 ASN A N 1
ATOM 7070 C CA . ASN A 1 860 ? -6.467 20.071 17.120 1.00 87.31 860 ASN A CA 1
ATOM 7071 C C . ASN A 1 860 ? -5.989 21.384 17.775 1.00 87.31 860 ASN A C 1
ATOM 7073 O O . ASN A 1 860 ? -6.759 21.970 18.531 1.00 87.31 860 ASN A O 1
ATOM 7077 N N . PHE A 1 861 ? -4.757 21.861 17.527 1.00 84.62 861 PHE A N 1
ATOM 7078 C CA . PHE A 1 861 ? -4.257 23.076 18.198 1.00 84.62 861 PHE A CA 1
ATOM 7079 C C . PHE A 1 861 ? -5.061 24.335 17.837 1.00 84.62 861 PHE A C 1
ATOM 7081 O O . PHE A 1 861 ? -5.231 25.209 18.679 1.00 84.62 861 PHE A O 1
ATOM 7088 N N . GLN A 1 862 ? -5.616 24.399 16.624 1.00 87.00 862 GLN A N 1
ATOM 7089 C CA . GLN A 1 862 ? -6.475 25.487 16.153 1.00 87.00 862 GLN A CA 1
ATOM 7090 C C . GLN A 1 862 ? -7.793 25.520 16.948 1.00 87.00 862 GLN A C 1
ATOM 7092 O O . GLN A 1 862 ? -8.185 26.566 17.455 1.00 87.00 862 GLN A O 1
ATOM 7097 N N . TYR A 1 863 ? -8.394 24.363 17.257 1.00 85.75 863 TYR A N 1
ATOM 7098 C CA . TYR A 1 863 ? -9.499 24.307 18.229 1.00 85.75 863 TYR A CA 1
ATOM 7099 C C . TYR A 1 863 ? -9.085 24.434 19.703 1.00 85.75 863 TYR A C 1
ATOM 7101 O O . TYR A 1 863 ? -9.947 24.475 20.578 1.00 85.75 863 TYR A O 1
ATOM 7109 N N . GLY A 1 864 ? -7.797 24.601 20.003 1.00 82.81 864 GLY A N 1
ATOM 7110 C CA . GLY A 1 864 ? -7.342 25.162 21.277 1.00 82.81 864 GLY A CA 1
ATOM 7111 C C . GLY A 1 864 ? -7.487 26.690 21.358 1.00 82.81 864 GLY A C 1
ATOM 7112 O O . GLY A 1 864 ? -7.545 27.237 22.459 1.00 82.81 864 GLY A O 1
ATOM 7113 N N . LEU A 1 865 ? -7.593 27.391 20.224 1.00 86.12 865 LEU A N 1
ATOM 7114 C CA . LEU A 1 865 ? -7.508 28.850 20.163 1.00 86.12 865 LEU A CA 1
ATOM 7115 C C . LEU A 1 865 ? -8.891 29.517 20.204 1.00 86.12 865 LEU A C 1
ATOM 7117 O O . LEU A 1 865 ? -9.749 29.320 19.347 1.00 86.12 865 LEU A O 1
ATOM 7121 N N . ILE A 1 866 ? -9.089 30.387 21.198 1.00 85.50 866 ILE A N 1
ATOM 7122 C CA . ILE A 1 866 ? -10.369 31.071 21.461 1.00 85.50 866 ILE A CA 1
ATOM 7123 C C . ILE A 1 866 ? -10.812 31.946 20.276 1.00 85.50 866 ILE A C 1
ATOM 7125 O O . ILE A 1 866 ? -12.001 31.988 19.963 1.00 85.50 866 ILE A O 1
ATOM 7129 N N . ARG A 1 867 ? -9.865 32.579 19.562 1.00 85.88 867 ARG A N 1
ATOM 7130 C CA . ARG A 1 867 ? -10.119 33.380 18.341 1.00 85.88 867 ARG A CA 1
ATOM 7131 C C . ARG A 1 867 ? -10.708 32.565 17.179 1.00 85.88 867 ARG A C 1
ATOM 7133 O O . ARG A 1 867 ? -11.070 33.123 16.151 1.00 85.88 867 ARG A O 1
ATOM 7140 N N . GLU A 1 868 ? -10.811 31.252 17.346 1.00 86.69 868 GLU A N 1
ATOM 7141 C CA . GLU A 1 868 ? -11.228 30.292 16.329 1.00 86.69 868 GLU A CA 1
ATOM 7142 C C . GLU A 1 868 ? -12.513 29.550 16.752 1.00 86.69 868 GLU A C 1
ATOM 7144 O O . GLU A 1 868 ? -12.984 28.659 16.046 1.00 86.69 868 GLU A O 1
ATOM 7149 N N . ARG A 1 869 ? -13.134 29.973 17.869 1.00 88.88 869 ARG A N 1
ATOM 7150 C CA . ARG A 1 869 ? -14.480 29.559 18.308 1.00 88.88 869 ARG A CA 1
ATOM 7151 C C . ARG A 1 869 ? -15.585 29.896 17.304 1.00 88.88 869 ARG A C 1
ATOM 7153 O O . ARG A 1 869 ? -16.639 29.277 17.369 1.00 88.88 869 ARG A O 1
ATOM 7160 N N . GLU A 1 870 ? -15.401 30.913 16.458 1.00 89.50 870 GLU A N 1
ATOM 7161 C CA . GLU A 1 870 ? -16.548 31.611 15.865 1.00 89.50 870 GLU A CA 1
ATOM 7162 C C . GLU A 1 870 ? -17.068 31.021 14.556 1.00 89.50 870 GLU A C 1
ATOM 7164 O O . GLU A 1 870 ? -18.227 30.608 14.496 1.00 89.50 870 GLU A O 1
ATOM 7169 N N . SER A 1 871 ? -16.261 31.031 13.493 1.00 89.94 871 SER A N 1
ATOM 7170 C CA . SER A 1 871 ? -16.722 30.709 12.136 1.00 89.94 871 SER A CA 1
ATOM 7171 C C . SER A 1 871 ? -16.838 29.192 11.917 1.00 89.94 871 SER A C 1
ATOM 7173 O O . SER A 1 871 ? -16.089 28.556 11.181 1.00 89.94 871 SER A O 1
ATOM 7175 N N . ILE A 1 872 ? -17.780 28.652 12.684 1.00 91.44 872 ILE A N 1
ATOM 7176 C CA . ILE A 1 872 ? -18.379 27.323 12.800 1.00 91.44 872 ILE A CA 1
ATOM 7177 C C . ILE A 1 872 ? -19.851 27.531 13.202 1.00 91.44 872 ILE A C 1
ATOM 7179 O O . ILE A 1 872 ? -20.761 27.015 12.556 1.00 91.44 872 ILE A O 1
ATOM 7183 N N . ASN A 1 873 ? -20.080 28.409 14.188 1.00 94.12 873 ASN A N 1
ATOM 7184 C CA . ASN A 1 873 ? -21.368 29.033 14.482 1.00 94.12 873 ASN A CA 1
ATOM 7185 C C . ASN A 1 873 ? -21.779 29.899 13.278 1.00 94.12 873 ASN A C 1
ATOM 7187 O O . ASN A 1 873 ? -22.910 29.809 12.802 1.00 94.12 873 ASN A O 1
ATOM 7191 N N . ARG A 1 874 ? -20.816 30.647 12.717 1.00 93.31 874 ARG A N 1
ATOM 7192 C CA . ARG A 1 874 ? -20.788 31.030 11.299 1.00 93.31 874 ARG A CA 1
ATOM 7193 C C . ARG A 1 874 ? -20.087 29.943 10.468 1.00 93.31 874 ARG A C 1
ATOM 7195 O O . ARG A 1 874 ? -18.928 30.081 10.107 1.00 93.31 874 ARG A O 1
ATOM 7202 N N . LEU A 1 875 ? -20.767 28.841 10.168 1.00 93.75 875 LEU A N 1
ATOM 7203 C CA . LEU A 1 875 ? -20.493 28.066 8.949 1.00 93.75 875 LEU A CA 1
ATOM 7204 C C . LEU A 1 875 ? -21.787 27.514 8.400 1.00 93.75 875 LEU A C 1
ATOM 7206 O O . LEU A 1 875 ? -22.166 27.887 7.297 1.00 93.75 875 LEU A O 1
ATOM 7210 N N . ILE A 1 876 ? -22.474 26.660 9.157 1.00 94.69 876 ILE A N 1
ATOM 7211 C CA . ILE A 1 876 ? -23.792 26.198 8.735 1.00 94.69 876 ILE A CA 1
ATOM 7212 C C . ILE A 1 876 ? -24.765 27.337 9.081 1.00 94.69 876 ILE A C 1
ATOM 7214 O O . ILE A 1 876 ? -24.970 27.701 10.243 1.00 94.69 876 ILE A O 1
ATOM 7218 N N . GLU A 1 877 ? -25.166 28.059 8.041 1.00 94.94 877 GLU A N 1
ATOM 7219 C CA . GLU A 1 877 ? -25.464 29.489 8.076 1.00 94.94 877 GLU A CA 1
ATOM 7220 C C . GLU A 1 877 ? -26.338 29.892 6.875 1.00 94.94 877 GLU A C 1
ATOM 7222 O O . GLU A 1 877 ? -27.509 30.212 7.075 1.00 94.94 877 GLU A O 1
ATOM 7227 N N . LYS A 1 878 ? -25.815 29.850 5.639 1.00 94.56 878 LYS A N 1
ATOM 7228 C CA . LYS A 1 878 ? -26.581 30.136 4.416 1.00 94.56 878 LYS A CA 1
ATOM 7229 C C . LYS A 1 878 ? -26.173 29.415 3.103 1.00 94.56 878 LYS A C 1
ATOM 7231 O O . LYS A 1 878 ? -26.404 29.973 2.041 1.00 94.56 878 LYS A O 1
ATOM 7236 N N . ALA A 1 879 ? -25.566 28.228 3.022 1.00 93.62 879 ALA A N 1
ATOM 7237 C CA . ALA A 1 879 ? -25.274 27.150 3.971 1.00 93.62 879 ALA A CA 1
ATOM 7238 C C . ALA A 1 879 ? -26.451 26.598 4.785 1.00 93.62 879 ALA A C 1
ATOM 7240 O O . ALA A 1 879 ? -26.587 26.882 5.970 1.00 93.62 879 ALA A O 1
ATOM 7241 N N . ILE A 1 880 ? -27.241 25.726 4.155 1.00 94.75 880 ILE A N 1
ATOM 7242 C CA . ILE A 1 880 ? -28.333 24.948 4.771 1.00 94.75 880 ILE A CA 1
ATOM 7243 C C . ILE A 1 880 ? -29.485 25.820 5.321 1.00 94.75 880 ILE A C 1
ATOM 7245 O O . ILE A 1 880 ? -30.124 25.532 6.333 1.00 94.75 880 ILE A O 1
ATOM 7249 N N . LEU A 1 881 ? -29.787 26.884 4.578 1.00 94.50 881 LEU A N 1
ATOM 7250 C CA . LEU A 1 881 ? -30.979 26.803 3.731 1.00 94.50 881 LEU A CA 1
ATOM 7251 C C . LEU A 1 881 ? -30.533 26.384 2.317 1.00 94.50 881 LEU A C 1
ATOM 7253 O O . LEU A 1 881 ? -29.394 26.670 1.954 1.00 94.50 881 LEU A O 1
ATOM 7257 N N . ASP A 1 882 ? -31.411 25.731 1.546 1.00 91.62 882 ASP A N 1
ATOM 7258 C CA . ASP A 1 882 ? -31.175 24.371 0.998 1.00 91.62 882 ASP A CA 1
ATOM 7259 C C . ASP A 1 882 ? -31.456 23.322 2.089 1.00 91.62 882 ASP A C 1
ATOM 7261 O O . ASP A 1 882 ? -30.839 23.358 3.146 1.00 91.62 882 ASP A O 1
ATOM 7265 N N . ALA A 1 883 ? -32.414 22.402 1.945 1.00 91.56 883 ALA A N 1
ATOM 7266 C CA . ALA A 1 883 ? -33.571 22.378 1.043 1.00 91.56 883 ALA A CA 1
ATOM 7267 C C . ALA A 1 883 ? -34.689 21.508 1.648 1.00 91.56 883 ALA A C 1
ATOM 7269 O O . ALA A 1 883 ? -34.458 20.686 2.529 1.00 91.56 883 ALA A O 1
ATOM 7270 N N . ASP A 1 884 ? -35.905 21.626 1.112 1.00 92.81 884 ASP A N 1
ATOM 7271 C CA . ASP A 1 884 ? -36.964 20.616 1.279 1.00 92.81 884 ASP A CA 1
ATOM 7272 C C . ASP A 1 884 ? -37.356 19.952 -0.061 1.00 92.81 884 ASP A C 1
ATOM 7274 O O . ASP A 1 884 ? -38.185 19.045 -0.093 1.00 92.81 884 ASP A O 1
ATOM 7278 N N . VAL A 1 885 ? -36.703 20.362 -1.162 1.00 92.06 885 VAL A N 1
ATOM 7279 C CA . VAL A 1 885 ? -36.949 19.941 -2.559 1.00 92.06 885 VAL A CA 1
ATOM 7280 C C . VAL A 1 885 ? -36.931 18.416 -2.717 1.00 92.06 885 VAL A C 1
ATOM 7282 O O . VAL A 1 885 ? -37.709 17.861 -3.495 1.00 92.06 885 VAL A O 1
ATOM 7285 N N . ARG A 1 886 ? -36.089 17.739 -1.930 1.00 88.06 886 ARG A N 1
ATOM 7286 C CA . ARG A 1 886 ? -36.324 16.376 -1.427 1.00 88.06 886 ARG A CA 1
ATOM 7287 C C . ARG A 1 886 ? -35.799 16.138 0.006 1.00 88.06 886 ARG A C 1
ATOM 7289 O O . ARG A 1 886 ? -36.283 15.176 0.575 1.00 88.06 886 ARG A O 1
ATOM 7296 N N . GLY A 1 887 ? -34.960 17.007 0.605 1.00 89.50 887 GLY A N 1
ATOM 7297 C CA . GLY A 1 887 ? -34.829 17.249 2.073 1.00 89.50 887 GLY A CA 1
ATOM 7298 C C . GLY A 1 887 ? -34.125 16.199 2.973 1.00 89.50 887 GLY A C 1
ATOM 7299 O O . GLY A 1 887 ? -34.188 15.013 2.684 1.00 89.50 887 GLY A O 1
ATOM 7300 N N . VAL A 1 888 ? -33.489 16.605 4.097 1.00 93.44 888 VAL A N 1
ATOM 7301 C CA . VAL A 1 888 ? -32.759 15.694 5.037 1.00 93.44 888 VAL A CA 1
ATOM 7302 C C . VAL A 1 888 ? -32.978 15.927 6.567 1.00 93.44 888 VAL A C 1
ATOM 7304 O O . VAL A 1 888 ? -33.935 16.594 6.950 1.00 93.44 888 VAL A O 1
ATOM 7307 N N . LYS A 1 889 ? -32.192 15.268 7.457 1.00 92.38 889 LYS A N 1
ATOM 7308 C CA . LYS A 1 889 ? -32.757 14.375 8.498 1.00 92.38 889 LYS A CA 1
ATOM 7309 C C . LYS A 1 889 ? -32.121 14.233 9.943 1.00 92.38 889 LYS A C 1
ATOM 7311 O O . LYS A 1 889 ? -32.449 13.226 10.551 1.00 92.38 889 LYS A O 1
ATOM 7316 N N . VAL A 1 890 ? -31.235 15.100 10.508 1.00 94.38 890 VAL A N 1
ATOM 7317 C CA . VAL A 1 890 ? -30.427 14.992 11.808 1.00 94.38 890 VAL A CA 1
ATOM 7318 C C . VAL A 1 890 ? -28.973 15.527 11.652 1.00 94.38 890 VAL A C 1
ATOM 7320 O O . VAL A 1 890 ? -28.344 15.198 10.669 1.00 94.38 890 VAL A O 1
ATOM 7323 N N . LEU A 1 891 ? -28.337 16.209 12.623 1.00 94.06 891 LEU A N 1
ATOM 7324 C CA . LEU A 1 891 ? -26.894 16.568 12.602 1.00 94.06 891 LEU A CA 1
ATOM 7325 C C . LEU A 1 891 ? -26.276 16.468 14.021 1.00 94.06 891 LEU A C 1
ATOM 7327 O O . LEU A 1 891 ? -26.935 16.901 14.953 1.00 94.06 891 LEU A O 1
ATOM 7331 N N . SER A 1 892 ? -25.078 15.876 14.227 1.00 94.44 892 SER A N 1
ATOM 7332 C CA . SER A 1 892 ? -24.502 15.546 15.573 1.00 94.44 892 SER A CA 1
ATOM 7333 C C . SER A 1 892 ? -23.075 14.934 15.539 1.00 94.44 892 SER A C 1
ATOM 7335 O O . SER A 1 892 ? -22.813 14.221 14.588 1.00 94.44 892 SER A O 1
ATOM 7337 N N . LEU A 1 893 ? -22.161 15.125 16.510 1.00 90.12 893 LEU A N 1
ATOM 7338 C CA . LEU A 1 893 ? -20.741 15.487 16.242 1.00 90.12 893 LEU A CA 1
ATOM 7339 C C . LEU A 1 893 ? -19.570 14.562 16.713 1.00 90.12 893 LEU A C 1
ATOM 7341 O O . LEU A 1 893 ? -19.745 13.561 17.399 1.00 90.12 893 LEU A O 1
ATOM 7345 N N . GLY A 1 894 ? -18.313 14.935 16.375 1.00 87.62 894 GLY A N 1
ATOM 7346 C CA . GLY A 1 894 ? -17.096 14.165 16.707 1.00 87.62 894 GLY A CA 1
ATOM 7347 C C . GLY A 1 894 ? -15.756 14.908 16.805 1.00 87.62 894 GLY A C 1
ATOM 7348 O O . GLY A 1 894 ? -15.687 16.080 16.499 1.00 87.62 894 GLY A O 1
ATOM 7349 N N . LEU A 1 895 ? -14.678 14.215 17.192 1.00 88.00 895 LEU A N 1
ATOM 7350 C CA . LEU A 1 895 ? -13.359 14.729 17.633 1.00 88.00 895 LEU A CA 1
ATOM 7351 C C . LEU A 1 895 ? -13.375 15.831 18.723 1.00 88.00 895 LEU A C 1
ATOM 7353 O O . LEU A 1 895 ? -14.433 16.275 19.151 1.00 88.00 895 LEU A O 1
ATOM 7357 N N . LEU A 1 896 ? -12.174 16.117 19.269 1.00 88.06 896 LEU A N 1
ATOM 7358 C CA . LEU A 1 896 ? -11.747 16.941 20.437 1.00 88.06 896 LEU A CA 1
ATOM 7359 C C . LEU A 1 896 ? -12.581 16.963 21.734 1.00 88.06 896 LEU A C 1
ATOM 7361 O O . LEU A 1 896 ? -12.132 17.542 22.726 1.00 88.06 896 LEU A O 1
ATOM 7365 N N . ASN A 1 897 ? -13.756 16.353 21.764 1.00 89.81 897 ASN A N 1
ATOM 7366 C CA . ASN A 1 897 ? -14.685 16.418 22.880 1.00 89.81 897 ASN A CA 1
ATOM 7367 C C . ASN A 1 897 ? -14.347 15.404 23.993 1.00 89.81 897 ASN A C 1
ATOM 7369 O O . ASN A 1 897 ? -13.623 14.435 23.782 1.00 89.81 897 ASN A O 1
ATOM 7373 N N . GLN A 1 898 ? -14.844 15.576 25.218 1.00 87.31 898 GLN A N 1
ATOM 7374 C CA . GLN A 1 898 ? -15.885 16.526 25.651 1.00 87.31 898 GLN A CA 1
ATOM 7375 C C . GLN A 1 898 ? -15.483 17.215 26.967 1.00 87.31 898 GLN A C 1
ATOM 7377 O O . GLN A 1 898 ? -14.914 16.556 27.842 1.00 87.31 898 GLN A O 1
ATOM 7382 N N . ALA A 1 899 ? -15.758 18.522 27.077 1.00 85.75 899 ALA A N 1
ATOM 7383 C CA . ALA A 1 899 ? -15.603 19.370 28.270 1.00 85.75 899 ALA A CA 1
ATOM 7384 C C . ALA A 1 899 ? -16.338 20.719 28.073 1.00 85.75 899 ALA A C 1
ATOM 7386 O O . ALA A 1 899 ? -16.200 21.346 27.025 1.00 85.75 899 ALA A O 1
ATOM 7387 N N . LYS A 1 900 ? -17.118 21.191 29.059 1.00 82.44 900 LYS A N 1
ATOM 7388 C CA . LYS A 1 900 ? -17.888 22.453 28.959 1.00 82.44 900 LYS A CA 1
ATOM 7389 C C . LYS A 1 900 ? -16.995 23.681 29.199 1.00 82.44 900 LYS A C 1
ATOM 7391 O O . LYS A 1 900 ? -16.553 23.904 30.320 1.00 82.44 900 LYS A O 1
ATOM 7396 N N . GLN A 1 901 ? -16.746 24.468 28.149 1.00 82.62 901 GLN A N 1
ATOM 7397 C CA . GLN A 1 901 ? -15.873 25.660 28.153 1.00 82.62 901 GLN A CA 1
ATOM 7398 C C . GLN A 1 901 ? -16.515 26.920 27.530 1.00 82.62 901 GLN A C 1
ATOM 7400 O O . GLN A 1 901 ? -15.948 28.013 27.617 1.00 82.62 901 GLN A O 1
ATOM 7405 N N . LEU A 1 902 ? -17.711 26.791 26.948 1.00 87.19 902 LEU A N 1
ATOM 7406 C CA . LEU A 1 902 ? -18.779 27.794 27.065 1.00 87.19 902 LEU A CA 1
ATOM 7407 C C . LEU A 1 902 ? -20.143 27.088 27.030 1.00 87.19 902 LEU A C 1
ATOM 7409 O O . LEU A 1 902 ? -20.816 26.995 28.052 1.00 87.19 902 LEU A O 1
ATOM 7413 N N . ASN A 1 903 ? -20.481 26.480 25.895 1.00 89.62 903 ASN A N 1
ATOM 7414 C CA . ASN A 1 903 ? -21.633 25.602 25.729 1.00 89.62 903 ASN A CA 1
ATOM 7415 C C . ASN A 1 903 ? -21.354 24.183 26.249 1.00 89.62 903 ASN A C 1
ATOM 7417 O O . ASN A 1 903 ? -20.213 23.829 26.543 1.00 89.62 903 ASN A O 1
ATOM 7421 N N . GLY A 1 904 ? -22.384 23.356 26.403 1.00 86.25 904 GLY A N 1
ATOM 7422 C CA . GLY A 1 904 ? -22.229 21.950 26.758 1.00 86.25 904 GLY A CA 1
ATOM 7423 C C . GLY A 1 904 ? -23.545 21.260 27.080 1.00 86.25 904 GLY A C 1
ATOM 7424 O O . GLY A 1 904 ? -24.107 21.492 28.151 1.00 86.25 904 GLY A O 1
ATOM 7425 N N . ASN A 1 905 ? -23.924 20.356 26.175 1.00 86.44 905 ASN A N 1
ATOM 7426 C CA . ASN A 1 905 ? -25.150 19.561 26.132 1.00 86.44 905 ASN A CA 1
ATOM 7427 C C . ASN A 1 905 ? -26.448 20.369 25.929 1.00 86.44 905 ASN A C 1
ATOM 7429 O O . ASN A 1 905 ? -27.473 20.048 26.529 1.00 86.44 905 ASN A O 1
ATOM 7433 N N . GLY A 1 906 ? -26.421 21.369 25.036 1.00 86.94 906 GLY A N 1
ATOM 7434 C CA . GLY A 1 906 ? -27.651 21.814 24.364 1.00 86.94 906 GLY A CA 1
ATOM 7435 C C . GLY A 1 906 ? -27.577 23.060 23.474 1.00 86.94 906 GLY A C 1
ATOM 7436 O O . GLY A 1 906 ? -28.412 23.210 22.584 1.00 86.94 906 GLY A O 1
ATOM 7437 N N . GLU A 1 907 ? -26.624 23.968 23.677 1.00 88.12 907 GLU A N 1
ATOM 7438 C CA . GLU A 1 907 ? -26.795 25.363 23.250 1.00 88.12 907 GLU A CA 1
ATOM 7439 C C . GLU A 1 907 ? -26.845 25.609 21.729 1.00 88.12 907 GLU A C 1
ATOM 7441 O O . GLU A 1 907 ? -27.734 26.343 21.302 1.00 88.12 907 GLU A O 1
ATOM 7446 N N . LEU A 1 908 ? -26.007 25.002 20.874 1.00 92.25 908 LEU A N 1
ATOM 7447 C CA . LEU A 1 908 ? -26.159 25.176 19.407 1.00 92.25 908 LEU A CA 1
ATOM 7448 C C . LEU A 1 908 ? -27.208 24.232 18.770 1.00 92.25 908 LEU A C 1
ATOM 7450 O O . LEU A 1 908 ? -27.554 24.402 17.595 1.00 92.25 908 LEU A O 1
ATOM 7454 N N . PHE A 1 909 ? -27.796 23.332 19.575 1.00 92.00 909 PHE A N 1
ATOM 7455 C CA . PHE A 1 909 ? -29.045 22.619 19.270 1.00 92.00 909 PHE A CA 1
ATOM 7456 C C . PHE A 1 909 ? -30.301 23.414 19.664 1.00 92.00 909 PHE A C 1
ATOM 7458 O O . PHE A 1 909 ? -31.418 22.961 19.392 1.00 92.00 909 PHE A O 1
ATOM 7465 N N . THR A 1 910 ? -30.157 24.623 20.213 1.00 87.06 910 THR A N 1
ATOM 7466 C CA . THR A 1 910 ? -31.266 25.584 20.248 1.00 87.06 910 THR A CA 1
ATOM 7467 C C . THR A 1 910 ? -31.650 26.036 18.832 1.00 87.06 910 THR A C 1
ATOM 7469 O O . THR A 1 910 ? -31.021 25.713 17.815 1.00 87.06 910 THR A O 1
ATOM 7472 N N . HIS A 1 911 ? -32.757 26.763 18.740 1.00 90.88 911 HIS A N 1
ATOM 7473 C CA . HIS A 1 911 ? -33.308 27.221 17.477 1.00 90.88 911 HIS A CA 1
ATOM 7474 C C . HIS A 1 911 ? -32.518 28.409 16.898 1.00 90.88 911 HIS A C 1
ATOM 7476 O O . HIS A 1 911 ? -32.949 29.554 17.014 1.00 90.88 911 HIS A O 1
ATOM 7482 N N . LYS A 1 912 ? -31.443 28.136 16.132 1.00 92.38 912 LYS A N 1
ATOM 7483 C CA . LYS A 1 912 ? -30.958 29.070 15.081 1.00 92.38 912 LYS A CA 1
ATOM 7484 C C . LYS A 1 912 ? -31.960 29.080 13.893 1.00 92.38 912 LYS A C 1
ATOM 7486 O O . LYS A 1 912 ? -31.577 28.747 12.782 1.00 92.38 912 LYS A O 1
ATOM 7491 N N . TYR A 1 913 ? -33.233 29.373 14.221 1.00 92.81 913 TYR A N 1
ATOM 7492 C CA . TYR A 1 913 ? -34.519 29.326 13.483 1.00 92.81 913 TYR A CA 1
ATOM 7493 C C . TYR A 1 913 ? -34.744 28.161 12.476 1.00 92.81 913 TYR A C 1
ATOM 7495 O O . TYR A 1 913 ? -34.174 28.274 11.399 1.00 92.81 913 TYR A O 1
ATOM 7503 N N . PRO A 1 914 ? -35.608 27.128 12.770 1.00 86.38 914 PRO A N 1
ATOM 7504 C CA . PRO A 1 914 ? -36.017 25.916 11.887 1.00 86.38 914 PRO A CA 1
ATOM 7505 C C . PRO A 1 914 ? -38.382 25.549 10.024 1.00 86.38 914 PRO A C 1
ATOM 7507 O O . PRO A 1 914 ? -39.609 25.685 10.246 1.00 86.38 914 PRO A O 1
ATOM 7510 N N . LYS A 1 915 ? -38.578 25.153 8.705 1.00 89.12 915 LYS A N 1
ATOM 7511 C CA . LYS A 1 915 ? -38.013 24.813 7.344 1.00 89.12 915 LYS A CA 1
ATOM 7512 C C . LYS A 1 915 ? -37.039 23.654 6.920 1.00 89.12 915 LYS A C 1
ATOM 7514 O O . LYS A 1 915 ? -37.195 23.207 5.792 1.00 89.12 915 LYS A O 1
ATOM 7519 N N . LEU A 1 916 ? -36.196 23.066 7.777 1.00 89.31 916 LEU A N 1
ATOM 7520 C CA . LEU A 1 916 ? -35.516 21.753 7.683 1.00 89.31 916 LEU A CA 1
ATOM 7521 C C . LEU A 1 916 ? -35.088 21.258 9.105 1.00 89.31 916 LEU A C 1
ATOM 7523 O O . LEU A 1 916 ? -35.956 20.916 9.893 1.00 89.31 916 LEU A O 1
ATOM 7527 N N . GLY A 1 917 ? -33.814 21.297 9.513 1.00 84.94 917 GLY A N 1
ATOM 7528 C CA . GLY A 1 917 ? -33.392 21.281 10.934 1.00 84.94 917 GLY A CA 1
ATOM 7529 C C . GLY A 1 917 ? -33.612 19.994 11.761 1.00 84.94 917 GLY A C 1
ATOM 7530 O O . GLY A 1 917 ? -33.982 18.958 11.211 1.00 84.94 917 GLY A O 1
ATOM 7531 N N . VAL A 1 918 ? -33.310 20.029 13.082 1.00 91.69 918 VAL A N 1
ATOM 7532 C CA . VAL A 1 918 ? -33.224 18.828 13.974 1.00 91.69 918 VAL A CA 1
ATOM 7533 C C . VAL A 1 918 ? -33.815 18.987 15.401 1.00 91.69 918 VAL A C 1
ATOM 7535 O O . VAL A 1 918 ? -34.312 20.052 15.753 1.00 91.69 918 VAL A O 1
ATOM 7538 N N . ARG A 1 919 ? -33.828 17.908 16.215 1.00 92.19 919 ARG A N 1
ATOM 7539 C CA . ARG A 1 919 ? -34.517 17.795 17.529 1.00 92.19 919 ARG A CA 1
ATOM 7540 C C . ARG A 1 919 ? -33.738 16.900 18.520 1.00 92.19 919 ARG A C 1
ATOM 7542 O O . ARG A 1 919 ? -33.565 15.725 18.229 1.00 92.19 919 ARG A O 1
ATOM 7549 N N . LEU A 1 920 ? -33.269 17.454 19.648 1.00 92.00 920 LEU A N 1
ATOM 7550 C CA . LEU A 1 920 ? -32.179 16.951 20.527 1.00 92.00 920 LEU A CA 1
ATOM 7551 C C . LEU A 1 920 ? -32.278 15.487 21.045 1.00 92.00 920 LEU A C 1
ATOM 7553 O O . LEU A 1 920 ? -33.335 15.072 21.507 1.00 92.00 920 LEU A O 1
ATOM 7557 N N . VAL A 1 921 ? -31.133 14.766 21.054 1.00 91.44 921 VAL A N 1
ATOM 7558 C CA . VAL A 1 921 ? -30.851 13.505 21.816 1.00 91.44 921 VAL A CA 1
ATOM 7559 C C . VAL A 1 921 ? -29.343 13.366 22.160 1.00 91.44 921 VAL A C 1
ATOM 7561 O O . VAL A 1 921 ? -28.967 12.874 23.227 1.00 91.44 921 VAL A O 1
ATOM 7564 N N . ASP A 1 922 ? -28.466 13.783 21.236 1.00 84.81 922 ASP A N 1
ATOM 7565 C CA . ASP A 1 922 ? -27.026 14.062 21.425 1.00 84.81 922 ASP A CA 1
ATOM 7566 C C . ASP A 1 922 ? -26.145 12.972 22.099 1.00 84.81 922 ASP A C 1
ATOM 7568 O O . ASP A 1 922 ? -25.168 13.289 22.772 1.00 84.81 922 ASP A O 1
ATOM 7572 N N . GLY A 1 923 ? -26.466 11.675 22.000 1.00 87.19 923 GLY A N 1
ATOM 7573 C CA . GLY A 1 923 ? -25.628 10.578 22.535 1.00 87.19 923 GLY A CA 1
ATOM 7574 C C . GLY A 1 923 ? -24.538 10.134 21.541 1.00 87.19 923 GLY A C 1
ATOM 7575 O O . GLY A 1 923 ? -24.887 9.636 20.477 1.00 87.19 923 GLY A O 1
ATOM 7576 N N . SER A 1 924 ? -23.222 10.169 21.808 1.00 87.00 924 SER A N 1
ATOM 7577 C CA . SER A 1 924 ? -22.472 9.889 23.050 1.00 87.00 924 SER A CA 1
ATOM 7578 C C . SER A 1 924 ? -22.914 8.611 23.789 1.00 87.00 924 SER A C 1
ATOM 7580 O O . SER A 1 924 ? -22.480 8.366 24.908 1.00 87.00 924 SER A O 1
ATOM 7582 N N . GLY A 1 925 ? -23.779 7.791 23.174 1.00 88.38 925 GLY A N 1
ATOM 7583 C CA . GLY A 1 925 ? -24.398 6.608 23.789 1.00 88.38 925 GLY A CA 1
ATOM 7584 C C . GLY A 1 925 ? -23.701 5.297 23.427 1.00 88.38 925 GLY A C 1
ATOM 7585 O O . GLY A 1 925 ? -23.275 4.560 24.315 1.00 88.38 925 GLY A O 1
ATOM 7586 N N . LEU A 1 926 ? -23.509 5.033 22.126 1.00 90.69 926 LEU A N 1
ATOM 7587 C CA . LEU A 1 926 ? -22.774 3.851 21.647 1.00 90.69 926 LEU A CA 1
ATOM 7588 C C . LEU A 1 926 ? -21.358 3.788 22.242 1.00 90.69 926 LEU A C 1
ATOM 7590 O O . LEU A 1 926 ? -20.885 2.711 22.598 1.00 90.69 926 LEU A O 1
ATOM 7594 N N . ALA A 1 927 ? -20.754 4.966 22.424 1.00 89.19 927 ALA A N 1
ATOM 7595 C CA . ALA A 1 927 ? -19.587 5.223 23.257 1.00 89.19 927 ALA A CA 1
ATOM 7596 C C . ALA A 1 927 ? -19.616 4.432 24.574 1.00 89.19 927 ALA A C 1
ATOM 7598 O O . ALA A 1 927 ? -18.930 3.422 24.718 1.00 89.19 927 ALA A O 1
ATOM 7599 N N . THR A 1 928 ? -20.464 4.867 25.506 1.00 89.06 928 THR A N 1
ATOM 7600 C CA . THR A 1 928 ? -20.691 4.275 26.828 1.00 89.06 928 THR A CA 1
ATOM 7601 C C . THR A 1 928 ? -20.978 2.772 26.768 1.00 89.06 928 THR A C 1
ATOM 7603 O O . THR A 1 928 ? -20.487 2.022 27.610 1.00 89.06 928 THR A O 1
ATOM 7606 N N . ALA A 1 929 ? -21.714 2.296 25.760 1.00 90.38 929 ALA A N 1
ATOM 7607 C CA . ALA A 1 929 ? -22.113 0.891 25.664 1.00 90.38 929 ALA A CA 1
ATOM 7608 C C . ALA A 1 929 ? -20.921 -0.085 25.622 1.00 90.38 929 ALA A C 1
ATOM 7610 O O . ALA A 1 929 ? -20.899 -1.070 26.365 1.00 90.38 929 ALA A O 1
ATOM 7611 N N . VAL A 1 930 ? -19.894 0.183 24.808 1.00 91.00 930 VAL A N 1
ATOM 7612 C CA . VAL A 1 930 ? -18.709 -0.696 24.764 1.00 91.00 930 VAL A CA 1
ATOM 7613 C C . VAL A 1 930 ? -17.792 -0.507 25.973 1.00 91.00 930 VAL A C 1
ATOM 7615 O O . VAL A 1 930 ? -17.127 -1.459 26.385 1.00 91.00 930 VAL A O 1
ATOM 7618 N N . VAL A 1 931 ? -17.818 0.670 26.614 1.00 88.25 931 VAL A N 1
ATOM 7619 C CA . VAL A 1 931 ? -17.145 0.884 27.907 1.00 88.25 931 VAL A CA 1
ATOM 7620 C C . VAL A 1 931 ? -17.698 -0.058 28.968 1.00 88.25 931 VAL A C 1
ATOM 7622 O O . VAL A 1 931 ? -16.966 -0.687 29.724 1.00 88.25 931 VAL A O 1
ATOM 7625 N N . LEU A 1 932 ? -19.009 -0.218 28.991 1.00 87.81 932 LEU A N 1
ATOM 7626 C CA . LEU A 1 932 ? -19.648 -1.121 29.930 1.00 87.81 932 LEU A CA 1
ATOM 7627 C C . LEU A 1 932 ? -19.488 -2.597 29.529 1.00 87.81 932 LEU A C 1
ATOM 7629 O O . LEU A 1 932 ? -19.649 -3.467 30.386 1.00 87.81 932 LEU A O 1
ATOM 7633 N N . LYS A 1 933 ? -19.177 -2.899 28.257 1.00 88.81 933 LYS A N 1
ATOM 7634 C CA . LYS A 1 933 ? -18.992 -4.272 27.750 1.00 88.81 933 LYS A CA 1
ATOM 7635 C C . LYS A 1 933 ? -17.647 -4.879 28.149 1.00 88.81 933 LYS A C 1
ATOM 7637 O O . LYS A 1 933 ? -17.598 -6.059 28.514 1.00 88.81 933 LYS A O 1
ATOM 7642 N N . SER A 1 934 ? -16.569 -4.103 28.066 1.00 85.62 934 SER A N 1
ATOM 7643 C CA . SER A 1 934 ? -15.222 -4.643 28.277 1.00 85.62 934 SER A CA 1
ATOM 7644 C C . SER A 1 934 ? -14.782 -4.694 29.745 1.00 85.62 934 SER A C 1
ATOM 7646 O O . SER A 1 934 ? -13.833 -5.404 30.053 1.00 85.62 934 SER A O 1
ATOM 7648 N N . ILE A 1 935 ? -15.493 -4.056 30.678 1.00 86.06 935 ILE A N 1
ATOM 7649 C CA . ILE A 1 935 ? -15.272 -4.278 32.120 1.00 86.06 935 ILE A CA 1
ATOM 7650 C C . ILE A 1 935 ? -15.607 -5.752 32.475 1.00 86.06 935 ILE A C 1
ATOM 7652 O O . ILE A 1 935 ? -16.655 -6.246 32.040 1.00 86.06 935 ILE A O 1
ATOM 7656 N N . PRO A 1 936 ? -14.747 -6.497 33.205 1.00 85.44 936 PRO A N 1
ATOM 7657 C CA . PRO A 1 936 ? -15.032 -7.862 33.661 1.00 85.44 936 PRO A CA 1
ATOM 7658 C C . PRO A 1 936 ? -16.264 -7.915 34.568 1.00 85.44 936 PRO A C 1
ATOM 7660 O O . PRO A 1 936 ? -16.474 -7.015 35.381 1.00 85.44 936 PRO A O 1
ATOM 7663 N N . SER A 1 937 ? -17.091 -8.950 34.423 1.00 78.88 937 SER A N 1
ATOM 7664 C CA . SER A 1 937 ? -18.386 -9.077 35.119 1.00 78.88 937 SER A CA 1
ATOM 7665 C C . SER A 1 937 ? -18.269 -9.279 36.634 1.00 78.88 937 SER A C 1
ATOM 7667 O O . SER A 1 937 ? -19.220 -9.015 37.357 1.00 78.88 937 SER A O 1
ATOM 7669 N N . ASP A 1 938 ? -17.106 -9.707 37.108 1.00 82.44 938 ASP A N 1
ATOM 7670 C CA . ASP A 1 938 ? -16.718 -9.904 38.506 1.00 82.44 938 ASP A CA 1
ATOM 7671 C C . ASP A 1 938 ? -16.116 -8.639 39.165 1.00 82.44 938 ASP A C 1
ATOM 7673 O O . ASP A 1 938 ? -15.753 -8.649 40.344 1.00 82.44 938 ASP A O 1
ATOM 7677 N N . THR A 1 939 ? -16.020 -7.520 38.433 1.00 85.38 939 THR A N 1
ATOM 7678 C CA . THR A 1 939 ? -15.404 -6.277 38.928 1.00 85.38 939 THR A CA 1
ATOM 7679 C C . THR A 1 939 ? -16.254 -5.607 40.013 1.00 85.38 939 THR A C 1
ATOM 7681 O O . THR A 1 939 ? -17.166 -4.844 39.713 1.00 85.38 939 THR A O 1
ATOM 7684 N N . LYS A 1 940 ? -15.891 -5.790 41.288 1.00 84.94 940 LYS A N 1
ATOM 7685 C CA . LYS A 1 940 ? -16.572 -5.145 42.435 1.00 84.94 940 LYS A CA 1
ATOM 7686 C C . LYS A 1 940 ? -16.290 -3.643 42.593 1.00 84.94 940 LYS A C 1
ATOM 7688 O O . LYS A 1 940 ? -17.020 -2.944 43.291 1.00 84.94 940 LYS A O 1
ATOM 7693 N N . HIS A 1 941 ? -15.214 -3.144 41.979 1.00 86.56 941 HIS A N 1
ATOM 7694 C CA . HIS A 1 941 ? -14.618 -1.848 42.308 1.00 86.56 941 HIS A CA 1
ATOM 7695 C C . HIS A 1 941 ? -14.079 -1.110 41.069 1.00 86.56 941 HIS A C 1
ATOM 7697 O O . HIS A 1 941 ? -13.278 -1.671 40.321 1.00 86.56 941 HIS A O 1
ATOM 7703 N N . VAL A 1 942 ? -14.446 0.164 40.876 1.00 88.62 942 VAL A N 1
ATOM 7704 C CA . VAL A 1 942 ? -13.985 1.051 39.773 1.00 88.62 942 VAL A CA 1
ATOM 7705 C C . VAL A 1 942 ? -13.680 2.467 40.312 1.00 88.62 942 VAL A C 1
ATOM 7707 O O . VAL A 1 942 ? -14.087 2.778 41.424 1.00 88.62 942 VAL A O 1
ATOM 7710 N N . PHE A 1 943 ? -12.950 3.317 39.578 1.00 86.62 943 PHE A N 1
ATOM 7711 C CA . PHE A 1 943 ? -12.824 4.766 39.848 1.00 86.62 943 PHE A CA 1
ATOM 7712 C C . PHE A 1 943 ? -13.330 5.548 38.631 1.00 86.62 943 PHE A C 1
ATOM 7714 O O . PHE A 1 943 ? -13.136 5.068 37.515 1.00 86.62 943 PHE A O 1
ATOM 7721 N N . LEU A 1 944 ? -13.862 6.760 38.810 1.00 83.31 944 LEU A N 1
ATOM 7722 C CA . LEU A 1 944 ? -13.925 7.758 37.732 1.00 83.31 944 LEU A CA 1
ATOM 7723 C C . LEU A 1 944 ? -13.497 9.147 38.233 1.00 83.31 944 LEU A C 1
ATOM 7725 O O . LEU A 1 944 ? -14.255 9.804 38.937 1.00 83.31 944 LEU A O 1
ATOM 7729 N N . CYS A 1 945 ? -12.350 9.665 37.776 1.00 73.88 945 CYS A N 1
ATOM 7730 C CA . CYS A 1 945 ? -12.164 11.122 37.704 1.00 73.88 945 CYS A CA 1
ATOM 7731 C C . CYS A 1 945 ? -12.833 11.612 36.410 1.00 73.88 945 CYS A C 1
ATOM 7733 O O . CYS A 1 945 ? -12.161 12.103 35.502 1.00 73.88 945 CYS A O 1
ATOM 7735 N N . GLY A 1 946 ? -14.133 11.351 36.281 1.00 66.44 946 GLY A N 1
ATOM 7736 C CA . GLY A 1 946 ? -14.921 11.670 35.101 1.00 66.44 946 GLY A CA 1
ATOM 7737 C C . GLY A 1 946 ? -16.394 11.831 35.457 1.00 66.44 946 GLY A C 1
ATOM 7738 O O . GLY A 1 946 ? -17.098 10.853 35.691 1.00 66.44 946 GLY A O 1
ATOM 7739 N N . GLY A 1 947 ? -16.854 13.077 35.477 1.00 57.94 947 GLY A N 1
ATOM 7740 C CA . GLY A 1 947 ? -18.236 13.488 35.739 1.00 57.94 947 GLY A CA 1
ATOM 7741 C C . GLY A 1 947 ? -18.642 14.740 34.953 1.00 57.94 947 GLY A C 1
ATOM 7742 O O . GLY A 1 947 ? -19.726 15.281 35.165 1.00 57.94 947 GLY A O 1
ATOM 7743 N N . SER A 1 948 ? -17.789 15.201 34.034 1.00 63.22 948 SER A N 1
ATOM 7744 C CA . SER A 1 948 ? -17.943 16.452 33.281 1.00 63.22 948 SER A CA 1
ATOM 7745 C C . SER A 1 948 ? -18.078 16.257 31.764 1.00 63.22 948 SER A C 1
ATOM 7747 O O . SER A 1 948 ? -18.653 17.124 31.100 1.00 63.22 948 SER A O 1
ATOM 7749 N N . SER A 1 949 ? -17.666 15.113 31.202 1.00 76.50 949 SER A N 1
ATOM 7750 C CA . SER A 1 949 ? -18.108 14.688 29.862 1.00 76.50 949 SER A CA 1
ATOM 7751 C C . SER A 1 949 ? -19.461 13.958 29.912 1.00 76.50 949 SER A C 1
ATOM 7753 O O . SER A 1 949 ? -19.876 13.447 30.955 1.00 76.50 949 SER A O 1
ATOM 7755 N N . LYS A 1 950 ? -20.210 13.914 28.802 1.00 80.3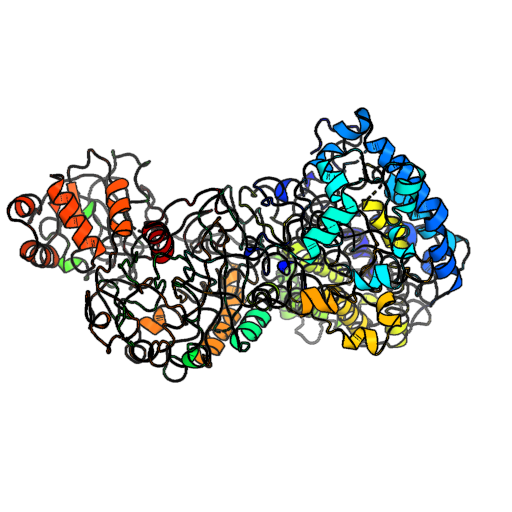8 950 LYS A N 1
ATOM 7756 C CA . LYS A 1 950 ? -21.457 13.127 28.708 1.00 80.38 950 LYS A CA 1
ATOM 7757 C C . LYS A 1 950 ? -21.196 11.616 28.803 1.00 80.38 950 LYS A C 1
ATOM 7759 O O . LYS A 1 950 ? -21.982 10.916 29.434 1.00 80.38 950 LYS A O 1
ATOM 7764 N N . VAL A 1 951 ? -20.082 11.136 28.246 1.00 84.44 951 VAL A N 1
ATOM 7765 C CA . VAL A 1 951 ? -19.685 9.717 28.286 1.00 84.44 951 VAL A CA 1
ATOM 7766 C C . VAL A 1 951 ? -19.330 9.264 29.707 1.00 84.44 951 VAL A C 1
ATOM 7768 O O . VAL A 1 951 ? -19.921 8.302 30.189 1.00 84.44 951 VAL A O 1
ATOM 7771 N N . GLU A 1 952 ? -18.440 9.964 30.421 1.00 82.69 952 GLU A N 1
ATOM 7772 C CA . GLU A 1 952 ? -18.033 9.566 31.785 1.00 82.69 952 GLU A CA 1
ATOM 7773 C C . GLU A 1 952 ? -19.212 9.576 32.772 1.00 82.69 952 GLU A C 1
ATOM 7775 O O . GLU A 1 952 ? -19.371 8.626 33.536 1.00 82.69 952 GLU A O 1
ATOM 7780 N N . ARG A 1 953 ? -20.096 10.587 32.692 1.00 81.50 953 ARG A N 1
ATOM 7781 C CA . ARG A 1 953 ? -21.336 10.640 33.491 1.00 81.50 953 ARG A CA 1
ATOM 7782 C C . ARG A 1 953 ? -22.200 9.394 33.290 1.00 81.50 953 ARG A C 1
ATOM 7784 O O . ARG A 1 953 ? -22.613 8.776 34.263 1.00 81.50 953 ARG A O 1
ATOM 7791 N N . ALA A 1 954 ? -22.432 9.002 32.036 1.00 86.06 954 ALA A N 1
ATOM 7792 C CA . ALA A 1 954 ? -23.248 7.834 31.714 1.00 86.06 954 ALA A CA 1
ATOM 7793 C C . ALA A 1 954 ? -22.594 6.506 32.152 1.00 86.06 954 ALA A C 1
ATOM 7795 O O . ALA A 1 954 ? -23.301 5.571 32.522 1.00 86.06 954 ALA A O 1
ATOM 7796 N N . ILE A 1 955 ? -21.257 6.422 32.155 1.00 87.75 955 ILE A N 1
ATOM 7797 C CA . ILE A 1 955 ? -20.521 5.262 32.687 1.00 87.75 955 ILE A CA 1
ATOM 7798 C C . ILE A 1 955 ? -20.667 5.178 34.212 1.00 87.75 955 ILE A C 1
ATOM 7800 O O . ILE A 1 955 ?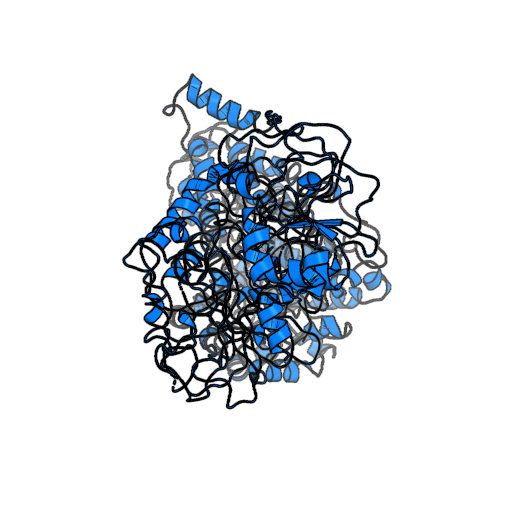 -20.904 4.088 34.727 1.00 87.75 955 ILE A O 1
ATOM 7804 N N . ALA A 1 956 ? -20.539 6.300 34.930 1.00 85.19 956 ALA A N 1
ATOM 7805 C CA . ALA A 1 956 ? -20.671 6.334 36.387 1.00 85.19 956 ALA A CA 1
ATOM 7806 C C . ALA A 1 956 ? -22.053 5.829 36.836 1.00 85.19 956 ALA A C 1
ATOM 7808 O O . ALA A 1 956 ? -22.125 4.882 37.617 1.00 85.19 956 ALA A O 1
ATOM 7809 N N . THR A 1 957 ? -23.134 6.384 36.272 1.00 84.69 957 THR A N 1
ATOM 7810 C CA . THR A 1 957 ? -24.514 5.960 36.566 1.00 84.69 957 THR A CA 1
ATOM 7811 C C . THR A 1 957 ? -24.714 4.462 36.310 1.00 84.69 957 THR A C 1
ATOM 7813 O O . THR A 1 957 ? -25.099 3.729 37.218 1.00 84.69 957 THR A O 1
ATOM 7816 N N . ALA A 1 958 ? -24.345 3.976 35.120 1.00 87.81 958 ALA A N 1
ATOM 7817 C CA . ALA A 1 958 ? -24.557 2.581 34.731 1.00 87.81 958 ALA A CA 1
ATOM 7818 C C . ALA A 1 958 ? -23.674 1.557 35.480 1.00 87.81 958 ALA A C 1
ATOM 7820 O O . ALA A 1 958 ? -23.929 0.354 35.400 1.00 87.81 958 ALA A O 1
ATOM 7821 N N . LEU A 1 959 ? -22.619 1.993 36.179 1.00 87.25 959 LEU A N 1
ATOM 7822 C CA . LEU A 1 959 ? -21.837 1.136 37.078 1.00 87.25 959 LEU A CA 1
ATOM 7823 C C . LEU A 1 959 ? -22.441 1.081 38.486 1.00 87.25 959 LEU A C 1
ATOM 7825 O O . LEU A 1 959 ? -22.509 -0.008 39.058 1.00 87.25 959 LEU A O 1
ATOM 7829 N N . CYS A 1 960 ? -22.937 2.205 39.010 1.00 84.75 960 CYS A N 1
ATOM 7830 C CA . CYS A 1 960 ? -23.660 2.232 40.284 1.00 84.75 960 CYS A CA 1
ATOM 7831 C C . CYS A 1 960 ? -24.937 1.378 40.226 1.00 84.75 960 CYS A C 1
ATOM 7833 O O . CYS A 1 960 ? -25.171 0.572 41.122 1.00 84.75 960 CYS A O 1
ATOM 7835 N N . GLU A 1 961 ? -25.694 1.450 39.126 1.00 84.19 961 GLU A N 1
ATOM 7836 C CA . GLU A 1 961 ? -26.879 0.609 38.874 1.00 84.19 961 GLU A CA 1
ATOM 7837 C C . GLU A 1 961 ? -26.565 -0.900 38.816 1.00 84.19 961 GLU A C 1
ATOM 7839 O O . GLU A 1 961 ? -27.433 -1.729 39.073 1.00 84.19 961 GLU A O 1
ATOM 7844 N N . ARG A 1 962 ? -25.314 -1.278 38.512 1.00 85.62 962 ARG A N 1
ATOM 7845 C CA . ARG A 1 962 ? -24.834 -2.674 38.528 1.00 85.62 962 ARG A CA 1
ATOM 7846 C C . ARG A 1 962 ? -24.304 -3.120 39.897 1.00 85.62 962 ARG A C 1
ATOM 7848 O O . ARG A 1 962 ? -23.726 -4.199 39.995 1.00 85.62 962 ARG A O 1
ATOM 7855 N N . GLY A 1 963 ? -24.435 -2.290 40.932 1.00 83.38 963 GLY A N 1
ATOM 7856 C CA . GLY A 1 963 ? -23.895 -2.553 42.268 1.00 83.38 963 GLY A CA 1
ATOM 7857 C C . GLY A 1 963 ? -22.363 -2.512 42.350 1.00 83.38 963 GLY A C 1
ATOM 7858 O O . GLY A 1 963 ? -21.782 -2.993 43.324 1.00 83.38 963 GLY A O 1
ATOM 7859 N N . VAL A 1 964 ? -21.682 -1.957 41.339 1.00 86.38 964 VAL A N 1
ATOM 7860 C CA . VAL A 1 964 ? -20.220 -1.815 41.335 1.00 86.38 964 VAL A CA 1
ATOM 7861 C C . VAL A 1 964 ? -19.856 -0.587 42.159 1.00 86.38 964 VAL A C 1
ATOM 7863 O O . VAL A 1 964 ? -20.204 0.532 41.790 1.00 86.38 964 VAL A O 1
ATOM 7866 N N . GLN A 1 965 ? -19.117 -0.772 43.256 1.00 86.19 965 GLN A N 1
ATOM 7867 C CA . GLN A 1 965 ? -18.705 0.345 44.104 1.00 86.19 965 GLN A CA 1
ATOM 7868 C C . GLN A 1 965 ? -17.608 1.164 43.403 1.00 86.19 965 GLN A C 1
ATOM 7870 O O . GLN A 1 965 ? -16.421 0.803 43.375 1.00 86.19 965 GLN A O 1
ATOM 7875 N N . VAL A 1 966 ? -18.038 2.282 42.831 1.00 87.12 966 VAL A N 1
ATOM 7876 C CA . VAL A 1 966 ? -17.214 3.322 42.226 1.00 87.12 966 VAL A CA 1
ATOM 7877 C C . VAL A 1 966 ? -16.571 4.176 43.324 1.00 87.12 966 VAL A C 1
ATOM 7879 O O . VAL A 1 966 ? -17.134 4.376 44.398 1.00 87.12 966 VAL A O 1
ATOM 7882 N N . ILE A 1 967 ? -15.372 4.689 43.053 1.00 86.25 967 ILE A N 1
ATOM 7883 C CA . ILE A 1 967 ? -14.692 5.704 43.864 1.00 86.25 967 ILE A CA 1
ATOM 7884 C C . ILE A 1 967 ? -14.392 6.935 43.012 1.00 86.25 967 ILE A C 1
ATOM 7886 O O . ILE A 1 967 ? -14.119 6.859 41.812 1.00 86.25 967 ILE A O 1
ATOM 7890 N N . MET A 1 968 ? -14.465 8.082 43.669 1.00 82.56 968 MET A N 1
ATOM 7891 C CA . MET A 1 968 ? -14.117 9.392 43.145 1.00 82.56 968 MET A CA 1
ATOM 7892 C C . MET A 1 968 ? -13.802 10.280 44.342 1.00 82.56 968 MET A C 1
ATOM 7894 O O . MET A 1 968 ? -14.566 10.288 45.305 1.00 82.56 968 MET A O 1
ATOM 7898 N N . ASN A 1 969 ? -12.673 10.991 44.313 1.00 77.50 969 ASN A N 1
ATOM 7899 C CA . ASN A 1 969 ? -12.431 12.047 45.290 1.00 77.50 969 ASN A CA 1
ATOM 7900 C C . ASN A 1 969 ? -12.992 13.381 44.772 1.00 77.50 969 ASN A C 1
ATOM 7902 O O . ASN A 1 969 ? -13.575 13.490 43.687 1.00 77.50 969 ASN A O 1
ATOM 7906 N N . GLN A 1 970 ? -12.844 14.393 45.608 1.00 77.50 970 GLN A N 1
ATOM 7907 C CA . GLN A 1 970 ? -13.965 15.211 46.010 1.00 77.50 970 GLN A CA 1
ATOM 7908 C C . GLN A 1 970 ? -14.697 15.921 44.867 1.00 77.50 970 GLN A C 1
ATOM 7910 O O . GLN A 1 970 ? -15.916 15.815 44.751 1.00 77.50 970 GLN A O 1
ATOM 7915 N N . LYS A 1 971 ? -13.964 16.575 43.959 1.00 75.62 971 LYS A N 1
ATOM 7916 C CA . LYS A 1 971 ? -14.558 17.516 42.998 1.00 75.62 971 LYS A CA 1
ATOM 7917 C C . LYS A 1 971 ? -15.560 16.889 42.027 1.00 75.62 971 LYS A C 1
ATOM 7919 O O . LYS A 1 971 ? -16.477 17.582 41.596 1.00 75.62 971 LYS A O 1
ATOM 7924 N N . GLU A 1 972 ? -15.398 15.621 41.650 1.00 76.38 972 GLU A N 1
ATOM 7925 C CA . GLU A 1 972 ? -16.374 14.945 40.777 1.00 76.38 972 GLU A CA 1
ATOM 7926 C C . GLU A 1 972 ? -17.300 13.972 41.489 1.00 76.38 972 GLU A C 1
ATOM 7928 O O . GLU A 1 972 ? -18.380 13.722 40.959 1.00 76.38 972 GLU A O 1
ATOM 7933 N N . TYR A 1 973 ? -16.977 13.562 42.719 1.00 79.44 973 TYR A N 1
ATOM 7934 C CA . TYR A 1 973 ? -17.987 13.025 43.628 1.00 79.44 973 TYR A CA 1
ATOM 7935 C C . TYR A 1 973 ? -19.113 14.045 43.837 1.00 79.44 973 TYR A C 1
ATOM 7937 O O . TYR A 1 973 ? -20.272 13.744 43.563 1.00 79.44 973 TYR A O 1
ATOM 7945 N N . ASP A 1 974 ? -18.773 15.284 44.200 1.00 79.12 974 ASP A N 1
ATOM 7946 C CA . ASP A 1 974 ? -19.766 16.325 44.487 1.00 79.12 974 ASP A CA 1
ATOM 7947 C C . ASP A 1 974 ? -20.573 16.737 43.241 1.00 79.12 974 ASP A C 1
ATOM 7949 O O . ASP A 1 974 ? -21.784 16.941 43.326 1.00 79.12 974 ASP A O 1
ATOM 7953 N N . MET A 1 975 ? -19.948 16.792 42.054 1.00 75.69 975 MET A N 1
ATOM 7954 C CA . MET A 1 975 ? -20.668 17.099 40.804 1.00 75.69 975 MET A CA 1
ATOM 7955 C C . MET A 1 975 ? -21.591 15.966 40.323 1.00 75.69 975 MET A C 1
ATOM 7957 O O . MET A 1 975 ? -22.620 16.258 39.704 1.00 75.69 975 MET A O 1
ATOM 7961 N N . LEU A 1 976 ? -21.250 14.696 40.579 1.00 76.69 976 LEU A N 1
ATOM 7962 C CA . LEU A 1 976 ? -22.085 13.545 40.208 1.00 76.69 976 LEU A CA 1
ATOM 7963 C C . LEU A 1 976 ? -23.189 13.269 41.232 1.00 76.69 976 LEU A C 1
ATOM 7965 O O . LEU A 1 976 ? -24.318 12.993 40.831 1.00 76.69 976 LEU A O 1
ATOM 7969 N N . LYS A 1 977 ? -22.907 13.412 42.533 1.00 78.44 977 LYS A N 1
ATOM 7970 C CA . LYS A 1 977 ? -23.867 13.192 43.628 1.00 78.44 977 LYS A CA 1
ATOM 7971 C C . LYS A 1 977 ? -25.158 14.002 43.455 1.00 78.44 977 LYS A C 1
ATOM 7973 O O . LYS A 1 977 ? -26.235 13.500 43.745 1.00 78.44 977 LYS A O 1
ATOM 7978 N N . LEU A 1 978 ? -25.064 15.220 42.917 1.00 75.06 978 LEU A N 1
ATOM 7979 C CA . LEU A 1 978 ? -26.206 16.104 42.633 1.00 75.06 978 LEU A CA 1
ATOM 7980 C C . LEU A 1 978 ? -27.094 15.659 41.449 1.00 75.06 978 LEU A C 1
ATOM 7982 O O . LEU A 1 978 ? -28.054 16.353 41.118 1.00 75.06 978 LEU A O 1
ATOM 7986 N N . ARG A 1 979 ? -26.751 14.574 40.741 1.00 72.25 979 ARG A N 1
ATOM 7987 C CA . ARG A 1 979 ? -27.391 14.154 39.475 1.00 72.25 979 ARG A CA 1
ATOM 7988 C C . ARG A 1 979 ? -27.658 12.646 39.380 1.00 72.25 979 ARG A C 1
ATOM 7990 O O . ARG A 1 979 ? -27.962 12.151 38.297 1.00 72.25 979 ARG A O 1
ATOM 7997 N N . VAL A 1 980 ? -27.504 11.918 40.482 1.00 72.31 980 VAL A N 1
ATOM 7998 C CA . VAL A 1 980 ? -27.565 10.452 40.564 1.00 72.31 980 VAL A CA 1
ATOM 7999 C C . VAL A 1 980 ? -28.628 10.058 41.599 1.00 72.31 980 VAL A C 1
ATOM 8001 O O . VAL A 1 980 ? -28.827 10.780 42.572 1.00 72.31 980 VAL A O 1
ATOM 8004 N N . SER A 1 981 ? -29.342 8.946 41.384 1.00 74.50 981 SER A N 1
ATOM 8005 C CA . SER A 1 981 ? -30.412 8.494 42.289 1.00 74.50 981 SER A CA 1
ATOM 8006 C C . SER A 1 981 ? -29.883 8.158 43.686 1.00 74.50 981 SER A C 1
ATOM 8008 O O . SER A 1 981 ? -28.763 7.667 43.821 1.00 74.50 981 SER A O 1
ATOM 8010 N N . GLU A 1 982 ? -30.701 8.335 44.728 1.00 72.50 982 GLU A N 1
ATOM 8011 C CA . GLU A 1 982 ? -30.305 8.046 46.119 1.00 72.50 982 GLU A CA 1
ATOM 8012 C C . GLU A 1 982 ? -29.797 6.607 46.306 1.00 72.50 982 GLU A C 1
ATOM 8014 O O . GLU A 1 982 ? -28.768 6.386 46.944 1.00 72.50 982 GLU A O 1
ATOM 8019 N N . SER A 1 983 ? -30.439 5.639 45.642 1.00 69.38 983 SER A N 1
ATOM 8020 C CA . SER A 1 983 ? -30.011 4.233 45.586 1.00 69.38 983 SER A CA 1
ATOM 8021 C C . SER A 1 983 ? -28.600 4.027 45.017 1.00 69.38 983 SER A C 1
ATOM 8023 O O . SER A 1 983 ? -27.894 3.107 45.422 1.00 69.38 983 SER A O 1
ATOM 8025 N N . SER A 1 984 ? -28.172 4.890 44.095 1.00 73.31 984 SER A N 1
ATOM 8026 C CA . SER A 1 984 ? -26.871 4.820 43.427 1.00 73.31 984 SER A CA 1
ATOM 8027 C C . SER A 1 984 ? -25.771 5.569 44.189 1.00 73.31 984 SER A C 1
ATOM 8029 O O . SER A 1 984 ? -24.597 5.233 44.037 1.00 73.31 984 SER A O 1
ATOM 8031 N N . ILE A 1 985 ? -26.122 6.534 45.054 1.00 78.69 985 ILE A N 1
ATOM 8032 C CA . ILE A 1 985 ? -25.160 7.261 45.907 1.00 78.69 985 ILE A CA 1
ATOM 8033 C C . ILE A 1 985 ? -24.426 6.297 46.855 1.00 78.69 985 ILE A C 1
ATOM 8035 O O . ILE A 1 985 ? -23.232 6.468 47.090 1.00 78.69 985 ILE A O 1
ATOM 8039 N N . ALA A 1 986 ? -25.089 5.232 47.321 1.00 79.44 986 ALA A N 1
ATOM 8040 C CA . ALA A 1 986 ? -24.472 4.178 48.135 1.00 79.44 986 ALA A CA 1
ATOM 8041 C C . ALA A 1 986 ? -23.266 3.488 47.454 1.00 79.44 986 ALA A C 1
ATOM 8043 O O . ALA A 1 986 ? -22.380 2.967 48.133 1.00 79.44 986 ALA A O 1
ATOM 8044 N N . TYR A 1 987 ? -23.200 3.524 46.117 1.00 82.38 987 TYR A N 1
ATOM 8045 C CA . TYR A 1 987 ? -22.130 2.939 45.305 1.00 82.38 987 TYR A CA 1
ATOM 8046 C C . TYR A 1 987 ? -21.067 3.958 44.855 1.00 82.38 987 TYR A C 1
ATOM 8048 O O . TYR A 1 987 ? -20.210 3.613 44.042 1.00 82.38 987 TYR A O 1
ATOM 8056 N N . LEU A 1 988 ? -21.081 5.184 45.393 1.00 82.44 988 LEU A N 1
ATOM 8057 C CA . LEU A 1 988 ? -20.071 6.226 45.178 1.00 82.44 988 LEU A CA 1
ATOM 8058 C C . LEU A 1 988 ? -19.268 6.451 46.476 1.00 82.44 988 LEU A C 1
ATOM 8060 O O . LEU A 1 988 ? -19.614 7.308 47.287 1.00 82.44 988 LEU A O 1
ATOM 8064 N N . LYS A 1 989 ? -18.194 5.684 46.717 1.00 80.75 989 LYS A N 1
ATOM 8065 C CA . LYS A 1 989 ? -17.457 5.772 47.993 1.00 80.75 989 LYS A CA 1
ATOM 8066 C C . LYS A 1 989 ? -16.430 6.916 48.022 1.00 80.75 989 LYS A C 1
ATOM 8068 O O . LYS A 1 989 ? -15.417 6.892 47.323 1.00 80.75 989 LYS A O 1
ATOM 8073 N N . PHE A 1 990 ? -16.686 7.874 48.910 1.00 69.12 990 PHE A N 1
ATOM 8074 C CA . PHE A 1 990 ? -15.740 8.866 49.432 1.00 69.12 990 PHE A CA 1
ATOM 8075 C C . PHE A 1 990 ? -14.797 8.246 50.491 1.00 69.12 990 PHE A C 1
ATOM 8077 O O . PHE A 1 990 ? -15.185 7.290 51.159 1.00 69.12 990 PHE A O 1
ATOM 8084 N N . SER A 1 991 ? -13.591 8.818 50.651 1.00 63.19 991 SER A N 1
ATOM 8085 C CA . SER A 1 991 ? -12.537 8.475 51.636 1.00 63.19 991 SER A CA 1
ATOM 8086 C C . SER A 1 991 ? -12.233 6.974 51.766 1.00 63.19 991 SER A C 1
ATOM 8088 O O . SER A 1 991 ? -12.960 6.222 52.414 1.00 63.19 991 SER A O 1
ATOM 8090 N N . SER A 1 992 ? -11.173 6.508 51.101 1.00 60.31 992 SER A N 1
ATOM 8091 C CA . SER A 1 992 ? -11.014 5.085 50.770 1.00 60.31 992 SER A CA 1
ATOM 8092 C C . SER A 1 992 ? -9.563 4.578 50.648 1.00 60.31 992 SER A C 1
ATOM 8094 O O . SER A 1 992 ? -8.609 5.273 50.984 1.00 60.31 992 SER A O 1
ATOM 8096 N N . ASP A 1 993 ? -9.423 3.325 50.213 1.00 60.06 993 ASP A N 1
ATOM 8097 C CA . ASP A 1 993 ? -8.854 2.269 51.056 1.00 60.06 993 ASP A CA 1
ATOM 8098 C C . ASP A 1 993 ? -8.300 1.070 50.257 1.00 60.06 993 ASP A C 1
ATOM 8100 O O . ASP A 1 993 ? -7.162 0.654 50.457 1.00 60.06 993 ASP A O 1
ATOM 8104 N N . GLU A 1 994 ? -9.122 0.486 49.383 1.00 64.12 994 GLU A N 1
ATOM 8105 C CA . GLU A 1 994 ? -8.933 -0.874 48.857 1.00 64.12 994 GLU A CA 1
ATOM 8106 C C . GLU A 1 994 ? -8.133 -0.929 47.535 1.00 64.12 994 GLU A C 1
ATOM 8108 O O . GLU A 1 994 ? -7.443 0.026 47.190 1.00 64.12 994 GLU A O 1
ATOM 8113 N N . THR A 1 995 ? -8.114 -2.086 46.852 1.00 73.94 995 THR A N 1
ATOM 8114 C CA . THR A 1 995 ? -6.910 -2.683 46.227 1.00 73.94 995 THR A CA 1
ATOM 8115 C C . THR A 1 995 ? -6.955 -3.328 44.799 1.00 73.94 995 THR A C 1
ATOM 8117 O O . THR A 1 995 ? -5.898 -3.832 44.425 1.00 73.94 995 THR A O 1
ATOM 8120 N N . PRO A 1 996 ? -8.038 -3.408 43.972 1.00 82.75 996 PRO A N 1
ATOM 8121 C CA . PRO A 1 996 ? -8.034 -4.238 42.725 1.00 82.75 996 PRO A CA 1
ATOM 8122 C C . PRO A 1 996 ? -7.201 -3.808 41.468 1.00 82.75 996 PRO A C 1
ATOM 8124 O O . PRO A 1 996 ? -6.094 -3.301 41.581 1.00 82.75 996 PRO A O 1
ATOM 8127 N N . GLN A 1 997 ? -7.718 -3.992 40.229 1.00 84.75 997 GLN A N 1
ATOM 8128 C CA . GLN A 1 997 ? -6.862 -4.270 39.045 1.00 84.75 997 GLN A CA 1
ATOM 8129 C C . GLN A 1 997 ? -6.801 -3.300 37.818 1.00 84.75 997 GLN A C 1
ATOM 8131 O O . GLN A 1 997 ? -6.140 -3.663 36.842 1.00 84.75 997 GLN A O 1
ATOM 8136 N N . ILE A 1 998 ? -7.474 -2.127 37.759 1.00 88.31 998 ILE A N 1
ATOM 8137 C CA . ILE A 1 998 ? -7.615 -1.345 36.486 1.00 88.31 998 ILE A CA 1
ATOM 8138 C C . ILE A 1 998 ? -7.451 0.198 36.606 1.00 88.31 998 ILE A C 1
ATOM 8140 O O . ILE A 1 998 ? -8.172 0.830 37.378 1.00 88.31 998 ILE A O 1
ATOM 8144 N N . TRP A 1 999 ? -6.565 0.820 35.808 1.00 88.31 999 TRP A N 1
ATOM 8145 C CA . TRP A 1 999 ? -6.419 2.277 35.582 1.00 88.31 999 TRP A CA 1
ATOM 8146 C C . TRP A 1 999 ? -7.462 2.821 34.591 1.00 88.31 999 TRP A C 1
ATOM 8148 O O . TRP A 1 999 ? -7.682 2.204 33.558 1.00 88.31 999 TRP A O 1
ATOM 8158 N N . ILE A 1 1000 ? -8.010 4.012 34.866 1.00 86.38 1000 ILE A N 1
ATOM 8159 C CA . ILE A 1 1000 ? -8.707 4.927 33.943 1.00 86.38 1000 ILE A CA 1
ATOM 8160 C C . ILE A 1 1000 ? -8.275 6.382 34.266 1.00 86.38 1000 ILE A C 1
ATOM 8162 O O . ILE A 1 1000 ? -8.111 6.688 35.438 1.00 86.38 1000 ILE A O 1
ATOM 8166 N N . GLY A 1 1001 ? -8.064 7.214 33.237 1.00 78.12 1001 GLY A N 1
ATOM 8167 C CA . GLY A 1 1001 ? -7.369 8.533 33.064 1.00 78.12 1001 GLY A CA 1
ATOM 8168 C C . GLY A 1 1001 ? -7.339 9.406 31.701 1.00 78.12 1001 GLY A C 1
ATOM 8169 O O . GLY A 1 1001 ? -6.347 9.252 31.041 1.00 78.12 1001 GLY A O 1
ATOM 8170 N N . ASP A 1 1002 ? -8.230 10.373 31.305 1.00 68.75 1002 ASP A N 1
ATOM 8171 C CA . ASP A 1 1002 ? -8.366 11.633 30.448 1.00 68.75 1002 ASP A CA 1
ATOM 8172 C C . ASP A 1 1002 ? -7.619 13.061 30.559 1.00 68.75 1002 ASP A C 1
ATOM 8174 O O . ASP A 1 1002 ? -7.321 13.561 29.493 1.00 68.75 1002 ASP A O 1
ATOM 8178 N N . ILE A 1 1003 ? -7.182 13.748 31.653 1.00 66.00 1003 ILE A N 1
ATOM 8179 C CA . ILE A 1 1003 ? -5.909 14.569 31.765 1.00 66.00 1003 ILE A CA 1
ATOM 8180 C C . ILE A 1 1003 ? -5.114 14.441 33.139 1.00 66.00 1003 ILE A C 1
ATOM 8182 O O . ILE A 1 1003 ? -5.689 14.759 34.172 1.00 66.00 1003 ILE A O 1
ATOM 8186 N N . ILE A 1 1004 ? -3.819 14.029 33.173 1.00 73.81 1004 ILE A N 1
ATOM 8187 C CA . ILE A 1 1004 ? -2.870 13.750 34.321 1.00 73.81 1004 ILE A CA 1
ATOM 8188 C C . ILE A 1 1004 ? -1.397 14.048 33.962 1.00 73.81 1004 ILE A C 1
ATOM 8190 O O . ILE A 1 1004 ? -1.086 14.110 32.772 1.00 73.81 1004 ILE A O 1
ATOM 8194 N N . ASP A 1 1005 ? -0.425 14.075 34.893 1.00 72.44 1005 ASP A N 1
ATOM 8195 C CA . ASP A 1 1005 ? -0.413 14.567 36.299 1.00 72.44 1005 ASP A CA 1
ATOM 8196 C C . ASP A 1 1005 ? 1.050 14.844 36.712 1.00 72.44 1005 ASP A C 1
ATOM 8198 O O . ASP A 1 1005 ? 1.427 15.961 37.070 1.00 72.44 1005 ASP A O 1
ATOM 8202 N N . ASP A 1 1006 ? 1.894 13.828 36.570 1.00 80.88 1006 ASP A N 1
ATOM 8203 C CA . ASP A 1 1006 ? 3.335 13.856 36.782 1.00 80.88 1006 ASP A CA 1
ATOM 8204 C C . ASP A 1 1006 ? 3.815 14.274 38.186 1.00 80.88 1006 ASP A C 1
ATOM 8206 O O . ASP A 1 1006 ? 4.940 14.754 38.321 1.00 80.88 1006 ASP A O 1
ATOM 8210 N N . LYS A 1 1007 ? 2.995 14.083 39.235 1.00 77.12 1007 LYS A N 1
ATOM 8211 C CA . LYS A 1 1007 ? 3.409 14.219 40.657 1.00 77.12 1007 LYS A CA 1
ATOM 8212 C C . LYS A 1 1007 ? 2.698 13.246 41.630 1.00 77.12 1007 LYS A C 1
ATOM 8214 O O . LYS A 1 1007 ? 3.049 13.183 42.807 1.00 77.12 1007 LYS A O 1
ATOM 8219 N N . GLN A 1 1008 ? 1.700 12.473 41.186 1.00 76.88 1008 GLN A N 1
ATOM 8220 C CA . GLN A 1 1008 ? 0.849 11.616 42.031 1.00 76.88 1008 GLN A CA 1
ATOM 8221 C C . GLN A 1 1008 ? 1.491 10.263 42.399 1.00 76.88 1008 GLN A C 1
ATOM 8223 O O . GLN A 1 1008 ? 0.806 9.411 42.954 1.00 76.88 1008 GLN A O 1
ATOM 8228 N N . GLN A 1 1009 ? 2.753 9.973 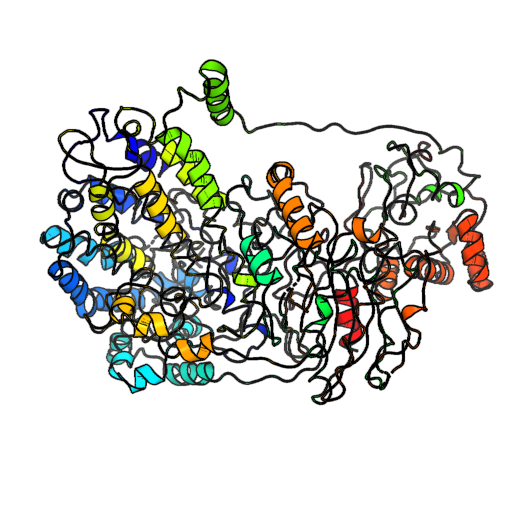42.059 1.00 83.94 1009 GLN A N 1
ATOM 8229 C CA . GLN A 1 1009 ? 3.083 8.615 41.593 1.00 83.94 1009 GLN A CA 1
ATOM 8230 C C . GLN A 1 1009 ? 4.391 7.984 42.143 1.00 83.94 1009 GLN A C 1
ATOM 8232 O O . GLN A 1 1009 ? 5.429 8.080 41.500 1.00 83.94 1009 GLN A O 1
ATOM 8237 N N . MET A 1 1010 ? 4.322 7.277 43.292 1.00 81.31 1010 MET A N 1
ATOM 8238 C CA . MET A 1 1010 ? 5.042 6.014 43.639 1.00 81.31 1010 MET A CA 1
ATOM 8239 C C . MET A 1 1010 ? 4.579 5.414 44.996 1.00 81.31 1010 MET A C 1
ATOM 8241 O O . MET A 1 1010 ? 4.413 6.151 45.969 1.00 81.31 1010 MET A O 1
ATOM 8245 N N . GLY A 1 1011 ? 4.408 4.079 45.082 1.00 74.88 1011 GLY A N 1
ATOM 8246 C CA . GLY A 1 1011 ? 3.881 3.355 46.264 1.00 74.88 1011 GLY A CA 1
ATOM 8247 C C . GLY A 1 1011 ? 4.197 1.836 46.332 1.00 74.88 1011 GLY A C 1
ATOM 8248 O O . GLY A 1 1011 ? 5.355 1.463 46.170 1.00 74.88 1011 GLY A O 1
ATOM 8249 N N . ALA A 1 1012 ? 3.208 0.954 46.584 1.00 84.12 1012 ALA A N 1
ATOM 8250 C CA . ALA A 1 1012 ? 3.409 -0.436 47.078 1.00 84.12 1012 ALA A CA 1
ATOM 8251 C C . ALA A 1 1012 ? 3.456 -1.662 46.080 1.00 84.12 1012 ALA A C 1
ATOM 8253 O O . ALA A 1 1012 ? 4.569 -2.125 45.842 1.00 84.12 1012 ALA A O 1
ATOM 8254 N N . PRO A 1 1013 ? 2.356 -2.260 45.540 1.00 84.56 1013 PRO A N 1
ATOM 8255 C CA . PRO A 1 1013 ? 2.359 -3.608 44.893 1.00 84.56 1013 PRO A CA 1
ATOM 8256 C C . PRO A 1 1013 ? 2.835 -3.694 43.408 1.00 84.56 1013 PRO A C 1
ATOM 8258 O O . PRO A 1 1013 ? 3.779 -3.010 43.042 1.00 84.56 1013 PRO A O 1
ATOM 8261 N N . LYS A 1 1014 ? 2.305 -4.605 42.553 1.00 83.62 1014 LYS A N 1
ATOM 8262 C CA . LYS A 1 1014 ? 2.927 -5.065 41.273 1.00 83.62 1014 LYS A CA 1
ATOM 8263 C C . LYS A 1 1014 ? 1.942 -5.284 40.092 1.00 83.62 1014 LYS A C 1
ATOM 8265 O O . LYS A 1 1014 ? 1.077 -6.142 40.199 1.00 83.62 1014 LYS A O 1
ATOM 8270 N N . GLY A 1 1015 ? 2.123 -4.552 38.979 1.00 84.81 1015 GLY A N 1
ATOM 8271 C CA . GLY A 1 1015 ? 1.587 -4.686 37.595 1.00 84.81 1015 GLY A CA 1
ATOM 8272 C C . GLY A 1 1015 ? 0.097 -4.931 37.264 1.00 84.81 1015 GLY A C 1
ATOM 8273 O O . GLY A 1 1015 ? -0.383 -6.002 37.585 1.00 84.81 1015 GLY A O 1
ATOM 8274 N N . ALA A 1 1016 ? -0.609 -4.008 36.570 1.00 85.31 1016 ALA A N 1
ATOM 8275 C CA . ALA A 1 1016 ? -2.073 -3.913 36.330 1.00 85.31 1016 ALA A CA 1
ATOM 8276 C C . ALA A 1 1016 ? -2.568 -3.387 34.949 1.00 85.31 1016 ALA A C 1
ATOM 8278 O O . ALA A 1 1016 ? -1.815 -2.977 34.072 1.00 85.31 1016 ALA A O 1
ATOM 8279 N N . THR A 1 1017 ? -3.895 -3.403 34.761 1.00 90.25 1017 THR A N 1
ATOM 8280 C CA . THR A 1 1017 ? -4.622 -3.126 33.499 1.00 90.25 1017 THR A CA 1
ATOM 8281 C C . THR A 1 1017 ? -4.978 -1.634 33.322 1.00 90.25 1017 THR A C 1
ATOM 8283 O O . THR A 1 1017 ? -5.042 -0.922 34.319 1.00 90.25 1017 THR A O 1
ATOM 8286 N N . PHE A 1 1018 ? -5.242 -1.130 32.103 1.00 88.19 1018 PHE A N 1
ATOM 8287 C CA . PHE A 1 1018 ? -5.350 0.323 31.821 1.00 88.19 1018 PHE A CA 1
ATOM 8288 C C . PHE A 1 1018 ? -6.297 0.689 30.653 1.00 88.19 1018 PHE A C 1
ATOM 8290 O O . PHE A 1 1018 ? -6.074 0.252 29.524 1.00 88.19 1018 PHE A O 1
ATOM 8297 N N . ILE A 1 1019 ? -7.325 1.523 30.889 1.00 88.94 1019 ILE A N 1
ATOM 8298 C CA . ILE A 1 1019 ? -8.547 1.620 30.061 1.00 88.94 1019 ILE A CA 1
ATOM 8299 C C . ILE A 1 1019 ? -8.934 3.078 29.625 1.00 88.94 1019 ILE A C 1
ATOM 8301 O O . ILE A 1 1019 ? -9.256 3.888 30.492 1.00 88.94 1019 ILE A O 1
ATOM 8305 N N . PRO A 1 1020 ? -8.941 3.407 28.302 1.00 86.06 1020 PRO A N 1
ATOM 8306 C CA . PRO A 1 1020 ? -9.091 4.747 27.668 1.00 86.06 1020 PRO A CA 1
ATOM 8307 C C . PRO A 1 1020 ? -10.260 5.739 28.032 1.00 86.06 1020 PRO A C 1
ATOM 8309 O O . PRO A 1 1020 ? -10.965 5.579 29.013 1.00 86.06 1020 PRO A O 1
ATOM 8312 N N . THR A 1 1021 ? -10.514 6.790 27.225 1.00 83.62 1021 THR A N 1
ATOM 8313 C CA . THR A 1 1021 ? -11.591 7.814 27.355 1.00 83.62 1021 THR A CA 1
ATOM 8314 C C . THR A 1 1021 ? -11.993 8.371 25.998 1.00 83.62 1021 THR A C 1
ATOM 8316 O O . THR A 1 1021 ? -11.298 8.138 25.012 1.00 83.62 1021 THR A O 1
ATOM 8319 N N . SER A 1 1022 ? -13.019 9.237 26.004 1.00 81.94 1022 SER A N 1
ATOM 8320 C CA . SER A 1 1022 ? -13.155 10.353 25.059 1.00 81.94 1022 SER A CA 1
ATOM 8321 C C . SER A 1 1022 ? -12.924 9.894 23.622 1.00 81.94 1022 SER A C 1
ATOM 8323 O O . SER A 1 1022 ? -13.726 9.113 23.121 1.00 81.94 1022 SER A O 1
ATOM 8325 N N . GLN A 1 1023 ? -11.868 10.370 22.951 1.00 80.44 1023 GLN A N 1
ATOM 8326 C CA . GLN A 1 1023 ? -11.631 10.068 21.537 1.00 80.44 1023 GLN A CA 1
ATOM 8327 C C . GLN A 1 1023 ? -10.157 9.807 21.170 1.00 80.44 1023 GLN A C 1
ATOM 8329 O O . GLN A 1 1023 ? -9.914 9.168 20.155 1.00 80.44 1023 GLN A O 1
ATOM 8334 N N . PHE A 1 1024 ? -9.175 10.243 21.972 1.00 83.44 1024 PHE A N 1
ATOM 8335 C CA . PHE A 1 1024 ? -7.736 10.168 21.649 1.00 83.44 1024 PHE A CA 1
ATOM 8336 C C . PHE A 1 1024 ? -7.014 8.949 22.265 1.00 83.44 1024 PHE A C 1
ATOM 8338 O O . PHE A 1 1024 ? -7.567 8.315 23.165 1.00 83.44 1024 PHE A O 1
ATOM 8345 N N . PRO A 1 1025 ? -5.793 8.602 21.793 1.00 77.56 1025 PRO A N 1
ATOM 8346 C CA . PRO A 1 1025 ? -5.123 7.348 22.128 1.00 77.56 1025 PRO A CA 1
ATOM 8347 C C . PRO A 1 1025 ? -4.060 7.437 23.215 1.00 77.56 1025 PRO A C 1
ATOM 8349 O O . PRO A 1 1025 ? -3.581 8.495 23.621 1.00 77.56 1025 PRO A O 1
ATOM 8352 N N . LEU A 1 1026 ? -3.643 6.248 23.629 1.00 78.50 1026 LEU A N 1
ATOM 8353 C CA . LEU A 1 1026 ? -2.856 6.031 24.823 1.00 78.50 1026 LEU A CA 1
ATOM 8354 C C . LEU A 1 1026 ? -1.364 6.123 24.535 1.00 78.50 1026 LEU A C 1
ATOM 8356 O O . LEU A 1 1026 ? -0.718 5.125 24.213 1.00 78.50 1026 LEU A O 1
ATOM 8360 N N . LYS A 1 1027 ? -0.818 7.313 24.800 1.00 79.25 1027 LYS A N 1
ATOM 8361 C CA . LYS A 1 1027 ? 0.531 7.440 25.361 1.00 79.25 1027 LYS A CA 1
ATOM 8362 C C . LYS A 1 1027 ? 0.599 6.537 26.612 1.00 79.25 1027 LYS A C 1
ATOM 8364 O O . LYS A 1 1027 ? -0.357 6.450 27.378 1.00 79.25 1027 LYS A O 1
ATOM 8369 N N . ARG A 1 1028 ? 1.686 5.790 26.779 1.00 84.19 1028 ARG A N 1
ATOM 8370 C CA . ARG A 1 1028 ? 1.907 4.794 27.852 1.00 84.19 1028 ARG A CA 1
ATOM 8371 C C . ARG A 1 1028 ? 3.260 5.104 28.505 1.00 84.19 1028 ARG A C 1
ATOM 8373 O O . ARG A 1 1028 ? 3.878 6.092 28.129 1.00 84.19 1028 ARG A O 1
ATOM 8380 N N . MET A 1 1029 ? 3.753 4.269 29.413 1.00 78.44 1029 MET A N 1
ATOM 8381 C CA . MET A 1 1029 ? 5.198 3.975 29.476 1.00 78.44 1029 MET A CA 1
ATOM 8382 C C . MET A 1 1029 ? 5.426 2.652 30.192 1.00 78.44 1029 MET A C 1
ATOM 8384 O O . MET A 1 1029 ? 6.154 1.801 29.689 1.00 78.44 1029 MET A O 1
ATOM 8388 N N . ARG A 1 1030 ? 4.769 2.470 31.346 1.00 80.50 1030 ARG A N 1
ATOM 8389 C CA . ARG A 1 1030 ? 4.947 1.270 32.162 1.00 80.50 1030 ARG A CA 1
ATOM 8390 C C . ARG A 1 1030 ? 4.426 0.020 31.457 1.00 80.50 1030 ARG A C 1
ATOM 8392 O O . ARG A 1 1030 ? 3.552 0.082 30.590 1.00 80.50 1030 ARG A O 1
ATOM 8399 N N . LYS A 1 1031 ? 5.037 -1.106 31.821 1.00 82.19 1031 LYS A N 1
ATOM 8400 C CA . LYS A 1 1031 ? 5.028 -2.345 31.033 1.00 82.19 1031 LYS A CA 1
ATOM 8401 C C . LYS A 1 1031 ? 4.542 -3.572 31.787 1.00 82.19 1031 LYS A C 1
ATOM 8403 O O . LYS A 1 1031 ? 4.242 -4.574 31.149 1.00 82.19 1031 LYS A O 1
ATOM 8408 N N . ASP A 1 1032 ? 4.449 -3.520 33.113 1.00 81.94 1032 ASP A N 1
ATOM 8409 C CA . ASP A 1 1032 ? 3.871 -4.577 33.948 1.00 81.94 1032 ASP A CA 1
ATOM 8410 C C . ASP A 1 1032 ? 2.336 -4.614 33.810 1.00 81.94 1032 ASP A C 1
ATOM 8412 O O . ASP A 1 1032 ? 1.606 -4.558 34.787 1.00 81.94 1032 ASP A O 1
ATOM 8416 N N . CYS A 1 1033 ? 1.833 -4.576 32.576 1.00 82.81 1033 CYS A N 1
ATOM 8417 C CA . CYS A 1 1033 ? 0.536 -3.985 32.281 1.00 82.81 1033 CYS A CA 1
ATOM 8418 C C . CYS A 1 1033 ? -0.119 -4.543 31.015 1.00 82.81 1033 CYS A C 1
ATOM 8420 O O . CYS A 1 1033 ? 0.524 -5.200 30.199 1.00 82.81 1033 CYS A O 1
ATOM 8422 N N . THR A 1 1034 ? -1.367 -4.140 30.750 1.00 87.25 1034 THR A N 1
ATOM 8423 C CA . THR A 1 1034 ? -1.872 -4.022 29.369 1.00 87.25 1034 THR A CA 1
ATOM 8424 C C . THR A 1 1034 ? -2.856 -2.847 29.225 1.00 87.25 1034 THR A C 1
ATOM 8426 O O . THR A 1 1034 ? -3.701 -2.597 30.083 1.00 87.25 1034 THR A O 1
ATOM 8429 N N . TYR A 1 1035 ? -2.673 -2.115 28.123 1.00 83.94 1035 TYR A N 1
ATOM 8430 C CA . TYR A 1 1035 ? -3.394 -0.946 27.600 1.00 83.94 1035 TYR A CA 1
ATOM 8431 C C . TYR A 1 1035 ? -3.846 -1.338 26.169 1.00 83.94 1035 TYR A C 1
ATOM 8433 O O . TYR A 1 1035 ? -3.461 -2.406 25.700 1.00 83.94 1035 TYR A O 1
ATOM 8441 N N . LEU A 1 1036 ? -4.531 -0.490 25.390 1.00 85.75 1036 LEU A N 1
ATOM 8442 C CA . LEU A 1 1036 ? -4.538 -0.629 23.914 1.00 85.75 1036 LEU A CA 1
ATOM 8443 C C . LEU A 1 1036 ? -4.913 0.699 23.222 1.00 85.75 1036 LEU A C 1
ATOM 8445 O O . LEU A 1 1036 ? -4.571 1.770 23.721 1.00 85.75 1036 LEU A O 1
ATOM 8449 N N . SER A 1 1037 ? -5.564 0.641 22.060 1.00 82.62 1037 SER A N 1
ATOM 8450 C CA . SER A 1 1037 ? -5.839 1.755 21.150 1.00 82.62 1037 SER A CA 1
ATOM 8451 C C . SER A 1 1037 ? -7.318 2.182 21.165 1.00 82.62 1037 SER A C 1
ATOM 8453 O O . SER A 1 1037 ? -8.034 1.972 20.188 1.00 82.62 1037 SER A O 1
ATOM 8455 N N . SER A 1 1038 ? -7.748 2.824 22.256 1.00 82.56 1038 SER A N 1
ATOM 8456 C CA . SER A 1 1038 ? -8.955 3.681 22.302 1.00 82.56 1038 SER A CA 1
ATOM 8457 C C . SER A 1 1038 ? -10.337 2.978 22.166 1.00 82.56 1038 SER A C 1
ATOM 8459 O O . SER A 1 1038 ? -10.452 1.838 21.718 1.00 82.56 1038 SER A O 1
ATOM 8461 N N . PRO A 1 1039 ? -11.440 3.638 22.571 1.00 89.88 1039 PRO A N 1
ATOM 8462 C CA . PRO A 1 1039 ? -13.210 2.797 22.628 1.00 89.88 1039 PRO A CA 1
ATOM 8463 C C . PRO A 1 1039 ? -13.850 2.191 21.359 1.00 89.88 1039 PRO A C 1
ATOM 8465 O O . PRO A 1 1039 ? -15.069 2.224 21.260 1.00 89.88 1039 PRO A O 1
ATOM 8468 N N . ALA A 1 1040 ? -13.078 1.684 20.403 1.00 91.75 1040 ALA A N 1
ATOM 8469 C CA . ALA A 1 1040 ? -13.549 1.368 19.045 1.00 91.75 1040 ALA A CA 1
ATOM 8470 C C . ALA A 1 1040 ? -14.143 -0.053 18.828 1.00 91.75 1040 ALA A C 1
ATOM 8472 O O . ALA A 1 1040 ? -14.104 -0.908 19.710 1.00 91.75 1040 ALA A O 1
ATOM 8473 N N . MET A 1 1041 ? -14.674 -0.349 17.630 1.00 91.81 1041 MET A N 1
ATOM 8474 C CA . MET A 1 1041 ? -15.205 -1.685 17.271 1.00 91.81 1041 MET A CA 1
ATOM 8475 C C . MET A 1 1041 ? -14.619 -2.229 15.954 1.00 91.81 1041 MET A C 1
ATOM 8477 O O . MET A 1 1041 ? -14.368 -1.459 15.026 1.00 91.81 1041 MET A O 1
ATOM 8481 N N . LYS A 1 1042 ? -14.451 -3.562 15.842 1.00 89.62 1042 LYS A N 1
ATOM 8482 C CA . LYS A 1 1042 ? -14.153 -4.237 14.558 1.00 89.62 1042 LYS A CA 1
ATOM 8483 C C . LYS A 1 1042 ? -15.360 -4.094 13.628 1.00 89.62 1042 LYS A C 1
ATOM 8485 O O . LYS A 1 1042 ? -16.487 -4.382 14.031 1.00 89.62 1042 LYS A O 1
ATOM 8490 N N . ILE A 1 1043 ? -15.119 -3.690 12.387 1.00 84.50 1043 ILE A N 1
ATOM 8491 C CA . ILE A 1 1043 ? -16.164 -3.553 11.364 1.00 84.50 1043 ILE A CA 1
ATOM 8492 C C . ILE A 1 1043 ? -16.349 -4.856 10.562 1.00 84.50 1043 ILE A C 1
ATOM 8494 O O . ILE A 1 1043 ? -15.386 -5.613 10.411 1.00 84.50 1043 ILE A O 1
ATOM 8498 N N . PRO A 1 1044 ? -17.559 -5.135 10.038 1.00 84.38 1044 PRO A N 1
ATOM 8499 C CA . PRO A 1 1044 ? -17.836 -6.346 9.261 1.00 84.38 1044 PRO A CA 1
ATOM 8500 C C . PRO A 1 1044 ? -16.961 -6.504 8.011 1.00 84.38 1044 PRO A C 1
ATOM 8502 O O . PRO A 1 1044 ? -16.599 -5.514 7.380 1.00 84.38 1044 PRO A O 1
ATOM 8505 N N . GLU A 1 1045 ? -16.727 -7.748 7.583 1.00 78.12 1045 GLU A N 1
ATOM 8506 C CA . GLU A 1 1045 ? -16.024 -8.053 6.324 1.00 78.12 1045 GLU A CA 1
ATOM 8507 C C . GLU A 1 1045 ? -16.722 -7.461 5.094 1.00 78.12 1045 GLU A C 1
ATOM 8509 O O . GLU A 1 1045 ? -16.073 -6.872 4.236 1.00 78.12 1045 GLU A O 1
ATOM 8514 N N . ALA A 1 1046 ? -18.060 -7.439 5.115 1.00 83.19 1046 ALA A N 1
ATOM 8515 C CA . ALA A 1 1046 ? -18.925 -6.722 4.175 1.00 83.19 1046 ALA A CA 1
ATOM 8516 C C . ALA A 1 1046 ? -18.542 -5.243 3.947 1.00 83.19 1046 ALA A C 1
ATOM 8518 O O . ALA A 1 1046 ? -18.888 -4.667 2.916 1.00 83.19 1046 ALA A O 1
ATOM 8519 N N . MET A 1 1047 ? -17.804 -4.618 4.873 1.00 82.75 1047 MET A N 1
ATOM 8520 C CA . MET A 1 1047 ? -17.102 -3.359 4.631 1.00 82.75 1047 MET A CA 1
ATOM 8521 C C . MET A 1 1047 ? -15.792 -3.618 3.857 1.00 82.75 1047 MET A C 1
ATOM 8523 O O . MET A 1 1047 ? -14.713 -3.228 4.308 1.00 82.75 1047 MET A O 1
ATOM 8527 N N . GLN A 1 1048 ? -15.923 -4.200 2.657 1.00 82.94 1048 GLN A N 1
ATOM 8528 C CA . GLN A 1 1048 ? -14.914 -4.445 1.606 1.00 82.94 1048 GLN A CA 1
ATOM 8529 C C . GLN A 1 1048 ? -14.272 -3.150 1.029 1.00 82.94 1048 GLN A C 1
ATOM 8531 O O . GLN A 1 1048 ? -13.957 -3.075 -0.147 1.00 82.94 1048 GLN A O 1
ATOM 8536 N N . ASN A 1 1049 ? -14.182 -2.069 1.806 1.00 78.38 1049 ASN A N 1
ATOM 8537 C CA . ASN A 1 1049 ? -13.545 -0.787 1.473 1.00 78.38 1049 ASN A CA 1
ATOM 8538 C C . ASN A 1 1049 ? -13.459 0.105 2.735 1.00 78.38 1049 ASN A C 1
ATOM 8540 O O . ASN A 1 1049 ? -13.779 1.282 2.691 1.00 78.38 1049 ASN A O 1
ATOM 8544 N N . VAL A 1 1050 ? -13.006 -0.418 3.885 1.00 80.81 1050 VAL A N 1
ATOM 8545 C CA . VAL A 1 1050 ? -12.548 0.409 5.032 1.00 80.81 1050 VAL A CA 1
ATOM 8546 C C . VAL A 1 1050 ? -11.152 -0.022 5.476 1.00 80.81 1050 VAL A C 1
ATOM 8548 O O . VAL A 1 1050 ? -10.868 -1.216 5.542 1.00 80.81 1050 VAL A O 1
ATOM 8551 N N . HIS A 1 1051 ? -10.264 0.954 5.675 1.00 69.31 1051 HIS A N 1
ATOM 8552 C CA . HIS A 1 1051 ? -8.971 0.848 5.009 1.00 69.31 1051 HIS A CA 1
ATOM 8553 C C . HIS A 1 1051 ? -7.779 1.549 5.660 1.00 69.31 1051 HIS A C 1
ATOM 8555 O O . HIS A 1 1051 ? -6.967 0.895 6.303 1.00 69.31 1051 HIS A O 1
ATOM 8561 N N . THR A 1 1052 ? -7.683 2.871 5.494 1.00 71.56 1052 THR A N 1
ATOM 8562 C CA . THR A 1 1052 ? -6.909 3.715 6.400 1.00 71.56 1052 THR A CA 1
ATOM 8563 C C . THR A 1 1052 ? -7.300 3.294 7.800 1.00 71.56 1052 THR A C 1
ATOM 8565 O O . THR A 1 1052 ? -8.498 3.214 8.105 1.00 71.56 1052 THR A O 1
ATOM 8568 N N . CYS A 1 1053 ? -6.321 3.094 8.667 1.00 68.12 1053 CYS A N 1
ATOM 8569 C CA . CYS A 1 1053 ? -6.577 3.233 10.084 1.00 68.12 1053 CYS A CA 1
ATOM 8570 C C . CYS A 1 1053 ? -7.222 4.589 10.329 1.00 68.12 1053 CYS A C 1
ATOM 8572 O O . CYS A 1 1053 ? -6.743 5.626 9.868 1.00 68.12 1053 CYS A O 1
ATOM 8574 N N . GLU A 1 1054 ? -8.299 4.577 11.096 1.00 72.12 1054 GLU A N 1
ATOM 8575 C CA . GLU A 1 1054 ? -8.887 5.787 11.635 1.00 72.12 1054 GLU A CA 1
ATOM 8576 C C . GLU A 1 1054 ? -7.927 6.354 12.691 1.00 72.12 1054 GLU A C 1
ATOM 8578 O O . GLU A 1 1054 ? -7.972 6.007 13.871 1.00 72.12 1054 GLU A O 1
ATOM 8583 N N . ASN A 1 1055 ? -6.987 7.178 12.220 1.00 71.56 1055 ASN A N 1
ATOM 8584 C CA . ASN A 1 1055 ? -5.819 7.670 12.951 1.00 71.56 1055 ASN A CA 1
ATOM 8585 C C . ASN A 1 1055 ? -5.018 6.523 13.615 1.00 71.56 1055 ASN A C 1
ATOM 8587 O O . ASN A 1 1055 ? -4.192 5.873 12.976 1.00 71.56 1055 ASN A O 1
ATOM 8591 N N . TRP A 1 1056 ? -5.282 6.259 14.894 1.00 76.94 1056 TRP A N 1
ATOM 8592 C CA . TRP A 1 1056 ? -4.593 5.315 15.784 1.00 76.94 1056 TRP A CA 1
ATOM 8593 C C . TRP A 1 1056 ? -5.344 3.986 15.990 1.00 76.94 1056 TRP A C 1
ATOM 8595 O O . TRP A 1 1056 ? -5.013 3.231 16.900 1.00 76.94 1056 TRP A O 1
ATOM 8605 N N . LEU A 1 1057 ? -6.392 3.693 15.219 1.00 84.31 1057 LEU A N 1
ATOM 8606 C CA . LEU A 1 1057 ? -7.142 2.434 15.338 1.00 84.31 1057 LEU A CA 1
ATOM 8607 C C . LEU A 1 1057 ? -6.597 1.356 14.392 1.00 84.31 1057 LEU A C 1
ATOM 8609 O O . LEU A 1 1057 ? -6.308 1.694 13.257 1.00 84.31 1057 LEU A O 1
ATOM 8613 N N . PRO A 1 1058 ? -6.474 0.072 14.779 1.00 81.69 1058 PRO A N 1
ATOM 8614 C CA . PRO A 1 1058 ? -5.964 -0.977 13.890 1.00 81.69 1058 PRO A CA 1
ATOM 8615 C C . PRO A 1 1058 ? -6.804 -1.219 12.627 1.00 81.69 1058 PRO A C 1
ATOM 8617 O O . PRO A 1 1058 ? -8.006 -0.986 12.614 1.00 81.69 1058 PRO A O 1
ATOM 8620 N N . ARG A 1 1059 ? -6.193 -1.818 11.599 1.00 86.25 1059 ARG A N 1
ATOM 8621 C CA . ARG A 1 1059 ? -6.664 -3.070 10.966 1.00 86.25 1059 ARG A CA 1
ATOM 8622 C C . ARG A 1 1059 ? -8.179 -3.359 11.096 1.00 86.25 1059 ARG A C 1
ATOM 8624 O O . ARG A 1 1059 ? -8.584 -4.223 11.870 1.00 86.25 1059 ARG A O 1
ATOM 8631 N N . ARG A 1 1060 ? -9.015 -2.657 10.312 1.00 87.25 1060 ARG A N 1
ATOM 8632 C CA . ARG A 1 1060 ? -10.499 -2.771 10.286 1.00 87.25 1060 ARG A CA 1
ATOM 8633 C C . ARG A 1 1060 ? -11.232 -2.422 11.600 1.00 87.25 1060 ARG A C 1
ATOM 8635 O O . ARG A 1 1060 ? -12.255 -3.030 11.923 1.00 87.25 1060 ARG A O 1
ATOM 8642 N N . VAL A 1 1061 ? -10.744 -1.442 12.352 1.00 89.06 1061 VAL A N 1
ATOM 8643 C CA . VAL A 1 1061 ? -11.344 -0.951 13.604 1.00 89.06 1061 VAL A CA 1
ATOM 8644 C C . VAL A 1 1061 ? -11.737 0.523 13.453 1.00 89.06 1061 VAL A C 1
ATOM 8646 O O . VAL A 1 1061 ? -11.004 1.293 12.837 1.00 89.06 1061 VAL A O 1
ATOM 8649 N N . MET A 1 1062 ? -12.903 0.906 13.984 1.00 88.31 1062 MET A N 1
ATOM 8650 C CA . MET A 1 1062 ? -13.545 2.205 13.722 1.00 88.31 1062 MET A CA 1
ATOM 8651 C C . MET A 1 1062 ? -14.215 2.811 14.973 1.00 88.31 1062 MET A C 1
ATOM 8653 O O . MET A 1 1062 ? -14.677 2.064 15.843 1.00 88.31 1062 MET A O 1
ATOM 8657 N N . SER A 1 1063 ? -14.276 4.149 15.056 1.00 90.44 1063 SER A N 1
ATOM 8658 C CA . SER A 1 1063 ? -14.851 4.914 16.180 1.00 90.44 1063 SER A CA 1
ATOM 8659 C C . SER A 1 1063 ? -16.294 5.427 15.933 1.00 90.44 1063 SER A C 1
ATOM 8661 O O . SER A 1 1063 ? -17.126 4.738 15.344 1.00 90.44 1063 SER A O 1
ATOM 8663 N N . ALA A 1 1064 ? -16.659 6.599 16.464 1.00 91.62 1064 ALA A N 1
ATOM 8664 C CA . ALA A 1 1064 ? -17.981 6.894 17.014 1.00 91.62 1064 ALA A CA 1
ATOM 8665 C C . ALA A 1 1064 ? -18.978 7.533 16.072 1.00 91.62 1064 ALA A C 1
ATOM 8667 O O . ALA A 1 1064 ? -20.077 7.040 15.904 1.00 91.62 1064 ALA A O 1
ATOM 8668 N N . TRP A 1 1065 ? -18.620 8.661 15.495 1.00 88.44 1065 TRP A N 1
ATOM 8669 C CA . TRP A 1 1065 ? -19.462 9.484 14.618 1.00 88.44 1065 TRP A CA 1
ATOM 8670 C C . TRP A 1 1065 ? -19.756 8.717 13.329 1.00 88.44 1065 TRP A C 1
ATOM 8672 O O . TRP A 1 1065 ? -20.833 8.826 12.747 1.00 88.44 1065 TRP A O 1
ATOM 8682 N N . ARG A 1 1066 ? -18.802 7.847 12.984 1.00 90.38 1066 ARG A N 1
ATOM 8683 C CA . ARG A 1 1066 ? -18.920 6.771 12.021 1.00 90.38 1066 ARG A CA 1
ATOM 8684 C C . ARG A 1 1066 ? -19.872 5.681 12.514 1.00 90.38 1066 ARG A C 1
ATOM 8686 O O . ARG A 1 1066 ? -21.023 5.707 12.099 1.00 90.38 1066 ARG A O 1
ATOM 8693 N N . ILE A 1 1067 ? -19.503 4.791 13.448 1.00 91.88 1067 ILE A N 1
ATOM 8694 C CA . ILE A 1 1067 ? -20.385 3.647 13.777 1.00 91.88 1067 ILE A CA 1
ATOM 8695 C C . ILE A 1 1067 ? -21.745 4.080 14.357 1.00 91.88 1067 ILE A C 1
ATOM 8697 O O . ILE A 1 1067 ? -22.755 3.495 13.989 1.00 91.88 1067 ILE A O 1
ATOM 8701 N N . ALA A 1 1068 ? -21.841 5.121 15.182 1.00 90.56 1068 ALA A N 1
ATOM 8702 C CA . ALA A 1 1068 ? -23.125 5.641 15.664 1.00 90.56 1068 ALA A CA 1
ATOM 8703 C C . ALA A 1 1068 ? -23.940 6.300 14.536 1.00 90.56 1068 ALA A C 1
ATOM 8705 O O . ALA A 1 1068 ? -25.140 6.059 14.445 1.00 90.56 1068 ALA A O 1
ATOM 8706 N N . GLY A 1 1069 ? -23.297 7.059 13.639 1.00 87.81 1069 GLY A N 1
ATOM 8707 C CA . GLY A 1 1069 ? -23.917 7.593 12.418 1.00 87.81 1069 GLY A CA 1
ATOM 8708 C C . GLY A 1 1069 ? -24.207 6.535 11.343 1.00 87.81 1069 GLY A C 1
ATOM 8709 O O . GLY A 1 1069 ? -24.819 6.852 10.324 1.00 87.81 1069 GLY A O 1
ATOM 8710 N N . MET A 1 1070 ? -23.771 5.290 11.558 1.00 89.06 1070 MET A N 1
ATOM 8711 C CA . MET A 1 1070 ? -24.155 4.111 10.784 1.00 89.06 1070 MET A CA 1
ATOM 8712 C C . MET A 1 1070 ? -25.306 3.366 11.470 1.00 89.06 1070 MET A C 1
ATOM 8714 O O . MET A 1 1070 ? -26.399 3.292 10.925 1.00 89.06 1070 MET A O 1
ATOM 8718 N N . VAL A 1 1071 ? -25.078 2.801 12.660 1.00 89.44 1071 VAL A N 1
ATOM 8719 C CA . VAL A 1 1071 ? -26.021 1.928 13.382 1.00 89.44 1071 VAL A CA 1
ATOM 8720 C C . VAL A 1 1071 ? -27.332 2.654 13.652 1.00 89.44 1071 VAL A C 1
ATOM 8722 O O . VAL A 1 1071 ? -28.379 2.183 13.221 1.00 89.44 1071 VAL A O 1
ATOM 8725 N N . HIS A 1 1072 ? -27.274 3.858 14.221 1.00 87.31 1072 HIS A N 1
ATOM 8726 C CA . HIS A 1 1072 ? -28.462 4.655 14.536 1.00 87.31 1072 HIS A CA 1
ATOM 8727 C C . HIS A 1 1072 ? -29.033 5.409 13.316 1.00 87.31 1072 HIS A C 1
ATOM 8729 O O . HIS A 1 1072 ? -29.732 6.414 13.469 1.00 87.31 1072 HIS A O 1
ATOM 8735 N N . ALA A 1 1073 ? -28.709 4.902 12.121 1.00 84.62 1073 ALA A N 1
ATOM 8736 C CA . ALA A 1 1073 ? -29.232 5.277 10.813 1.00 84.62 1073 ALA A CA 1
ATOM 8737 C C . ALA A 1 1073 ? -29.634 4.051 9.938 1.00 84.62 1073 ALA A C 1
ATOM 8739 O O . ALA A 1 1073 ? -30.302 4.194 8.910 1.00 84.62 1073 ALA A O 1
ATOM 8740 N N . LEU A 1 1074 ? -29.275 2.822 10.356 1.00 84.44 1074 LEU A N 1
ATOM 8741 C CA . LEU A 1 1074 ? -30.077 1.620 10.058 1.00 84.44 1074 LEU A CA 1
ATOM 8742 C C . LEU A 1 1074 ? -31.479 1.780 10.659 1.00 84.44 1074 LEU A C 1
ATOM 8744 O O . LEU A 1 1074 ? -32.471 1.360 10.066 1.00 84.44 1074 LEU A O 1
ATOM 8748 N N . GLU A 1 1075 ? -31.487 2.401 11.837 1.00 78.44 1075 GLU A N 1
ATOM 8749 C CA . GLU A 1 1075 ? -32.619 2.956 12.580 1.00 78.44 1075 GLU A CA 1
ATOM 8750 C C . GLU A 1 1075 ? -33.138 4.279 12.005 1.00 78.44 1075 GLU A C 1
ATOM 8752 O O . GLU A 1 1075 ? -34.338 4.560 12.206 1.00 78.44 1075 GLU A O 1
#

InterPro domains:
  IPR006694 Fatty acid hydroxylase [PF04116] (133-272)
  IPR006694 Fatty acid hydroxylase [PF04116] (625-761)
  IPR021940 Very-long-chain aldehyde decarbonylase CER1-like, C-terminal [PF12076] (453-505)
  IPR021940 Very-long-chain aldehyde decarbonylase CER1-like, C-terminal [PF12076] (942-1075)
  IPR050307 Sterol desaturase-related [PTHR11863] (525-777)

Foldseek 3Di:
DFQAADPLRFDPPLVFFQVAADPCVVLLLCQQQVFFAFFFLFDAWFKFFQFFQFLLFQLLQFAALLLVQLQQLWCFLFLPQDFADLCQLCQLPFPAFLFVPQQVVVVVCLVPPVLLLVAAFDQVVLLLVLLPCCVPQLQPVQLVLLLVCLPPVNCRNWVRSVLVPLVLALAFFFATASVFQCVLLVSLCCSLCPCSVVSSRHLLLFAQALLQAFFFRLHPCAFAWLFDPVLCVVPVLCPFLFATVQFFSVCSVVVQADRTFAGCVVRVVVVRGDPCRVVSNVSRLGTDGFFFAAAEADAFAFQAALQWFLLHAFQCFFPHHDDLLFPLLQAGCQSPQLQVCQCDWFDAKAWGRAFADAAAWAIAIWIHRQQAFFFDPDAFQQQLAALQNVWFFHPLRHYFFAAAEADLDAPQHAQFWFAWLADAAPFQADAAFFFALWWLLFFFPDDWPFAEFEFAADDFQQFFFFFDWCLFAFHFFEYEPPDPADLPVQKRAPLNLQFWFYDDDDDDDDDDDDDVVPVVVCCCVVPNPPVDFPLLVVLVVLSSVLSVQSPPRSFNLARVSQGQFQHGRHYFFDGSGNPFQSHQSSLSVNSSSSVVSVCDHRRDNRNAAADDVVLLCQNNSSSSPNRNSSCCSPSLSSVSRHNGNNNSSQSTRHNGCSPSSRRRHTDDRCSSVSRRGITTARRRDRRHHDHDNSSSVSSNVSSVQSNQEHRHDFNDQLVVCVVPVQQLSQAATCFFASNRGNRGHHARRHGRNHNPVSSVTGHSTDDCSSPVRNGGDRHRRAYYHAYHAADLCSSHLRSGTHNSAFSAFLPDDNPCSVVCSVVSVVSSVSSNPHNNHWTGGAIYIHHRHYHYHTYRHRYVVSSVDNSSSPCSVSNCPSVPVHDVSVAYYYYYYYPNDDACPDYYQYDNSPYSYHVHRYDDDRDPPVSLVLNVVSPDLPQQETEGSDQGHPNSLSNLQVCLVSNRQYEIRDPRLVNNVVPHDPSSNVSYDHNDDHRIAEGGTRHDNRGRHGGDDGRHETITIRAAAGRGHDDSYTDAGTSKDADDPSRSGNTGNPNNHHRRIDRTSVVRSVPVRVD